Protein 6DNF (pdb70)

Nearest PDB structures (foldseek):
  6dnf-assembly1_A  TM=7.751E-01  e=6.131E-36  Cyphellophora europaea CBS 101466
  6dt0-assembly1_A  TM=9.270E-01  e=1.174E-20  Neurospora crassa
  6c5w-assembly2_B  TM=7.113E-01  e=7.274E-20  Metarhizium acridum CQMa 102
  6c5w-assembly1_A  TM=8.505E-01  e=3.946E-17  Metarhizium acridum CQMa 102
  6c5r-assembly1_A  TM=7.376E-01  e=4.767E-11  Metarhizium acridum CQMa 102

Secondary structure (DSSP, 8-state):
--SEEE--SSS-EEEE----EEEE--TTSBHHHHHHHHHHH----EEEEETTTEEPPTTSBSTTTHHHHHHHT-EEEEETTS--EEEE----HHHHHTTTHHHHHHHHHHHHHHHHHHHHHHHHHHHHHHHHHHHHHHHHHHHHHHHHHHHHTSSS-HHHHHHHHHHHHHHHHHHHHHHHHHHH----TT---HHHHHHHHHHHHHHHHHHHHHHHHHT------/---EEE--SSS-EEEE----EEEE--TTS-HHHHHHHHHHH----EEEEBTTTBEEPTT--HHHHHHHHHTTT-EEEEETTS-S-EEE----HHHHHTTTSHHHHHHHHHHHHHHHHHHHHHHHHHHHHHHHHHHHHHHHHHHHHHHHHHHHTSSS-HHHHHHHHHHHHHHHHHHHHHHHHHHH----SS---HHHHHHHHHHHHHHHHHHHHHHHHHT------/--SEEE--SSS-EEEE----EEEE--TTSBHHHHHHHHHHH----EEEEETTTEEPPTTSBSTTTHHHHHHHT-EEEEETTS--EEEE----HHHHHTTTHHHHHHHHHHHHHHHHHHHHHHHHHHHHHHHHHHHHHHHHHHHHHHHHHHHHTSSS-HHHHHHHHHHHHHHHHHHHHHHHHHHH----TT---HHHHHHHHHHHHHHHHHHHHHHHHHT------/---EEE--SSS-EEEE----EEEE--TTS-HHHHHHHHHHH----EEEEBTTTBEEPTT--HHHHHHHHHTTT-EEEEETTS-S-EEE----HHHHHTTTSHHHHHHHHHHHHHHHHHHHHHHHHHHHHHHHHHHHHHHHHHHHHHHHHHHHTSSS-HHHHHHHHHHHHHHHHHHHHHHHHHHH----SS---HHHHHHHHHHHHHHHHHHHHHHHHHT------

Foldseek 3Di:
DPWEKACDLAWIWTWADVVTDIDTDHQAAFQVVVLVVVDVVDVHDKFWAFDPGDTDDRRDTRVLPLLRCVVVQWIWIDDPPDDDIDIYGGDDLVSVCPVLLVVLVVLVVVLVVVVVLVVVFVVVVVVVVVVVVVVVVVVVVVVVVVVVCVAPPDPCHPVNCVVVVVVVVVVVVVVVVVVVVVVVVGSPPVDDDPVVSVVSVVVSVVSVVVSVVVCVSNVPPDDSD/DPWAKADDLAWIWTQAVVVTDIDTDHQQGFQVVVLVVVDVVDPHDWFWAADPGDTDDRRDTRNLVLLSRQVPQKIKIDDDPDDDIDIYGGDDLCRNCVSLLVVLVVLVVVLVVVVVLVVVVVVVVVVVVVVVVVVVVVVVVVVVVVVCCPAVVDDCHCVNCVVVVVVVVVVVVVVVVVVVVVVVCDPPPDDDDPVVSVVSVVVSVVSVVVSVVVCVVNVPDDDSD/DPWEKACDLAWIWTWADVVTDIDTDHQAAFQVVVLVVVDVVDVHDKFWAFDPGDTDDRRDTRVLPLLRCVVVQWIWIDDPPDDDIDIYGGDDLVSVCPVLLVVLVVLVVVLVVVVVLVVVFVVVVVVVVVVVVVVVVVVVVVVVVVVVCVAPPDPCHPVNCVVVVVVVVVVVVVVVVVVVVVVVVGSPPVDDDPVVSVVSVVVSVVSVVVSVVVCVSNVPPDDSD/DPWAKADDLAWIWTQAVVVTDIDTDHQQGFQVVVLVVVDVVDPHDWFWAADPGDTDDRRDTRNLVLLSRQVPQKIKIDDDPDDDIDIYGGDDLCRNCVSLLVVLVVLVVVLVVVVVLVVVVVVVVVVVVVVVVVVVVVVVVVVVVVVCCPAVVDDCHCVNCVVVVVVVVVVVVVVVVVVVVVVVCDPPPDDDDPVVSVVSVVVSVVSVVVSVVVCVVNVPDDDSD

InterPro domains:
  IPR006769 Calcium uniporter protein, C-terminal [PF04678] (162-282)
  IPR039055 MCU family [PTHR13462] (128-300)

B-factor: mean 136.92, std 26.85, range [88.84, 184.44]

Sequence (900 aa):
TTPSRLLKLVLPLSTVDHAPLALLVHPQQPLSYLERLIQAELPEGEGKDEGEFVRWSPSTEIGDFIRDAARAKEFEVEIEGSPGVIKVAVPSFNDRTYYLRQRLRRTSRKISKLAAIKEECDKAAHRGAQRIALAGCGGLIGYWYIVYRLTFETDLGWDVMEPVTYLVGLSTLIGGYMWFLWHNRLYQAKGFSLQDWEGYLEEANAMRREIKAVASEYDVDWNETTTPSRLLKLVLPLSTVDHAPLALLVHPQQPLSYLERLIQAELPEGEGKDEGEFVRWSPSTEIGDFIRDAARAKEFEVEIEGSPGVIKVAVPSFNDRTYYLRQRLRRTSRKISKLAAIKEECDKAAHRGAQRIALAGCGGLIGYWYIVYRLTFETDLGWDVMEPVTYLVGLSTLIGGYMWFLWHNRLYQAKGFSLQDWEGYLEEANAMRREIKAVASEYDVDWNETTTPSRLLKLVLPLSTVDHAPLALLVHPQQPLSYLERLIQAELPEGEGKDEGEFVRWSPSTEIGDFIRDAARAKEFEVEIEGSPGVIKVAVPSFNDRTYYLRQRLRRTSRKISKLAAIKEECDKAAHRGAQRIALAGCGGLIGYWYIVYRLTFETDLGWDVMEPVTYLVGLSTLIGGYMWFLWHNRLYQAKGFSLQDWEGYLEEANAMRREIKAVASEYDVDWNETTTPSRLLKLVLPLSTVDHAPLALLVHPQQPLSYLERLIQAELPEGEGKDEGEFVRWSPSTEIGDFIRDAARAKEFEVEIEGSPGVIKVAVPSFNDRTYYLRQRLRRTSRKISKLAAIKEECDKAAHRGAQRIALAGCGGLIGYWYIVYRLTFETDLGWDVMEPVTYLVGLSTLIGGYMWFLWHNRLYQAKGFSLQDWEGYLEEANAMRREIKAVASEYDVDWNET

Structure (mmCIF, N/CA/C/O backbone):
data_6DNF
#
_entry.id   6DNF
#
loop_
_entity.id
_entity.type
_entity.pdbx_description
1 polymer 'Mitochondrial calcium uniporter MCU'
2 non-polymer 1-[GLYCEROLYLPHOSPHONYL]-2-[8-(2-HEXYL-CYCLOPROPYL)-OCTANAL-1-YL]-3-[HEXADECANAL-1-YL]-GLYCEROL
3 non-polymer 'CALCIUM ION'
#
loop_
_atom_site.group_PDB
_atom_site.id
_atom_site.type_symbol
_atom_site.label_atom_id
_atom_site.label_alt_id
_atom_site.label_comp_id
_atom_site.label_asym_id
_atom_site.label_entity_id
_atom_site.label_seq_id
_atom_site.pdbx_PDB_ins_code
_atom_site.Cartn_x
_atom_site.Cartn_y
_atom_site.Cartn_z
_atom_site.occupancy
_atom_site.B_iso_or_equiv
_atom_site.auth_seq_id
_atom_site.auth_comp_id
_atom_site.auth_asym_id
_atom_site.auth_atom_id
_atom_site.pdbx_PDB_model_num
ATOM 1 N N . THR A 1 8 ? 134.483 156.140 122.247 1.00 128.88 8 THR A N 1
ATOM 2 C CA . THR A 1 8 ? 135.531 157.031 121.765 1.00 128.88 8 THR A CA 1
ATOM 3 C C . THR A 1 8 ? 136.718 156.221 121.258 1.00 128.88 8 THR A C 1
ATOM 4 O O . THR A 1 8 ? 137.165 155.282 121.917 1.00 128.88 8 THR A O 1
ATOM 14 N N . THR A 1 9 ? 137.234 156.596 120.084 1.00 133.15 9 THR A N 1
ATOM 15 C CA . THR A 1 9 ? 138.291 155.799 119.464 1.00 133.15 9 THR A CA 1
ATOM 16 C C . THR A 1 9 ? 139.650 156.040 120.115 1.00 133.15 9 THR A C 1
ATOM 17 O O . THR A 1 9 ? 140.335 155.055 120.441 1.00 133.15 9 THR A O 1
ATOM 28 N N . PRO A 1 10 ? 140.101 157.274 120.338 1.00 125.37 10 PRO A N 1
ATOM 29 C CA . PRO A 1 10 ? 141.362 157.482 121.059 1.00 125.37 10 PRO A CA 1
ATOM 30 C C . PRO A 1 10 ? 141.153 157.510 122.566 1.00 125.37 10 PRO A C 1
ATOM 31 O O . PRO A 1 10 ? 140.039 157.363 123.069 1.00 125.37 10 PRO A O 1
ATOM 42 N N . SER A 1 11 ? 142.250 157.723 123.289 1.00 115.12 11 SER A N 1
ATOM 43 C CA . SER A 1 11 ? 142.149 157.807 124.739 1.00 115.12 11 SER A CA 1
ATOM 44 C C . SER A 1 11 ? 143.448 158.319 125.335 1.00 115.12 11 SER A C 1
ATOM 45 O O . SER A 1 11 ? 144.473 158.436 124.656 1.00 115.12 11 SER A O 1
ATOM 53 N N . ARG A 1 12 ? 143.379 158.620 126.628 1.00 107.07 12 ARG A N 1
ATOM 54 C CA . ARG A 1 12 ? 144.547 158.868 127.463 1.00 107.07 12 ARG A CA 1
ATOM 55 C C . ARG A 1 12 ? 144.459 157.951 128.667 1.00 107.07 12 ARG A C 1
ATOM 56 O O . ARG A 1 12 ? 143.523 158.055 129.466 1.00 107.07 12 ARG A O 1
ATOM 77 N N . LEU A 1 13 ? 145.443 157.074 128.803 1.00 109.02 13 LEU A N 1
ATOM 78 C CA . LEU A 1 13 ? 145.609 156.292 130.010 1.00 109.02 13 LEU A CA 1
ATOM 79 C C . LEU A 1 13 ? 146.628 156.980 130.891 1.00 109.02 13 LEU A C 1
ATOM 80 O O . LEU A 1 13 ? 147.623 157.525 130.408 1.00 109.02 13 LEU A O 1
ATOM 96 N N . LEU A 1 14 ? 146.358 156.977 132.182 1.00 106.78 14 LEU A N 1
ATOM 97 C CA . LEU A 1 14 ? 147.354 157.389 133.141 1.00 106.78 14 LEU A CA 1
ATOM 98 C C . LEU A 1 14 ? 148.329 156.255 133.393 1.00 106.78 14 LEU A C 1
ATOM 99 O O . LEU A 1 14 ? 147.983 155.074 133.305 1.00 106.78 14 LEU A O 1
ATOM 115 N N . LYS A 1 15 ? 149.554 156.630 133.718 1.00 102.55 15 LYS A N 1
ATOM 116 C CA . LYS A 1 15 ? 150.583 155.712 134.161 1.00 102.55 15 LYS A CA 1
ATOM 117 C C . LYS A 1 15 ? 151.135 156.267 135.468 1.00 102.55 15 LYS A C 1
ATOM 118 O O . LYS A 1 15 ? 150.841 157.396 135.860 1.00 102.55 15 LYS A O 1
ATOM 137 N N . LEU A 1 16 ? 151.946 155.465 136.135 1.00 104.42 16 LEU A N 1
ATOM 138 C CA . LEU A 1 16 ? 152.243 155.634 137.544 1.00 104.42 16 LEU A CA 1
ATOM 139 C C . LEU A 1 16 ? 152.935 156.946 137.869 1.00 104.42 16 LEU A C 1
ATOM 140 O O . LEU A 1 16 ? 152.934 157.350 139.037 1.00 104.42 16 LEU A O 1
ATOM 156 N N . VAL A 1 17 ? 153.543 157.600 136.881 1.00 95.54 17 VAL A N 1
ATOM 157 C CA . VAL A 1 17 ? 154.161 158.907 137.070 1.00 95.54 17 VAL A CA 1
ATOM 158 C C . VAL A 1 17 ? 153.620 159.912 136.069 1.00 95.54 17 VAL A C 1
ATOM 159 O O . VAL A 1 17 ? 153.312 161.055 136.422 1.00 95.54 17 VAL A O 1
ATOM 172 N N . LEU A 1 18 ? 153.526 159.487 134.811 1.00 92.91 18 LEU A N 1
ATOM 173 C CA . LEU A 1 18 ? 153.536 160.375 133.677 1.00 92.91 18 LEU A CA 1
ATOM 174 C C . LEU A 1 18 ? 152.570 159.902 132.594 1.00 92.91 18 LEU A C 1
ATOM 175 O O . LEU A 1 18 ? 152.568 158.708 132.268 1.00 92.91 18 LEU A O 1
ATOM 191 N N . PRO A 1 19 ? 151.744 160.788 132.017 1.00 96.89 19 PRO A N 1
ATOM 192 C CA . PRO A 1 19 ? 150.629 160.315 131.191 1.00 96.89 19 PRO A CA 1
ATOM 193 C C . PRO A 1 19 ? 151.046 159.526 129.958 1.00 96.89 19 PRO A C 1
ATOM 194 O O . PRO A 1 19 ? 152.162 159.633 129.450 1.00 96.89 19 PRO A O 1
ATOM 205 N N . LEU A 1 20 ? 150.097 158.722 129.485 1.00 100.12 20 LEU A N 1
ATOM 206 C CA . LEU A 1 20 ? 150.213 157.907 128.286 1.00 100.12 20 LEU A CA 1
ATOM 207 C C . LEU A 1 20 ? 149.059 158.268 127.364 1.00 100.12 20 LEU A C 1
ATOM 208 O O . LEU A 1 20 ? 147.898 158.221 127.782 1.00 100.12 20 LEU A O 1
ATOM 224 N N . SER A 1 21 ? 149.373 158.641 126.125 1.00 99.33 21 SER A N 1
ATOM 225 C CA . SER A 1 21 ? 148.369 159.091 125.163 1.00 99.33 21 SER A CA 1
ATOM 226 C C . SER A 1 21 ? 148.303 158.098 124.018 1.00 99.33 21 SER A C 1
ATOM 227 O O . SER A 1 21 ? 149.319 157.847 123.361 1.00 99.33 21 SER A O 1
ATOM 235 N N . THR A 1 22 ? 147.111 157.541 123.781 1.00 105.88 22 THR A N 1
ATOM 236 C CA . THR A 1 22 ? 146.857 156.615 122.688 1.00 105.88 22 THR A CA 1
ATOM 237 C C . THR A 1 22 ? 146.007 157.340 121.658 1.00 105.88 22 THR A C 1
ATOM 238 O O . THR A 1 22 ? 144.839 157.653 121.919 1.00 105.88 22 THR A O 1
ATOM 249 N N . VAL A 1 23 ? 146.592 157.587 120.494 1.00 108.66 23 VAL A N 1
ATOM 250 C CA . VAL A 1 23 ? 145.960 158.342 119.422 1.00 108.66 23 VAL A CA 1
ATOM 251 C C . VAL A 1 23 ? 145.736 157.412 118.242 1.00 108.66 23 VAL A C 1
ATOM 252 O O . VAL A 1 23 ? 146.594 156.582 117.919 1.00 108.66 23 VAL A O 1
ATOM 265 N N . ASP A 1 24 ? 144.576 157.550 117.605 1.00 114.09 24 ASP A N 1
ATOM 266 C CA . ASP A 1 24 ? 144.218 156.784 116.419 1.00 114.09 24 ASP A CA 1
ATOM 267 C C . ASP A 1 24 ? 144.085 157.748 115.253 1.00 114.09 24 ASP A C 1
ATOM 268 O O . ASP A 1 24 ? 143.249 158.657 115.286 1.00 114.09 24 ASP A O 1
ATOM 272 N N . HIS A 1 25 ? 144.912 157.553 114.234 1.00 113.44 25 HIS A N 1
ATOM 273 C CA . HIS A 1 25 ? 144.909 158.409 113.055 1.00 113.44 25 HIS A CA 1
ATOM 274 C C . HIS A 1 25 ? 143.897 157.933 112.019 1.00 113.44 25 HIS A C 1
ATOM 275 O O . HIS A 1 25 ? 143.860 158.439 110.897 1.00 113.44 25 HIS A O 1
ATOM 289 N N . ALA A 1 33 ? 145.901 149.968 114.032 1.00 108.78 33 ALA A N 1
ATOM 290 C CA . ALA A 1 33 ? 147.300 150.225 114.348 1.00 108.78 33 ALA A CA 1
ATOM 291 C C . ALA A 1 33 ? 147.475 151.636 114.898 1.00 108.78 33 ALA A C 1
ATOM 292 O O . ALA A 1 33 ? 148.013 152.507 114.219 1.00 108.78 33 ALA A O 1
ATOM 298 N N . PRO A 1 34 ? 147.019 151.861 116.127 1.00 104.06 34 PRO A N 1
ATOM 299 C CA . PRO A 1 34 ? 147.147 153.192 116.729 1.00 104.06 34 PRO A CA 1
ATOM 300 C C . PRO A 1 34 ? 148.570 153.500 117.156 1.00 104.06 34 PRO A C 1
ATOM 301 O O . PRO A 1 34 ? 149.484 152.718 116.884 1.00 104.06 34 PRO A O 1
ATOM 312 N N . LEU A 1 35 ? 148.764 154.640 117.818 1.00 101.43 35 LEU A N 1
ATOM 313 C CA . LEU A 1 35 ? 150.075 155.089 118.263 1.00 101.43 35 LEU A CA 1
ATOM 314 C C . LEU A 1 35 ? 150.007 155.502 119.723 1.00 101.43 35 LEU A C 1
ATOM 315 O O . LEU A 1 35 ? 148.954 155.905 120.221 1.00 101.43 35 LEU A O 1
ATOM 331 N N . ALA A 1 36 ? 151.151 155.409 120.395 1.00 98.29 36 ALA A N 1
ATOM 332 C CA . ALA A 1 36 ? 151.259 155.637 121.825 1.00 98.29 36 ALA A CA 1
ATOM 333 C C . ALA A 1 36 ? 152.427 156.560 122.120 1.00 98.29 36 ALA A C 1
ATOM 334 O O . ALA A 1 36 ? 153.484 156.450 121.495 1.00 98.29 36 ALA A O 1
ATOM 341 N N . LEU A 1 37 ? 152.231 157.461 123.079 1.00 97.15 37 LEU A N 1
ATOM 342 C CA . LEU A 1 37 ? 153.274 158.384 123.498 1.00 97.15 37 LEU A CA 1
ATOM 343 C C . LEU A 1 37 ? 153.319 158.514 125.008 1.00 97.15 37 LEU A C 1
ATOM 344 O O . LEU A 1 37 ? 152.280 158.504 125.675 1.00 97.15 37 LEU A O 1
ATOM 360 N N . LEU A 1 38 ? 154.536 158.655 125.525 1.00 94.95 38 LEU A N 1
ATOM 361 C CA . LEU A 1 38 ? 154.791 159.063 126.897 1.00 94.95 38 LEU A CA 1
ATOM 362 C C . LEU A 1 38 ? 155.216 160.521 126.933 1.00 94.95 38 LEU A C 1
ATOM 363 O O . LEU A 1 38 ? 155.939 160.988 126.048 1.00 94.95 38 LEU A O 1
ATOM 379 N N . VAL A 1 39 ? 154.773 161.235 127.961 1.00 93.01 39 VAL A N 1
ATOM 380 C CA . VAL A 1 39 ? 155.177 162.616 128.184 1.00 93.01 39 VAL A CA 1
ATOM 381 C C . VAL A 1 39 ? 155.230 162.872 129.677 1.00 93.01 39 VAL A C 1
ATOM 382 O O . VAL A 1 39 ? 154.497 162.256 130.452 1.00 93.01 39 VAL A O 1
ATOM 395 N N . HIS A 1 40 ? 156.073 163.802 130.059 1.00 92.25 40 HIS A N 1
ATOM 396 C CA . HIS A 1 40 ? 156.184 164.305 131.414 1.00 92.25 40 HIS A CA 1
ATOM 397 C C . HIS A 1 40 ? 155.321 165.559 131.544 1.00 92.25 40 HIS A C 1
ATOM 398 O O . HIS A 1 40 ? 155.201 166.324 130.586 1.00 92.25 40 HIS A O 1
ATOM 412 N N . PRO A 1 41 ? 154.688 165.792 132.699 1.00 93.37 41 PRO A N 1
ATOM 413 C CA . PRO A 1 41 ? 153.710 166.888 132.761 1.00 93.37 41 PRO A CA 1
ATOM 414 C C . PRO A 1 41 ? 154.302 168.258 132.511 1.00 93.37 41 PRO A C 1
ATOM 415 O O . PRO A 1 41 ? 153.703 169.072 131.800 1.00 93.37 41 PRO A O 1
ATOM 426 N N . GLN A 1 42 ? 155.469 168.537 133.075 1.00 95.48 42 GLN A N 1
ATOM 427 C CA . GLN A 1 42 ? 156.010 169.884 133.041 1.00 95.48 42 GLN A CA 1
ATOM 428 C C . GLN A 1 42 ? 156.516 170.285 131.666 1.00 95.48 42 GLN A C 1
ATOM 429 O O . GLN A 1 42 ? 156.805 171.465 131.458 1.00 95.48 42 GLN A O 1
ATOM 443 N N . GLN A 1 43 ? 156.621 169.353 130.728 1.00 88.84 43 GLN A N 1
ATOM 444 C CA . GLN A 1 43 ? 156.970 169.707 129.376 1.00 88.84 43 GLN A CA 1
ATOM 445 C C . GLN A 1 43 ? 155.840 170.495 128.732 1.00 88.84 43 GLN A C 1
ATOM 446 O O . GLN A 1 43 ? 154.726 170.546 129.254 1.00 88.84 43 GLN A O 1
ATOM 460 N N . PRO A 1 44 ? 156.101 171.123 127.595 1.00 92.01 44 PRO A N 1
ATOM 461 C CA . PRO A 1 44 ? 155.048 171.829 126.875 1.00 92.01 44 PRO A CA 1
ATOM 462 C C . PRO A 1 44 ? 154.410 170.983 125.797 1.00 92.01 44 PRO A C 1
ATOM 463 O O . PRO A 1 44 ? 154.849 169.864 125.526 1.00 92.01 44 PRO A O 1
ATOM 474 N N . LEU A 1 45 ? 153.389 171.533 125.150 1.00 100.68 45 LEU A N 1
ATOM 475 C CA . LEU A 1 45 ? 152.730 170.848 124.052 1.00 100.68 45 LEU A CA 1
ATOM 476 C C . LEU A 1 45 ? 153.586 170.791 122.793 1.00 100.68 45 LEU A C 1
ATOM 477 O O . LEU A 1 45 ? 153.285 170.005 121.888 1.00 100.68 45 LEU A O 1
ATOM 493 N N . SER A 1 46 ? 154.644 171.592 122.713 1.00 98.20 46 SER A N 1
ATOM 494 C CA . SER A 1 46 ? 155.426 171.646 121.487 1.00 98.20 46 SER A CA 1
ATOM 495 C C . SER A 1 46 ? 156.192 170.354 121.261 1.00 98.20 46 SER A C 1
ATOM 496 O O . SER A 1 46 ? 156.374 169.927 120.116 1.00 98.20 46 SER A O 1
ATOM 504 N N . TYR A 1 47 ? 156.664 169.731 122.338 1.00 99.53 47 TYR A N 1
ATOM 505 C CA . TYR A 1 47 ? 157.279 168.413 122.234 1.00 99.53 47 TYR A CA 1
ATOM 506 C C . TYR A 1 47 ? 156.313 167.426 121.601 1.00 99.53 47 TYR A C 1
ATOM 507 O O . TYR A 1 47 ? 156.680 166.638 120.714 1.00 99.53 47 TYR A O 1
ATOM 525 N N . LEU A 1 48 ? 155.056 167.496 122.020 1.00 98.79 48 LEU A N 1
ATOM 526 C CA . LEU A 1 48 ? 154.040 166.595 121.511 1.00 98.79 48 LEU A CA 1
ATOM 527 C C . LEU A 1 48 ? 153.773 166.872 120.039 1.00 98.79 48 LEU A C 1
ATOM 528 O O . LEU A 1 48 ? 153.644 165.939 119.235 1.00 98.79 48 LEU A O 1
ATOM 544 N N . GLU A 1 49 ? 153.730 168.153 119.665 1.00 106.25 49 GLU A N 1
ATOM 545 C CA . GLU A 1 49 ? 153.603 168.506 118.255 1.00 106.25 49 GLU A CA 1
ATOM 546 C C . GLU A 1 49 ? 154.759 167.952 117.446 1.00 106.25 49 GLU A C 1
ATOM 547 O O . GLU A 1 49 ? 154.567 167.469 116.328 1.00 106.25 49 GLU A O 1
ATOM 559 N N . ARG A 1 50 ? 155.969 168.030 117.988 1.00 103.97 50 ARG A N 1
ATOM 560 C CA . ARG A 1 50 ? 157.136 167.580 117.243 1.00 103.97 50 ARG A CA 1
ATOM 561 C C . ARG A 1 50 ? 157.064 166.084 116.998 1.00 103.97 50 ARG A C 1
ATOM 562 O O . ARG A 1 50 ? 157.393 165.605 115.906 1.00 103.97 50 ARG A O 1
ATOM 583 N N . LEU A 1 51 ? 156.598 165.333 117.992 1.00 96.64 51 LEU A N 1
ATOM 584 C CA . LEU A 1 51 ? 156.459 163.895 117.804 1.00 96.64 51 LEU A CA 1
ATOM 585 C C . LEU A 1 51 ? 155.396 163.577 116.762 1.00 96.64 51 LEU A C 1
ATOM 586 O O . LEU A 1 51 ? 155.620 162.761 115.857 1.00 96.64 51 LEU A O 1
ATOM 602 N N . ILE A 1 52 ? 154.232 164.216 116.872 1.00 101.34 52 ILE A N 1
ATOM 603 C CA . ILE A 1 52 ? 153.158 163.957 115.917 1.00 101.34 52 ILE A CA 1
ATOM 604 C C . ILE A 1 52 ? 153.591 164.338 114.506 1.00 101.34 52 ILE A C 1
ATOM 605 O O . ILE A 1 52 ? 153.198 163.694 113.527 1.00 101.34 52 ILE A O 1
ATOM 621 N N . GLN A 1 53 ? 154.408 165.384 114.375 1.00 106.05 53 GLN A N 1
ATOM 622 C CA . GLN A 1 53 ? 154.880 165.791 113.057 1.00 106.05 53 GLN A CA 1
ATOM 623 C C . GLN A 1 53 ? 155.886 164.797 112.499 1.00 106.05 53 GLN A C 1
ATOM 624 O O . GLN A 1 53 ? 155.830 164.449 111.315 1.00 106.05 53 GLN A O 1
ATOM 638 N N . ALA A 1 54 ? 156.819 164.333 113.330 1.00 103.11 54 ALA A N 1
ATOM 639 C CA . ALA A 1 54 ? 157.778 163.345 112.859 1.00 103.11 54 ALA A CA 1
ATOM 640 C C . ALA A 1 54 ? 157.112 162.018 112.544 1.00 103.11 54 ALA A C 1
ATOM 641 O O . ALA A 1 54 ? 157.688 161.206 111.814 1.00 103.11 54 ALA A O 1
ATOM 648 N N . GLU A 1 55 ? 155.918 161.777 113.080 1.00 106.77 55 GLU A N 1
ATOM 649 C CA . GLU A 1 55 ? 155.164 160.595 112.690 1.00 106.77 55 GLU A CA 1
ATOM 650 C C . GLU A 1 55 ? 154.718 160.694 111.237 1.00 106.77 55 GLU A C 1
ATOM 651 O O . GLU A 1 55 ? 155.080 159.860 110.401 1.00 106.77 55 GLU A O 1
ATOM 663 N N . LEU A 1 56 ? 153.924 161.710 110.925 1.00 110.34 56 LEU A N 1
ATOM 664 C CA . LEU A 1 56 ? 153.317 161.853 109.620 1.00 110.34 56 LEU A CA 1
ATOM 665 C C . LEU A 1 56 ? 154.362 162.201 108.563 1.00 110.34 56 LEU A C 1
ATOM 666 O O . LEU A 1 56 ? 155.487 162.586 108.890 1.00 110.34 56 LEU A O 1
ATOM 682 N N . PRO A 1 57 ? 154.015 162.079 107.267 1.00 111.75 57 PRO A N 1
ATOM 683 C CA . PRO A 1 57 ? 154.938 162.514 106.212 1.00 111.75 57 PRO A CA 1
ATOM 684 C C . PRO A 1 57 ? 154.894 164.020 105.966 1.00 111.75 57 PRO A C 1
ATOM 685 O O . PRO A 1 57 ? 155.428 164.486 104.957 1.00 111.75 57 PRO A O 1
ATOM 696 N N . GLU A 1 110 ? 152.391 169.533 108.145 1.00 115.60 110 GLU A N 1
ATOM 697 C CA . GLU A 1 110 ? 153.269 170.055 109.184 1.00 115.60 110 GLU A CA 1
ATOM 698 C C . GLU A 1 110 ? 152.470 170.651 110.331 1.00 115.60 110 GLU A C 1
ATOM 699 O O . GLU A 1 110 ? 152.778 170.424 111.500 1.00 115.60 110 GLU A O 1
ATOM 706 N N . GLY A 1 111 ? 151.446 171.418 109.985 1.00 118.39 111 GLY A N 1
ATOM 707 C CA . GLY A 1 111 ? 150.683 172.149 110.976 1.00 118.39 111 GLY A CA 1
ATOM 708 C C . GLY A 1 111 ? 149.964 171.238 111.949 1.00 118.39 111 GLY A C 1
ATOM 709 O O . GLY A 1 111 ? 149.687 170.068 111.692 1.00 118.39 111 GLY A O 1
ATOM 713 N N . GLU A 1 112 ? 149.662 171.808 113.111 1.00 112.35 112 GLU A N 1
ATOM 714 C CA . GLU A 1 112 ? 148.937 171.098 114.151 1.00 112.35 112 GLU A CA 1
ATOM 715 C C . GLU A 1 112 ? 148.463 172.101 115.190 1.00 112.35 112 GLU A C 1
ATOM 716 O O . GLU A 1 112 ? 149.097 173.138 115.400 1.00 112.35 112 GLU A O 1
ATOM 728 N N . GLY A 1 113 ? 147.345 171.780 115.835 1.00 110.08 113 GLY A N 1
ATOM 729 C CA . GLY A 1 113 ? 146.757 172.673 116.813 1.00 110.08 113 GLY A CA 1
ATOM 730 C C . GLY A 1 113 ? 145.944 171.917 117.839 1.00 110.08 113 GLY A C 1
ATOM 731 O O . GLY A 1 113 ? 145.405 170.834 117.576 1.00 110.08 113 GLY A O 1
ATOM 735 N N . LYS A 1 114 ? 145.853 172.523 119.018 1.00 110.08 114 LYS A N 1
ATOM 736 C CA . LYS A 1 114 ? 145.220 171.929 120.188 1.00 110.08 114 LYS A CA 1
ATOM 737 C C . LYS A 1 114 ? 144.065 172.821 120.613 1.00 110.08 114 LYS A C 1
ATOM 738 O O . LYS A 1 114 ? 144.217 174.045 120.652 1.00 110.08 114 LYS A O 1
ATOM 757 N N . ASP A 1 115 ? 142.923 172.215 120.941 1.00 112.97 115 ASP A N 1
ATOM 758 C CA . ASP A 1 115 ? 141.733 172.941 121.360 1.00 112.97 115 ASP A CA 1
ATOM 759 C C . ASP A 1 115 ? 141.190 172.383 122.667 1.00 112.97 115 ASP A C 1
ATOM 760 O O . ASP A 1 115 ? 141.138 171.161 122.874 1.00 112.97 115 ASP A O 1
ATOM 769 N N . GLU A 1 116 ? 140.780 173.298 123.539 1.00 112.32 116 GLU A N 1
ATOM 770 C CA . GLU A 1 116 ? 140.143 172.953 124.795 1.00 112.32 116 GLU A CA 1
ATOM 771 C C . GLU A 1 116 ? 139.118 174.030 125.119 1.00 112.32 116 GLU A C 1
ATOM 772 O O . GLU A 1 116 ? 138.962 175.008 124.383 1.00 112.32 116 GLU A O 1
ATOM 776 N N . GLY A 1 117 ? 138.424 173.848 126.239 1.00 119.56 117 GLY A N 1
ATOM 777 C CA . GLY A 1 117 ? 137.255 174.646 126.513 1.00 119.56 117 GLY A CA 1
ATOM 778 C C . GLY A 1 117 ? 136.255 174.381 125.401 1.00 119.56 117 GLY A C 1
ATOM 779 O O . GLY A 1 117 ? 136.255 173.327 124.761 1.00 119.56 117 GLY A O 1
ATOM 783 N N . GLU A 1 118 ? 135.387 175.358 125.166 1.00 128.28 118 GLU A N 1
ATOM 784 C CA . GLU A 1 118 ? 134.834 175.476 123.830 1.00 128.28 118 GLU A CA 1
ATOM 785 C C . GLU A 1 118 ? 136.015 175.685 122.901 1.00 128.28 118 GLU A C 1
ATOM 786 O O . GLU A 1 118 ? 136.973 176.382 123.245 1.00 128.28 118 GLU A O 1
ATOM 798 N N . PHE A 1 119 ? 135.955 175.080 121.723 1.00 125.41 119 PHE A N 1
ATOM 799 C CA . PHE A 1 119 ? 137.198 174.748 121.048 1.00 125.41 119 PHE A CA 1
ATOM 800 C C . PHE A 1 119 ? 137.898 175.997 120.539 1.00 125.41 119 PHE A C 1
ATOM 801 O O . PHE A 1 119 ? 137.797 176.358 119.362 1.00 125.41 119 PHE A O 1
ATOM 818 N N . VAL A 1 120 ? 138.612 176.651 121.453 1.00 126.24 120 VAL A N 1
ATOM 819 C CA . VAL A 1 120 ? 139.536 177.733 121.148 1.00 126.24 120 VAL A CA 1
ATOM 820 C C . VAL A 1 120 ? 140.945 177.172 121.241 1.00 126.24 120 VAL A C 1
ATOM 821 O O . VAL A 1 120 ? 141.218 176.258 122.028 1.00 126.24 120 VAL A O 1
ATOM 834 N N . ARG A 1 121 ? 141.846 177.717 120.428 1.00 124.05 121 ARG A N 1
ATOM 835 C CA . ARG A 1 121 ? 143.206 177.208 120.376 1.00 124.05 121 ARG A CA 1
ATOM 836 C C . ARG A 1 121 ? 144.027 177.816 121.502 1.00 124.05 121 ARG A C 1
ATOM 837 O O . ARG A 1 121 ? 144.069 179.039 121.668 1.00 124.05 121 ARG A O 1
ATOM 858 N N . TRP A 1 122 ? 144.658 176.952 122.281 1.00 112.58 122 TRP A N 1
ATOM 859 C CA . TRP A 1 122 ? 145.544 177.345 123.357 1.00 112.58 122 TRP A CA 1
ATOM 860 C C . TRP A 1 122 ? 146.956 177.521 122.824 1.00 112.58 122 TRP A C 1
ATOM 861 O O . TRP A 1 122 ? 147.270 177.151 121.691 1.00 112.58 122 TRP A O 1
ATOM 882 N N . SER A 1 123 ? 147.802 178.080 123.651 1.00 107.90 123 SER A N 1
ATOM 883 C CA . SER A 1 123 ? 149.143 178.386 123.194 1.00 107.90 123 SER A CA 1
ATOM 884 C C . SER A 1 123 ? 150.022 177.139 123.269 1.00 107.90 123 SER A C 1
ATOM 885 O O . SER A 1 123 ? 150.001 176.431 124.278 1.00 107.90 123 SER A O 1
ATOM 893 N N . PRO A 1 124 ? 150.820 176.853 122.237 1.00 101.34 124 PRO A N 1
ATOM 894 C CA . PRO A 1 124 ? 151.632 175.635 122.269 1.00 101.34 124 PRO A CA 1
ATOM 895 C C . PRO A 1 124 ? 152.718 175.668 123.314 1.00 101.34 124 PRO A C 1
ATOM 896 O O . PRO A 1 124 ? 153.217 174.606 123.701 1.00 101.34 124 PRO A O 1
ATOM 907 N N . SER A 1 125 ? 153.103 176.855 123.779 1.00 102.42 125 SER A N 1
ATOM 908 C CA . SER A 1 125 ? 154.120 176.993 124.810 1.00 102.42 125 SER A CA 1
ATOM 909 C C . SER A 1 125 ? 153.554 176.869 126.212 1.00 102.42 125 SER A C 1
ATOM 910 O O . SER A 1 125 ? 154.185 177.345 127.160 1.00 102.42 125 SER A O 1
ATOM 918 N N . THR A 1 126 ? 152.389 176.255 126.361 1.00 103.50 126 THR A N 1
ATOM 919 C CA . THR A 1 126 ? 151.755 176.120 127.655 1.00 103.50 126 THR A CA 1
ATOM 920 C C . THR A 1 126 ? 152.105 174.773 128.274 1.00 103.50 126 THR A C 1
ATOM 921 O O . THR A 1 126 ? 152.464 173.819 127.583 1.00 103.50 126 THR A O 1
ATOM 932 N N . GLU A 1 127 ? 151.995 174.706 129.593 1.00 99.71 127 GLU A N 1
ATOM 933 C CA . GLU A 1 127 ? 152.310 173.505 130.342 1.00 99.71 127 GLU A CA 1
ATOM 934 C C . GLU A 1 127 ? 151.116 172.555 130.350 1.00 99.71 127 GLU A C 1
ATOM 935 O O . GLU A 1 127 ? 149.959 172.981 130.362 1.00 99.71 127 GLU A O 1
ATOM 947 N N . ILE A 1 128 ? 151.407 171.253 130.342 1.00 94.74 128 ILE A N 1
ATOM 948 C CA . ILE A 1 128 ? 150.353 170.245 130.253 1.00 94.74 128 ILE A CA 1
ATOM 949 C C . ILE A 1 128 ? 149.588 170.132 131.564 1.00 94.74 128 ILE A C 1
ATOM 950 O O . ILE A 1 128 ? 148.353 170.208 131.590 1.00 94.74 128 ILE A O 1
ATOM 966 N N . GLY A 1 129 ? 150.305 169.904 132.664 1.00 100.36 129 GLY A N 1
ATOM 967 C CA . GLY A 1 129 ? 149.681 169.778 133.972 1.00 100.36 129 GLY A CA 1
ATOM 968 C C . GLY A 1 129 ? 148.775 170.933 134.354 1.00 100.36 129 GLY A C 1
ATOM 969 O O . GLY A 1 129 ? 147.902 170.764 135.210 1.00 100.36 129 GLY A O 1
ATOM 973 N N . ASP A 1 130 ? 148.966 172.101 133.746 1.00 107.23 130 ASP A N 1
ATOM 974 C CA . ASP A 1 130 ? 148.057 173.226 133.898 1.00 107.23 130 ASP A CA 1
ATOM 975 C C . ASP A 1 130 ? 146.916 173.200 132.894 1.00 107.23 130 ASP A C 1
ATOM 976 O O . ASP A 1 130 ? 146.104 174.131 132.886 1.00 107.23 130 ASP A O 1
ATOM 985 N N . PHE A 1 131 ? 146.828 172.166 132.064 1.00 103.53 131 PHE A N 1
ATOM 986 C CA . PHE A 1 131 ? 145.950 172.132 130.902 1.00 103.53 131 PHE A CA 1
ATOM 987 C C . PHE A 1 131 ? 144.980 170.969 130.934 1.00 103.53 131 PHE A C 1
ATOM 988 O O . PHE A 1 131 ? 143.811 171.110 130.540 1.00 103.53 131 PHE A O 1
ATOM 1005 N N . ILE A 1 132 ? 145.433 169.819 131.421 1.00 104.99 132 ILE A N 1
ATOM 1006 C CA . ILE A 1 132 ? 144.533 168.690 131.592 1.00 104.99 132 ILE A CA 1
ATOM 1007 C C . ILE A 1 132 ? 143.436 169.020 132.592 1.00 104.99 132 ILE A C 1
ATOM 1008 O O . ILE A 1 132 ? 142.336 168.464 132.518 1.00 104.99 132 ILE A O 1
ATOM 1024 N N . ARG A 1 133 ? 143.701 169.923 133.535 1.00 111.50 133 ARG A N 1
ATOM 1025 C CA . ARG A 1 133 ? 142.663 170.310 134.482 1.00 111.50 133 ARG A CA 1
ATOM 1026 C C . ARG A 1 133 ? 141.490 170.972 133.767 1.00 111.50 133 ARG A C 1
ATOM 1027 O O . ARG A 1 133 ? 140.321 170.689 134.065 1.00 111.50 133 ARG A O 1
ATOM 1048 N N . ASP A 1 134 ? 141.780 171.827 132.791 1.00 106.79 134 ASP A N 1
ATOM 1049 C CA . ASP A 1 134 ? 140.716 172.442 132.016 1.00 106.79 134 ASP A CA 1
ATOM 1050 C C . ASP A 1 134 ? 140.050 171.414 131.116 1.00 106.79 134 ASP A C 1
ATOM 1051 O O . ASP A 1 134 ? 138.817 171.398 130.959 1.00 106.79 134 ASP A O 1
ATOM 1060 N N . ALA A 1 135 ? 140.857 170.524 130.543 1.00 108.68 135 ALA A N 1
ATOM 1061 C CA . ALA A 1 135 ? 140.306 169.414 129.777 1.00 108.68 135 ALA A CA 1
ATOM 1062 C C . ALA A 1 135 ? 139.321 168.604 130.602 1.00 108.68 135 ALA A C 1
ATOM 1063 O O . ALA A 1 135 ? 138.360 168.046 130.061 1.00 108.68 135 ALA A O 1
ATOM 1070 N N . ALA A 1 136 ? 139.545 168.534 131.908 1.00 112.33 136 ALA A N 1
ATOM 1071 C CA . ALA A 1 136 ? 138.678 167.767 132.782 1.00 112.33 136 ALA A CA 1
ATOM 1072 C C . ALA A 1 136 ? 137.435 168.549 133.164 1.00 112.33 136 ALA A C 1
ATOM 1073 O O . ALA A 1 136 ? 136.345 167.973 133.247 1.00 112.33 136 ALA A O 1
ATOM 1080 N N . ARG A 1 137 ? 137.564 169.860 133.392 1.00 117.29 137 ARG A N 1
ATOM 1081 C CA . ARG A 1 137 ? 136.363 170.623 133.720 1.00 117.29 137 ARG A CA 1
ATOM 1082 C C . ARG A 1 137 ? 135.415 170.664 132.532 1.00 117.29 137 ARG A C 1
ATOM 1083 O O . ARG A 1 137 ? 134.211 170.879 132.711 1.00 117.29 137 ARG A O 1
ATOM 1104 N N . ALA A 1 138 ? 135.934 170.452 131.317 1.00 110.49 138 ALA A N 1
ATOM 1105 C CA . ALA A 1 138 ? 135.068 170.195 130.170 1.00 110.49 138 ALA A CA 1
ATOM 1106 C C . ALA A 1 138 ? 134.942 168.715 129.835 1.00 110.49 138 ALA A C 1
ATOM 1107 O O . ALA A 1 138 ? 134.021 168.335 129.104 1.00 110.49 138 ALA A O 1
ATOM 1114 N N . LYS A 1 139 ? 135.846 167.876 130.336 1.00 106.92 139 LYS A N 1
ATOM 1115 C CA . LYS A 1 139 ? 135.799 166.429 130.163 1.00 106.92 139 LYS A CA 1
ATOM 1116 C C . LYS A 1 139 ? 136.087 165.997 128.733 1.00 106.92 139 LYS A C 1
ATOM 1117 O O . LYS A 1 139 ? 135.492 165.030 128.251 1.00 106.92 139 LYS A O 1
ATOM 1121 N N . GLU A 1 140 ? 136.984 166.686 128.035 1.00 110.63 140 GLU A N 1
ATOM 1122 C CA . GLU A 1 140 ? 137.347 166.319 126.675 1.00 110.63 140 GLU A CA 1
ATOM 1123 C C . GLU A 1 140 ? 138.631 167.045 126.288 1.00 110.63 140 GLU A C 1
ATOM 1124 O O . GLU A 1 140 ? 139.142 167.890 127.026 1.00 110.63 140 GLU A O 1
ATOM 1128 N N . PHE A 1 141 ? 139.149 166.700 125.112 1.00 110.34 141 PHE A N 1
ATOM 1129 C CA . PHE A 1 141 ? 140.391 167.251 124.586 1.00 110.34 141 PHE A CA 1
ATOM 1130 C C . PHE A 1 141 ? 140.271 167.215 123.073 1.00 110.34 141 PHE A C 1
ATOM 1131 O O . PHE A 1 141 ? 139.701 166.264 122.540 1.00 110.34 141 PHE A O 1
ATOM 1148 N N . GLU A 1 142 ? 140.775 168.241 122.377 1.00 111.20 142 GLU A N 1
ATOM 1149 C CA . GLU A 1 142 ? 140.540 168.363 120.944 1.00 111.20 142 GLU A CA 1
ATOM 1150 C C . GLU A 1 142 ? 141.850 168.548 120.201 1.00 111.20 142 GLU A C 1
ATOM 1151 O O . GLU A 1 142 ? 142.684 169.365 120.600 1.00 111.20 142 GLU A O 1
ATOM 1155 N N . VAL A 1 143 ? 142.013 167.801 119.111 1.00 111.36 143 VAL A N 1
ATOM 1156 C CA . VAL A 1 143 ? 143.189 167.888 118.253 1.00 111.36 143 VAL A CA 1
ATOM 1157 C C . VAL A 1 143 ? 142.754 168.214 116.834 1.00 111.36 143 VAL A C 1
ATOM 1158 O O . VAL A 1 143 ? 141.736 167.701 116.352 1.00 111.36 143 VAL A O 1
ATOM 1171 N N . GLU A 1 144 ? 143.551 169.044 116.156 1.00 113.62 144 GLU A N 1
ATOM 1172 C CA . GLU A 1 144 ? 143.269 169.491 114.802 1.00 113.62 144 GLU A CA 1
ATOM 1173 C C . GLU A 1 144 ? 144.560 169.461 114.001 1.00 113.62 144 GLU A C 1
ATOM 1174 O O . GLU A 1 144 ? 145.609 169.894 114.485 1.00 113.62 144 GLU A O 1
ATOM 1186 N N . ILE A 1 145 ? 144.473 168.942 112.780 1.00 119.09 145 ILE A N 1
ATOM 1187 C CA . ILE A 1 145 ? 145.624 168.767 111.905 1.00 119.09 145 ILE A CA 1
ATOM 1188 C C . ILE A 1 145 ? 145.365 169.488 110.593 1.00 119.09 145 ILE A C 1
ATOM 1189 O O . ILE A 1 145 ? 144.299 169.335 109.987 1.00 119.09 145 ILE A O 1
ATOM 1205 N N . GLU A 1 146 ? 146.358 170.244 110.138 1.00 128.00 146 GLU A N 1
ATOM 1206 C CA . GLU A 1 146 ? 146.248 170.969 108.885 1.00 128.00 146 GLU A CA 1
ATOM 1207 C C . GLU A 1 146 ? 146.394 170.021 107.704 1.00 128.00 146 GLU A C 1
ATOM 1208 O O . GLU A 1 146 ? 147.113 169.020 107.766 1.00 128.00 146 GLU A O 1
ATOM 1212 N N . GLY A 1 147 ? 145.697 170.348 106.620 1.00 134.75 147 GLY A N 1
ATOM 1213 C CA . GLY A 1 147 ? 145.783 169.562 105.407 1.00 134.75 147 GLY A CA 1
ATOM 1214 C C . GLY A 1 147 ? 145.315 168.132 105.533 1.00 134.75 147 GLY A C 1
ATOM 1215 O O . GLY A 1 147 ? 145.796 167.276 104.785 1.00 134.75 147 GLY A O 1
ATOM 1219 N N . SER A 1 148 ? 144.407 167.843 106.455 1.00 137.41 148 SER A N 1
ATOM 1220 C CA . SER A 1 148 ? 143.897 166.501 106.678 1.00 137.41 148 SER A CA 1
ATOM 1221 C C . SER A 1 148 ? 142.442 166.574 107.117 1.00 137.41 148 SER A C 1
ATOM 1222 O O . SER A 1 148 ? 141.962 167.644 107.505 1.00 137.41 148 SER A O 1
ATOM 1230 N N . PRO A 1 149 ? 141.706 165.462 107.061 1.00 145.21 149 PRO A N 1
ATOM 1231 C CA . PRO A 1 149 ? 140.368 165.428 107.661 1.00 145.21 149 PRO A CA 1
ATOM 1232 C C . PRO A 1 149 ? 140.445 165.244 109.173 1.00 145.21 149 PRO A C 1
ATOM 1233 O O . PRO A 1 149 ? 141.516 165.223 109.776 1.00 145.21 149 PRO A O 1
ATOM 1244 N N . GLY A 1 150 ? 139.270 165.109 109.778 1.00 137.03 150 GLY A N 1
ATOM 1245 C CA . GLY A 1 150 ? 139.168 164.698 111.163 1.00 137.03 150 GLY A CA 1
ATOM 1246 C C . GLY A 1 150 ? 139.447 165.804 112.156 1.00 137.03 150 GLY A C 1
ATOM 1247 O O . GLY A 1 150 ? 140.365 166.608 111.968 1.00 137.03 150 GLY A O 1
ATOM 1251 N N . VAL A 1 151 ? 138.654 165.848 113.222 1.00 125.49 151 VAL A N 1
ATOM 1252 C CA . VAL A 1 151 ? 138.865 166.750 114.345 1.00 125.49 151 VAL A CA 1
ATOM 1253 C C . VAL A 1 151 ? 138.646 165.906 115.586 1.00 125.49 151 VAL A C 1
ATOM 1254 O O . VAL A 1 151 ? 137.502 165.588 115.930 1.00 125.49 151 VAL A O 1
ATOM 1267 N N . ILE A 1 152 ? 139.728 165.543 116.254 1.00 118.36 152 ILE A N 1
ATOM 1268 C CA . ILE A 1 152 ? 139.722 164.389 117.140 1.00 118.36 152 ILE A CA 1
ATOM 1269 C C . ILE A 1 152 ? 139.334 164.810 118.546 1.00 118.36 152 ILE A C 1
ATOM 1270 O O . ILE A 1 152 ? 139.991 165.661 119.154 1.00 118.36 152 ILE A O 1
ATOM 1286 N N . LYS A 1 153 ? 138.277 164.191 119.060 1.00 119.43 153 LYS A N 1
ATOM 1287 C CA . LYS A 1 153 ? 137.989 164.170 120.484 1.00 119.43 153 LYS A CA 1
ATOM 1288 C C . LYS A 1 153 ? 138.915 163.174 121.166 1.00 119.43 153 LYS A C 1
ATOM 1289 O O . LYS A 1 153 ? 139.316 162.171 120.574 1.00 119.43 153 LYS A O 1
ATOM 1308 N N . VAL A 1 154 ? 139.276 163.466 122.415 1.00 117.38 154 VAL A N 1
ATOM 1309 C CA . VAL A 1 154 ? 140.000 162.518 123.250 1.00 117.38 154 VAL A CA 1
ATOM 1310 C C . VAL A 1 154 ? 139.508 162.659 124.681 1.00 117.38 154 VAL A C 1
ATOM 1311 O O . VAL A 1 154 ? 139.178 163.757 125.144 1.00 117.38 154 VAL A O 1
ATOM 1324 N N . ALA A 1 155 ? 139.490 161.529 125.381 1.00 118.44 155 ALA A N 1
ATOM 1325 C CA . ALA A 1 155 ? 139.087 161.479 126.770 1.00 118.44 155 ALA A CA 1
ATOM 1326 C C . ALA A 1 155 ? 140.124 162.159 127.652 1.00 118.44 155 ALA A C 1
ATOM 1327 O O . ALA A 1 155 ? 141.151 162.656 127.187 1.00 118.44 155 ALA A O 1
ATOM 1334 N N . VAL A 1 156 ? 139.824 162.191 128.948 1.00 111.71 156 VAL A N 1
ATOM 1335 C CA . VAL A 1 156 ? 140.704 162.810 129.938 1.00 111.71 156 VAL A CA 1
ATOM 1336 C C . VAL A 1 156 ? 140.621 162.023 131.234 1.00 111.71 156 VAL A C 1
ATOM 1337 O O . VAL A 1 156 ? 139.581 161.432 131.556 1.00 111.71 156 VAL A O 1
ATOM 1350 N N . PRO A 1 157 ? 141.706 161.995 132.008 1.00 111.59 157 PRO A N 1
ATOM 1351 C CA . PRO A 1 157 ? 141.607 161.469 133.370 1.00 111.59 157 PRO A CA 1
ATOM 1352 C C . PRO A 1 157 ? 140.923 162.426 134.328 1.00 111.59 157 PRO A C 1
ATOM 1353 O O . PRO A 1 157 ? 141.145 163.638 134.313 1.00 111.59 157 PRO A O 1
ATOM 1364 N N . SER A 1 158 ? 140.100 161.848 135.192 1.00 113.56 158 SER A N 1
ATOM 1365 C CA . SER A 1 158 ? 139.416 162.599 136.230 1.00 113.56 158 SER A CA 1
ATOM 1366 C C . SER A 1 158 ? 140.356 162.814 137.408 1.00 113.56 158 SER A C 1
ATOM 1367 O O . SER A 1 158 ? 141.551 162.518 137.351 1.00 113.56 158 SER A O 1
ATOM 1375 N N . PHE A 1 159 ? 139.805 163.330 138.502 1.00 116.47 159 PHE A N 1
ATOM 1376 C CA . PHE A 1 159 ? 140.560 163.434 139.741 1.00 116.47 159 PHE A CA 1
ATOM 1377 C C . PHE A 1 159 ? 140.932 162.060 140.268 1.00 116.47 159 PHE A C 1
ATOM 1378 O O . PHE A 1 159 ? 142.106 161.785 140.553 1.00 116.47 159 PHE A O 1
ATOM 1395 N N . ASN A 1 160 ? 139.927 161.198 140.431 1.00 121.02 160 ASN A N 1
ATOM 1396 C CA . ASN A 1 160 ? 140.150 159.837 140.904 1.00 121.02 160 ASN A CA 1
ATOM 1397 C C . ASN A 1 160 ? 141.188 159.126 140.056 1.00 121.02 160 ASN A C 1
ATOM 1398 O O . ASN A 1 160 ? 142.001 158.349 140.568 1.00 121.02 160 ASN A O 1
ATOM 1409 N N . ASP A 1 161 ? 141.180 159.394 138.753 1.00 115.02 161 ASP A N 1
ATOM 1410 C CA . ASP A 1 161 ? 142.149 158.781 137.858 1.00 115.02 161 ASP A CA 1
ATOM 1411 C C . ASP A 1 161 ? 143.569 159.205 138.210 1.00 115.02 161 ASP A C 1
ATOM 1412 O O . ASP A 1 161 ? 144.485 158.376 138.222 1.00 115.02 161 ASP A O 1
ATOM 1421 N N . ARG A 1 162 ? 143.773 160.489 138.506 1.00 108.36 162 ARG A N 1
ATOM 1422 C CA . ARG A 1 162 ? 145.101 160.946 138.892 1.00 108.36 162 ARG A CA 1
ATOM 1423 C C . ARG A 1 162 ? 145.501 160.387 140.242 1.00 108.36 162 ARG A C 1
ATOM 1424 O O . ARG A 1 162 ? 146.679 160.092 140.466 1.00 108.36 162 ARG A O 1
ATOM 1445 N N . THR A 1 163 ? 144.544 160.235 141.152 1.00 121.37 163 THR A N 1
ATOM 1446 C CA . THR A 1 163 ? 144.870 159.732 142.478 1.00 121.37 163 THR A CA 1
ATOM 1447 C C . THR A 1 163 ? 145.045 158.225 142.511 1.00 121.37 163 THR A C 1
ATOM 1448 O O . THR A 1 163 ? 145.607 157.704 143.478 1.00 121.37 163 THR A O 1
ATOM 1459 N N . TYR A 1 164 ? 144.572 157.511 141.500 1.00 120.07 164 TYR A N 1
ATOM 1460 C CA . TYR A 1 164 ? 144.716 156.068 141.512 1.00 120.07 164 TYR A CA 1
ATOM 1461 C C . TYR A 1 164 ? 146.189 155.711 141.374 1.00 120.07 164 TYR A C 1
ATOM 1462 O O . TYR A 1 164 ? 146.987 156.483 140.841 1.00 120.07 164 TYR A O 1
ATOM 1480 N N . TYR A 1 165 ? 146.547 154.551 141.921 1.00 120.10 165 TYR A N 1
ATOM 1481 C CA . TYR A 1 165 ? 147.911 154.065 142.124 1.00 120.10 165 TYR A CA 1
ATOM 1482 C C . TYR A 1 165 ? 148.656 154.833 143.210 1.00 120.10 165 TYR A C 1
ATOM 1483 O O . TYR A 1 165 ? 149.830 154.538 143.457 1.00 120.10 165 TYR A O 1
ATOM 1501 N N . LEU A 1 166 ? 148.022 155.806 143.859 1.00 125.85 166 LEU A N 1
ATOM 1502 C CA . LEU A 1 166 ? 148.632 156.614 144.904 1.00 125.85 166 LEU A CA 1
ATOM 1503 C C . LEU A 1 166 ? 147.778 156.484 146.159 1.00 125.85 166 LEU A C 1
ATOM 1504 O O . LEU A 1 166 ? 148.251 156.155 147.259 1.00 125.85 166 LEU A O 1
ATOM 1520 N N . ARG A 1 167 ? 146.484 156.707 145.945 1.00 127.84 167 ARG A N 1
ATOM 1521 C CA . ARG A 1 167 ? 145.469 156.536 146.972 1.00 127.84 167 ARG A CA 1
ATOM 1522 C C . ARG A 1 167 ? 145.491 155.118 147.524 1.00 127.84 167 ARG A C 1
ATOM 1523 O O . ARG A 1 167 ? 145.438 154.905 148.745 1.00 127.84 167 ARG A O 1
ATOM 1544 N N . GLN A 1 168 ? 145.599 154.137 146.631 1.00 133.87 168 GLN A N 1
ATOM 1545 C CA . GLN A 1 168 ? 145.665 152.741 147.036 1.00 133.87 168 GLN A CA 1
ATOM 1546 C C . GLN A 1 168 ? 146.888 152.474 147.905 1.00 133.87 168 GLN A C 1
ATOM 1547 O O . GLN A 1 168 ? 146.827 151.692 148.864 1.00 133.87 168 GLN A O 1
ATOM 1561 N N . ARG A 1 169 ? 148.008 153.126 147.595 1.00 130.26 169 ARG A N 1
ATOM 1562 C CA . ARG A 1 169 ? 149.220 152.899 148.369 1.00 130.26 169 ARG A CA 1
ATOM 1563 C C . ARG A 1 169 ? 149.080 153.487 149.767 1.00 130.26 169 ARG A C 1
ATOM 1564 O O . ARG A 1 169 ? 149.509 152.873 150.759 1.00 130.26 169 ARG A O 1
ATOM 1585 N N . LEU A 1 170 ? 148.444 154.657 149.868 1.00 134.59 170 LEU A N 1
ATOM 1586 C CA . LEU A 1 170 ? 148.098 155.190 151.182 1.00 134.59 170 LEU A CA 1
ATOM 1587 C C . LEU A 1 170 ? 147.235 154.208 151.959 1.00 134.59 170 LEU A C 1
ATOM 1588 O O . LEU A 1 170 ? 147.424 154.015 153.167 1.00 134.59 170 LEU A O 1
ATOM 1604 N N . ARG A 1 171 ? 146.263 153.603 151.280 1.00 136.25 171 ARG A N 1
ATOM 1605 C CA . ARG A 1 171 ? 145.357 152.671 151.942 1.00 136.25 171 ARG A CA 1
ATOM 1606 C C . ARG A 1 171 ? 146.115 151.478 152.512 1.00 136.25 171 ARG A C 1
ATOM 1607 O O . ARG A 1 171 ? 145.884 151.062 153.657 1.00 136.25 171 ARG A O 1
ATOM 1628 N N . ARG A 1 172 ? 147.025 150.912 151.717 1.00 139.93 172 ARG A N 1
ATOM 1629 C CA . ARG A 1 172 ? 147.833 149.792 152.191 1.00 139.93 172 ARG A CA 1
ATOM 1630 C C . ARG A 1 172 ? 148.657 150.182 153.409 1.00 139.93 172 ARG A C 1
ATOM 1631 O O . ARG A 1 172 ? 148.758 149.417 154.382 1.00 139.93 172 ARG A O 1
ATOM 1652 N N . THR A 1 173 ? 149.270 151.363 153.369 1.00 143.24 173 THR A N 1
ATOM 1653 C CA . THR A 1 173 ? 150.060 151.804 154.511 1.00 143.24 173 THR A CA 1
ATOM 1654 C C . THR A 1 173 ? 149.197 151.944 155.761 1.00 143.24 173 THR A C 1
ATOM 1655 O O . THR A 1 173 ? 149.617 151.565 156.862 1.00 143.24 173 THR A O 1
ATOM 1666 N N . SER A 1 174 ? 147.985 152.474 155.608 1.00 145.12 174 SER A N 1
ATOM 1667 C CA . SER A 1 174 ? 147.080 152.594 156.747 1.00 145.12 174 SER A CA 1
ATOM 1668 C C . SER A 1 174 ? 146.748 151.227 157.334 1.00 145.12 174 SER A C 1
ATOM 1669 O O . SER A 1 174 ? 146.718 151.051 158.566 1.00 145.12 174 SER A O 1
ATOM 1677 N N . ARG A 1 175 ? 146.477 150.255 156.458 1.00 144.99 175 ARG A N 1
ATOM 1678 C CA . ARG A 1 175 ? 146.248 148.885 156.904 1.00 144.99 175 ARG A CA 1
ATOM 1679 C C . ARG A 1 175 ? 147.408 148.391 157.752 1.00 144.99 175 ARG A C 1
ATOM 1680 O O . ARG A 1 175 ? 147.209 147.829 158.835 1.00 144.99 175 ARG A O 1
ATOM 1701 N N . LYS A 1 176 ? 148.634 148.598 157.274 1.00 149.63 176 LYS A N 1
ATOM 1702 C CA . LYS A 1 176 ? 149.790 148.117 158.025 1.00 149.63 176 LYS A CA 1
ATOM 1703 C C . LYS A 1 176 ? 149.969 148.870 159.337 1.00 149.63 176 LYS A C 1
ATOM 1704 O O . LYS A 1 176 ? 150.550 148.329 160.283 1.00 149.63 176 LYS A O 1
ATOM 1723 N N . ILE A 1 177 ? 149.481 150.108 159.419 1.00 151.28 177 ILE A N 1
ATOM 1724 C CA . ILE A 1 177 ? 149.643 150.878 160.651 1.00 151.28 177 ILE A CA 1
ATOM 1725 C C . ILE A 1 177 ? 148.684 150.393 161.731 1.00 151.28 177 ILE A C 1
ATOM 1726 O O . ILE A 1 177 ? 149.010 150.431 162.928 1.00 151.28 177 ILE A O 1
ATOM 1742 N N . SER A 1 178 ? 147.472 149.994 161.334 1.00 155.26 178 SER A N 1
ATOM 1743 C CA . SER A 1 178 ? 146.415 149.709 162.310 1.00 155.26 178 SER A CA 1
ATOM 1744 C C . SER A 1 178 ? 146.832 148.630 163.311 1.00 155.26 178 SER A C 1
ATOM 1745 O O . SER A 1 178 ? 146.669 148.791 164.533 1.00 155.26 178 SER A O 1
ATOM 1753 N N . LYS A 1 179 ? 147.353 147.513 162.804 1.00 158.08 179 LYS A N 1
ATOM 1754 C CA . LYS A 1 179 ? 147.732 146.401 163.669 1.00 158.08 179 LYS A CA 1
ATOM 1755 C C . LYS A 1 179 ? 148.776 146.835 164.683 1.00 158.08 179 LYS A C 1
ATOM 1756 O O . LYS A 1 179 ? 148.627 146.598 165.887 1.00 158.08 179 LYS A O 1
ATOM 1775 N N . LEU A 1 180 ? 149.829 147.497 164.206 1.00 160.51 180 LEU A N 1
ATOM 1776 C CA . LEU A 1 180 ? 150.902 147.943 165.082 1.00 160.51 180 LEU A CA 1
ATOM 1777 C C . LEU A 1 180 ? 150.375 148.889 166.153 1.00 160.51 180 LEU A C 1
ATOM 1778 O O . LEU A 1 180 ? 150.834 148.862 167.306 1.00 160.51 180 LEU A O 1
ATOM 1794 N N . ALA A 1 181 ? 149.383 149.709 165.801 1.00 159.44 181 ALA A N 1
ATOM 1795 C CA . ALA A 1 181 ? 148.755 150.561 166.804 1.00 159.44 181 ALA A CA 1
ATOM 1796 C C . ALA A 1 181 ? 148.078 149.726 167.884 1.00 159.44 181 ALA A C 1
ATOM 1797 O O . ALA A 1 181 ? 148.179 150.039 169.079 1.00 159.44 181 ALA A O 1
ATOM 1804 N N . ALA A 1 182 ? 147.383 148.660 167.484 1.00 162.14 182 ALA A N 1
ATOM 1805 C CA . ALA A 1 182 ? 146.757 147.785 168.478 1.00 162.14 182 ALA A CA 1
ATOM 1806 C C . ALA A 1 182 ? 147.801 147.141 169.386 1.00 162.14 182 ALA A C 1
ATOM 1807 O O . ALA A 1 182 ? 147.577 146.969 170.595 1.00 162.14 182 ALA A O 1
ATOM 1814 N N . ILE A 1 183 ? 148.943 146.764 168.814 1.00 163.26 183 ILE A N 1
ATOM 1815 C CA . ILE A 1 183 ? 150.007 146.159 169.612 1.00 163.26 183 ILE A CA 1
ATOM 1816 C C . ILE A 1 183 ? 150.492 147.148 170.665 1.00 163.26 183 ILE A C 1
ATOM 1817 O O . ILE A 1 183 ? 150.685 146.800 171.844 1.00 163.26 183 ILE A O 1
ATOM 1833 N N . LYS A 1 184 ? 150.699 148.400 170.247 1.00 165.57 184 LYS A N 1
ATOM 1834 C CA . LYS A 1 184 ? 151.122 149.432 171.187 1.00 165.57 184 LYS A CA 1
ATOM 1835 C C . LYS A 1 184 ? 150.088 149.625 172.284 1.00 165.57 184 LYS A C 1
ATOM 1836 O O . LYS A 1 184 ? 150.440 149.814 173.456 1.00 165.57 184 LYS A O 1
ATOM 1855 N N . GLU A 1 185 ? 148.807 149.600 171.911 1.00 167.03 185 GLU A N 1
ATOM 1856 C CA . GLU A 1 185 ? 147.726 149.703 172.887 1.00 167.03 185 GLU A CA 1
ATOM 1857 C C . GLU A 1 185 ? 147.868 148.639 173.968 1.00 167.03 185 GLU A C 1
ATOM 1858 O O . GLU A 1 185 ? 147.880 148.946 175.169 1.00 167.03 185 GLU A O 1
ATOM 1870 N N . GLU A 1 186 ? 147.986 147.379 173.544 1.00 169.23 186 GLU A N 1
ATOM 1871 C CA . GLU A 1 186 ? 148.102 146.270 174.489 1.00 169.23 186 GLU A CA 1
ATOM 1872 C C . GLU A 1 186 ? 149.280 146.467 175.435 1.00 169.23 186 GLU A C 1
ATOM 1873 O O . GLU A 1 186 ? 149.137 146.366 176.666 1.00 169.23 186 GLU A O 1
ATOM 1885 N N . CYS A 1 187 ? 150.457 146.752 174.874 1.00 169.32 187 CYS A N 1
ATOM 1886 C CA . CYS A 1 187 ? 151.656 146.839 175.702 1.00 169.32 187 CYS A CA 1
ATOM 1887 C C . CYS A 1 187 ? 151.562 147.990 176.699 1.00 169.32 187 CYS A C 1
ATOM 1888 O O . CYS A 1 187 ? 151.923 147.840 177.880 1.00 169.32 187 CYS A O 1
ATOM 1896 N N . ASP A 1 188 ? 151.066 149.145 176.246 1.00 170.02 188 ASP A N 1
ATOM 1897 C CA . ASP A 1 188 ? 150.941 150.288 177.139 1.00 170.02 188 ASP A CA 1
ATOM 1898 C C . ASP A 1 188 ? 149.978 149.989 178.275 1.00 170.02 188 ASP A C 1
ATOM 1899 O O . ASP A 1 188 ? 150.236 150.357 179.427 1.00 170.02 188 ASP A O 1
ATOM 1908 N N . LYS A 1 189 ? 148.866 149.310 177.978 1.00 171.98 189 LYS A N 1
ATOM 1909 C CA . LYS A 1 189 ? 147.915 149.004 179.041 1.00 171.98 189 LYS A CA 1
ATOM 1910 C C . LYS A 1 189 ? 148.522 148.057 180.065 1.00 171.98 189 LYS A C 1
ATOM 1911 O O . LYS A 1 189 ? 148.317 148.232 181.274 1.00 171.98 189 LYS A O 1
ATOM 1930 N N . ALA A 1 190 ? 149.283 147.062 179.605 1.00 170.73 190 ALA A N 1
ATOM 1931 C CA . ALA A 1 190 ? 149.947 146.155 180.539 1.00 170.73 190 ALA A CA 1
ATOM 1932 C C . ALA A 1 190 ? 150.862 146.921 181.493 1.00 170.73 190 ALA A C 1
ATOM 1933 O O . ALA A 1 190 ? 150.758 146.792 182.728 1.00 170.73 190 ALA A O 1
ATOM 1940 N N . ALA A 1 191 ? 151.757 147.741 180.932 1.00 169.89 191 ALA A N 1
ATOM 1941 C CA . ALA A 1 191 ? 152.702 148.472 181.773 1.00 169.89 191 ALA A CA 1
ATOM 1942 C C . ALA A 1 191 ? 151.981 149.430 182.716 1.00 169.89 191 ALA A C 1
ATOM 1943 O O . ALA A 1 191 ? 152.387 149.605 183.876 1.00 169.89 191 ALA A O 1
ATOM 1950 N N . HIS A 1 192 ? 150.892 150.037 182.246 1.00 174.32 192 HIS A N 1
ATOM 1951 C CA . HIS A 1 192 ? 150.159 150.985 183.071 1.00 174.32 192 HIS A CA 1
ATOM 1952 C C . HIS A 1 192 ? 149.511 150.292 184.259 1.00 174.32 192 HIS A C 1
ATOM 1953 O O . HIS A 1 192 ? 149.528 150.823 185.376 1.00 174.32 192 HIS A O 1
ATOM 1967 N N . ARG A 1 193 ? 148.937 149.104 184.044 1.00 177.68 193 ARG A N 1
ATOM 1968 C CA . ARG A 1 193 ? 148.346 148.378 185.165 1.00 177.68 193 ARG A CA 1
ATOM 1969 C C . ARG A 1 193 ? 149.409 148.003 186.182 1.00 177.68 193 ARG A C 1
ATOM 1970 O O . ARG A 1 193 ? 149.185 148.116 187.397 1.00 177.68 193 ARG A O 1
ATOM 1991 N N . GLY A 1 194 ? 150.577 147.563 185.705 1.00 174.18 194 GLY A N 1
ATOM 1992 C CA . GLY A 1 194 ? 151.662 147.254 186.627 1.00 174.18 194 GLY A CA 1
ATOM 1993 C C . GLY A 1 194 ? 152.030 148.439 187.502 1.00 174.18 194 GLY A C 1
ATOM 1994 O O . GLY A 1 194 ? 152.094 148.332 188.739 1.00 174.18 194 GLY A O 1
ATOM 1998 N N . ALA A 1 195 ? 152.256 149.594 186.868 1.00 176.40 195 ALA A N 1
ATOM 1999 C CA . ALA A 1 195 ? 152.634 150.792 187.612 1.00 176.40 195 ALA A CA 1
ATOM 2000 C C . ALA A 1 195 ? 151.555 151.188 188.608 1.00 176.40 195 ALA A C 1
ATOM 2001 O O . ALA A 1 195 ? 151.854 151.490 189.770 1.00 176.40 195 ALA A O 1
ATOM 2008 N N . GLN A 1 196 ? 150.295 151.191 188.170 1.00 177.20 196 GLN A N 1
ATOM 2009 C CA . GLN A 1 196 ? 149.202 151.621 189.033 1.00 177.20 196 GLN A CA 1
ATOM 2010 C C . GLN A 1 196 ? 149.106 150.739 190.270 1.00 177.20 196 GLN A C 1
ATOM 2011 O O . GLN A 1 196 ? 148.972 151.236 191.398 1.00 177.20 196 GLN A O 1
ATOM 2025 N N . ARG A 1 197 ? 149.195 149.422 190.082 1.00 174.45 197 ARG A N 1
ATOM 2026 C CA . ARG A 1 197 ? 149.022 148.517 191.211 1.00 174.45 197 ARG A CA 1
ATOM 2027 C C . ARG A 1 197 ? 150.167 148.647 192.208 1.00 174.45 197 ARG A C 1
ATOM 2028 O O . ARG A 1 197 ? 149.935 148.767 193.422 1.00 174.45 197 ARG A O 1
ATOM 2049 N N . ILE A 1 198 ? 151.413 148.623 191.723 1.00 174.67 198 ILE A N 1
ATOM 2050 C CA . ILE A 1 198 ? 152.531 148.726 192.659 1.00 174.67 198 ILE A CA 1
ATOM 2051 C C . ILE A 1 198 ? 152.516 150.081 193.359 1.00 174.67 198 ILE A C 1
ATOM 2052 O O . ILE A 1 198 ? 152.863 150.188 194.548 1.00 174.67 198 ILE A O 1
ATOM 2068 N N . ALA A 1 199 ? 152.070 151.126 192.657 1.00 174.68 199 ALA A N 1
ATOM 2069 C CA . ALA A 1 199 ? 151.973 152.446 193.260 1.00 174.68 199 ALA A CA 1
ATOM 2070 C C . ALA A 1 199 ? 150.975 152.456 194.409 1.00 174.68 199 ALA A C 1
ATOM 2071 O O . ALA A 1 199 ? 151.262 152.982 195.494 1.00 174.68 199 ALA A O 1
ATOM 2078 N N . LEU A 1 200 ? 149.782 151.905 194.182 1.00 172.14 200 LEU A N 1
ATOM 2079 C CA . LEU A 1 200 ? 148.790 151.875 195.250 1.00 172.14 200 LEU A CA 1
ATOM 2080 C C . LEU A 1 200 ? 149.280 151.052 196.432 1.00 172.14 200 LEU A C 1
ATOM 2081 O O . LEU A 1 200 ? 148.991 151.389 197.590 1.00 172.14 200 LEU A O 1
ATOM 2097 N N . ALA A 1 201 ? 150.042 149.989 196.165 1.00 174.20 201 ALA A N 1
ATOM 2098 C CA . ALA A 1 201 ? 150.619 149.210 197.257 1.00 174.20 201 ALA A CA 1
ATOM 2099 C C . ALA A 1 201 ? 151.543 150.072 198.110 1.00 174.20 201 ALA A C 1
ATOM 2100 O O . ALA A 1 201 ? 151.452 150.078 199.348 1.00 174.20 201 ALA A O 1
ATOM 2107 N N . GLY A 1 202 ? 152.441 150.812 197.460 1.00 171.99 202 GLY A N 1
ATOM 2108 C CA . GLY A 1 202 ? 153.327 151.694 198.206 1.00 171.99 202 GLY A CA 1
ATOM 2109 C C . GLY A 1 202 ? 152.575 152.750 198.995 1.00 171.99 202 GLY A C 1
ATOM 2110 O O . GLY A 1 202 ? 152.964 153.103 200.116 1.00 171.99 202 GLY A O 1
ATOM 2114 N N . CYS A 1 203 ? 151.482 153.265 198.426 1.00 169.95 203 CYS A N 1
ATOM 2115 C CA . CYS A 1 203 ? 150.692 154.267 199.134 1.00 169.95 203 CYS A CA 1
ATOM 2116 C C . CYS A 1 203 ? 150.079 153.681 200.395 1.00 169.95 203 CYS A C 1
ATOM 2117 O O . CYS A 1 203 ? 150.053 154.330 201.453 1.00 169.95 203 CYS A O 1
ATOM 2125 N N . GLY A 1 204 ? 149.571 152.453 200.295 1.00 166.75 204 GLY A N 1
ATOM 2126 C CA . GLY A 1 204 ? 149.055 151.786 201.475 1.00 166.75 204 GLY A CA 1
ATOM 2127 C C . GLY A 1 204 ? 150.126 151.600 202.528 1.00 166.75 204 GLY A C 1
ATOM 2128 O O . GLY A 1 204 ? 149.875 151.768 203.725 1.00 166.75 204 GLY A O 1
ATOM 2132 N N . GLY A 1 205 ? 151.342 151.271 202.091 1.00 164.12 205 GLY A N 1
ATOM 2133 C CA . GLY A 1 205 ? 152.441 151.136 203.033 1.00 164.12 205 GLY A CA 1
ATOM 2134 C C . GLY A 1 205 ? 152.706 152.420 203.795 1.00 164.12 205 GLY A C 1
ATOM 2135 O O . GLY A 1 205 ? 152.853 152.417 205.024 1.00 164.12 205 GLY A O 1
ATOM 2139 N N . LEU A 1 206 ? 152.766 153.539 203.073 1.00 160.00 206 LEU A N 1
ATOM 2140 C CA . LEU A 1 206 ? 153.039 154.813 203.730 1.00 160.00 206 LEU A CA 1
ATOM 2141 C C . LEU A 1 206 ? 151.930 155.178 204.705 1.00 160.00 206 LEU A C 1
ATOM 2142 O O . LEU A 1 206 ? 152.197 155.670 205.809 1.00 160.00 206 LEU A O 1
ATOM 2158 N N . ILE A 1 207 ? 150.675 154.950 204.315 1.00 157.49 207 ILE A N 1
ATOM 2159 C CA . ILE A 1 207 ? 149.578 155.291 205.216 1.00 157.49 207 ILE A CA 1
ATOM 2160 C C . ILE A 1 207 ? 149.616 154.402 206.456 1.00 157.49 207 ILE A C 1
ATOM 2161 O O . ILE A 1 207 ? 149.297 154.850 207.572 1.00 157.49 207 ILE A O 1
ATOM 2177 N N . GLY A 1 208 ? 150.033 153.145 206.294 1.00 157.36 208 GLY A N 1
ATOM 2178 C CA . GLY A 1 208 ? 150.204 152.286 207.449 1.00 157.36 208 GLY A CA 1
ATOM 2179 C C . GLY A 1 208 ? 151.264 152.817 208.390 1.00 157.36 208 GLY A C 1
ATOM 2180 O O . GLY A 1 208 ? 151.080 152.829 209.611 1.00 157.36 208 GLY A O 1
ATOM 2184 N N . TYR A 1 209 ? 152.384 153.275 207.828 1.00 152.78 209 TYR A N 1
ATOM 2185 C CA . TYR A 1 209 ? 153.430 153.879 208.647 1.00 152.78 209 TYR A CA 1
ATOM 2186 C C . TYR A 1 209 ? 152.896 155.091 209.397 1.00 152.78 209 TYR A C 1
ATOM 2187 O O . TYR A 1 209 ? 153.229 155.310 210.570 1.00 152.78 209 TYR A O 1
ATOM 2205 N N . TRP A 1 210 ? 152.052 155.881 208.733 1.00 150.70 210 TRP A N 1
ATOM 2206 C CA . TRP A 1 210 ? 151.477 157.065 209.359 1.00 150.70 210 TRP A CA 1
ATOM 2207 C C . TRP A 1 210 ? 150.663 156.686 210.585 1.00 150.70 210 TRP A C 1
ATOM 2208 O O . TRP A 1 210 ? 150.856 157.237 211.681 1.00 150.70 210 TRP A O 1
ATOM 2229 N N . TYR A 1 211 ? 149.747 155.734 210.413 1.00 152.24 211 TYR A N 1
ATOM 2230 C CA . TYR A 1 211 ? 148.909 155.312 211.531 1.00 152.24 211 TYR A CA 1
ATOM 2231 C C . TYR A 1 211 ? 149.751 154.735 212.658 1.00 152.24 211 TYR A C 1
ATOM 2232 O O . TYR A 1 211 ? 149.478 154.979 213.842 1.00 152.24 211 TYR A O 1
ATOM 2250 N N . ILE A 1 212 ? 150.787 153.973 212.306 1.00 149.60 212 ILE A N 1
ATOM 2251 C CA . ILE A 1 212 ? 151.624 153.346 213.321 1.00 149.60 212 ILE A CA 1
ATOM 2252 C C . ILE A 1 212 ? 152.316 154.407 214.153 1.00 149.60 212 ILE A C 1
ATOM 2253 O O . ILE A 1 212 ? 152.366 154.323 215.385 1.00 149.60 212 ILE A O 1
ATOM 2269 N N . VAL A 1 213 ? 152.868 155.418 213.490 1.00 145.94 213 VAL A N 1
ATOM 2270 C CA . VAL A 1 213 ? 153.592 156.444 214.223 1.00 145.94 213 VAL A CA 1
ATOM 2271 C C . VAL A 1 213 ? 152.638 157.232 215.104 1.00 145.94 213 VAL A C 1
ATOM 2272 O O . VAL A 1 213 ? 152.970 157.577 216.243 1.00 145.94 213 VAL A O 1
ATOM 2285 N N . TYR A 1 214 ? 151.428 157.497 214.614 1.00 151.60 214 TYR A N 1
ATOM 2286 C CA . TYR A 1 214 ? 150.481 158.271 215.411 1.00 151.60 214 TYR A CA 1
ATOM 2287 C C . TYR A 1 214 ? 150.076 157.509 216.665 1.00 151.60 214 TYR A C 1
ATOM 2288 O O . TYR A 1 214 ? 150.063 158.069 217.773 1.00 151.60 214 TYR A O 1
ATOM 2306 N N . ARG A 1 215 ? 149.766 156.219 216.514 1.00 154.34 215 ARG A N 1
ATOM 2307 C CA . ARG A 1 215 ? 149.387 155.415 217.671 1.00 154.34 215 ARG A CA 1
ATOM 2308 C C . ARG A 1 215 ? 150.542 155.289 218.651 1.00 154.34 215 ARG A C 1
ATOM 2309 O O . ARG A 1 215 ? 150.366 155.475 219.859 1.00 154.34 215 ARG A O 1
ATOM 2330 N N . LEU A 1 216 ? 151.735 154.962 218.151 1.00 150.35 216 LEU A N 1
ATOM 2331 C CA . LEU A 1 216 ? 152.871 154.779 219.042 1.00 150.35 216 LEU A CA 1
ATOM 2332 C C . LEU A 1 216 ? 153.228 156.068 219.759 1.00 150.35 216 LEU A C 1
ATOM 2333 O O . LEU A 1 216 ? 153.694 156.032 220.904 1.00 150.35 216 LEU A O 1
ATOM 2349 N N . THR A 1 217 ? 153.013 157.213 219.117 1.00 150.43 217 THR A N 1
ATOM 2350 C CA . THR A 1 217 ? 153.249 158.482 219.787 1.00 150.43 217 THR A CA 1
ATOM 2351 C C . THR A 1 217 ? 152.239 158.697 220.900 1.00 150.43 217 THR A C 1
ATOM 2352 O O . THR A 1 217 ? 152.604 158.823 222.074 1.00 150.43 217 THR A O 1
ATOM 2363 N N . PHE A 1 218 ? 150.955 158.742 220.545 1.00 154.56 218 PHE A N 1
ATOM 2364 C CA . PHE A 1 218 ? 149.924 159.235 221.447 1.00 154.56 218 PHE A CA 1
ATOM 2365 C C . PHE A 1 218 ? 149.077 158.112 222.041 1.00 154.56 218 PHE A C 1
ATOM 2366 O O . PHE A 1 218 ? 147.892 158.305 222.322 1.00 154.56 218 PHE A O 1
ATOM 2383 N N . GLU A 1 219 ? 149.673 156.931 222.228 1.00 153.91 219 GLU A N 1
ATOM 2384 C CA . GLU A 1 219 ? 148.999 155.836 222.912 1.00 153.91 219 GLU A CA 1
ATOM 2385 C C . GLU A 1 219 ? 149.932 155.027 223.805 1.00 153.91 219 GLU A C 1
ATOM 2386 O O . GLU A 1 219 ? 149.554 153.925 224.220 1.00 153.91 219 GLU A O 1
ATOM 2390 N N . THR A 1 220 ? 151.131 155.525 224.112 1.00 150.14 220 THR A N 1
ATOM 2391 C CA . THR A 1 220 ? 152.101 154.790 224.910 1.00 150.14 220 THR A CA 1
ATOM 2392 C C . THR A 1 220 ? 152.824 155.745 225.844 1.00 150.14 220 THR A C 1
ATOM 2393 O O . THR A 1 220 ? 152.655 156.966 225.782 1.00 150.14 220 THR A O 1
ATOM 2404 N N . ASP A 1 221 ? 153.712 155.130 226.621 1.00 150.73 221 ASP A N 1
ATOM 2405 C CA . ASP A 1 221 ? 154.624 155.826 227.501 1.00 150.73 221 ASP A CA 1
ATOM 2406 C C . ASP A 1 221 ? 156.018 155.798 226.848 1.00 150.73 221 ASP A C 1
ATOM 2407 O O . ASP A 1 221 ? 156.962 156.380 227.383 1.00 150.73 221 ASP A O 1
ATOM 2414 N N . LEU A 1 222 ? 156.150 155.126 225.696 1.00 148.59 222 LEU A N 1
ATOM 2415 C CA . LEU A 1 222 ? 157.434 155.053 225.009 1.00 148.59 222 LEU A CA 1
ATOM 2416 C C . LEU A 1 222 ? 157.898 156.441 224.580 1.00 148.59 222 LEU A C 1
ATOM 2417 O O . LEU A 1 222 ? 158.910 156.952 225.073 1.00 148.59 222 LEU A O 1
ATOM 2433 N N . GLY A 1 223 ? 157.163 157.067 223.664 1.00 144.23 223 GLY A N 1
ATOM 2434 C CA . GLY A 1 223 ? 157.390 158.451 223.312 1.00 144.23 223 GLY A CA 1
ATOM 2435 C C . GLY A 1 223 ? 158.354 158.657 222.158 1.00 144.23 223 GLY A C 1
ATOM 2436 O O . GLY A 1 223 ? 159.079 157.762 221.711 1.00 144.23 223 GLY A O 1
ATOM 2440 N N . TRP A 1 224 ? 158.359 159.903 221.679 1.00 143.08 224 TRP A N 1
ATOM 2441 C CA . TRP A 1 224 ? 159.256 160.300 220.602 1.00 143.08 224 TRP A CA 1
ATOM 2442 C C . TRP A 1 224 ? 160.706 160.050 220.963 1.00 143.08 224 TRP A C 1
ATOM 2443 O O . TRP A 1 224 ? 161.514 159.716 220.088 1.00 143.08 224 TRP A O 1
ATOM 2464 N N . ASP A 1 225 ? 161.032 160.153 222.254 1.00 145.38 225 ASP A N 1
ATOM 2465 C CA . ASP A 1 225 ? 162.371 159.862 222.748 1.00 145.38 225 ASP A CA 1
ATOM 2466 C C . ASP A 1 225 ? 162.778 158.412 222.520 1.00 145.38 225 ASP A C 1
ATOM 2467 O O . ASP A 1 225 ? 163.938 158.064 222.767 1.00 145.38 225 ASP A O 1
ATOM 2476 N N . VAL A 1 226 ? 161.846 157.558 222.097 1.00 146.27 226 VAL A N 1
ATOM 2477 C CA . VAL A 1 226 ? 162.165 156.220 221.629 1.00 146.27 226 VAL A CA 1
ATOM 2478 C C . VAL A 1 226 ? 161.860 156.057 220.146 1.00 146.27 226 VAL A C 1
ATOM 2479 O O . VAL A 1 226 ? 162.452 155.181 219.498 1.00 146.27 226 VAL A O 1
ATOM 2492 N N . MET A 1 227 ? 160.968 156.873 219.587 1.00 147.23 227 MET A N 1
ATOM 2493 C CA . MET A 1 227 ? 160.523 156.652 218.216 1.00 147.23 227 MET A CA 1
ATOM 2494 C C . MET A 1 227 ? 161.419 157.303 217.171 1.00 147.23 227 MET A C 1
ATOM 2495 O O . MET A 1 227 ? 161.545 156.769 216.066 1.00 147.23 227 MET A O 1
ATOM 2509 N N . GLU A 1 228 ? 162.008 158.456 217.481 1.00 143.60 228 GLU A N 1
ATOM 2510 C CA . GLU A 1 228 ? 162.819 159.189 216.507 1.00 143.60 228 GLU A CA 1
ATOM 2511 C C . GLU A 1 228 ? 163.896 158.337 215.835 1.00 143.60 228 GLU A C 1
ATOM 2512 O O . GLU A 1 228 ? 163.997 158.373 214.593 1.00 143.60 228 GLU A O 1
ATOM 2524 N N . PRO A 1 229 ? 164.698 157.548 216.558 1.00 143.81 229 PRO A N 1
ATOM 2525 C CA . PRO A 1 229 ? 165.718 156.742 215.879 1.00 143.81 229 PRO A CA 1
ATOM 2526 C C . PRO A 1 229 ? 165.123 155.715 214.955 1.00 143.81 229 PRO A C 1
ATOM 2527 O O . PRO A 1 229 ? 165.714 155.402 213.917 1.00 143.81 229 PRO A O 1
ATOM 2538 N N . VAL A 1 230 ? 163.965 155.170 215.323 1.00 147.03 230 VAL A N 1
ATOM 2539 C CA . VAL A 1 230 ? 163.268 154.236 214.448 1.00 147.03 230 VAL A CA 1
ATOM 2540 C C . VAL A 1 230 ? 162.985 154.903 213.114 1.00 147.03 230 VAL A C 1
ATOM 2541 O O . VAL A 1 230 ? 163.136 154.296 212.049 1.00 147.03 230 VAL A O 1
ATOM 2554 N N . THR A 1 231 ? 162.625 156.185 213.154 1.00 145.83 231 THR A N 1
ATOM 2555 C CA . THR A 1 231 ? 162.324 156.914 211.932 1.00 145.83 231 THR A CA 1
ATOM 2556 C C . THR A 1 231 ? 163.574 157.113 211.098 1.00 145.83 231 THR A C 1
ATOM 2557 O O . THR A 1 231 ? 163.558 156.916 209.876 1.00 145.83 231 THR A O 1
ATOM 2568 N N . TYR A 1 232 ? 164.662 157.534 211.745 1.00 143.91 232 TYR A N 1
ATOM 2569 C CA . TYR A 1 232 ? 165.914 157.725 211.020 1.00 143.91 232 TYR A CA 1
ATOM 2570 C C . TYR A 1 232 ? 166.339 156.433 210.336 1.00 143.91 232 TYR A C 1
ATOM 2571 O O . TYR A 1 232 ? 166.687 156.418 209.144 1.00 143.91 232 TYR A O 1
ATOM 2589 N N . LEU A 1 233 ? 166.258 155.330 211.071 1.00 152.29 233 LEU A N 1
ATOM 2590 C CA . LEU A 1 233 ? 166.696 154.039 210.564 1.00 152.29 233 LEU A CA 1
ATOM 2591 C C . LEU A 1 233 ? 165.802 153.564 209.429 1.00 152.29 233 LEU A C 1
ATOM 2592 O O . LEU A 1 233 ? 166.286 152.989 208.449 1.00 152.29 233 LEU A O 1
ATOM 2608 N N . VAL A 1 234 ? 164.498 153.819 209.532 1.00 152.00 234 VAL A N 1
ATOM 2609 C CA . VAL A 1 234 ? 163.574 153.400 208.485 1.00 152.00 234 VAL A CA 1
ATOM 2610 C C . VAL A 1 234 ? 163.812 154.200 207.214 1.00 152.00 234 VAL A C 1
ATOM 2611 O O . VAL A 1 234 ? 163.770 153.654 206.104 1.00 152.00 234 VAL A O 1
ATOM 2624 N N . GLY A 1 235 ? 164.061 155.501 207.348 1.00 152.99 235 GLY A N 1
ATOM 2625 C CA . GLY A 1 235 ? 164.379 156.296 206.176 1.00 152.99 235 GLY A CA 1
ATOM 2626 C C . GLY A 1 235 ? 165.642 155.812 205.498 1.00 152.99 235 GLY A C 1
ATOM 2627 O O . GLY A 1 235 ? 165.716 155.733 204.266 1.00 152.99 235 GLY A O 1
ATOM 2631 N N . LEU A 1 236 ? 166.639 155.439 206.295 1.00 157.89 236 LEU A N 1
ATOM 2632 C CA . LEU A 1 236 ? 167.879 154.956 205.705 1.00 157.89 236 LEU A CA 1
ATOM 2633 C C . LEU A 1 236 ? 167.668 153.607 205.028 1.00 157.89 236 LEU A C 1
ATOM 2634 O O . LEU A 1 236 ? 168.240 153.339 203.963 1.00 157.89 236 LEU A O 1
ATOM 2650 N N . SER A 1 237 ? 166.823 152.760 205.616 1.00 160.66 237 SER A N 1
ATOM 2651 C CA . SER A 1 237 ? 166.489 151.490 204.983 1.00 160.66 237 SER A CA 1
ATOM 2652 C C . SER A 1 237 ? 165.791 151.716 203.652 1.00 160.66 237 SER A C 1
ATOM 2653 O O . SER A 1 237 ? 166.031 150.990 202.678 1.00 160.66 237 SER A O 1
ATOM 2661 N N . THR A 1 238 ? 164.918 152.719 203.594 1.00 162.30 238 THR A N 1
ATOM 2662 C CA . THR A 1 238 ? 164.246 153.034 202.341 1.00 162.30 238 THR A CA 1
ATOM 2663 C C . THR A 1 238 ? 165.245 153.488 201.290 1.00 162.30 238 THR A C 1
ATOM 2664 O O . THR A 1 238 ? 165.143 153.102 200.119 1.00 162.30 238 THR A O 1
ATOM 2675 N N . LEU A 1 239 ? 166.211 154.319 201.688 1.00 163.00 239 LEU A N 1
ATOM 2676 C CA . LEU A 1 239 ? 167.262 154.720 200.757 1.00 163.00 239 LEU A CA 1
ATOM 2677 C C . LEU A 1 239 ? 168.009 153.507 200.226 1.00 163.00 239 LEU A C 1
ATOM 2678 O O . LEU A 1 239 ? 168.290 153.415 199.024 1.00 163.00 239 LEU A O 1
ATOM 2694 N N . ILE A 1 240 ? 168.336 152.569 201.113 1.00 167.65 240 ILE A N 1
ATOM 2695 C CA . ILE A 1 240 ? 169.085 151.382 200.707 1.00 167.65 240 ILE A CA 1
ATOM 2696 C C . ILE A 1 240 ? 168.280 150.571 199.699 1.00 167.65 240 ILE A C 1
ATOM 2697 O O . ILE A 1 240 ? 168.800 150.132 198.664 1.00 167.65 240 ILE A O 1
ATOM 2713 N N . GLY A 1 241 ? 166.999 150.351 199.997 1.00 170.69 241 GLY A N 1
ATOM 2714 C CA . GLY A 1 241 ? 166.157 149.593 199.086 1.00 170.69 241 GLY A CA 1
ATOM 2715 C C . GLY A 1 241 ? 166.014 150.261 197.733 1.00 170.69 241 GLY A C 1
ATOM 2716 O O . GLY A 1 241 ? 166.044 149.596 196.692 1.00 170.69 241 GLY A O 1
ATOM 2720 N N . GLY A 1 242 ? 165.872 151.585 197.725 1.00 172.83 242 GLY A N 1
ATOM 2721 C CA . GLY A 1 242 ? 165.748 152.290 196.464 1.00 172.83 242 GLY A CA 1
ATOM 2722 C C . GLY A 1 242 ? 167.017 152.200 195.647 1.00 172.83 242 GLY A C 1
ATOM 2723 O O . GLY A 1 242 ? 166.975 152.003 194.427 1.00 172.83 242 GLY A O 1
ATOM 2727 N N . TYR A 1 243 ? 168.145 152.286 196.340 1.00 177.56 243 TYR A N 1
ATOM 2728 C CA . TYR A 1 243 ? 169.449 152.198 195.711 1.00 177.56 243 TYR A CA 1
ATOM 2729 C C . TYR A 1 243 ? 169.633 150.826 195.070 1.00 177.56 243 TYR A C 1
ATOM 2730 O O . TYR A 1 243 ? 170.160 150.712 193.965 1.00 177.56 243 TYR A O 1
ATOM 2748 N N . MET A 1 244 ? 169.191 149.785 195.768 1.00 179.39 244 MET A N 1
ATOM 2749 C CA . MET A 1 244 ? 169.320 148.422 195.268 1.00 179.39 244 MET A CA 1
ATOM 2750 C C . MET A 1 244 ? 168.400 148.176 194.079 1.00 179.39 244 MET A C 1
ATOM 2751 O O . MET A 1 244 ? 168.797 147.517 193.110 1.00 179.39 244 MET A O 1
ATOM 2765 N N . TRP A 1 245 ? 167.193 148.736 194.126 1.00 180.06 245 TRP A N 1
ATOM 2766 C CA . TRP A 1 245 ? 166.253 148.607 193.017 1.00 180.06 245 TRP A CA 1
ATOM 2767 C C . TRP A 1 245 ? 166.826 149.280 191.773 1.00 180.06 245 TRP A C 1
ATOM 2768 O O . TRP A 1 245 ? 166.759 148.731 190.676 1.00 180.06 245 TRP A O 1
ATOM 2789 N N . PHE A 1 246 ? 167.398 150.467 191.954 1.00 179.35 246 PHE A N 1
ATOM 2790 C CA . PHE A 1 246 ? 168.019 151.190 190.850 1.00 179.35 246 PHE A CA 1
ATOM 2791 C C . PHE A 1 246 ? 169.142 150.369 190.230 1.00 179.35 246 PHE A C 1
ATOM 2792 O O . PHE A 1 246 ? 169.231 150.229 189.001 1.00 179.35 246 PHE A O 1
ATOM 2809 N N . LEU A 1 247 ? 169.991 149.792 191.082 1.00 180.74 247 LEU A N 1
ATOM 2810 C CA . LEU A 1 247 ? 171.089 148.967 190.599 1.00 180.74 247 LEU A CA 1
ATOM 2811 C C . LEU A 1 247 ? 170.570 147.779 189.804 1.00 180.74 247 LEU A C 1
ATOM 2812 O O . LEU A 1 247 ? 171.080 147.475 188.719 1.00 180.74 247 LEU A O 1
ATOM 2828 N N . TRP A 1 248 ? 169.555 147.110 190.344 1.00 180.69 248 TRP A N 1
ATOM 2829 C CA . TRP A 1 248 ? 168.983 145.934 189.700 1.00 180.69 248 TRP A CA 1
ATOM 2830 C C . TRP A 1 248 ? 168.385 146.275 188.342 1.00 180.69 248 TRP A C 1
ATOM 2831 O O . TRP A 1 248 ? 168.550 145.523 187.384 1.00 180.69 248 TRP A O 1
ATOM 2852 N N . HIS A 1 249 ? 167.713 147.424 188.265 1.00 182.95 249 HIS A N 1
ATOM 2853 C CA . HIS A 1 249 ? 167.123 147.878 187.008 1.00 182.95 249 HIS A CA 1
ATOM 2854 C C . HIS A 1 249 ? 168.228 148.121 185.987 1.00 182.95 249 HIS A C 1
ATOM 2855 O O . HIS A 1 249 ? 168.097 147.728 184.830 1.00 182.95 249 HIS A O 1
ATOM 2869 N N . ASN A 1 250 ? 169.318 148.762 186.404 1.00 182.95 250 ASN A N 1
ATOM 2870 C CA . ASN A 1 250 ? 170.447 148.926 185.495 1.00 182.95 250 ASN A CA 1
ATOM 2871 C C . ASN A 1 250 ? 171.122 147.597 185.177 1.00 182.95 250 ASN A C 1
ATOM 2872 O O . ASN A 1 250 ? 171.774 147.473 184.134 1.00 182.95 250 ASN A O 1
ATOM 2883 N N . ARG A 1 251 ? 170.986 146.603 186.049 1.00 180.71 251 ARG A N 1
ATOM 2884 C CA . ARG A 1 251 ? 171.592 145.297 185.813 1.00 180.71 251 ARG A CA 1
ATOM 2885 C C . ARG A 1 251 ? 171.000 144.636 184.573 1.00 180.71 251 ARG A C 1
ATOM 2886 O O . ARG A 1 251 ? 171.462 144.868 183.455 1.00 180.71 251 ARG A O 1
ATOM 2890 N N . LEU A 1 270 ? 161.567 145.983 175.020 1.00 157.07 270 LEU A N 1
ATOM 2891 C CA . LEU A 1 270 ? 160.361 145.888 175.833 1.00 157.07 270 LEU A CA 1
ATOM 2892 C C . LEU A 1 270 ? 159.267 145.208 175.017 1.00 157.07 270 LEU A C 1
ATOM 2893 O O . LEU A 1 270 ? 158.616 144.274 175.484 1.00 157.07 270 LEU A O 1
ATOM 2908 N N . TYR A 1 271 ? 159.077 145.685 173.788 1.00 163.61 271 TYR A N 1
ATOM 2909 C CA . TYR A 1 271 ? 158.100 145.111 172.864 1.00 163.61 271 TYR A CA 1
ATOM 2910 C C . TYR A 1 271 ? 158.730 143.867 172.257 1.00 163.61 271 TYR A C 1
ATOM 2911 O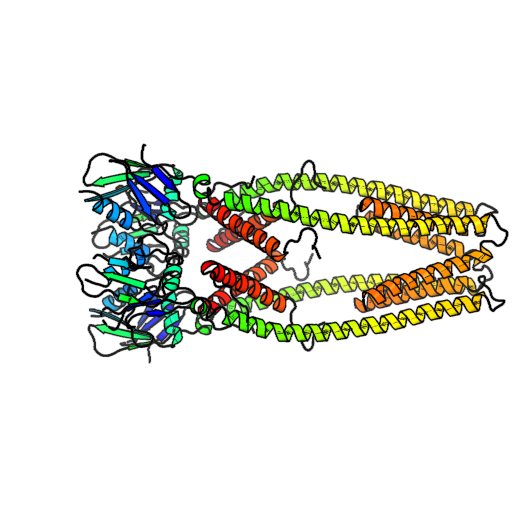 O . TYR A 1 271 ? 159.339 143.911 171.187 1.00 163.61 271 TYR A O 1
ATOM 2929 N N . GLN A 1 272 ? 158.589 142.741 172.954 1.00 161.16 272 GLN A N 1
ATOM 2930 C CA . GLN A 1 272 ? 159.269 141.509 172.565 1.00 161.16 272 GLN A CA 1
ATOM 2931 C C . GLN A 1 272 ? 158.385 140.593 171.722 1.00 161.16 272 GLN A C 1
ATOM 2932 O O . GLN A 1 272 ? 158.698 140.320 170.559 1.00 161.16 272 GLN A O 1
ATOM 2936 N N . ALA A 1 273 ? 157.273 140.125 172.288 1.00 165.10 273 ALA A N 1
ATOM 2937 C CA . ALA A 1 273 ? 156.493 139.060 171.666 1.00 165.10 273 ALA A CA 1
ATOM 2938 C C . ALA A 1 273 ? 155.796 139.555 170.411 1.00 165.10 273 ALA A C 1
ATOM 2939 O O . ALA A 1 273 ? 156.061 139.062 169.311 1.00 165.10 273 ALA A O 1
ATOM 2946 N N . LYS A 1 274 ? 154.903 140.532 170.565 1.00 163.75 274 LYS A N 1
ATOM 2947 C CA . LYS A 1 274 ? 154.370 141.280 169.428 1.00 163.75 274 LYS A CA 1
ATOM 2948 C C . LYS A 1 274 ? 155.364 142.394 169.093 1.00 163.75 274 LYS A C 1
ATOM 2949 O O . LYS A 1 274 ? 155.070 143.590 169.151 1.00 163.75 274 LYS A O 1
ATOM 2953 N N . GLY A 1 275 ? 156.573 141.971 168.737 1.00 163.71 275 GLY A N 1
ATOM 2954 C CA . GLY A 1 275 ? 157.700 142.876 168.656 1.00 163.71 275 GLY A CA 1
ATOM 2955 C C . GLY A 1 275 ? 157.673 143.686 167.379 1.00 163.71 275 GLY A C 1
ATOM 2956 O O . GLY A 1 275 ? 157.403 143.156 166.298 1.00 163.71 275 GLY A O 1
ATOM 2960 N N . PHE A 1 276 ? 157.941 144.981 167.513 1.00 159.96 276 PHE A N 1
ATOM 2961 C CA . PHE A 1 276 ? 158.085 145.858 166.367 1.00 159.96 276 PHE A CA 1
ATOM 2962 C C . PHE A 1 276 ? 159.056 146.972 166.715 1.00 159.96 276 PHE A C 1
ATOM 2963 O O . PHE A 1 276 ? 159.522 147.088 167.851 1.00 159.96 276 PHE A O 1
ATOM 2980 N N . SER A 1 277 ? 159.352 147.791 165.712 1.00 163.50 277 SER A N 1
ATOM 2981 C CA . SER A 1 277 ? 160.193 148.964 165.880 1.00 163.50 277 SER A CA 1
ATOM 2982 C C . SER A 1 277 ? 159.334 150.213 165.928 1.00 163.50 277 SER A C 1
ATOM 2983 O O . SER A 1 277 ? 158.459 150.415 165.082 1.00 163.50 277 SER A O 1
ATOM 2991 N N . LEU A 1 278 ? 159.598 151.056 166.924 1.00 165.68 278 LEU A N 1
ATOM 2992 C CA . LEU A 1 278 ? 158.975 152.371 166.957 1.00 165.68 278 LEU A CA 1
ATOM 2993 C C . LEU A 1 278 ? 159.344 153.179 165.720 1.00 165.68 278 LEU A C 1
ATOM 2994 O O . LEU A 1 278 ? 158.541 153.988 165.238 1.00 165.68 278 LEU A O 1
ATOM 3010 N N . GLN A 1 279 ? 160.541 152.948 165.175 1.00 166.35 279 GLN A N 1
ATOM 3011 C CA . GLN A 1 279 ? 160.982 153.694 164.005 1.00 166.35 279 GLN A CA 1
ATOM 3012 C C . GLN A 1 279 ? 160.294 153.208 162.738 1.00 166.35 279 GLN A C 1
ATOM 3013 O O . GLN A 1 279 ? 160.090 153.995 161.812 1.00 166.35 279 GLN A O 1
ATOM 3027 N N . ASP A 1 280 ? 159.914 151.930 162.679 1.00 162.14 280 ASP A N 1
ATOM 3028 C CA . ASP A 1 280 ? 159.141 151.440 161.541 1.00 162.14 280 ASP A CA 1
ATOM 3029 C C . ASP A 1 280 ? 157.776 152.115 161.490 1.00 162.14 280 ASP A C 1
ATOM 3030 O O . ASP A 1 280 ? 157.345 152.618 160.441 1.00 162.14 280 ASP A O 1
ATOM 3039 N N . TRP A 1 281 ? 157.076 152.111 162.625 1.00 158.98 281 TRP A N 1
ATOM 3040 C CA . TRP A 1 281 ? 155.824 152.841 162.760 1.00 158.98 281 TRP A CA 1
ATOM 3041 C C . TRP A 1 281 ? 156.007 154.310 162.393 1.00 158.98 281 TRP A C 1
ATOM 3042 O O . TRP A 1 281 ? 155.199 154.887 161.646 1.00 158.98 281 TRP A O 1
ATOM 3063 N N . GLU A 1 282 ? 157.092 154.919 162.879 1.00 160.61 282 GLU A N 1
ATOM 3064 C CA . GLU A 1 282 ? 157.353 156.327 162.604 1.00 160.61 282 GLU A CA 1
ATOM 3065 C C . GLU A 1 282 ? 157.548 156.571 161.113 1.00 160.61 282 GLU A C 1
ATOM 3066 O O . GLU A 1 282 ? 157.032 157.550 160.564 1.00 160.61 282 GLU A O 1
ATOM 3078 N N . GLY A 1 283 ? 158.289 155.692 160.443 1.00 157.92 283 GLY A N 1
ATOM 3079 C CA . GLY A 1 283 ? 158.548 155.884 159.029 1.00 157.92 283 GLY A CA 1
ATOM 3080 C C . GLY A 1 283 ? 157.300 155.713 158.189 1.00 157.92 283 GLY A C 1
ATOM 3081 O O . GLY A 1 283 ? 157.085 156.451 157.222 1.00 157.92 283 GLY A O 1
ATOM 3085 N N . TYR A 1 284 ? 156.460 154.738 158.542 1.00 151.96 284 TYR A N 1
ATOM 3086 C CA . TYR A 1 284 ? 155.189 154.597 157.842 1.00 151.96 284 TYR A CA 1
ATOM 3087 C C . TYR A 1 284 ? 154.337 155.850 157.999 1.00 151.96 284 TYR A C 1
ATOM 3088 O O . TYR A 1 284 ? 153.752 156.343 157.021 1.00 151.96 284 TYR A O 1
ATOM 3106 N N . LEU A 1 285 ? 154.263 156.388 159.219 1.00 154.11 285 LEU A N 1
ATOM 3107 C CA . LEU A 1 285 ? 153.506 157.619 159.428 1.00 154.11 285 LEU A CA 1
ATOM 3108 C C . LEU A 1 285 ? 154.093 158.766 158.613 1.00 154.11 285 LEU A C 1
ATOM 3109 O O . LEU A 1 285 ? 153.356 159.584 158.039 1.00 154.11 285 LEU A O 1
ATOM 3125 N N . GLU A 1 286 ? 155.424 158.837 158.556 1.00 155.44 286 GLU A N 1
ATOM 3126 C CA . GLU A 1 286 ? 156.095 159.882 157.794 1.00 155.44 286 GLU A CA 1
ATOM 3127 C C . GLU A 1 286 ? 155.732 159.800 156.321 1.00 155.44 286 GLU A C 1
ATOM 3128 O O . GLU A 1 286 ? 155.488 160.826 155.675 1.00 155.44 286 GLU A O 1
ATOM 3140 N N . GLU A 1 287 ? 155.699 158.587 155.772 1.00 152.70 287 GLU A N 1
ATOM 3141 C CA . GLU A 1 287 ? 155.279 158.422 154.386 1.00 152.70 287 GLU A CA 1
ATOM 3142 C C . GLU A 1 287 ? 153.849 158.897 154.192 1.00 152.70 287 GLU A C 1
ATOM 3143 O O . GLU A 1 287 ? 153.552 159.648 153.250 1.00 152.70 287 GLU A O 1
ATOM 3155 N N . ALA A 1 288 ? 152.956 158.474 155.087 1.00 144.96 288 ALA A N 1
ATOM 3156 C CA . ALA A 1 288 ? 151.540 158.777 154.931 1.00 144.96 288 ALA A CA 1
ATOM 3157 C C . ALA A 1 288 ? 151.288 160.277 154.931 1.00 144.96 288 ALA A C 1
ATOM 3158 O O . ALA A 1 288 ? 150.436 160.769 154.178 1.00 144.96 288 ALA A O 1
ATOM 3165 N N . ASN A 1 289 ? 152.018 161.015 155.769 1.00 148.70 289 ASN A N 1
ATOM 3166 C CA . ASN A 1 289 ? 151.834 162.463 155.826 1.00 148.70 289 ASN A CA 1
ATOM 3167 C C . ASN A 1 289 ? 152.077 163.102 154.463 1.00 148.70 289 ASN A C 1
ATOM 3168 O O . ASN A 1 289 ? 151.231 163.843 153.945 1.00 148.70 289 ASN A O 1
ATOM 3179 N N . ALA A 1 290 ? 153.230 162.813 153.861 1.00 142.41 290 ALA A N 1
ATOM 3180 C CA . ALA A 1 290 ? 153.564 163.413 152.576 1.00 142.41 290 ALA A CA 1
ATOM 3181 C C . ALA A 1 290 ? 152.618 162.951 151.478 1.00 142.41 290 ALA A C 1
ATOM 3182 O O . ALA A 1 290 ? 152.298 163.726 150.564 1.00 142.41 290 ALA A O 1
ATOM 3189 N N . MET A 1 291 ? 152.160 161.701 151.546 1.00 137.86 291 MET A N 1
ATOM 3190 C CA . MET A 1 291 ? 151.192 161.228 150.564 1.00 137.86 291 MET A CA 1
ATOM 3191 C C . MET A 1 291 ? 149.911 162.049 150.638 1.00 137.86 291 MET A C 1
ATOM 3192 O O . MET A 1 291 ? 149.361 162.478 149.611 1.00 137.86 291 MET A O 1
ATOM 3206 N N . ARG A 1 292 ? 149.441 162.306 151.858 1.00 138.20 292 ARG A N 1
ATOM 3207 C CA . ARG A 1 292 ? 148.252 163.129 152.028 1.00 138.20 292 ARG A CA 1
ATOM 3208 C C . ARG A 1 292 ? 148.491 164.545 151.530 1.00 138.20 292 ARG A C 1
ATOM 3209 O O . ARG A 1 292 ? 147.586 165.172 150.967 1.00 138.20 292 ARG A O 1
ATOM 3230 N N . ARG A 1 293 ? 149.698 165.070 151.738 1.00 142.26 293 ARG A N 1
ATOM 3231 C CA . ARG A 1 293 ? 149.993 166.418 151.264 1.00 142.26 293 ARG A CA 1
ATOM 3232 C C . ARG A 1 293 ? 149.887 166.489 149.748 1.00 142.26 293 ARG A C 1
ATOM 3233 O O . ARG A 1 293 ? 149.286 167.420 149.197 1.00 142.26 293 ARG A O 1
ATOM 3254 N N . GLU A 1 294 ? 150.466 165.506 149.057 1.00 136.52 294 GLU A N 1
ATOM 3255 C CA . GLU A 1 294 ? 150.379 165.475 147.600 1.00 136.52 294 GLU A CA 1
ATOM 3256 C C . GLU A 1 294 ? 148.932 165.403 147.142 1.00 136.52 294 GLU A C 1
ATOM 3257 O O . GLU A 1 294 ? 148.519 166.114 146.211 1.00 136.52 294 GLU A O 1
ATOM 3269 N N . ILE A 1 295 ? 148.145 164.548 147.791 1.00 129.67 295 ILE A N 1
ATOM 3270 C CA . ILE A 1 295 ? 146.761 164.357 147.376 1.00 129.67 295 ILE A CA 1
ATOM 3271 C C . ILE A 1 295 ? 145.968 165.641 147.568 1.00 129.67 295 ILE A C 1
ATOM 3272 O O . ILE A 1 295 ? 145.196 166.047 146.692 1.00 129.67 295 ILE A O 1
ATOM 3288 N N . LYS A 1 296 ? 146.148 166.304 148.709 1.00 130.71 296 LYS A N 1
ATOM 3289 C CA . LYS A 1 296 ? 145.427 167.545 148.953 1.00 130.71 296 LYS A CA 1
ATOM 3290 C C . LYS A 1 296 ? 145.882 168.642 148.008 1.00 130.71 296 LYS A C 1
ATOM 3291 O O . LYS A 1 296 ? 145.081 169.500 147.623 1.00 130.71 296 LYS A O 1
ATOM 3310 N N . ALA A 1 297 ? 147.156 168.628 147.622 1.00 129.01 297 ALA A N 1
ATOM 3311 C CA . ALA A 1 297 ? 147.639 169.586 146.639 1.00 129.01 297 ALA A CA 1
ATOM 3312 C C . ALA A 1 297 ? 146.901 169.415 145.321 1.00 129.01 297 ALA A C 1
ATOM 3313 O O . ALA A 1 297 ? 146.407 170.387 144.734 1.00 129.01 297 ALA A O 1
ATOM 3320 N N . VAL A 1 298 ? 146.797 168.174 144.853 1.00 123.42 298 VAL A N 1
ATOM 3321 C CA . VAL A 1 298 ? 146.085 167.918 143.604 1.00 123.42 298 VAL A CA 1
ATOM 3322 C C . VAL A 1 298 ? 144.615 168.297 143.743 1.00 123.42 298 VAL A C 1
ATOM 3323 O O . VAL A 1 298 ? 143.996 168.829 142.809 1.00 123.42 298 VAL A O 1
ATOM 3336 N N . ALA A 1 299 ? 144.038 168.032 144.914 1.00 123.39 299 ALA A N 1
ATOM 3337 C CA . ALA A 1 299 ? 142.640 168.363 145.156 1.00 123.39 299 ALA A CA 1
ATOM 3338 C C . ALA A 1 299 ? 142.404 169.855 145.033 1.00 123.39 299 ALA A C 1
ATOM 3339 O O . ALA A 1 299 ? 141.457 170.295 144.374 1.00 123.39 299 ALA A O 1
ATOM 3346 N N . SER A 1 300 ? 143.249 170.648 145.683 1.00 126.00 300 SER A N 1
ATOM 3347 C CA . SER A 1 300 ? 143.176 172.092 145.521 1.00 126.00 300 SER A CA 1
ATOM 3348 C C . SER A 1 300 ? 143.387 172.494 144.071 1.00 126.00 300 SER A C 1
ATOM 3349 O O . SER A 1 300 ? 142.798 173.476 143.608 1.00 126.00 300 SER A O 1
ATOM 3357 N N . GLU A 1 301 ? 144.216 171.749 143.339 1.00 121.34 301 GLU A N 1
ATOM 3358 C CA . GLU A 1 301 ? 144.468 172.105 141.948 1.00 121.34 301 GLU A CA 1
ATOM 3359 C C . GLU A 1 301 ? 143.217 171.924 141.102 1.00 121.34 301 GLU A C 1
ATOM 3360 O O . GLU A 1 301 ? 142.993 172.683 140.152 1.00 121.34 301 GLU A O 1
ATOM 3372 N N . TYR A 1 302 ? 142.393 170.926 141.428 1.00 117.41 302 TYR A N 1
ATOM 3373 C CA . TYR A 1 302 ? 141.084 170.780 140.796 1.00 117.41 302 TYR A CA 1
ATOM 3374 C C . TYR A 1 302 ? 139.946 171.356 141.628 1.00 117.41 302 TYR A C 1
ATOM 3375 O O . TYR A 1 302 ? 138.859 171.585 141.086 1.00 117.41 302 TYR A O 1
ATOM 3393 N N . ASP A 1 303 ? 140.162 171.583 142.923 1.00 124.31 303 ASP A N 1
ATOM 3394 C CA . ASP A 1 303 ? 139.135 172.107 143.823 1.00 124.31 303 ASP A CA 1
ATOM 3395 C C . ASP A 1 303 ? 137.913 171.185 143.871 1.00 124.31 303 ASP A C 1
ATOM 3396 O O . ASP A 1 303 ? 136.802 171.564 143.499 1.00 124.31 303 ASP A O 1
ATOM 3400 N N . VAL A 1 304 ? 138.147 169.948 144.316 1.00 127.78 304 VAL A N 1
ATOM 3401 C CA . VAL A 1 304 ? 137.105 168.924 144.367 1.00 127.78 304 VAL A CA 1
ATOM 3402 C C . VAL A 1 304 ? 137.096 168.253 145.745 1.00 127.78 304 VAL A C 1
ATOM 3403 O O . VAL A 1 304 ? 136.850 167.047 145.857 1.00 127.78 304 VAL A O 1
ATOM 3416 N N . ASP A 1 305 ? 137.445 169.017 146.791 1.00 133.49 305 ASP A N 1
ATOM 3417 C CA . ASP A 1 305 ? 137.152 168.755 148.209 1.00 133.49 305 ASP A CA 1
ATOM 3418 C C . ASP A 1 305 ? 137.292 167.294 148.647 1.00 133.49 305 ASP A C 1
ATOM 3419 O O . ASP A 1 305 ? 136.315 166.647 149.036 1.00 133.49 305 ASP A O 1
ATOM 3428 N N . TRP A 1 306 ? 138.517 166.782 148.623 1.00 128.36 306 TRP A N 1
ATOM 3429 C CA . TRP A 1 306 ? 138.744 165.352 148.775 1.00 128.36 306 TRP A CA 1
ATOM 3430 C C . TRP A 1 306 ? 138.356 164.855 150.161 1.00 128.36 306 TRP A C 1
ATOM 3431 O O . TRP A 1 306 ? 138.593 165.520 151.172 1.00 128.36 306 TRP A O 1
ATOM 3452 N N . ASN A 1 307 ? 137.761 163.665 150.190 1.00 138.42 307 ASN A N 1
ATOM 3453 C CA . ASN A 1 307 ? 137.452 162.940 151.412 1.00 138.42 307 ASN A CA 1
ATOM 3454 C C . ASN A 1 307 ? 138.419 161.777 151.560 1.00 138.42 307 ASN A C 1
ATOM 3455 O O . ASN A 1 307 ? 138.715 161.078 150.588 1.00 138.42 307 ASN A O 1
ATOM 3466 N N . GLU A 1 308 ? 138.901 161.564 152.784 1.00 142.05 308 GLU A N 1
ATOM 3467 C CA . GLU A 1 308 ? 139.804 160.445 153.021 1.00 142.05 308 GLU A CA 1
ATOM 3468 C C . GLU A 1 308 ? 139.085 159.108 152.901 1.00 142.05 308 GLU A C 1
ATOM 3469 O O . GLU A 1 308 ? 139.712 158.100 152.559 1.00 142.05 308 GLU A O 1
ATOM 3481 N N . THR A 1 309 ? 137.786 159.076 153.175 1.00 137.76 309 THR A N 1
ATOM 3482 C CA . THR A 1 309 ? 137.013 157.845 153.089 1.00 137.76 309 THR A CA 1
ATOM 3483 C C . THR A 1 309 ? 136.518 157.619 151.666 1.00 137.76 309 THR A C 1
ATOM 3484 O O . THR A 1 309 ? 135.410 158.020 151.315 1.00 137.76 309 THR A O 1
ATOM 3488 N N . THR B 1 8 ? 170.818 199.355 123.611 1.00 126.22 8 THR B N 1
ATOM 3489 C CA . THR B 1 8 ? 170.078 198.111 123.442 1.00 126.22 8 THR B CA 1
ATOM 3490 C C . THR B 1 8 ? 168.631 198.271 123.881 1.00 126.22 8 THR B C 1
ATOM 3491 O O . THR B 1 8 ? 168.281 198.000 125.030 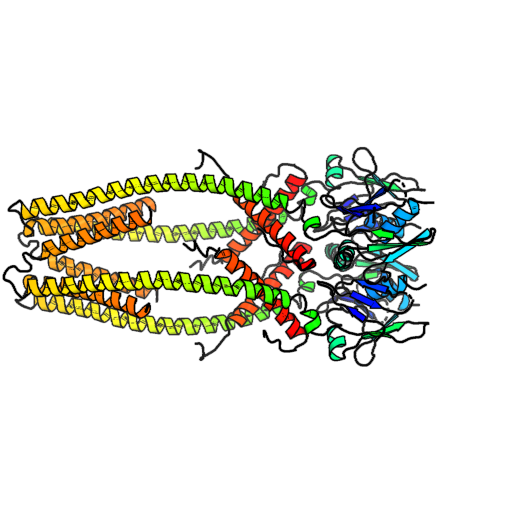1.00 126.22 8 THR B O 1
ATOM 3501 N N . THR B 1 9 ? 167.796 198.719 122.949 1.00 130.13 9 THR B N 1
ATOM 3502 C CA . THR B 1 9 ? 166.364 198.824 123.217 1.00 130.13 9 THR B CA 1
ATOM 3503 C C . THR B 1 9 ? 165.730 197.488 123.590 1.00 130.13 9 THR B C 1
ATOM 3504 O O . THR B 1 9 ? 165.051 197.426 124.629 1.00 130.13 9 THR B O 1
ATOM 3515 N N . PRO B 1 10 ? 165.894 196.403 122.830 1.00 123.89 10 PRO B N 1
ATOM 3516 C CA . PRO B 1 10 ? 165.156 195.176 123.149 1.00 123.89 10 PRO B CA 1
ATOM 3517 C C . PRO B 1 10 ? 165.711 194.511 124.395 1.00 123.89 10 PRO B C 1
ATOM 3518 O O . PRO B 1 10 ? 166.755 194.891 124.928 1.00 123.89 10 PRO B O 1
ATOM 3529 N N . SER B 1 11 ? 164.999 193.495 124.863 1.00 116.88 11 SER B N 1
ATOM 3530 C CA . SER B 1 11 ? 165.354 192.902 126.145 1.00 116.88 11 SER B CA 1
ATOM 3531 C C . SER B 1 11 ? 164.603 191.594 126.328 1.00 116.88 11 SER B C 1
ATOM 3532 O O . SER B 1 11 ? 163.842 191.152 125.460 1.00 116.88 11 SER B O 1
ATOM 3540 N N . ARG B 1 12 ? 164.835 190.981 127.484 1.00 114.04 12 ARG B N 1
ATOM 3541 C CA . ARG B 1 12 ? 164.169 189.755 127.892 1.00 114.04 12 ARG B CA 1
ATOM 3542 C C . ARG B 1 12 ? 163.483 190.026 129.217 1.00 114.04 12 ARG B C 1
ATOM 3543 O O . ARG B 1 12 ? 164.149 190.172 130.247 1.00 114.04 12 ARG B O 1
ATOM 3564 N N . LEU B 1 13 ? 162.164 190.081 129.186 1.00 116.15 13 LEU B N 1
ATOM 3565 C CA . LEU B 1 13 ? 161.360 190.343 130.361 1.00 116.15 13 LEU B CA 1
ATOM 3566 C C . LEU B 1 13 ? 160.921 189.025 130.970 1.00 116.15 13 LEU B C 1
ATOM 3567 O O . LEU B 1 13 ? 160.780 188.015 130.278 1.00 116.15 13 LEU B O 1
ATOM 3583 N N . LEU B 1 14 ? 160.725 189.044 132.276 1.00 114.81 14 LEU B N 1
ATOM 3584 C CA . LEU B 1 14 ? 160.214 187.902 133.008 1.00 114.81 14 LEU B CA 1
ATOM 3585 C C . LEU B 1 14 ? 158.714 188.024 133.225 1.00 114.81 14 LEU B C 1
ATOM 3586 O O . LEU B 1 14 ? 158.149 189.120 133.245 1.00 114.81 14 LEU B O 1
ATOM 3602 N N . LYS B 1 15 ? 158.080 186.870 133.385 1.00 112.55 15 LYS B N 1
ATOM 3603 C CA . LYS B 1 15 ? 156.735 186.754 133.908 1.00 112.55 15 LYS B CA 1
ATOM 3604 C C . LYS B 1 15 ? 156.769 185.604 134.906 1.00 112.55 15 LYS B C 1
ATOM 3605 O O . LYS B 1 15 ? 157.777 184.906 135.024 1.00 112.55 15 LYS B O 1
ATOM 3624 N N . LEU B 1 16 ? 155.665 185.430 135.636 1.00 116.36 16 LEU B N 1
ATOM 3625 C CA . LEU B 1 16 ? 155.612 184.587 136.828 1.00 116.36 16 LEU B CA 1
ATOM 3626 C C . LEU B 1 16 ? 156.231 183.204 136.653 1.00 116.36 16 LEU B C 1
ATOM 3627 O O . LEU B 1 16 ? 156.776 182.666 137.623 1.00 116.36 16 LEU B O 1
ATOM 3643 N N . VAL B 1 17 ? 156.140 182.606 135.465 1.00 110.27 17 VAL B N 1
ATOM 3644 C CA . VAL B 1 17 ? 156.819 181.344 135.186 1.00 110.27 17 VAL B CA 1
ATOM 3645 C C . VAL B 1 17 ? 157.649 181.446 133.918 1.00 110.27 17 VAL B C 1
ATOM 3646 O O . VAL B 1 17 ? 158.865 181.226 133.932 1.00 110.27 17 VAL B O 1
ATOM 3659 N N . LEU B 1 18 ? 156.992 181.776 132.822 1.00 109.19 18 LEU B N 1
ATOM 3660 C CA . LEU B 1 18 ? 157.557 181.657 131.497 1.00 109.19 18 LEU B CA 1
ATOM 3661 C C . LEU B 1 18 ? 158.210 182.965 131.071 1.00 109.19 18 LEU B C 1
ATOM 3662 O O . LEU B 1 18 ? 157.552 184.010 131.136 1.00 109.19 18 LEU B O 1
ATOM 3678 N N . PRO B 1 19 ? 159.479 182.978 130.655 1.00 105.69 19 PRO B N 1
ATOM 3679 C CA . PRO B 1 19 ? 160.066 184.221 130.156 1.00 105.69 19 PRO B CA 1
ATOM 3680 C C . PRO B 1 19 ? 159.363 184.751 128.918 1.00 105.69 19 PRO B C 1
ATOM 3681 O O . PRO B 1 19 ? 158.495 184.117 128.316 1.00 105.69 19 PRO B O 1
ATOM 3692 N N . LEU B 1 20 ? 159.776 185.959 128.549 1.00 115.45 20 LEU B N 1
ATOM 3693 C CA . LEU B 1 20 ? 159.228 186.723 127.443 1.00 115.45 20 LEU B CA 1
ATOM 3694 C C . LEU B 1 20 ? 160.373 187.478 126.792 1.00 115.45 20 LEU B C 1
ATOM 3695 O O . LEU B 1 20 ? 161.283 187.935 127.486 1.00 115.45 20 LEU B O 1
ATOM 3711 N N . SER B 1 21 ? 160.326 187.611 125.470 1.00 113.87 21 SER B N 1
ATOM 3712 C CA . SER B 1 21 ? 161.368 188.299 124.716 1.00 113.87 21 SER B CA 1
ATOM 3713 C C . SER B 1 21 ? 160.742 189.462 123.966 1.00 113.87 21 SER B C 1
ATOM 3714 O O . SER B 1 21 ? 159.817 189.259 123.172 1.00 113.87 21 SER B O 1
ATOM 3722 N N . THR B 1 22 ? 161.237 190.674 124.228 1.00 115.64 22 THR B N 1
ATOM 3723 C CA . THR B 1 22 ? 160.828 191.871 123.505 1.00 115.64 22 THR B CA 1
ATOM 3724 C C . THR B 1 22 ? 161.913 192.189 122.491 1.00 115.64 22 THR B C 1
ATOM 3725 O O . THR B 1 22 ? 162.974 192.715 122.850 1.00 115.64 22 THR B O 1
ATOM 3736 N N . VAL B 1 23 ? 161.645 191.868 121.229 1.00 118.21 23 VAL B N 1
ATOM 3737 C CA . VAL B 1 23 ? 162.606 192.040 120.148 1.00 118.21 23 VAL B CA 1
ATOM 3738 C C . VAL B 1 23 ? 162.199 193.271 119.356 1.00 118.21 23 VAL B C 1
ATOM 3739 O O . VAL B 1 23 ? 161.028 193.418 118.983 1.00 118.21 23 VAL B O 1
ATOM 3752 N N . ASP B 1 24 ? 163.168 194.146 119.096 1.00 119.35 24 ASP B N 1
ATOM 3753 C CA . ASP B 1 24 ? 162.944 195.429 118.445 1.00 119.35 24 ASP B CA 1
ATOM 3754 C C . ASP B 1 24 ? 163.626 195.413 117.089 1.00 119.35 24 ASP B C 1
ATOM 3755 O O . ASP B 1 24 ? 164.794 195.027 116.983 1.00 119.35 24 ASP B O 1
ATOM 3759 N N . HIS B 1 25 ? 162.894 195.831 116.065 1.00 124.80 25 HIS B N 1
ATOM 3760 C CA . HIS B 1 25 ? 163.381 195.839 114.696 1.00 124.80 25 HIS B CA 1
ATOM 3761 C C . HIS B 1 25 ? 163.550 197.258 114.167 1.00 124.80 25 HIS B C 1
ATOM 3762 O O . HIS B 1 25 ? 162.646 197.805 113.535 1.00 124.80 25 HIS B O 1
ATOM 3776 N N . ALA B 1 33 ? 156.382 197.663 115.233 1.00 134.16 33 ALA B N 1
ATOM 3777 C CA . ALA B 1 33 ? 156.892 197.928 116.571 1.00 134.16 33 ALA B CA 1
ATOM 3778 C C . ALA B 1 33 ? 157.578 196.677 117.127 1.00 134.16 33 ALA B C 1
ATOM 3779 O O . ALA B 1 33 ? 157.413 195.592 116.572 1.00 134.16 33 ALA B O 1
ATOM 3785 N N . PRO B 1 34 ? 158.354 196.818 118.206 1.00 129.37 34 PRO B N 1
ATOM 3786 C CA . PRO B 1 34 ? 158.945 195.629 118.828 1.00 129.37 34 PRO B CA 1
ATOM 3787 C C . PRO B 1 34 ? 157.869 194.692 119.343 1.00 129.37 34 PRO B C 1
ATOM 3788 O O . PRO B 1 34 ? 156.846 195.129 119.874 1.00 129.37 34 PRO B O 1
ATOM 3799 N N . LEU B 1 35 ? 158.119 193.395 119.195 1.00 121.87 35 LEU B N 1
ATOM 3800 C CA . LEU B 1 35 ? 157.121 192.376 119.479 1.00 121.87 35 LEU B CA 1
ATOM 3801 C C . LEU B 1 35 ? 157.541 191.522 120.666 1.00 121.87 35 LEU B C 1
ATOM 3802 O O . LEU B 1 35 ? 158.733 191.304 120.918 1.00 121.87 35 LEU B O 1
ATOM 3818 N N . ALA B 1 36 ? 156.530 191.045 121.388 1.00 118.35 36 ALA B N 1
ATOM 3819 C CA . ALA B 1 36 ? 156.693 190.268 122.607 1.00 118.35 36 ALA B CA 1
ATOM 3820 C C . ALA B 1 36 ? 156.347 188.817 122.321 1.00 118.35 36 ALA B C 1
ATOM 3821 O O . ALA B 1 36 ? 155.239 188.521 121.862 1.00 118.35 36 ALA B O 1
ATOM 3828 N N . LEU B 1 37 ? 157.290 187.920 122.599 1.00 117.00 37 LEU B N 1
ATOM 3829 C CA . LEU B 1 37 ? 157.141 186.506 122.294 1.00 117.00 37 LEU B CA 1
ATOM 3830 C C . LEU B 1 37 ? 157.320 185.683 123.558 1.00 117.00 37 LEU B C 1
ATOM 3831 O O . LEU B 1 37 ? 158.264 185.902 124.325 1.00 117.00 37 LEU B O 1
ATOM 3847 N N . LEU B 1 38 ? 156.417 184.728 123.753 1.00 110.53 38 LEU B N 1
ATOM 3848 C CA . LEU B 1 38 ? 156.411 183.855 124.915 1.00 110.53 38 LEU B CA 1
ATOM 3849 C C . LEU B 1 38 ? 157.073 182.524 124.597 1.00 110.53 38 LEU B C 1
ATOM 3850 O O . LEU B 1 38 ? 156.887 181.969 123.511 1.00 110.53 38 LEU B O 1
ATOM 3866 N N . VAL B 1 39 ? 157.844 182.015 125.556 1.00 102.36 39 VAL B N 1
ATOM 3867 C CA . VAL B 1 39 ? 158.546 180.748 125.423 1.00 102.36 39 VAL B CA 1
ATOM 3868 C C . VAL B 1 39 ? 158.586 180.064 126.777 1.00 102.36 39 VAL B C 1
ATOM 3869 O O . VAL B 1 39 ? 158.473 180.711 127.821 1.00 102.36 39 VAL B O 1
ATOM 3882 N N . HIS B 1 40 ? 158.771 178.749 126.752 1.00 97.31 40 HIS B N 1
ATOM 3883 C CA . HIS B 1 40 ? 158.924 177.913 127.932 1.00 97.31 40 HIS B CA 1
ATOM 3884 C C . HIS B 1 40 ? 160.388 177.531 128.116 1.00 97.31 40 HIS B C 1
ATOM 3885 O O . HIS B 1 40 ? 161.088 177.308 127.126 1.00 97.31 40 HIS B O 1
ATOM 3899 N N . PRO B 1 41 ? 160.915 177.437 129.342 1.00 100.09 41 PRO B N 1
ATOM 3900 C CA . PRO B 1 41 ? 162.371 177.291 129.491 1.00 100.09 41 PRO B CA 1
ATOM 3901 C C . PRO B 1 41 ? 162.944 176.024 128.896 1.00 100.09 41 PRO B C 1
ATOM 3902 O O . PRO B 1 41 ? 164.091 176.038 128.437 1.00 100.09 41 PRO B O 1
ATOM 3913 N N . GLN B 1 42 ? 162.194 174.931 128.886 1.00 94.78 42 GLN B N 1
ATOM 3914 C CA . GLN B 1 42 ? 162.676 173.690 128.296 1.00 94.78 42 GLN B CA 1
ATOM 3915 C C . GLN B 1 42 ? 162.527 173.664 126.784 1.00 94.78 42 GLN B C 1
ATOM 3916 O O . GLN B 1 42 ? 162.865 172.657 126.159 1.00 94.78 42 GLN B O 1
ATOM 3930 N N . GLN B 1 43 ? 162.042 174.738 126.189 1.00 95.31 43 GLN B N 1
ATOM 3931 C CA . GLN B 1 43 ? 161.632 174.732 124.803 1.00 95.31 43 GLN B CA 1
ATOM 3932 C C . GLN B 1 43 ? 162.825 175.085 123.925 1.00 95.31 43 GLN B C 1
ATOM 3933 O O . GLN B 1 43 ? 163.384 176.176 124.081 1.00 95.31 43 GLN B O 1
ATOM 3947 N N . PRO B 1 44 ? 163.253 174.221 123.008 1.00 93.40 44 PRO B N 1
ATOM 3948 C CA . PRO B 1 44 ? 164.525 174.450 122.325 1.00 93.40 44 PRO B CA 1
ATOM 3949 C C . PRO B 1 44 ? 164.496 175.635 121.377 1.00 93.40 44 PRO B C 1
ATOM 3950 O O . PRO B 1 44 ? 163.449 176.080 120.906 1.00 93.40 44 PRO B O 1
ATOM 3961 N N . LEU B 1 45 ? 165.701 176.123 121.079 1.00 95.94 45 LEU B N 1
ATOM 3962 C CA . LEU B 1 45 ? 165.874 177.334 120.291 1.00 95.94 45 LEU B CA 1
ATOM 3963 C C . LEU B 1 45 ? 165.321 177.213 118.881 1.00 95.94 45 LEU B C 1
ATOM 3964 O O . LEU B 1 45 ? 164.979 178.231 118.273 1.00 95.94 45 LEU B O 1
ATOM 3980 N N . SER B 1 46 ? 165.247 176.005 118.330 1.00 97.85 46 SER B N 1
ATOM 3981 C CA . SER B 1 46 ? 164.727 175.867 116.980 1.00 97.85 46 SER B CA 1
ATOM 3982 C C . SER B 1 46 ? 163.272 176.299 116.905 1.00 97.85 46 SER B C 1
ATOM 3983 O O . SER B 1 46 ? 162.826 176.812 115.872 1.00 97.85 46 SER B O 1
ATOM 3991 N N . TYR B 1 47 ? 162.522 176.126 117.993 1.00 101.70 47 TYR B N 1
ATOM 3992 C CA . TYR B 1 47 ? 161.173 176.671 118.045 1.00 101.70 47 TYR B CA 1
ATOM 3993 C C . TYR B 1 47 ? 161.208 178.184 117.925 1.00 101.70 47 TYR B C 1
ATOM 3994 O O . TYR B 1 47 ? 160.363 178.789 117.252 1.00 101.70 47 TYR B O 1
ATOM 4012 N N . LEU B 1 48 ? 162.188 178.809 118.572 1.00 100.91 48 LEU B N 1
ATOM 4013 C CA . LEU B 1 48 ? 162.331 180.253 118.482 1.00 100.91 48 LEU B CA 1
ATOM 4014 C C . LEU B 1 48 ? 162.651 180.664 117.055 1.00 100.91 48 LEU B C 1
ATOM 4015 O O . LEU B 1 48 ? 162.122 181.664 116.550 1.00 100.91 48 LEU B O 1
ATOM 4031 N N . GLU B 1 49 ? 163.498 179.882 116.383 1.00 106.51 49 GLU B N 1
ATOM 4032 C CA . GLU B 1 49 ? 163.787 180.135 114.977 1.00 106.51 49 GLU B CA 1
ATOM 4033 C C . GLU B 1 49 ? 162.522 180.071 114.144 1.00 106.51 49 GLU B C 1
ATOM 4034 O O . GLU B 1 49 ? 162.295 180.920 113.279 1.00 106.51 49 GLU B O 1
ATOM 4046 N N . ARG B 1 50 ? 161.692 179.062 114.381 1.00 109.42 50 ARG B N 1
ATOM 4047 C CA . ARG B 1 50 ? 160.493 178.909 113.566 1.00 109.42 50 ARG B CA 1
ATOM 4048 C C . ARG B 1 50 ? 159.533 180.065 113.804 1.00 109.42 50 ARG B C 1
ATOM 4049 O O . ARG B 1 50 ? 158.931 180.586 112.856 1.00 109.42 50 ARG B O 1
ATOM 4070 N N . LEU B 1 51 ? 159.411 180.501 115.060 1.00 107.20 51 LEU B N 1
ATOM 4071 C CA . LEU B 1 51 ? 158.598 181.671 115.372 1.00 107.20 51 LEU B CA 1
ATOM 4072 C C . LEU B 1 51 ? 159.077 182.891 114.602 1.00 107.20 51 LEU B C 1
ATOM 4073 O O . LEU B 1 51 ? 158.312 183.520 113.860 1.00 107.20 51 LEU B O 1
ATOM 4089 N N . ILE B 1 52 ? 160.347 183.248 114.784 1.00 108.52 52 ILE B N 1
ATOM 4090 C CA . ILE B 1 52 ? 160.877 184.457 114.165 1.00 108.52 52 ILE B CA 1
ATOM 4091 C C . ILE B 1 52 ? 160.799 184.367 112.648 1.00 108.52 52 ILE B C 1
ATOM 4092 O O . ILE B 1 52 ? 160.529 185.363 111.967 1.00 108.52 52 ILE B O 1
ATOM 4108 N N . GLN B 1 53 ? 161.033 183.177 112.093 1.00 113.60 53 GLN B N 1
ATOM 4109 C CA . GLN B 1 53 ? 160.929 182.997 110.651 1.00 113.60 53 GLN B CA 1
ATOM 4110 C C . GLN B 1 53 ? 159.518 183.273 110.163 1.00 113.60 53 GLN B C 1
ATOM 4111 O O . GLN B 1 53 ? 159.320 184.021 109.199 1.00 113.60 53 GLN B O 1
ATOM 4125 N N . ALA B 1 54 ? 158.520 182.682 110.817 1.00 115.38 54 ALA B N 1
ATOM 4126 C CA . ALA B 1 54 ? 157.148 182.903 110.383 1.00 115.38 54 ALA B CA 1
ATOM 4127 C C . ALA B 1 54 ? 156.707 184.335 110.641 1.00 115.38 54 ALA B C 1
ATOM 4128 O O . ALA B 1 54 ? 155.757 184.813 110.012 1.00 115.38 54 ALA B O 1
ATOM 4135 N N . GLU B 1 55 ? 157.384 185.036 111.550 1.00 115.62 55 GLU B N 1
ATOM 4136 C CA . GLU B 1 55 ? 156.970 186.387 111.899 1.00 115.62 55 GLU B CA 1
ATOM 4137 C C . GLU B 1 55 ? 157.275 187.374 110.781 1.00 115.62 55 GLU B C 1
ATOM 4138 O O . GLU B 1 55 ? 156.607 188.407 110.658 1.00 115.62 55 GLU B O 1
ATOM 4150 N N . LEU B 1 56 ? 158.276 187.077 109.963 1.00 116.62 56 LEU B N 1
ATOM 4151 C CA . LEU B 1 56 ? 158.911 188.059 109.104 1.00 116.62 56 LEU B CA 1
ATOM 4152 C C . LEU B 1 56 ? 158.840 187.641 107.644 1.00 116.62 56 LEU B C 1
ATOM 4153 O O . LEU B 1 56 ? 158.605 186.470 107.334 1.00 116.62 56 LEU B O 1
ATOM 4169 N N . PRO B 1 57 ? 159.043 188.580 106.703 1.00 119.90 57 PRO B N 1
ATOM 4170 C CA . PRO B 1 57 ? 159.040 188.167 105.296 1.00 119.90 57 PRO B CA 1
ATOM 4171 C C . PRO B 1 57 ? 160.287 187.385 104.902 1.00 119.90 57 PRO B C 1
ATOM 4172 O O . PRO B 1 57 ? 160.163 186.422 104.146 1.00 119.90 57 PRO B O 1
ATOM 4183 N N . GLU B 1 110 ? 166.339 183.699 105.442 1.00 118.60 110 GLU B N 1
ATOM 4184 C CA . GLU B 1 110 ? 165.560 182.858 106.342 1.00 118.60 110 GLU B CA 1
ATOM 4185 C C . GLU B 1 110 ? 166.376 182.399 107.545 1.00 118.60 110 GLU B C 1
ATOM 4186 O O . GLU B 1 110 ? 165.842 182.251 108.643 1.00 118.60 110 GLU B O 1
ATOM 4193 N N . GLY B 1 111 ? 167.671 182.178 107.336 1.00 113.69 111 GLY B N 1
ATOM 4194 C CA . GLY B 1 111 ? 168.529 181.618 108.364 1.00 113.69 111 GLY B CA 1
ATOM 4195 C C . GLY B 1 111 ? 168.619 182.450 109.624 1.00 113.69 111 GLY B C 1
ATOM 4196 O O . GLY B 1 111 ? 168.010 183.519 109.717 1.00 113.69 111 GLY B O 1
ATOM 4200 N N . GLU B 1 112 ? 169.376 181.970 110.606 1.00 108.67 112 GLU B N 1
ATOM 4201 C CA . GLU B 1 112 ? 169.432 182.633 111.898 1.00 108.67 112 GLU B CA 1
ATOM 4202 C C . GLU B 1 112 ? 170.582 182.054 112.710 1.00 108.67 112 GLU B C 1
ATOM 4203 O O . GLU B 1 112 ? 171.022 180.928 112.464 1.00 108.67 112 GLU B O 1
ATOM 4215 N N . GLY B 1 113 ? 171.065 182.836 113.673 1.00 109.28 113 GLY B N 1
ATOM 4216 C CA . GLY B 1 113 ? 172.183 182.418 114.496 1.00 109.28 113 GLY B CA 1
ATOM 4217 C C . GLY B 1 113 ? 172.222 183.179 115.802 1.00 109.28 113 GLY B C 1
ATOM 4218 O O . GLY B 1 113 ? 171.788 184.332 115.897 1.00 109.28 113 GLY B O 1
ATOM 4222 N N . LYS B 1 114 ? 172.766 182.510 116.812 1.00 101.77 114 LYS B N 1
ATOM 4223 C CA . LYS B 1 114 ? 172.846 183.017 118.170 1.00 101.77 114 LYS B CA 1
ATOM 4224 C C . LYS B 1 114 ? 174.311 183.200 118.544 1.00 101.77 114 LYS B C 1
ATOM 4225 O O . LYS B 1 114 ? 175.192 182.597 117.932 1.00 101.77 114 LYS B O 1
ATOM 4244 N N . ASP B 1 115 ? 174.575 184.011 119.571 1.00 105.45 115 ASP B N 1
ATOM 4245 C CA . ASP B 1 115 ? 175.942 184.246 120.020 1.00 105.45 115 ASP B CA 1
ATOM 4246 C C . ASP B 1 115 ? 175.961 184.668 121.484 1.00 105.45 115 ASP B C 1
ATOM 4247 O O . ASP B 1 115 ? 175.088 185.403 121.959 1.00 105.45 115 ASP B O 1
ATOM 4256 N N . GLU B 1 116 ? 177.011 184.234 122.177 1.00 103.72 116 GLU B N 1
ATOM 4257 C CA . GLU B 1 116 ? 177.202 184.527 123.590 1.00 103.72 116 GLU B CA 1
ATOM 4258 C C . GLU B 1 116 ? 178.690 184.463 123.901 1.00 103.72 116 GLU B C 1
ATOM 4259 O O . GLU B 1 116 ? 179.485 183.987 123.089 1.00 103.72 116 GLU B O 1
ATOM 4263 N N . GLY B 1 117 ? 179.051 184.926 125.099 1.00 111.61 117 GLY B N 1
ATOM 4264 C CA . GLY B 1 117 ? 180.440 185.120 125.474 1.00 111.61 117 GLY B CA 1
ATOM 4265 C C . GLY B 1 117 ? 181.133 185.980 124.439 1.00 111.61 117 GLY B C 1
ATOM 4266 O O . GLY B 1 117 ? 180.537 186.878 123.838 1.00 111.61 117 GLY B O 1
ATOM 4270 N N . GLU B 1 118 ? 182.413 185.703 124.217 1.00 117.28 118 GLU B N 1
ATOM 4271 C CA . GLU B 1 118 ? 182.988 186.048 122.928 1.00 117.28 118 GLU B CA 1
ATOM 4272 C C . GLU B 1 118 ? 182.215 185.265 121.883 1.00 117.28 118 GLU B C 1
ATOM 4273 O O . GLU B 1 118 ? 181.916 184.086 122.077 1.00 117.28 118 GLU B O 1
ATOM 4285 N N . PHE B 1 119 ? 181.872 185.924 120.785 1.00 111.04 119 PHE B N 1
ATOM 4286 C CA . PHE B 1 119 ? 180.706 185.517 120.002 1.00 111.04 119 PHE B CA 1
ATOM 4287 C C . PHE B 1 119 ? 180.964 184.160 119.358 1.00 111.04 119 PHE B C 1
ATOM 4288 O O . PHE B 1 119 ? 181.675 184.055 118.357 1.00 111.04 119 PHE B O 1
ATOM 4305 N N . VAL B 1 120 ? 180.383 183.114 119.950 1.00 103.62 120 VAL B N 1
ATOM 4306 C CA . VAL B 1 120 ? 180.401 181.761 119.408 1.00 103.62 120 VAL B CA 1
ATOM 4307 C C . VAL B 1 120 ? 178.973 181.345 119.108 1.00 103.62 120 VAL B C 1
ATOM 4308 O O . VAL B 1 120 ? 178.059 181.628 119.888 1.00 103.62 120 VAL B O 1
ATOM 4321 N N . ARG B 1 121 ? 178.789 180.627 118.008 1.00 103.00 121 ARG B N 1
ATOM 4322 C CA . ARG B 1 121 ? 177.474 180.114 117.664 1.00 103.00 121 ARG B CA 1
ATOM 4323 C C . ARG B 1 121 ? 177.214 178.843 118.456 1.00 103.00 121 ARG B C 1
ATOM 4324 O O . ARG B 1 121 ? 178.037 177.924 118.464 1.00 103.00 121 ARG B O 1
ATOM 4345 N N . TRP B 1 122 ? 176.083 178.816 119.144 1.00 96.02 122 TRP B N 1
ATOM 4346 C CA . TRP B 1 122 ? 175.624 177.667 119.896 1.00 96.02 122 TRP B CA 1
ATOM 4347 C C . TRP B 1 122 ? 174.852 176.726 118.981 1.00 96.02 122 TRP B C 1
ATOM 4348 O O . TRP B 1 122 ? 174.586 177.027 117.816 1.00 96.02 122 TRP B O 1
ATOM 4369 N N . SER B 1 123 ? 174.487 175.575 119.521 1.00 90.42 123 SER B N 1
ATOM 4370 C CA . SER B 1 123 ? 173.670 174.647 118.780 1.00 90.42 123 SER B CA 1
ATOM 4371 C C . SER B 1 123 ? 172.222 175.123 118.771 1.00 90.42 123 SER B C 1
ATOM 4372 O O . SER B 1 123 ? 171.804 175.864 119.660 1.00 90.42 123 SER B O 1
ATOM 4380 N N . PRO B 1 124 ? 171.431 174.716 117.777 1.00 90.40 124 PRO B N 1
ATOM 4381 C CA . PRO B 1 124 ? 170.025 175.120 117.769 1.00 90.40 124 PRO B CA 1
ATOM 4382 C C . PRO B 1 124 ? 169.125 174.232 118.609 1.00 90.40 124 PRO B C 1
ATOM 4383 O O . PRO B 1 124 ? 168.020 174.643 118.969 1.00 90.40 124 PRO B O 1
ATOM 4394 N N . SER B 1 125 ? 169.568 173.014 118.911 1.00 94.36 125 SER B N 1
ATOM 4395 C CA . SER B 1 125 ? 168.785 172.093 119.726 1.00 94.36 125 SER B CA 1
ATOM 4396 C C . SER B 1 125 ? 169.120 172.182 121.204 1.00 94.36 125 SER B C 1
ATOM 4397 O O . SER B 1 125 ? 168.734 171.293 121.967 1.00 94.36 125 SER B O 1
ATOM 4405 N N . THR B 1 126 ? 169.834 173.220 121.616 1.00 92.47 126 THR B N 1
ATOM 4406 C CA . THR B 1 126 ? 170.137 173.428 123.019 1.00 92.47 126 THR B CA 1
ATOM 4407 C C . THR B 1 126 ? 168.954 174.043 123.751 1.00 92.47 126 THR B C 1
ATOM 4408 O O . THR B 1 126 ? 168.196 174.847 123.205 1.00 92.47 126 THR B O 1
ATOM 4419 N N . GLU B 1 127 ? 168.825 173.672 125.013 1.00 99.83 127 GLU B N 1
ATOM 4420 C CA . GLU B 1 127 ? 167.770 174.149 125.881 1.00 99.83 127 GLU B CA 1
ATOM 4421 C C . GLU B 1 127 ? 168.040 175.591 126.306 1.00 99.83 127 GLU B C 1
ATOM 4422 O O . GLU B 1 127 ? 169.186 176.038 126.380 1.00 99.83 127 GLU B O 1
ATOM 4434 N N . ILE B 1 128 ? 166.961 176.323 126.585 1.00 94.96 128 ILE B N 1
ATOM 4435 C CA . ILE B 1 128 ? 167.071 177.734 126.946 1.00 94.96 128 ILE B CA 1
ATOM 4436 C C . ILE B 1 128 ? 167.449 177.899 128.407 1.00 94.96 128 ILE B C 1
ATOM 4437 O O . ILE B 1 128 ? 168.413 178.600 128.739 1.00 94.96 128 ILE B O 1
ATOM 4453 N N . GLY B 1 129 ? 166.688 177.271 129.302 1.00 98.96 129 GLY B N 1
ATOM 4454 C CA . GLY B 1 129 ? 166.847 177.450 130.738 1.00 98.96 129 GLY B CA 1
ATOM 4455 C C . GLY B 1 129 ? 168.241 177.182 131.269 1.00 98.96 129 GLY B C 1
ATOM 4456 O O . GLY B 1 129 ? 168.520 177.539 132.419 1.00 98.96 129 GLY B O 1
ATOM 4460 N N . ASP B 1 130 ? 169.106 176.554 130.481 1.00 104.48 130 ASP B N 1
ATOM 4461 C CA . ASP B 1 130 ? 170.530 176.485 130.757 1.00 104.48 130 ASP B CA 1
ATOM 4462 C C . ASP B 1 130 ? 171.315 177.539 129.996 1.00 104.48 130 ASP B C 1
ATOM 4463 O O . ASP B 1 130 ? 172.349 178.006 130.478 1.00 104.48 130 ASP B O 1
ATOM 4472 N N . PHE B 1 131 ? 170.823 177.927 128.822 1.00 98.45 131 PHE B N 1
ATOM 4473 C CA . PHE B 1 131 ? 171.522 178.874 127.958 1.00 98.45 131 PHE B CA 1
ATOM 4474 C C . PHE B 1 131 ? 171.566 180.266 128.568 1.00 98.45 131 PHE B C 1
ATOM 4475 O O . PHE B 1 131 ? 172.606 180.943 128.550 1.00 98.45 131 PHE B O 1
ATOM 4492 N N . ILE B 1 132 ? 170.434 180.711 129.109 1.00 101.33 132 ILE B N 1
ATOM 4493 C CA . ILE B 1 132 ? 170.359 181.990 129.795 1.00 101.33 132 ILE B CA 1
ATOM 4494 C C . ILE B 1 132 ? 171.393 182.126 130.905 1.00 101.33 132 ILE B C 1
ATOM 4495 O O . ILE B 1 132 ? 171.780 183.242 131.242 1.00 101.33 132 ILE B O 1
ATOM 4511 N N . ARG B 1 133 ? 171.882 181.025 131.462 1.00 104.71 133 ARG B N 1
ATOM 4512 C CA . ARG B 1 133 ? 172.853 181.119 132.546 1.00 104.71 133 ARG B CA 1
ATOM 4513 C C . ARG B 1 133 ? 174.210 181.584 132.027 1.00 104.71 133 ARG B C 1
ATOM 4514 O O . ARG B 1 133 ? 174.807 182.543 132.547 1.00 104.71 133 ARG B O 1
ATOM 4535 N N . ASP B 1 134 ? 174.721 180.899 131.007 1.00 103.25 134 ASP B N 1
ATOM 4536 C CA . ASP B 1 134 ? 175.910 181.369 130.313 1.00 103.25 134 ASP B CA 1
ATOM 4537 C C . ASP B 1 134 ? 175.727 182.782 129.794 1.00 103.25 134 ASP B C 1
ATOM 4538 O O . ASP B 1 134 ? 176.684 183.563 129.768 1.00 103.25 134 ASP B O 1
ATOM 4547 N N . ALA B 1 135 ? 174.510 183.138 129.389 1.00 104.22 135 ALA B N 1
ATOM 4548 C CA . ALA B 1 135 ? 174.270 184.522 129.003 1.00 104.22 135 ALA B CA 1
ATOM 4549 C C . ALA B 1 135 ? 174.426 185.454 130.194 1.00 104.22 135 ALA B C 1
ATOM 4550 O O . ALA B 1 135 ? 174.990 186.547 130.073 1.00 104.22 135 ALA B O 1
ATOM 4557 N N . ALA B 1 136 ? 173.940 185.030 131.358 1.00 103.67 136 ALA B N 1
ATOM 4558 C CA . ALA B 1 136 ? 173.981 185.862 132.549 1.00 103.67 136 ALA B CA 1
ATOM 4559 C C . ALA B 1 136 ? 175.391 186.041 133.063 1.00 103.67 136 ALA B C 1
ATOM 4560 O O . ALA B 1 136 ? 175.633 186.941 133.874 1.00 103.67 136 ALA B O 1
ATOM 4567 N N . ARG B 1 137 ? 176.312 185.175 132.644 1.00 107.43 137 ARG B N 1
ATOM 4568 C CA . ARG B 1 137 ? 177.719 185.421 132.951 1.00 107.43 137 ARG B CA 1
ATOM 4569 C C . ARG B 1 137 ? 178.159 186.808 132.493 1.00 107.43 137 ARG B C 1
ATOM 4570 O O . ARG B 1 137 ? 179.003 187.433 133.145 1.00 107.43 137 ARG B O 1
ATOM 4591 N N . ALA B 1 138 ? 177.603 187.302 131.385 1.00 106.08 138 ALA B N 1
ATOM 4592 C CA . ALA B 1 138 ? 177.988 188.579 130.794 1.00 106.08 138 ALA B CA 1
ATOM 4593 C C . ALA B 1 138 ? 176.898 189.633 130.854 1.00 106.08 138 ALA B C 1
ATOM 4594 O O . ALA B 1 138 ? 177.207 190.824 130.748 1.00 106.08 138 ALA B O 1
ATOM 4601 N N . LYS B 1 139 ? 175.639 189.223 130.982 1.00 105.74 139 LYS B N 1
ATOM 4602 C CA . LYS B 1 139 ? 174.504 190.136 130.986 1.00 105.74 139 LYS B CA 1
ATOM 4603 C C . LYS B 1 139 ? 174.313 190.767 129.613 1.00 105.74 139 LYS B C 1
ATOM 4604 O O . LYS B 1 139 ? 173.926 191.933 129.508 1.00 105.74 139 LYS B O 1
ATOM 4608 N N . GLU B 1 140 ? 174.579 190.001 128.558 1.00 108.76 140 GLU B N 1
ATOM 4609 C CA . GLU B 1 140 ? 174.332 190.446 127.195 1.00 108.76 140 GLU B CA 1
ATOM 4610 C C . GLU B 1 140 ? 174.265 189.223 126.292 1.00 108.76 140 GLU B C 1
ATOM 4611 O O . GLU B 1 140 ? 174.908 188.207 126.561 1.00 108.76 140 GLU B O 1
ATOM 4615 N N . PHE B 1 141 ? 173.473 189.323 125.222 1.00 107.86 141 PHE B N 1
ATOM 4616 C CA . PHE B 1 141 ? 173.243 188.188 124.335 1.00 107.86 141 PHE B CA 1
ATOM 4617 C C . PHE B 1 141 ? 172.988 188.639 122.905 1.00 107.86 141 PHE B C 1
ATOM 4618 O O . PHE B 1 141 ? 172.153 189.510 122.668 1.00 107.86 141 PHE B O 1
ATOM 4635 N N . GLU B 1 142 ? 173.686 188.022 121.946 1.00 106.65 142 GLU B N 1
ATOM 4636 C CA . GLU B 1 142 ? 173.741 188.522 120.579 1.00 106.65 142 GLU B CA 1
ATOM 4637 C C . GLU B 1 142 ? 172.955 187.632 119.630 1.00 106.65 142 GLU B C 1
ATOM 4638 O O . GLU B 1 142 ? 172.912 186.410 119.797 1.00 106.65 142 GLU B O 1
ATOM 4642 N N . VAL B 1 143 ? 172.376 188.261 118.607 1.00 113.34 143 VAL B N 1
ATOM 4643 C CA . VAL B 1 143 ? 171.532 187.601 117.619 1.00 113.34 143 VAL B CA 1
ATOM 4644 C C . VAL B 1 143 ? 171.929 188.079 116.230 1.00 113.34 143 VAL B C 1
ATOM 4645 O O . VAL B 1 143 ? 172.243 189.260 116.034 1.00 113.34 143 VAL B O 1
ATOM 4658 N N . GLU B 1 144 ? 171.872 187.164 115.260 1.00 114.73 144 GLU B N 1
ATOM 4659 C CA . GLU B 1 144 ? 172.269 187.417 113.885 1.00 114.73 144 GLU B CA 1
ATOM 4660 C C . GLU B 1 144 ? 171.257 186.751 112.971 1.00 114.73 144 GLU B C 1
ATOM 4661 O O . GLU B 1 144 ? 170.725 185.688 113.299 1.00 114.73 144 GLU B O 1
ATOM 4673 N N . ILE B 1 145 ? 171.003 187.372 111.823 1.00 115.48 145 ILE B N 1
ATOM 4674 C CA . ILE B 1 145 ? 169.967 186.930 110.899 1.00 115.48 145 ILE B CA 1
ATOM 4675 C C . ILE B 1 145 ? 170.534 186.905 109.490 1.00 115.48 145 ILE B C 1
ATOM 4676 O O . ILE B 1 145 ? 171.124 187.891 109.036 1.00 115.48 145 ILE B O 1
ATOM 4692 N N . GLU B 1 146 ? 170.334 185.786 108.800 1.00 122.56 146 GLU B N 1
ATOM 4693 C CA . GLU B 1 146 ? 170.538 185.723 107.361 1.00 122.56 146 GLU B CA 1
ATOM 4694 C C . GLU B 1 146 ? 169.243 186.123 106.667 1.00 122.56 146 GLU B C 1
ATOM 4695 O O . GLU B 1 146 ? 168.259 185.376 106.687 1.00 122.56 146 GLU B O 1
ATOM 4699 N N . GLY B 1 147 ? 169.251 187.300 106.051 1.00 129.78 147 GLY B N 1
ATOM 4700 C CA . GLY B 1 147 ? 168.061 187.916 105.503 1.00 129.78 147 GLY B CA 1
ATOM 4701 C C . GLY B 1 147 ? 167.962 189.399 105.780 1.00 129.78 147 GLY B C 1
ATOM 4702 O O . GLY B 1 147 ? 167.159 190.081 105.130 1.00 129.78 147 GLY B O 1
ATOM 4706 N N . SER B 1 148 ? 168.741 189.917 106.720 1.00 137.54 148 SER B N 1
ATOM 4707 C CA . SER B 1 148 ? 168.852 191.343 106.975 1.00 137.54 148 SER B CA 1
ATOM 4708 C C . SER B 1 148 ? 170.275 191.627 107.434 1.00 137.54 148 SER B C 1
ATOM 4709 O O . SER B 1 148 ? 170.972 190.715 107.893 1.00 137.54 148 SER B O 1
ATOM 4717 N N . PRO B 1 149 ? 170.742 192.872 107.320 1.00 146.77 149 PRO B N 1
ATOM 4718 C CA . PRO B 1 149 ? 172.089 193.192 107.804 1.00 146.77 149 PRO B CA 1
ATOM 4719 C C . PRO B 1 149 ? 172.131 193.369 109.316 1.00 146.77 149 PRO B C 1
ATOM 4720 O O . PRO B 1 149 ? 171.153 193.156 110.034 1.00 146.77 149 PRO B O 1
ATOM 4731 N N . GLY B 1 150 ? 173.306 193.775 109.786 1.00 142.45 150 GLY B N 1
ATOM 4732 C CA . GLY B 1 150 ? 173.487 194.187 111.159 1.00 142.45 150 GLY B CA 1
ATOM 4733 C C . GLY B 1 150 ? 173.588 193.033 112.137 1.00 142.45 150 GLY B C 1
ATOM 4734 O O . GLY B 1 150 ? 173.615 191.853 111.781 1.00 142.45 150 GLY B O 1
ATOM 4738 N N . VAL B 1 151 ? 173.661 193.410 113.413 1.00 131.04 151 VAL B N 1
ATOM 4739 C CA . VAL B 1 151 ? 173.715 192.469 114.523 1.00 131.04 151 VAL B CA 1
ATOM 4740 C C . VAL B 1 151 ? 172.903 193.059 115.662 1.00 131.04 151 VAL B C 1
ATOM 4741 O O . VAL B 1 151 ? 172.846 194.280 115.837 1.00 131.04 151 VAL B O 1
ATOM 4754 N N . ILE B 1 152 ? 172.275 192.184 116.442 1.00 120.28 152 ILE B N 1
ATOM 4755 C CA . ILE B 1 152 ? 171.348 192.589 117.490 1.00 120.28 152 ILE B CA 1
ATOM 4756 C C . ILE B 1 152 ? 171.906 192.187 118.844 1.00 120.28 152 ILE B C 1
ATOM 4757 O O . ILE B 1 152 ? 172.505 191.117 118.988 1.00 120.28 152 ILE B O 1
ATOM 4773 N N . LYS B 1 153 ? 171.687 193.044 119.838 1.00 116.59 153 LYS B N 1
ATOM 4774 C CA . LYS B 1 153 ? 172.052 192.794 121.221 1.00 116.59 153 LYS B CA 1
ATOM 4775 C C . LYS B 1 153 ? 170.790 192.759 122.066 1.00 116.59 153 LYS B C 1
ATOM 4776 O O . LYS B 1 153 ? 169.800 193.425 121.754 1.00 116.59 153 LYS B O 1
ATOM 4795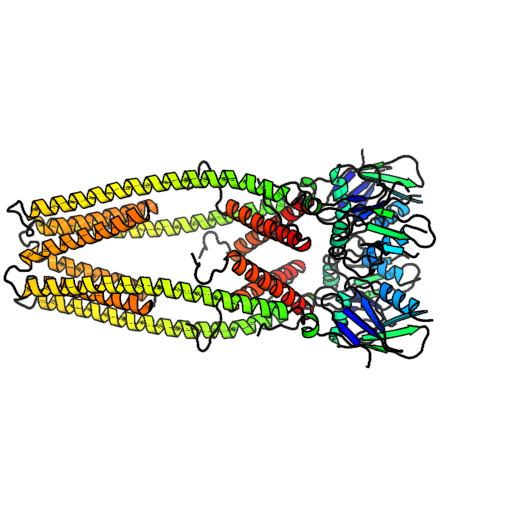 N N . VAL B 1 154 ? 170.831 191.966 123.135 1.00 116.01 154 VAL B N 1
ATOM 4796 C CA . VAL B 1 154 ? 169.661 191.709 123.962 1.00 116.01 154 VAL B CA 1
ATOM 4797 C C . VAL B 1 154 ? 170.096 191.601 125.413 1.00 116.01 154 VAL B C 1
ATOM 4798 O O . VAL B 1 154 ? 171.185 191.110 125.727 1.00 116.01 154 VAL B O 1
ATOM 4811 N N . ALA B 1 155 ? 169.201 192.025 126.298 1.00 114.38 155 ALA B N 1
ATOM 4812 C CA . ALA B 1 155 ? 169.438 192.011 127.726 1.00 114.38 155 ALA B CA 1
ATOM 4813 C C . ALA B 1 155 ? 169.474 190.580 128.243 1.00 114.38 155 ALA B C 1
ATOM 4814 O O . ALA B 1 155 ? 169.285 189.612 127.503 1.00 114.38 155 ALA B O 1
ATOM 4821 N N . VAL B 1 156 ? 169.741 190.458 129.541 1.00 111.56 156 VAL B N 1
ATOM 4822 C CA . VAL B 1 156 ? 169.644 189.178 130.244 1.00 111.56 156 VAL B CA 1
ATOM 4823 C C . VAL B 1 156 ? 169.123 189.434 131.648 1.00 111.56 156 VAL B C 1
ATOM 4824 O O . VAL B 1 156 ? 169.347 190.507 132.222 1.00 111.56 156 VAL B O 1
ATOM 4837 N N . PRO B 1 157 ? 168.418 188.466 132.233 1.00 111.10 157 PRO B N 1
ATOM 4838 C CA . PRO B 1 157 ? 168.041 188.600 133.641 1.00 111.10 157 PRO B CA 1
ATOM 4839 C C . PRO B 1 157 ? 169.200 188.356 134.591 1.00 111.10 157 PRO B C 1
ATOM 4840 O O . PRO B 1 157 ? 170.251 187.830 134.225 1.00 111.10 157 PRO B O 1
ATOM 4851 N N . SER B 1 158 ? 168.968 188.746 135.839 1.00 112.42 158 SER B N 1
ATOM 4852 C CA . SER B 1 158 ? 169.862 188.483 136.951 1.00 112.42 158 SER B CA 1
ATOM 4853 C C . SER B 1 158 ? 169.208 187.494 137.905 1.00 112.42 158 SER B C 1
ATOM 4854 O O . SER B 1 158 ? 168.105 186.995 137.672 1.00 112.42 158 SER B O 1
ATOM 4862 N N . PHE B 1 159 ? 169.901 187.219 139.008 1.00 117.87 159 PHE B N 1
ATOM 4863 C CA . PHE B 1 159 ? 169.340 186.350 140.032 1.00 117.87 159 PHE B CA 1
ATOM 4864 C C . PHE B 1 159 ? 168.110 186.982 140.665 1.00 117.87 159 PHE B C 1
ATOM 4865 O O . PHE B 1 159 ? 167.042 186.358 140.747 1.00 117.87 159 PHE B O 1
ATOM 4882 N N . ASN B 1 160 ? 168.249 188.230 141.121 1.00 122.62 160 ASN B N 1
ATOM 4883 C CA . ASN B 1 160 ? 167.135 188.938 141.736 1.00 122.62 160 ASN B CA 1
ATOM 4884 C C . ASN B 1 160 ? 165.953 189.036 140.790 1.00 122.62 160 ASN B C 1
ATOM 4885 O O . ASN B 1 160 ? 164.800 189.016 141.231 1.00 122.62 160 ASN B O 1
ATOM 4896 N N . ASP B 1 161 ? 166.221 189.128 139.490 1.00 117.92 161 ASP B N 1
ATOM 4897 C CA . ASP B 1 161 ? 165.142 189.155 138.514 1.00 117.92 161 ASP B CA 1
ATOM 4898 C C . ASP B 1 161 ? 164.353 187.856 138.541 1.00 117.92 161 ASP B C 1
ATOM 4899 O O . ASP B 1 161 ? 163.121 187.867 138.627 1.00 117.92 161 ASP B O 1
ATOM 4908 N N . ARG B 1 162 ? 165.048 186.719 138.478 1.00 112.82 162 ARG B N 1
ATOM 4909 C CA . ARG B 1 162 ? 164.347 185.442 138.416 1.00 112.82 162 ARG B CA 1
ATOM 4910 C C . ARG B 1 162 ? 163.605 185.160 139.710 1.00 112.82 162 ARG B C 1
ATOM 4911 O O . ARG B 1 162 ? 162.501 184.607 139.689 1.00 112.82 162 ARG B O 1
ATOM 4932 N N . THR B 1 163 ? 164.190 185.527 140.844 1.00 121.48 163 THR B N 1
ATOM 4933 C CA . THR B 1 163 ? 163.521 185.269 142.109 1.00 121.48 163 THR B CA 1
ATOM 4934 C C . THR B 1 163 ? 162.395 186.254 142.382 1.00 121.48 163 THR B C 1
ATOM 4935 O O . THR B 1 163 ? 161.538 185.979 143.229 1.00 121.48 163 THR B O 1
ATOM 4946 N N . TYR B 1 164 ? 162.374 187.385 141.686 1.00 127.16 164 TYR B N 1
ATOM 4947 C CA . TYR B 1 164 ? 161.305 188.353 141.869 1.00 127.16 164 TYR B CA 1
ATOM 4948 C C . TYR B 1 164 ? 160.022 187.786 141.282 1.00 127.16 164 TYR B C 1
ATOM 4949 O O . TYR B 1 164 ? 160.019 187.275 140.160 1.00 127.16 164 TYR B O 1
ATOM 4967 N N . TYR B 1 165 ? 158.944 187.875 142.059 1.00 127.38 165 TYR B N 1
ATOM 4968 C CA . TYR B 1 165 ? 157.668 187.164 141.908 1.00 127.38 165 TYR B CA 1
ATOM 4969 C C . TYR B 1 165 ? 157.763 185.741 142.443 1.00 127.38 165 TYR B C 1
ATOM 4970 O O . TYR B 1 165 ? 156.785 184.989 142.324 1.00 127.38 165 TYR B O 1
ATOM 4988 N N . LEU B 1 166 ? 158.897 185.344 143.019 1.00 130.10 166 LEU B N 1
ATOM 4989 C CA . LEU B 1 166 ? 159.034 184.086 143.743 1.00 130.10 166 LEU B CA 1
ATOM 4990 C C . LEU B 1 166 ? 159.506 184.281 145.173 1.00 130.10 166 LEU B C 1
ATOM 4991 O O . LEU B 1 166 ? 159.417 183.352 145.977 1.00 130.10 166 LEU B O 1
ATOM 5007 N N . ARG B 1 167 ? 159.996 185.472 145.500 1.00 131.16 167 ARG B N 1
ATOM 5008 C CA . ARG B 1 167 ? 160.533 185.803 146.810 1.00 131.16 167 ARG B CA 1
ATOM 5009 C C . ARG B 1 167 ? 159.492 186.531 147.661 1.00 131.16 167 ARG B C 1
ATOM 5010 O O . ARG B 1 167 ? 159.459 186.391 148.898 1.00 131.16 167 ARG B O 1
ATOM 5031 N N . GLN B 1 168 ? 158.615 187.278 146.991 1.00 141.36 168 GLN B N 1
ATOM 5032 C CA . GLN B 1 168 ? 157.512 187.960 147.651 1.00 141.36 168 GLN B CA 1
ATOM 5033 C C . GLN B 1 168 ? 156.613 186.977 148.392 1.00 141.36 168 GLN B C 1
ATOM 5034 O O . GLN B 1 168 ? 156.091 187.287 149.471 1.00 141.36 168 GLN B O 1
ATOM 5048 N N . ARG B 1 169 ? 156.419 185.788 147.824 1.00 139.98 169 ARG B N 1
ATOM 5049 C CA . ARG B 1 169 ? 155.565 184.792 148.459 1.00 139.98 169 ARG B CA 1
ATOM 5050 C C . ARG B 1 169 ? 156.158 184.332 149.780 1.00 139.98 169 ARG B C 1
ATOM 5051 O O . ARG B 1 169 ? 155.445 184.200 150.784 1.00 139.98 169 ARG B O 1
ATOM 5072 N N . LEU B 1 170 ? 157.462 184.059 149.781 1.00 141.30 170 LEU B N 1
ATOM 5073 C CA . LEU B 1 170 ? 158.175 183.744 151.011 1.00 141.30 170 LEU B CA 1
ATOM 5074 C C . LEU B 1 170 ? 157.974 184.838 152.045 1.00 141.30 170 LEU B C 1
ATOM 5075 O O . LEU B 1 170 ? 157.730 184.565 153.227 1.00 141.30 170 LEU B O 1
ATOM 5091 N N . ARG B 1 171 ? 158.079 186.092 151.606 1.00 144.72 171 ARG B N 1
ATOM 5092 C CA . ARG B 1 171 ? 157.929 187.211 152.532 1.00 144.72 171 ARG B CA 1
ATOM 5093 C C . ARG B 1 171 ? 156.539 187.219 153.167 1.00 144.72 171 ARG B C 1
ATOM 5094 O O . ARG B 1 171 ? 156.392 187.344 154.393 1.00 144.72 171 ARG B O 1
ATOM 5115 N N . ARG B 1 172 ? 155.504 187.074 152.340 1.00 145.02 172 ARG B N 1
ATOM 5116 C CA . ARG B 1 172 ? 154.135 187.073 152.849 1.00 145.02 172 ARG B CA 1
ATOM 5117 C C . ARG B 1 172 ? 153.903 185.921 153.816 1.00 145.02 172 ARG B C 1
ATOM 5118 O O . ARG B 1 172 ? 153.230 186.077 154.848 1.00 145.02 172 ARG B O 1
ATOM 5139 N N . THR B 1 173 ? 154.439 184.748 153.488 1.00 150.06 173 THR B N 1
ATOM 5140 C CA . THR B 1 173 ? 154.259 183.599 154.359 1.00 150.06 173 THR B CA 1
ATOM 5141 C C . THR B 1 173 ? 154.938 183.831 155.700 1.00 150.06 173 THR B C 1
ATOM 5142 O O . THR B 1 173 ? 154.400 183.466 156.754 1.00 150.06 173 THR B O 1
ATOM 5153 N N . SER B 1 174 ? 156.114 184.459 155.678 1.00 153.05 174 SER B N 1
ATOM 5154 C CA . SER B 1 174 ? 156.778 184.828 156.922 1.00 153.05 174 SER B CA 1
ATOM 5155 C C . SER B 1 174 ? 155.910 185.768 157.747 1.00 153.05 174 SER B C 1
ATOM 5156 O O . SER B 1 174 ? 155.857 185.660 158.979 1.00 153.05 174 SER B O 1
ATOM 5164 N N . ARG B 1 175 ? 155.217 186.697 157.084 1.00 151.74 175 ARG B N 1
ATOM 5165 C CA . ARG B 1 175 ? 154.334 187.606 157.813 1.00 151.74 175 ARG B CA 1
ATOM 5166 C C . ARG B 1 175 ? 153.218 186.845 158.520 1.00 151.74 175 ARG B C 1
ATOM 5167 O O . ARG B 1 175 ? 152.936 187.085 159.708 1.00 151.74 175 ARG B O 1
ATOM 5188 N N . LYS B 1 176 ? 152.555 185.943 157.793 1.00 157.19 176 LYS B N 1
ATOM 5189 C CA . LYS B 1 176 ? 151.513 185.117 158.404 1.00 157.19 176 LYS B CA 1
ATOM 5190 C C . LYS B 1 176 ? 152.051 184.357 159.610 1.00 157.19 176 LYS B C 1
ATOM 5191 O O . LYS B 1 176 ? 151.396 184.274 160.664 1.00 157.19 176 LYS B O 1
ATOM 5210 N N . ILE B 1 177 ? 153.241 183.774 159.458 1.00 158.39 177 ILE B N 1
ATOM 5211 C CA . ILE B 1 177 ? 153.838 182.998 160.539 1.00 158.39 177 ILE B CA 1
ATOM 5212 C C . ILE B 1 177 ? 154.072 183.878 161.758 1.00 158.39 177 ILE B C 1
ATOM 5213 O O . ILE B 1 177 ? 153.834 183.459 162.897 1.00 158.39 177 ILE B O 1
ATOM 5229 N N . SER B 1 178 ? 154.551 185.103 161.538 1.00 162.93 178 SER B N 1
ATOM 5230 C CA . SER B 1 178 ? 154.794 186.014 162.651 1.00 162.93 178 SER B CA 1
ATOM 5231 C C . SER B 1 178 ? 153.505 186.304 163.405 1.00 162.93 178 SER B C 1
ATOM 5232 O O . SER B 1 178 ? 153.475 186.291 164.645 1.00 162.93 178 SER B O 1
ATOM 5240 N N . LYS B 1 179 ? 152.425 186.562 162.665 1.00 164.03 179 LYS B N 1
ATOM 5241 C CA . LYS B 1 179 ? 151.137 186.833 163.303 1.00 164.03 179 LYS B CA 1
ATOM 5242 C C . LYS B 1 179 ? 150.695 185.666 164.179 1.00 164.03 179 LYS B C 1
ATOM 5243 O O . LYS B 1 179 ? 150.370 185.836 165.369 1.00 164.03 179 LYS B O 1
ATOM 5262 N N . LEU B 1 180 ? 150.670 184.466 163.598 1.00 170.13 180 LEU B N 1
ATOM 5263 C CA . LEU B 1 180 ? 150.180 183.310 164.340 1.00 170.13 180 LEU B CA 1
ATOM 5264 C C . LEU B 1 180 ? 151.074 183.007 165.537 1.00 170.13 180 LEU B C 1
ATOM 5265 O O . LEU B 1 180 ? 150.590 182.583 166.598 1.00 170.13 180 LEU B O 1
ATOM 5281 N N . ALA B 1 181 ? 152.379 183.246 165.396 1.00 173.69 181 ALA B N 1
ATOM 5282 C CA . ALA B 1 181 ? 153.289 183.069 166.519 1.00 173.69 181 ALA B CA 1
ATOM 5283 C C . ALA B 1 181 ? 152.963 184.035 167.646 1.00 173.69 181 ALA B C 1
ATOM 5284 O O . ALA B 1 181 ? 153.020 183.666 168.825 1.00 173.69 181 ALA B O 1
ATOM 5291 N N . ALA B 1 182 ? 152.634 185.283 167.304 1.00 174.97 182 ALA B N 1
ATOM 5292 C CA . ALA B 1 182 ? 152.246 186.250 168.327 1.00 174.97 182 ALA B CA 1
ATOM 5293 C C . ALA B 1 182 ? 151.025 185.772 169.099 1.00 174.97 182 ALA B C 1
ATOM 5294 O O . ALA B 1 182 ? 150.973 185.873 170.334 1.00 174.97 182 ALA B O 1
ATOM 5301 N N . ILE B 1 183 ? 150.033 185.242 168.384 1.00 174.80 183 ILE B N 1
ATOM 5302 C CA . ILE B 1 183 ? 148.818 184.759 169.043 1.00 174.80 183 ILE B CA 1
ATOM 5303 C C . ILE B 1 183 ? 149.147 183.611 169.998 1.00 174.80 183 ILE B C 1
ATOM 5304 O O . ILE B 1 183 ? 148.690 183.571 171.158 1.00 174.80 183 ILE B O 1
ATOM 5320 N N . LYS B 1 184 ? 149.920 182.643 169.498 1.00 176.48 184 LYS B N 1
ATOM 5321 C CA . LYS B 1 184 ? 150.408 181.532 170.309 1.00 176.48 184 LYS B CA 1
ATOM 5322 C C . LYS B 1 184 ? 151.073 182.029 171.586 1.00 176.48 184 LYS B C 1
ATOM 5323 O O . LYS B 1 184 ? 150.786 181.550 172.694 1.00 176.48 184 LYS B O 1
ATOM 5342 N N . GLU B 1 185 ? 151.964 183.007 171.436 1.00 182.36 185 GLU B N 1
ATOM 5343 C CA . GLU B 1 185 ? 152.700 183.545 172.568 1.00 182.36 185 GLU B CA 1
ATOM 5344 C C . GLU B 1 185 ? 151.754 184.161 173.591 1.00 182.36 185 GLU B C 1
ATOM 5345 O O . GLU B 1 185 ? 151.937 183.983 174.801 1.00 182.36 185 GLU B O 1
ATOM 5357 N N . GLU B 1 186 ? 150.725 184.873 173.122 1.00 180.50 186 GLU B N 1
ATOM 5358 C CA . GLU B 1 186 ? 149.773 185.497 174.041 1.00 180.50 186 GLU B CA 1
ATOM 5359 C C . GLU B 1 186 ? 149.067 184.454 174.897 1.00 180.50 186 GLU B C 1
ATOM 5360 O O . GLU B 1 186 ? 148.971 184.593 176.128 1.00 180.50 186 GLU B O 1
ATOM 5372 N N . CYS B 1 187 ? 148.553 183.401 174.259 1.00 183.67 187 CYS B N 1
ATOM 5373 C CA . CYS B 1 187 ? 147.864 182.371 175.036 1.00 183.67 187 CYS B CA 1
ATOM 5374 C C . CYS B 1 187 ? 148.817 181.698 176.022 1.00 183.67 187 CYS B C 1
ATOM 5375 O O . CYS B 1 187 ? 148.434 181.369 177.162 1.00 183.67 187 CYS B O 1
ATOM 5383 N N . ASP B 1 188 ? 150.074 181.516 175.612 1.00 184.44 188 ASP B N 1
ATOM 5384 C CA . ASP B 1 188 ? 151.058 180.935 176.517 1.00 184.44 188 ASP B CA 1
ATOM 5385 C C . ASP B 1 188 ? 151.264 181.822 177.739 1.00 184.44 188 ASP B C 1
ATOM 5386 O O . ASP B 1 188 ? 151.359 181.326 178.870 1.00 184.44 188 ASP B O 1
ATOM 5395 N N . LYS B 1 189 ? 151.320 183.139 177.530 1.00 181.85 189 LYS B N 1
ATOM 5396 C CA . LYS B 1 189 ? 151.477 184.054 178.657 1.00 181.85 189 LYS B CA 1
ATOM 5397 C C . LYS B 1 189 ? 150.287 183.970 179.599 1.00 181.85 189 LYS B C 1
ATOM 5398 O O . LYS B 1 189 ? 150.446 184.071 180.821 1.00 181.85 189 LYS B O 1
ATOM 5417 N N . ALA B 1 190 ? 149.085 183.786 179.048 1.00 180.15 190 ALA B N 1
ATOM 5418 C CA . ALA B 1 190 ? 147.904 183.656 179.901 1.00 180.15 190 ALA B CA 1
ATOM 5419 C C . ALA B 1 190 ? 148.032 182.454 180.831 1.00 180.15 190 ALA B C 1
ATOM 5420 O O . ALA B 1 190 ? 147.852 182.564 182.059 1.00 180.15 190 ALA B O 1
ATOM 5427 N N . ALA B 1 191 ? 148.349 181.290 180.255 1.00 181.30 191 ALA B N 1
ATOM 5428 C CA . ALA B 1 191 ? 148.498 180.089 181.077 1.00 181.30 191 ALA B CA 1
ATOM 5429 C C . ALA B 1 191 ? 149.615 180.255 182.105 1.00 181.30 191 ALA B C 1
ATOM 5430 O O . ALA B 1 191 ? 149.487 179.822 183.263 1.00 181.30 191 ALA B O 1
ATOM 5437 N N . HIS B 1 192 ? 150.712 180.903 181.703 1.00 181.61 192 HIS B N 1
ATOM 5438 C CA . HIS B 1 192 ? 151.831 181.113 182.614 1.00 181.61 192 HIS B CA 1
ATOM 5439 C C . HIS B 1 192 ? 151.430 181.995 183.791 1.00 181.61 192 HIS B C 1
ATOM 5440 O O . HIS B 1 192 ? 151.849 181.755 184.931 1.00 181.61 192 HIS B O 1
ATOM 5454 N N . ARG B 1 193 ? 150.618 183.021 183.536 1.00 183.49 193 ARG B N 1
ATOM 5455 C CA . ARG B 1 193 ? 150.166 183.887 184.619 1.00 183.49 193 ARG B CA 1
ATOM 5456 C C . ARG B 1 193 ? 149.291 183.123 185.600 1.00 183.49 193 ARG B C 1
ATOM 5457 O O . ARG B 1 193 ? 149.404 183.312 186.820 1.00 183.49 193 ARG B O 1
ATOM 5478 N N . GLY B 1 194 ? 148.399 182.271 185.088 1.00 181.79 194 GLY B N 1
ATOM 5479 C CA . GLY B 1 194 ? 147.616 181.426 185.984 1.00 181.79 194 GLY B CA 1
ATOM 5480 C C . GLY B 1 194 ? 148.492 180.559 186.876 1.00 181.79 194 GLY B C 1
ATOM 5481 O O . GLY B 1 194 ? 148.262 180.446 188.093 1.00 181.79 194 GLY B O 1
ATOM 5485 N N . ALA B 1 195 ? 149.524 179.951 186.285 1.00 180.85 195 ALA B N 1
ATOM 5486 C CA . ALA B 1 195 ? 150.437 179.127 187.071 1.00 180.85 195 ALA B CA 1
ATOM 5487 C C . ALA B 1 195 ? 151.151 179.949 188.138 1.00 180.85 195 ALA B C 1
ATOM 5488 O O . ALA B 1 195 ? 151.307 179.498 189.279 1.00 180.85 195 ALA B O 1
ATOM 5495 N N . GLN B 1 196 ? 151.606 181.153 187.778 1.00 182.84 196 GLN B N 1
ATOM 5496 C CA . GLN B 1 196 ? 152.285 182.019 188.741 1.00 182.84 196 GLN B CA 1
ATOM 5497 C C . GLN B 1 196 ? 151.371 182.360 189.911 1.00 182.84 196 GLN B C 1
ATOM 5498 O O . GLN B 1 196 ? 151.811 182.401 191.072 1.00 182.84 196 GLN B O 1
ATOM 5512 N N . ARG B 1 197 ? 150.098 182.626 189.613 1.00 180.53 197 ARG B N 1
ATOM 5513 C CA . ARG B 1 197 ? 149.111 182.896 190.654 1.00 180.53 197 ARG B CA 1
ATOM 5514 C C . ARG B 1 197 ? 149.040 181.740 191.643 1.00 180.53 197 ARG B C 1
ATOM 5515 O O . ARG B 1 197 ? 149.154 181.934 192.865 1.00 180.53 197 ARG B O 1
ATOM 5536 N N . ILE B 1 198 ? 148.880 180.520 191.123 1.00 177.32 198 ILE B N 1
ATOM 5537 C CA . ILE B 1 198 ? 148.780 179.356 192.005 1.00 177.32 198 ILE B CA 1
ATOM 5538 C C . ILE B 1 198 ? 150.068 179.174 192.806 1.00 177.32 198 ILE B C 1
ATOM 5539 O O . ILE B 1 198 ? 150.041 178.786 193.983 1.00 177.32 198 ILE B O 1
ATOM 5555 N N . ALA B 1 199 ? 151.213 179.474 192.195 1.00 179.49 199 ALA B N 1
ATOM 5556 C CA . ALA B 1 199 ? 152.484 179.251 192.873 1.00 179.49 199 ALA B CA 1
ATOM 5557 C C . ALA B 1 199 ? 152.656 180.194 194.054 1.00 179.49 199 ALA B C 1
ATOM 5558 O O . ALA B 1 199 ? 153.101 179.779 195.133 1.00 179.49 199 ALA B O 1
ATOM 5565 N N . LEU B 1 200 ? 152.332 181.471 193.863 1.00 179.68 200 LEU B N 1
ATOM 5566 C CA . LEU B 1 200 ? 152.435 182.411 194.974 1.00 179.68 200 LEU B CA 1
ATOM 5567 C C . LEU B 1 200 ? 151.440 182.055 196.073 1.00 179.68 200 LEU B C 1
ATOM 5568 O O . LEU B 1 200 ? 151.751 182.167 197.274 1.00 179.68 200 LEU B O 1
ATOM 5584 N N . ALA B 1 201 ? 150.244 181.597 195.674 1.00 182.59 201 ALA B N 1
ATOM 5585 C CA . ALA B 1 201 ? 149.280 181.097 196.649 1.00 182.59 201 ALA B CA 1
ATOM 5586 C C . ALA B 1 201 ? 149.879 179.974 197.482 1.00 182.59 201 ALA B C 1
ATOM 5587 O O . ALA B 1 201 ? 149.631 179.882 198.689 1.00 182.59 201 ALA B O 1
ATOM 5594 N N . GLY B 1 202 ? 150.675 179.111 196.853 1.00 176.92 202 GLY B N 1
ATOM 5595 C CA . GLY B 1 202 ? 151.307 178.036 197.603 1.00 176.92 202 GLY B CA 1
ATOM 5596 C C . GLY B 1 202 ? 152.377 178.543 198.552 1.00 176.92 202 GLY B C 1
ATOM 5597 O O . GLY B 1 202 ? 152.446 178.122 199.710 1.00 176.92 202 GLY B O 1
ATOM 5601 N N . CYS B 1 203 ? 153.225 179.454 198.070 1.00 176.82 203 CYS B N 1
ATOM 5602 C CA . CYS B 1 203 ? 154.333 179.960 198.884 1.00 176.82 203 CYS B CA 1
ATOM 5603 C C . CYS B 1 203 ? 153.838 180.629 200.161 1.00 176.82 203 CYS B C 1
ATOM 5604 O O . CYS B 1 203 ? 154.498 180.558 201.216 1.00 176.82 203 CYS B O 1
ATOM 5612 N N . GLY B 1 204 ? 152.696 181.318 200.071 1.00 174.64 204 GLY B N 1
ATOM 5613 C CA . GLY B 1 204 ? 152.143 181.953 201.257 1.00 174.64 204 GLY B CA 1
ATOM 5614 C C . GLY B 1 204 ? 151.914 180.969 202.389 1.00 174.64 204 GLY B C 1
ATOM 5615 O O . GLY B 1 204 ? 152.150 181.283 203.561 1.00 174.64 204 GLY B O 1
ATOM 5619 N N . GLY B 1 205 ? 151.485 179.754 202.049 1.00 172.22 205 GLY B N 1
ATOM 5620 C CA . GLY B 1 205 ? 151.230 178.757 203.073 1.00 172.22 205 GLY B CA 1
ATOM 5621 C C . GLY B 1 205 ? 152.489 178.337 203.804 1.00 172.22 205 GLY B C 1
ATOM 5622 O O . GLY B 1 205 ? 152.475 178.158 205.023 1.00 172.22 205 GLY B O 1
ATOM 5626 N N . LEU B 1 206 ? 153.596 178.179 203.076 1.00 167.11 206 LEU B N 1
ATOM 5627 C CA . LEU B 1 206 ? 154.848 177.818 203.729 1.00 167.11 206 LEU B CA 1
ATOM 5628 C C . LEU B 1 206 ? 155.326 178.934 204.642 1.00 167.11 206 LEU B C 1
ATOM 5629 O O . LEU B 1 206 ? 155.849 178.675 205.737 1.00 167.11 206 LEU B O 1
ATOM 5645 N N . ILE B 1 207 ? 155.172 180.184 204.205 1.00 167.03 207 ILE B N 1
ATOM 5646 C CA . ILE B 1 207 ? 155.588 181.285 205.070 1.00 167.03 207 ILE B CA 1
ATOM 5647 C C . ILE B 1 207 ? 154.747 181.294 206.343 1.00 167.03 207 ILE B C 1
ATOM 5648 O O . ILE B 1 207 ? 155.265 181.481 207.457 1.00 167.03 207 ILE B O 1
ATOM 5664 N N . GLY B 1 208 ? 153.445 181.046 206.202 1.00 165.48 208 GLY B N 1
ATOM 5665 C CA . GLY B 1 208 ? 152.590 180.977 207.376 1.00 165.48 208 GLY B CA 1
ATOM 5666 C C . GLY B 1 208 ? 152.957 179.819 208.281 1.00 165.48 208 GLY B C 1
ATOM 5667 O O . GLY B 1 208 ? 152.858 179.915 209.506 1.00 165.48 208 GLY B O 1
ATOM 5671 N N . TYR B 1 209 ? 153.392 178.712 207.685 1.00 159.84 209 TYR B N 1
ATOM 5672 C CA . TYR B 1 209 ? 153.839 177.562 208.458 1.00 159.84 209 TYR B CA 1
ATOM 5673 C C . TYR B 1 209 ? 155.041 177.926 209.315 1.00 159.84 209 TYR B C 1
ATOM 5674 O O . TYR B 1 209 ? 155.099 177.598 210.508 1.00 159.84 209 TYR B O 1
ATOM 5692 N N . TRP B 1 210 ? 156.021 178.595 208.707 1.00 159.90 210 TRP B N 1
ATOM 5693 C CA . TRP B 1 210 ? 157.195 179.039 209.454 1.00 159.90 210 TRP B CA 1
ATOM 5694 C C . TRP B 1 210 ? 156.791 179.945 210.610 1.00 159.90 210 TRP B C 1
ATOM 5695 O O . TRP B 1 210 ? 157.291 179.803 211.740 1.00 159.90 210 TRP B O 1
ATOM 5716 N N . TYR B 1 211 ? 155.869 180.871 210.343 1.00 160.74 211 TYR B N 1
ATOM 5717 C CA . TYR B 1 211 ? 155.399 181.780 211.382 1.00 160.74 211 TYR B CA 1
ATOM 5718 C C . TYR B 1 211 ? 154.770 181.008 212.530 1.00 160.74 211 TYR B C 1
ATOM 5719 O O . TYR B 1 211 ? 155.066 181.260 213.704 1.00 160.74 211 TYR B O 1
ATOM 5737 N N . ILE B 1 212 ? 153.912 180.046 212.198 1.00 158.53 212 ILE B N 1
ATOM 5738 C CA . ILE B 1 212 ? 153.224 179.261 213.215 1.00 158.53 212 ILE B CA 1
ATOM 5739 C C . ILE B 1 212 ? 154.230 178.512 214.064 1.00 158.53 212 ILE B C 1
ATOM 5740 O O . ILE B 1 212 ? 154.101 178.439 215.293 1.00 158.53 212 ILE B O 1
ATOM 5756 N N . VAL B 1 213 ? 155.243 177.940 213.421 1.00 155.26 213 VAL B N 1
ATOM 5757 C CA . VAL B 1 213 ? 156.212 177.137 214.151 1.00 155.26 213 VAL B CA 1
ATOM 5758 C C . VAL B 1 213 ? 156.959 178.008 215.147 1.00 155.26 213 VAL B C 1
ATOM 5759 O O . VAL B 1 213 ? 157.086 177.661 216.330 1.00 155.26 213 VAL B O 1
ATOM 5772 N N . TYR B 1 214 ? 157.438 179.168 214.693 1.00 159.91 214 TYR B N 1
ATOM 5773 C CA . TYR B 1 214 ? 158.191 180.029 215.600 1.00 159.91 214 TYR B CA 1
ATOM 5774 C C . TYR B 1 214 ? 157.322 180.509 216.749 1.00 159.91 214 TYR B C 1
ATOM 5775 O O . TYR B 1 214 ? 157.763 180.525 217.906 1.00 159.91 214 TYR B O 1
ATOM 5793 N N . ARG B 1 215 ? 156.084 180.906 216.451 1.00 161.09 215 ARG B N 1
ATOM 5794 C CA . ARG B 1 215 ? 155.219 181.435 217.496 1.00 161.09 215 ARG B CA 1
ATOM 5795 C C . ARG B 1 215 ? 154.925 180.369 218.540 1.00 161.09 215 ARG B C 1
ATOM 5796 O O . ARG B 1 215 ? 155.101 180.599 219.742 1.00 161.09 215 ARG B O 1
ATOM 5817 N N . LEU B 1 216 ? 154.518 179.176 218.097 1.00 159.44 216 LEU B N 1
ATOM 5818 C CA . LEU B 1 216 ? 154.178 178.130 219.054 1.00 159.44 216 LEU B CA 1
ATOM 5819 C C . LEU B 1 216 ? 155.394 177.675 219.839 1.00 159.44 216 LEU B C 1
ATOM 5820 O O . LEU B 1 216 ? 155.263 177.279 221.003 1.00 159.44 216 LEU B O 1
ATOM 5836 N N . THR B 1 217 ? 156.581 177.725 219.238 1.00 156.60 217 THR B N 1
ATOM 5837 C CA . THR B 1 217 ? 157.760 177.272 219.962 1.00 156.60 217 THR B CA 1
ATOM 5838 C C . THR B 1 217 ? 158.191 178.297 220.998 1.00 156.60 217 THR B C 1
ATOM 5839 O O . THR B 1 217 ? 158.177 178.023 222.202 1.00 156.60 217 THR B O 1
ATOM 5850 N N . PHE B 1 218 ? 158.562 179.493 220.545 1.00 158.85 218 PHE B N 1
ATOM 5851 C CA . PHE B 1 218 ? 159.185 180.482 221.410 1.00 158.85 218 PHE B CA 1
ATOM 5852 C C . PHE B 1 218 ? 158.190 181.504 221.947 1.00 158.85 218 PHE B C 1
ATOM 5853 O O . PHE B 1 218 ? 158.592 182.607 222.335 1.00 158.85 218 PHE B O 1
ATOM 5870 N N . GLU B 1 219 ? 156.901 181.162 221.973 1.00 161.70 219 GLU B N 1
ATOM 5871 C CA . GLU B 1 219 ? 155.892 181.951 222.665 1.00 161.70 219 GLU B CA 1
ATOM 5872 C C . GLU B 1 219 ? 155.059 181.107 223.623 1.00 161.70 219 GLU B C 1
ATOM 5873 O O . GLU B 1 219 ? 154.055 181.601 224.149 1.00 161.70 219 GLU B O 1
ATOM 5877 N N . THR B 1 220 ? 155.443 179.852 223.862 1.00 161.64 220 THR B N 1
ATOM 5878 C CA . THR B 1 220 ? 154.676 178.943 224.700 1.00 161.64 220 THR B CA 1
ATOM 5879 C C . THR B 1 220 ? 155.627 178.089 225.523 1.00 161.64 220 THR B C 1
ATOM 5880 O O . THR B 1 220 ? 156.851 178.192 225.410 1.00 161.64 220 THR B O 1
ATOM 5891 N N . ASP B 1 221 ? 155.023 177.224 226.335 1.00 160.39 221 ASP B N 1
ATOM 5892 C CA . ASP B 1 221 ? 155.750 176.278 227.167 1.00 160.39 221 ASP B CA 1
ATOM 5893 C C . ASP B 1 221 ? 155.632 174.838 226.644 1.00 160.39 221 ASP B C 1
ATOM 5894 O O . ASP B 1 221 ? 156.107 173.909 227.297 1.00 160.39 221 ASP B O 1
ATOM 5901 N N . LEU B 1 222 ? 155.009 174.642 225.480 1.00 157.42 222 LEU B N 1
ATOM 5902 C CA . LEU B 1 222 ? 154.858 173.297 224.937 1.00 157.42 222 LEU B CA 1
ATOM 5903 C C . LEU B 1 222 ? 156.214 172.735 224.536 1.00 157.42 222 LEU B C 1
ATOM 5904 O O . LEU B 1 222 ? 156.677 171.747 225.113 1.00 157.42 222 LEU B O 1
ATOM 5920 N N . GLY B 1 223 ? 156.853 173.355 223.551 1.00 153.36 223 GLY B N 1
ATOM 5921 C CA . GLY B 1 223 ? 158.248 173.106 223.257 1.00 153.36 223 GLY B CA 1
ATOM 5922 C C . GLY B 1 223 ? 158.463 172.179 222.072 1.00 153.36 223 GLY B C 1
ATOM 5923 O O . GLY B 1 223 ? 157.551 171.523 221.556 1.00 153.36 223 GLY B O 1
ATOM 5927 N N . TRP B 1 224 ? 159.727 172.138 221.650 1.00 145.26 224 TRP B N 1
ATOM 5928 C CA . TRP B 1 224 ? 160.125 171.281 220.544 1.00 145.26 224 TRP B CA 1
ATOM 5929 C C . TRP B 1 224 ? 159.869 169.821 220.858 1.00 145.26 224 TRP B C 1
ATOM 5930 O O . TRP B 1 224 ? 159.537 169.049 219.955 1.00 145.26 224 TRP B O 1
ATOM 5951 N N . ASP B 1 225 ? 159.983 169.436 222.131 1.00 151.07 225 ASP B N 1
ATOM 5952 C CA . ASP B 1 225 ? 159.658 168.074 222.533 1.00 151.07 225 ASP B CA 1
ATOM 5953 C C . ASP B 1 225 ? 158.215 167.724 222.210 1.00 151.07 225 ASP B C 1
ATOM 5954 O O . ASP B 1 225 ? 157.882 166.544 222.057 1.00 151.07 225 ASP B O 1
ATOM 5963 N N . VAL B 1 226 ? 157.348 168.733 222.102 1.00 151.63 226 VAL B N 1
ATOM 5964 C CA . VAL B 1 226 ? 155.957 168.527 221.725 1.00 151.63 226 VAL B CA 1
ATOM 5965 C C . VAL B 1 226 ? 155.721 168.786 220.245 1.00 151.63 226 VAL B C 1
ATOM 5966 O O . VAL B 1 226 ? 154.735 168.280 219.686 1.00 151.63 226 VAL B O 1
ATOM 5979 N N . MET B 1 227 ? 156.605 169.526 219.584 1.00 149.82 227 MET B N 1
ATOM 5980 C CA . MET B 1 227 ? 156.384 169.960 218.211 1.00 149.82 227 MET B CA 1
ATOM 5981 C C . MET B 1 227 ? 157.053 169.090 217.161 1.00 149.82 227 MET B C 1
ATOM 5982 O O . MET B 1 227 ? 156.445 168.824 216.125 1.00 149.82 227 MET B O 1
ATOM 5996 N N . GLU B 1 228 ? 158.295 168.664 217.398 1.00 145.15 228 GLU B N 1
ATOM 5997 C CA . GLU B 1 228 ? 159.055 167.818 216.470 1.00 145.15 228 GLU B CA 1
ATOM 5998 C C . GLU B 1 228 ? 158.260 166.670 215.856 1.00 145.15 228 GLU B C 1
ATOM 5999 O O . GLU B 1 228 ? 158.313 166.504 214.625 1.00 145.15 228 GLU B O 1
ATOM 6011 N N . PRO B 1 229 ? 157.515 165.865 216.619 1.00 144.84 229 PRO B N 1
ATOM 6012 C CA . PRO B 1 229 ? 156.765 164.779 215.986 1.00 144.84 229 PRO B CA 1
ATOM 6013 C C . PRO B 1 229 ? 155.732 165.300 215.025 1.00 144.84 229 PRO B C 1
ATOM 6014 O O . PRO B 1 229 ? 155.485 164.689 213.981 1.00 144.84 229 PRO B O 1
ATOM 6025 N N . VAL B 1 230 ? 155.134 166.443 215.353 1.00 148.59 230 VAL B N 1
ATOM 6026 C CA . VAL B 1 230 ? 154.171 167.058 214.451 1.00 148.59 230 VAL B CA 1
ATOM 6027 C C . VAL B 1 230 ? 154.857 167.426 213.150 1.00 148.59 230 VAL B C 1
ATOM 6028 O O . VAL B 1 230 ? 154.269 167.336 212.068 1.00 148.59 230 VAL B O 1
ATOM 6041 N N . THR B 1 231 ? 156.125 167.819 213.233 1.00 147.76 231 THR B N 1
ATOM 6042 C CA . THR B 1 231 ? 156.858 168.201 212.037 1.00 147.76 231 THR B CA 1
ATOM 6043 C C . THR B 1 231 ? 157.090 166.996 211.146 1.00 147.76 231 THR B C 1
ATOM 6044 O O . THR B 1 231 ? 156.828 167.045 209.935 1.00 147.76 231 THR B O 1
ATOM 6055 N N . TYR B 1 232 ? 157.582 165.901 211.732 1.00 145.13 232 TYR B N 1
ATOM 6056 C CA . TYR B 1 232 ? 157.783 164.688 210.946 1.00 145.13 232 TYR B CA 1
ATOM 6057 C C . TYR B 1 232 ? 156.465 164.224 210.349 1.00 145.13 232 TYR B C 1
ATOM 6058 O O . TYR B 1 232 ? 156.397 163.805 209.181 1.00 145.13 232 TYR B O 1
ATOM 6076 N N . LEU B 1 233 ? 155.401 164.350 211.134 1.00 150.24 233 LEU B N 1
ATOM 6077 C CA . LEU B 1 233 ? 154.080 163.912 210.725 1.00 150.24 233 LEU B CA 1
ATOM 6078 C C . LEU B 1 233 ? 153.601 164.695 209.512 1.00 150.24 233 LEU B C 1
ATOM 6079 O O . LEU B 1 233 ? 153.137 164.118 208.521 1.00 150.24 233 LEU B O 1
ATOM 6095 N N . VAL B 1 234 ? 153.737 166.018 209.564 1.00 151.52 234 VAL B N 1
ATOM 6096 C CA . VAL B 1 234 ? 153.262 166.860 208.475 1.00 151.52 234 VAL B CA 1
ATOM 6097 C C . VAL B 1 234 ? 154.116 166.659 207.237 1.00 151.52 234 VAL B C 1
ATOM 6098 O O . VAL B 1 234 ? 153.617 166.724 206.109 1.00 151.52 234 VAL B O 1
ATOM 6111 N N . GLY B 1 235 ? 155.415 166.427 207.416 1.0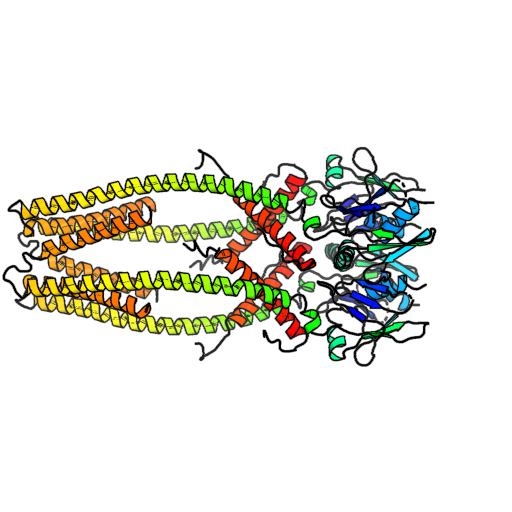0 153.48 235 GLY B N 1
ATOM 6112 C CA . GLY B 1 235 ? 156.261 166.185 206.262 1.00 153.48 235 GLY B CA 1
ATOM 6113 C C . GLY B 1 235 ? 155.859 164.925 205.524 1.00 153.48 235 GLY B C 1
ATOM 6114 O O . GLY B 1 235 ? 155.740 164.914 204.290 1.00 153.48 235 GLY B O 1
ATOM 6118 N N . LEU B 1 236 ? 155.609 163.853 206.274 1.00 154.84 236 LEU B N 1
ATOM 6119 C CA . LEU B 1 236 ? 155.162 162.623 205.640 1.00 154.84 236 LEU B CA 1
ATOM 6120 C C . LEU B 1 236 ? 153.791 162.807 205.003 1.00 154.84 236 LEU B C 1
ATOM 6121 O O . LEU B 1 236 ? 153.528 162.291 203.909 1.00 154.84 236 LEU B O 1
ATOM 6137 N N . SER B 1 237 ? 152.909 163.551 205.672 1.00 156.06 237 SER B N 1
ATOM 6138 C CA . SER B 1 237 ? 151.597 163.842 205.108 1.00 156.06 237 SER B CA 1
ATOM 6139 C C . SER B 1 237 ? 151.718 164.591 203.791 1.00 156.06 237 SER B C 1
ATOM 6140 O O . SER B 1 237 ? 150.941 164.359 202.861 1.00 156.06 237 SER B O 1
ATOM 6148 N N . THR B 1 238 ? 152.691 165.493 203.694 1.00 154.39 238 THR B N 1
ATOM 6149 C CA . THR B 1 238 ? 152.863 166.265 202.471 1.00 154.39 238 THR B CA 1
ATOM 6150 C C . THR B 1 238 ? 153.365 165.387 201.339 1.00 154.39 238 THR B C 1
ATOM 6151 O O . THR B 1 238 ? 152.912 165.520 200.192 1.00 154.39 238 THR B O 1
ATOM 6162 N N . LEU B 1 239 ? 154.324 164.508 201.635 1.00 156.47 239 LEU B N 1
ATOM 6163 C CA . LEU B 1 239 ? 154.758 163.550 200.622 1.00 156.47 239 LEU B CA 1
ATOM 6164 C C . LEU B 1 239 ? 153.582 162.717 200.138 1.00 156.47 239 LEU B C 1
ATOM 6165 O O . LEU B 1 239 ? 153.410 162.506 198.930 1.00 156.47 239 LEU B O 1
ATOM 6181 N N . ILE B 1 240 ? 152.744 162.266 201.072 1.00 159.12 240 ILE B N 1
ATOM 6182 C CA . ILE B 1 240 ? 151.562 161.485 200.716 1.00 159.12 240 ILE B CA 1
ATOM 6183 C C . ILE B 1 240 ? 150.642 162.295 199.813 1.00 159.12 240 ILE B C 1
ATOM 6184 O O . ILE B 1 240 ? 150.098 161.784 198.829 1.00 159.12 240 ILE B O 1
ATOM 6200 N N . GLY B 1 241 ? 150.438 163.566 200.151 1.00 165.25 241 GLY B N 1
ATOM 6201 C CA . GLY B 1 241 ? 149.543 164.396 199.364 1.00 165.25 241 GLY B CA 1
ATOM 6202 C C . GLY B 1 241 ? 150.016 164.560 197.935 1.00 165.25 241 GLY B C 1
ATOM 6203 O O . GLY B 1 241 ? 149.247 164.380 196.985 1.00 165.25 241 GLY B O 1
ATOM 6207 N N . GLY B 1 242 ? 151.292 164.901 197.764 1.00 167.59 242 GLY B N 1
ATOM 6208 C CA . GLY B 1 242 ? 151.835 165.022 196.421 1.00 167.59 242 GLY B CA 1
ATOM 6209 C C . GLY B 1 242 ? 151.752 163.715 195.661 1.00 167.59 242 GLY B C 1
ATOM 6210 O O . GLY B 1 242 ? 151.476 163.693 194.455 1.00 167.59 242 GLY B O 1
ATOM 6214 N N . TYR B 1 243 ? 151.902 162.626 196.400 1.00 167.48 243 TYR B N 1
ATOM 6215 C CA . TYR B 1 243 ? 151.810 161.296 195.835 1.00 167.48 243 TYR B CA 1
ATOM 6216 C C . TYR B 1 243 ? 150.402 161.086 195.288 1.00 167.48 243 TYR B C 1
ATOM 6217 O O . TYR B 1 243 ? 150.222 160.502 194.222 1.00 167.48 243 TYR B O 1
ATOM 6235 N N . MET B 1 244 ? 149.404 161.576 196.018 1.00 171.54 244 MET B N 1
ATOM 6236 C CA . MET B 1 244 ? 148.014 161.408 195.610 1.00 171.54 244 MET B CA 1
ATOM 6237 C C . MET B 1 244 ? 147.687 162.277 194.406 1.00 171.54 244 MET B C 1
ATOM 6238 O O . MET B 1 244 ? 146.917 161.865 193.531 1.00 171.54 244 MET B O 1
ATOM 6252 N N . TRP B 1 245 ? 148.333 163.442 194.320 1.00 179.62 245 TRP B N 1
ATOM 6253 C CA . TRP B 1 245 ? 148.165 164.331 193.170 1.00 179.62 245 TRP B CA 1
ATOM 6254 C C . TRP B 1 245 ? 148.674 163.606 191.933 1.00 179.62 245 TRP B C 1
ATOM 6255 O O . TRP B 1 245 ? 148.029 163.604 190.886 1.00 179.62 245 TRP B O 1
ATOM 6276 N N . PHE B 1 246 ? 149.842 162.985 192.071 1.00 173.98 246 PHE B N 1
ATOM 6277 C CA . PHE B 1 246 ? 150.420 162.174 191.003 1.00 173.98 246 PHE B CA 1
ATOM 6278 C C . PHE B 1 246 ? 149.468 161.064 190.573 1.00 173.98 246 PHE B C 1
ATOM 6279 O O . PHE B 1 246 ? 149.193 160.886 189.380 1.00 173.98 246 PHE B O 1
ATOM 6296 N N . LEU B 1 247 ? 148.938 160.324 191.547 1.00 172.70 247 LEU B N 1
ATOM 6297 C CA . LEU B 1 247 ? 148.064 159.196 191.240 1.00 172.70 247 LEU B CA 1
ATOM 6298 C C . LEU B 1 247 ? 146.822 159.648 190.483 1.00 172.70 247 LEU B C 1
ATOM 6299 O O . LEU B 1 247 ? 146.450 159.055 189.464 1.00 172.70 247 LEU B O 1
ATOM 6315 N N . TRP B 1 248 ? 146.170 160.682 191.000 1.00 176.89 248 TRP B N 1
ATOM 6316 C CA . TRP B 1 248 ? 144.943 161.187 190.403 1.00 176.89 248 TRP B CA 1
ATOM 6317 C C . TRP B 1 248 ? 145.156 161.704 188.991 1.00 176.89 248 TRP B C 1
ATOM 6318 O O . TRP B 1 248 ? 144.314 161.500 188.118 1.00 176.89 248 TRP B O 1
ATOM 6339 N N . HIS B 1 249 ? 146.274 162.391 188.791 1.00 176.46 249 HIS B N 1
ATOM 6340 C CA . HIS B 1 249 ? 146.651 162.917 187.486 1.00 176.46 249 HIS B CA 1
ATOM 6341 C C . HIS B 1 249 ? 146.912 161.791 186.493 1.00 176.46 249 HIS B C 1
ATOM 6342 O O . HIS B 1 249 ? 146.596 161.910 185.311 1.00 176.46 249 HIS B O 1
ATOM 6356 N N . ASN B 1 250 ? 147.496 160.699 186.978 1.00 178.65 250 ASN B N 1
ATOM 6357 C CA . ASN B 1 250 ? 147.828 159.572 186.112 1.00 178.65 250 ASN B CA 1
ATOM 6358 C C . ASN B 1 250 ? 146.676 158.591 185.949 1.00 178.65 250 ASN B C 1
ATOM 6359 O O . ASN B 1 250 ? 146.662 157.823 184.980 1.00 178.65 250 ASN B O 1
ATOM 6370 N N . ARG B 1 251 ? 145.714 158.594 186.864 1.00 172.41 251 ARG B N 1
ATOM 6371 C CA . ARG B 1 251 ? 144.573 157.692 186.767 1.00 172.41 251 ARG B CA 1
ATOM 6372 C C . ARG B 1 251 ? 143.577 158.184 185.723 1.00 172.41 251 ARG B C 1
ATOM 6373 O O . ARG B 1 251 ? 143.200 157.445 184.812 1.00 172.41 251 ARG B O 1
ATOM 6377 N N . LEU B 1 270 ? 141.341 174.480 171.965 1.00 176.95 270 LEU B N 1
ATOM 6378 C CA . LEU B 1 270 ? 141.487 175.232 173.206 1.00 176.95 270 LEU B CA 1
ATOM 6379 C C . LEU B 1 270 ? 141.437 176.726 172.927 1.00 176.95 270 LEU B C 1
ATOM 6380 O O . LEU B 1 270 ? 140.902 177.499 173.719 1.00 176.95 270 LEU B O 1
ATOM 6395 N N . TYR B 1 271 ? 141.993 177.129 171.789 1.00 177.89 271 TYR B N 1
ATOM 6396 C CA . TYR B 1 271 ? 142.230 178.533 171.480 1.00 177.89 271 TYR B CA 1
ATOM 6397 C C . TYR B 1 271 ? 140.975 179.092 170.821 1.00 177.89 271 TYR B C 1
ATOM 6398 O O . TYR B 1 271 ? 140.990 179.530 169.674 1.00 177.89 271 TYR B O 1
ATOM 6416 N N . GLN B 1 272 ? 139.876 179.083 171.566 1.00 180.51 272 GLN B N 1
ATOM 6417 C CA . GLN B 1 272 ? 138.676 179.761 171.102 1.00 180.51 272 GLN B CA 1
ATOM 6418 C C . GLN B 1 272 ? 138.839 181.277 171.076 1.00 180.51 272 GLN B C 1
ATOM 6419 O O . GLN B 1 272 ? 138.032 181.961 170.438 1.00 180.51 272 GLN B O 1
ATOM 6423 N N . ALA B 1 273 ? 139.865 181.815 171.742 1.00 183.43 273 ALA B N 1
ATOM 6424 C CA . ALA B 1 273 ? 140.043 183.261 171.803 1.00 183.43 273 ALA B CA 1
ATOM 6425 C C . ALA B 1 273 ? 140.476 183.811 170.451 1.00 183.43 273 ALA B C 1
ATOM 6426 O O . ALA B 1 273 ? 139.765 184.610 169.831 1.00 183.43 273 ALA B O 1
ATOM 6433 N N . LYS B 1 274 ? 141.647 183.391 169.980 1.00 183.11 274 LYS B N 1
ATOM 6434 C CA . LYS B 1 274 ? 142.135 183.694 168.635 1.00 183.11 274 LYS B CA 1
ATOM 6435 C C . LYS B 1 274 ? 142.687 182.377 168.102 1.00 183.11 274 LYS B C 1
ATOM 6436 O O . LYS B 1 274 ? 143.879 182.091 168.234 1.00 183.11 274 LYS B O 1
ATOM 6440 N N . GLY B 1 275 ? 141.811 181.577 167.501 1.00 181.00 275 GLY B N 1
ATOM 6441 C CA . GLY B 1 275 ? 142.183 180.230 167.112 1.00 181.00 275 GLY B CA 1
ATOM 6442 C C . GLY B 1 275 ? 143.105 180.212 165.907 1.00 181.00 275 GLY B C 1
ATOM 6443 O O . GLY B 1 275 ? 143.004 181.038 165.000 1.00 181.00 275 GLY B O 1
ATOM 6447 N N . PHE B 1 276 ? 144.023 179.251 165.917 1.00 175.86 276 PHE B N 1
ATOM 6448 C CA . PHE B 1 276 ? 144.869 178.969 164.771 1.00 175.86 276 PHE B CA 1
ATOM 6449 C C . PHE B 1 276 ? 145.127 177.473 164.725 1.00 175.86 276 PHE B C 1
ATOM 6450 O O . PHE B 1 276 ? 145.417 176.852 165.751 1.00 175.86 276 PHE B O 1
ATOM 6467 N N . SER B 1 277 ? 145.004 176.900 163.535 1.00 173.51 277 SER B N 1
ATOM 6468 C CA . SER B 1 277 ? 145.222 175.474 163.363 1.00 173.51 277 SER B CA 1
ATOM 6469 C C . SER B 1 277 ? 146.712 175.182 163.324 1.00 173.51 277 SER B C 1
ATOM 6470 O O . SER B 1 277 ? 147.457 175.806 162.562 1.00 173.51 277 SER B O 1
ATOM 6478 N N . LEU B 1 278 ? 147.147 174.233 164.155 1.00 171.96 278 LEU B N 1
ATOM 6479 C CA . LEU B 1 278 ? 148.526 173.769 164.087 1.00 171.96 278 LEU B CA 1
ATOM 6480 C C . LEU B 1 278 ? 148.849 173.221 162.707 1.00 171.96 278 LEU B C 1
ATOM 6481 O O . LEU B 1 278 ? 149.988 173.328 162.238 1.00 171.96 278 LEU B O 1
ATOM 6497 N N . GLN B 1 279 ? 147.858 172.625 162.041 1.00 173.56 279 GLN B N 1
ATOM 6498 C CA . GLN B 1 279 ? 148.057 172.180 160.668 1.00 173.56 279 GLN B CA 1
ATOM 6499 C C . GLN B 1 279 ? 148.399 173.353 159.760 1.00 173.56 279 GLN B C 1
ATOM 6500 O O . GLN B 1 279 ? 149.241 173.227 158.866 1.00 173.56 279 GLN B O 1
ATOM 6514 N N . ASP B 1 280 ? 147.789 174.513 159.998 1.00 169.58 280 ASP B N 1
ATOM 6515 C CA . ASP B 1 280 ? 148.034 175.667 159.140 1.00 169.58 280 ASP B CA 1
ATOM 6516 C C . ASP B 1 280 ? 149.432 176.230 159.365 1.00 169.58 280 ASP B C 1
ATOM 6517 O O . ASP B 1 280 ? 150.157 176.526 158.404 1.00 169.58 280 ASP B O 1
ATOM 6526 N N . TRP B 1 281 ? 149.798 176.421 160.633 1.00 170.74 281 TRP B N 1
ATOM 6527 C CA . TRP B 1 281 ? 151.156 176.789 161.016 1.00 170.74 281 TRP B CA 1
ATOM 6528 C C . TRP B 1 281 ? 152.178 175.859 160.373 1.00 170.74 281 TRP B C 1
ATOM 6529 O O . TRP B 1 281 ? 153.127 176.306 159.713 1.00 170.74 281 TRP B O 1
ATOM 6550 N N . GLU B 1 282 ? 151.974 174.552 160.541 1.00 167.90 282 GLU B N 1
ATOM 6551 C CA . GLU B 1 282 ? 152.888 173.557 159.997 1.00 167.90 282 GLU B CA 1
ATOM 6552 C C . GLU B 1 282 ? 152.971 173.647 158.477 1.00 167.90 282 GLU B C 1
ATOM 6553 O O . GLU B 1 282 ? 154.064 173.568 157.900 1.00 167.90 282 GLU B O 1
ATOM 6565 N N . GLY B 1 283 ? 151.824 173.801 157.812 1.00 164.28 283 GLY B N 1
ATOM 6566 C CA . GLY B 1 283 ? 151.817 173.847 156.362 1.00 164.28 283 GLY B CA 1
ATOM 6567 C C . GLY B 1 283 ? 152.551 175.057 155.829 1.00 164.28 283 GLY B C 1
ATOM 6568 O O . GLY B 1 283 ? 153.346 174.957 154.892 1.00 164.28 283 GLY B O 1
ATOM 6572 N N . TYR B 1 284 ? 152.291 176.222 156.425 1.00 161.42 284 TYR B N 1
ATOM 6573 C CA . TYR B 1 284 ? 153.012 177.426 156.034 1.00 161.42 284 TYR B CA 1
ATOM 6574 C C . TYR B 1 284 ? 154.507 177.261 156.253 1.00 161.42 284 TYR B C 1
ATOM 6575 O O . TYR B 1 284 ? 155.315 177.654 155.400 1.00 161.42 284 TYR B O 1
ATOM 6593 N N . LEU B 1 285 ? 154.895 176.656 157.375 1.00 158.76 285 LEU B N 1
ATOM 6594 C CA . LEU B 1 285 ? 156.312 176.508 157.682 1.00 158.76 285 LEU B CA 1
ATOM 6595 C C . LEU B 1 285 ? 156.999 175.618 156.651 1.00 158.76 285 LEU B C 1
ATOM 6596 O O . LEU B 1 285 ? 158.053 175.973 156.097 1.00 158.76 285 LEU B O 1
ATOM 6612 N N . GLU B 1 286 ? 156.396 174.465 156.359 1.00 157.95 286 GLU B N 1
ATOM 6613 C CA . GLU B 1 286 ? 156.967 173.555 155.376 1.00 157.95 286 GLU B CA 1
ATOM 6614 C C . GLU B 1 286 ? 157.009 174.178 153.987 1.00 157.95 286 GLU B C 1
ATOM 6615 O O . GLU B 1 286 ? 158.009 174.025 153.271 1.00 157.95 286 GLU B O 1
ATOM 6627 N N . GLU B 1 287 ? 155.938 174.862 153.578 1.00 156.75 287 GLU B N 1
ATOM 6628 C CA . GLU B 1 287 ? 155.936 175.508 152.272 1.00 156.75 287 GLU B CA 1
ATOM 6629 C C . GLU B 1 287 ? 157.050 176.537 152.164 1.00 156.75 287 GLU B C 1
ATOM 6630 O O . GLU B 1 287 ? 157.745 176.607 151.141 1.00 156.75 287 GLU B O 1
ATOM 6642 N N . ALA B 1 288 ? 157.241 177.335 153.211 1.00 151.75 288 ALA B N 1
ATOM 6643 C CA . ALA B 1 288 ? 158.308 178.322 153.185 1.00 151.75 288 ALA B CA 1
ATOM 6644 C C . ALA B 1 288 ? 159.667 177.654 153.057 1.00 151.75 288 ALA B C 1
ATOM 6645 O O . ALA B 1 288 ? 160.525 178.120 152.296 1.00 151.75 288 ALA B O 1
ATOM 6652 N N . ASN B 1 289 ? 159.880 176.552 153.777 1.00 149.41 289 ASN B N 1
ATOM 6653 C CA . ASN B 1 289 ? 161.168 175.874 153.672 1.00 149.41 289 ASN B CA 1
ATOM 6654 C C . ASN B 1 289 ? 161.389 175.312 152.272 1.00 149.41 289 ASN B C 1
ATOM 6655 O O . ASN B 1 289 ? 162.518 175.334 151.761 1.00 149.41 289 ASN B O 1
ATOM 6666 N N . ALA B 1 290 ? 160.328 174.830 151.627 1.00 146.72 290 ALA B N 1
ATOM 6667 C CA . ALA B 1 290 ? 160.469 174.351 150.254 1.00 146.72 290 ALA B CA 1
ATOM 6668 C C . ALA B 1 290 ? 160.847 175.489 149.315 1.00 146.72 290 ALA B C 1
ATOM 6669 O O . ALA B 1 290 ? 161.697 175.322 148.425 1.00 146.72 290 ALA B O 1
ATOM 6676 N N . MET B 1 291 ? 160.212 176.649 149.494 1.00 144.80 291 MET B N 1
ATOM 6677 C CA . MET B 1 291 ? 160.582 177.826 148.713 1.00 144.80 291 MET B CA 1
ATOM 6678 C C . MET B 1 291 ? 162.055 178.164 148.907 1.00 144.80 291 MET B C 1
ATOM 6679 O O . MET B 1 291 ? 162.767 178.482 147.943 1.00 144.80 291 MET B O 1
ATOM 6693 N N . ARG B 1 292 ? 162.527 178.083 150.151 1.00 140.32 292 ARG B N 1
ATOM 6694 C CA . ARG B 1 292 ? 163.928 178.363 150.443 1.00 140.32 292 ARG B CA 1
ATOM 6695 C C . ARG B 1 292 ? 164.845 177.408 149.698 1.00 140.32 292 ARG B C 1
ATOM 6696 O O . ARG B 1 292 ? 165.876 177.818 149.149 1.00 140.32 292 ARG B O 1
ATOM 6717 N N . ARG B 1 293 ? 164.502 176.121 149.695 1.00 140.68 293 ARG B N 1
ATOM 6718 C CA . ARG B 1 293 ? 165.346 175.148 149.011 1.00 140.68 293 ARG B CA 1
ATOM 6719 C C . ARG B 1 293 ? 165.408 175.439 147.522 1.00 140.68 293 ARG B C 1
ATOM 6720 O O . ARG B 1 293 ? 166.486 175.387 146.915 1.00 140.68 293 ARG B O 1
ATOM 6741 N N . GLU B 1 294 ? 164.261 175.757 146.921 1.00 136.95 294 GLU B N 1
ATOM 6742 C CA . GLU B 1 294 ? 164.236 176.081 145.498 1.00 136.95 294 GLU B CA 1
ATOM 6743 C C . GLU B 1 294 ? 165.130 177.278 145.200 1.00 136.95 294 GLU B C 1
ATOM 6744 O O . GLU B 1 294 ? 165.914 177.272 144.235 1.00 136.95 294 GLU B O 1
ATOM 6756 N N . ILE B 1 295 ? 165.057 178.300 146.048 1.00 130.51 295 ILE B N 1
ATOM 6757 C CA . ILE B 1 295 ? 165.797 179.525 145.783 1.00 130.51 295 ILE B CA 1
ATOM 6758 C C . ILE B 1 295 ? 167.291 179.297 145.953 1.00 130.51 295 ILE B C 1
ATOM 6759 O O . ILE B 1 295 ? 168.098 179.794 145.161 1.00 130.51 295 ILE B O 1
ATOM 6775 N N . LYS B 1 296 ? 167.691 178.558 146.987 1.00 130.86 296 LYS B N 1
ATOM 6776 C CA . LYS B 1 296 ? 169.112 178.285 147.166 1.00 130.86 296 LYS B CA 1
ATOM 6777 C C . LYS B 1 296 ? 169.649 177.395 146.058 1.00 130.86 296 LYS B C 1
ATOM 6778 O O . LYS B 1 296 ? 170.819 177.524 145.675 1.00 130.86 296 LYS B O 1
ATOM 6797 N N . ALA B 1 297 ? 168.819 176.499 145.525 1.00 126.18 297 ALA B N 1
ATOM 6798 C CA . ALA B 1 297 ? 169.247 175.696 144.388 1.00 126.18 297 ALA B CA 1
ATOM 6799 C C . ALA B 1 297 ? 169.536 176.580 143.185 1.00 126.18 297 ALA B C 1
ATOM 6800 O O . ALA B 1 297 ? 170.576 176.440 142.531 1.00 126.18 297 ALA B O 1
ATOM 6807 N N . VAL B 1 298 ? 168.630 177.511 142.885 1.00 119.38 298 VAL B N 1
ATOM 6808 C CA . VAL B 1 298 ? 168.877 178.437 141.780 1.00 119.38 298 VAL B CA 1
ATOM 6809 C C . VAL B 1 298 ? 170.119 179.279 142.052 1.00 119.38 298 VAL B C 1
ATOM 6810 O O . VAL B 1 298 ? 170.907 179.576 141.142 1.00 119.38 298 VAL B O 1
ATOM 6823 N N . ALA B 1 299 ? 170.310 179.679 143.308 1.00 120.80 299 ALA B N 1
ATOM 6824 C CA . ALA B 1 299 ? 171.475 180.472 143.676 1.00 120.80 299 ALA B CA 1
ATOM 6825 C C . ALA B 1 299 ? 172.763 179.733 143.365 1.00 120.80 299 ALA B C 1
ATOM 6826 O O . ALA B 1 299 ? 173.666 180.276 142.721 1.00 120.80 299 ALA B O 1
ATOM 6833 N N . SER B 1 300 ? 172.865 178.489 143.821 1.00 121.47 300 SER B N 1
ATOM 6834 C CA . SER B 1 300 ? 174.028 177.681 143.487 1.00 121.47 300 SER B CA 1
ATOM 6835 C C . SER B 1 300 ? 174.142 177.472 141.988 1.00 121.47 300 SER B C 1
ATOM 6836 O O . SER B 1 300 ? 175.252 177.341 141.464 1.00 121.47 300 SER B O 1
ATOM 6844 N N . GLU B 1 301 ? 173.014 177.441 141.282 1.00 116.06 301 GLU B N 1
ATOM 6845 C CA . GLU B 1 301 ? 173.071 177.363 139.830 1.00 116.06 301 GLU B CA 1
ATOM 6846 C C . GLU B 1 301 ? 173.587 178.649 139.200 1.00 116.06 301 GLU B C 1
ATOM 6847 O O . GLU B 1 301 ? 173.928 178.637 138.013 1.00 116.06 301 GLU B O 1
ATOM 6859 N N . TYR B 1 302 ? 173.632 179.755 139.951 1.00 111.24 302 TYR B N 1
ATOM 6860 C CA . TYR B 1 302 ? 174.337 180.956 139.513 1.00 111.24 302 TYR B CA 1
ATOM 6861 C C . TYR B 1 302 ? 175.565 181.286 140.351 1.00 111.24 302 TYR B C 1
ATOM 6862 O O . TYR B 1 302 ? 176.399 182.075 139.899 1.00 111.24 302 TYR B O 1
ATOM 6880 N N . ASP B 1 303 ? 175.686 180.728 141.557 1.00 117.85 303 ASP B N 1
ATOM 6881 C CA . ASP B 1 303 ? 176.787 181.048 142.470 1.00 117.85 303 ASP B CA 1
ATOM 6882 C C . ASP B 1 303 ? 176.737 182.515 142.903 1.00 117.85 303 ASP B C 1
ATOM 6883 O O . ASP B 1 303 ? 177.703 183.259 142.738 1.00 117.85 303 ASP B O 1
ATOM 6887 N N . VAL B 1 304 ? 175.588 182.930 143.443 1.00 118.86 304 VAL B N 1
ATOM 6888 C CA . VAL B 1 304 ? 175.356 184.325 143.809 1.00 118.86 304 VAL B CA 1
ATOM 6889 C C . VAL B 1 304 ? 174.781 184.405 145.229 1.00 118.86 304 VAL B C 1
ATOM 6890 O O . VAL B 1 304 ? 173.978 185.291 145.535 1.00 118.86 304 VAL B O 1
ATOM 6903 N N . ASP B 1 305 ? 175.154 183.449 146.090 1.00 126.59 305 ASP B N 1
ATOM 6904 C CA . ASP B 1 305 ? 175.124 183.542 147.558 1.00 126.59 305 ASP B CA 1
ATOM 6905 C C . ASP B 1 305 ? 173.982 184.350 148.183 1.00 126.59 305 ASP B C 1
ATOM 6906 O O . ASP B 1 305 ? 174.219 185.322 148.906 1.00 126.59 305 ASP B O 1
ATOM 6915 N N . TRP B 1 306 ? 172.745 183.934 147.937 1.00 127.73 306 TRP B N 1
ATOM 6916 C CA . TRP B 1 306 ? 171.579 184.696 148.368 1.00 127.73 306 TRP B CA 1
ATOM 6917 C C . TRP B 1 306 ? 171.497 184.798 149.886 1.00 127.73 306 TRP B C 1
ATOM 6918 O O . TRP B 1 306 ? 171.607 183.794 150.597 1.00 127.73 306 TRP B O 1
ATOM 6939 N N . ASN B 1 307 ? 171.296 186.019 150.373 1.00 136.54 307 ASN B N 1
ATOM 6940 C CA . ASN B 1 307 ? 170.970 186.270 151.768 1.00 136.54 307 ASN B CA 1
ATOM 6941 C C . ASN B 1 307 ? 169.462 186.388 151.937 1.00 136.54 307 ASN B C 1
ATOM 6942 O O . ASN B 1 307 ? 168.755 186.876 151.051 1.00 136.54 307 ASN B O 1
ATOM 6953 N N . GLU B 1 308 ? 168.972 185.957 153.100 1.00 138.91 308 GLU B N 1
ATOM 6954 C CA . GLU B 1 308 ? 167.540 186.041 153.365 1.00 138.91 308 GLU B CA 1
ATOM 6955 C C . GLU B 1 308 ? 167.141 187.445 153.805 1.00 138.91 308 GLU B C 1
ATOM 6956 O O . GLU B 1 308 ? 166.025 187.898 153.526 1.00 138.91 308 GLU B O 1
ATOM 6968 N N . THR B 1 309 ? 168.030 188.145 154.500 1.00 138.54 309 THR B N 1
ATOM 6969 C CA . THR B 1 309 ? 167.759 189.514 154.917 1.00 138.54 309 THR B CA 1
ATOM 6970 C C . THR B 1 309 ? 167.840 190.464 153.728 1.00 138.54 309 THR B C 1
ATOM 6971 O O . THR B 1 309 ? 168.287 190.084 152.646 1.00 138.54 309 THR B O 1
ATOM 6975 N N . THR C 1 8 ? 196.141 174.484 122.247 1.00 129.36 8 THR C N 1
ATOM 6976 C CA . THR C 1 8 ? 195.093 173.593 121.765 1.00 129.36 8 THR C CA 1
ATOM 6977 C C . THR C 1 8 ? 193.906 174.403 121.258 1.00 129.36 8 THR C C 1
ATOM 6978 O O . THR C 1 8 ? 193.459 175.342 121.917 1.00 129.36 8 THR C O 1
ATOM 6988 N N . THR C 1 9 ? 193.390 174.028 120.084 1.00 133.81 9 THR C N 1
ATOM 6989 C CA . THR C 1 9 ? 192.333 174.825 119.464 1.00 133.81 9 THR C CA 1
ATOM 6990 C C . THR C 1 9 ? 190.974 174.584 120.115 1.00 133.81 9 THR C C 1
ATOM 6991 O O . THR C 1 9 ? 190.289 175.569 120.441 1.00 133.81 9 THR C O 1
ATOM 7002 N N . PRO C 1 10 ? 190.523 173.350 120.338 1.00 125.82 10 PRO C N 1
ATOM 7003 C CA . PRO C 1 10 ? 189.262 173.142 121.059 1.00 125.82 10 PRO C CA 1
ATOM 7004 C C . PRO C 1 10 ? 189.471 173.114 122.566 1.00 125.82 10 PRO C C 1
ATOM 7005 O O . PRO C 1 10 ? 190.585 173.261 123.069 1.00 125.82 10 PRO C O 1
ATOM 7016 N N . SER C 1 11 ? 188.374 172.901 123.289 1.00 115.87 11 SER C N 1
ATOM 7017 C CA . SER C 1 11 ? 188.475 172.817 124.739 1.00 115.87 11 SER C CA 1
ATOM 7018 C C . SER C 1 11 ? 187.176 172.305 125.335 1.00 115.87 11 SER C C 1
ATOM 7019 O O . SER C 1 11 ? 186.151 172.188 124.656 1.00 115.87 11 SER C O 1
ATOM 7027 N N . ARG C 1 12 ? 187.245 172.004 126.628 1.00 107.68 12 ARG C N 1
ATOM 7028 C CA . ARG C 1 12 ? 186.077 171.756 127.463 1.00 107.68 12 ARG C CA 1
ATOM 7029 C C . ARG C 1 12 ? 186.165 172.673 128.667 1.00 107.68 12 ARG C C 1
ATOM 7030 O O . ARG C 1 12 ? 187.101 172.569 129.466 1.00 107.68 12 ARG C O 1
ATOM 7051 N N . LEU C 1 13 ? 185.181 173.550 128.803 1.00 109.48 13 LEU C N 1
ATOM 7052 C CA . LEU C 1 13 ? 185.015 174.332 130.010 1.00 109.48 13 LEU C CA 1
ATOM 7053 C C . LEU C 1 13 ? 183.996 173.644 130.891 1.00 109.48 13 LEU C C 1
ATOM 7054 O O . LEU C 1 13 ? 183.001 173.099 130.408 1.00 109.48 13 LEU C O 1
ATOM 7070 N N . LEU C 1 14 ? 184.266 173.647 132.182 1.00 106.89 14 LEU C N 1
ATOM 7071 C CA . LEU C 1 14 ? 183.270 173.235 133.141 1.00 106.89 14 LEU C CA 1
ATOM 7072 C C . LEU C 1 14 ? 182.295 174.369 133.393 1.00 106.89 14 LEU C C 1
ATOM 7073 O O . LEU C 1 14 ? 182.641 175.550 133.305 1.00 106.89 14 LEU C O 1
ATOM 7089 N N . LYS C 1 15 ? 181.070 173.994 133.718 1.00 103.38 15 LYS C N 1
ATOM 7090 C CA . LYS C 1 15 ? 180.041 174.912 134.161 1.00 103.38 15 LYS C CA 1
ATOM 7091 C C . LYS C 1 15 ? 179.489 174.357 135.468 1.00 103.38 15 LYS C C 1
ATOM 7092 O O . LYS C 1 15 ? 179.783 173.228 135.860 1.00 103.38 15 LYS C O 1
ATOM 7111 N N . LEU C 1 16 ? 178.678 175.159 136.135 1.00 104.77 16 LEU C N 1
ATOM 7112 C CA . LEU C 1 16 ? 178.381 174.990 137.544 1.00 104.77 16 LEU C CA 1
ATOM 7113 C C . LEU C 1 16 ? 177.689 173.678 137.869 1.00 104.77 16 LEU C C 1
ATOM 7114 O O . LEU C 1 16 ? 177.690 173.274 139.037 1.00 104.77 16 LEU C O 1
ATOM 7130 N N . VAL C 1 17 ? 177.081 173.024 136.881 1.00 95.69 17 VAL C N 1
ATOM 7131 C CA . VAL C 1 17 ? 176.463 171.717 137.070 1.00 95.69 17 VAL C CA 1
ATOM 7132 C C . VAL C 1 17 ? 177.004 170.712 136.069 1.00 95.69 17 VAL C C 1
ATOM 7133 O O . VAL C 1 17 ? 177.312 169.569 136.422 1.00 95.69 17 VAL C O 1
ATOM 7146 N N . LEU C 1 18 ? 177.098 171.137 134.811 1.00 93.22 18 LEU C N 1
ATOM 7147 C CA . LEU C 1 18 ? 177.088 170.249 133.677 1.00 93.22 18 LEU C CA 1
ATOM 7148 C C . LEU C 1 18 ? 178.054 170.722 132.594 1.00 93.22 18 LEU C C 1
ATOM 7149 O O . LEU C 1 18 ? 178.056 171.916 132.268 1.00 93.22 18 LEU C O 1
ATOM 7165 N N . PRO C 1 19 ? 178.880 169.836 132.017 1.00 97.17 19 PRO C N 1
ATOM 7166 C CA . PRO C 1 19 ? 179.995 170.309 131.191 1.00 97.17 19 PRO C CA 1
ATOM 7167 C C . PRO C 1 19 ? 179.578 171.098 129.958 1.00 97.17 19 PRO C C 1
ATOM 7168 O O . PRO C 1 19 ? 178.462 170.991 129.450 1.00 97.17 19 PRO C O 1
ATOM 7179 N N . LEU C 1 20 ? 180.527 171.902 129.485 1.00 100.82 20 LEU C N 1
ATOM 7180 C CA . LEU C 1 20 ? 180.411 172.717 128.286 1.00 100.82 20 LEU C CA 1
ATOM 7181 C C . LEU C 1 20 ? 181.565 172.356 127.364 1.00 100.82 20 LEU C C 1
ATOM 7182 O O . LEU C 1 20 ? 182.726 172.403 127.782 1.00 100.82 20 LEU C O 1
ATOM 7198 N N . SER C 1 21 ? 181.251 171.983 126.125 1.00 99.93 21 SER C N 1
ATOM 7199 C CA . SER C 1 21 ? 182.255 171.533 125.163 1.00 99.93 21 SER C CA 1
ATOM 7200 C C . SER C 1 21 ? 182.321 172.526 124.018 1.00 99.93 21 SER C C 1
ATOM 7201 O O . SER C 1 21 ? 181.305 172.777 123.361 1.00 99.93 21 SER C O 1
ATOM 7209 N N . THR C 1 22 ? 183.513 173.083 123.781 1.00 106.61 22 THR C N 1
ATOM 7210 C CA . THR C 1 22 ? 183.767 174.009 122.688 1.00 106.61 22 THR C CA 1
ATOM 7211 C C . THR C 1 22 ? 184.617 173.284 121.658 1.00 106.61 22 THR C C 1
ATOM 7212 O O . THR C 1 22 ? 185.785 172.971 121.919 1.00 106.61 22 THR C O 1
ATOM 7223 N N . VAL C 1 23 ? 184.032 173.037 120.494 1.00 109.94 23 VAL C N 1
ATOM 7224 C CA . VAL C 1 23 ? 184.664 172.282 119.422 1.00 109.94 23 VAL C CA 1
ATOM 7225 C C . VAL C 1 23 ? 184.888 173.212 118.242 1.00 109.94 23 VAL C C 1
ATOM 7226 O O . VAL C 1 23 ? 184.030 174.042 117.919 1.00 109.94 23 VAL C O 1
ATOM 7239 N N . ASP C 1 24 ? 186.048 173.074 117.605 1.00 114.92 24 ASP C N 1
ATOM 7240 C CA . ASP C 1 24 ? 186.406 173.840 116.419 1.00 114.92 24 ASP C CA 1
ATOM 7241 C C . ASP C 1 24 ? 186.539 172.876 115.253 1.00 114.92 24 ASP C C 1
ATOM 7242 O O . ASP C 1 24 ? 187.375 171.967 115.286 1.00 114.92 24 ASP C O 1
ATOM 7246 N N . HIS C 1 25 ? 185.712 173.071 114.234 1.00 114.04 25 HIS C N 1
ATOM 7247 C CA . HIS C 1 25 ? 185.715 172.215 113.055 1.00 114.04 25 HIS C CA 1
ATOM 7248 C C . HIS C 1 25 ? 186.727 172.691 112.019 1.00 114.04 25 HIS C C 1
ATOM 7249 O O . HIS C 1 25 ? 186.764 172.185 110.897 1.00 114.04 25 HIS C O 1
ATOM 7263 N N . ALA C 1 33 ? 184.723 180.656 114.032 1.00 108.80 33 ALA C N 1
ATOM 7264 C CA . ALA C 1 33 ? 183.324 180.399 114.348 1.00 108.80 33 ALA C CA 1
ATOM 7265 C C . ALA C 1 33 ? 183.149 178.988 114.898 1.00 108.80 33 ALA C C 1
ATOM 7266 O O . ALA C 1 33 ? 182.611 178.117 114.219 1.00 108.80 33 ALA C O 1
ATOM 7272 N N . PRO C 1 34 ? 183.605 178.763 116.127 1.00 104.59 34 PRO C N 1
ATOM 7273 C CA . PRO C 1 34 ? 183.477 177.432 116.729 1.00 104.59 34 PRO C CA 1
ATOM 7274 C C . PRO C 1 34 ? 182.054 177.124 117.156 1.00 104.59 34 PRO C C 1
ATOM 7275 O O . PRO C 1 34 ? 181.140 177.906 116.884 1.00 104.59 34 PRO C O 1
ATOM 7286 N N . LEU C 1 35 ? 181.860 175.984 117.818 1.00 102.53 35 LEU C N 1
ATOM 7287 C CA . LEU C 1 35 ? 180.549 175.535 118.263 1.00 102.53 35 LEU C CA 1
ATOM 7288 C C . LEU C 1 35 ? 180.617 175.122 119.723 1.00 102.53 35 LEU C C 1
ATOM 7289 O O . LEU C 1 35 ? 181.670 174.719 120.221 1.00 102.53 35 LEU C O 1
ATOM 7305 N N . ALA C 1 36 ? 179.473 175.215 120.395 1.00 99.53 36 ALA C N 1
ATOM 7306 C CA . ALA C 1 36 ? 179.365 174.987 121.825 1.00 99.53 36 ALA C CA 1
ATOM 7307 C C . ALA C 1 36 ? 178.197 174.064 122.120 1.00 99.53 36 ALA C C 1
ATOM 7308 O O . ALA C 1 36 ? 177.140 174.174 121.495 1.00 99.53 36 ALA C O 1
ATOM 7315 N N . LEU C 1 37 ? 178.393 173.163 123.079 1.00 97.75 37 LEU C N 1
ATOM 7316 C CA . LEU C 1 37 ? 177.350 172.240 123.498 1.00 97.75 37 LEU C CA 1
ATOM 7317 C C . LEU C 1 37 ? 177.305 172.110 125.008 1.00 97.75 37 LEU C C 1
ATOM 7318 O O . LEU C 1 37 ? 178.344 172.120 125.675 1.00 97.75 37 LEU C O 1
ATOM 7334 N N . LEU C 1 38 ? 176.088 171.969 125.525 1.00 95.23 38 LEU C N 1
ATOM 7335 C CA . LEU C 1 38 ? 175.833 171.561 126.897 1.00 95.23 38 LEU C CA 1
ATOM 7336 C C . LEU C 1 38 ? 175.408 170.103 126.933 1.00 95.23 38 LEU C C 1
ATOM 7337 O O . LEU C 1 38 ? 174.685 169.636 126.048 1.00 95.23 38 LEU C O 1
ATOM 7353 N N . VAL C 1 39 ? 175.851 169.389 127.961 1.00 93.19 39 VAL C N 1
ATOM 7354 C CA . VAL C 1 39 ? 175.447 168.008 128.184 1.00 93.19 39 VAL C CA 1
ATOM 7355 C C . VAL C 1 39 ? 175.394 167.752 129.677 1.00 93.19 39 VAL C C 1
ATOM 7356 O O . VAL C 1 39 ? 176.127 168.368 130.452 1.00 93.19 39 VAL C O 1
ATOM 7369 N N . HIS C 1 40 ? 174.551 166.822 130.059 1.00 92.04 40 HIS C N 1
ATOM 7370 C CA . HIS C 1 40 ? 174.440 166.319 131.414 1.00 92.04 40 HIS C CA 1
ATOM 7371 C C . HIS C 1 40 ? 175.303 165.065 131.544 1.00 92.04 40 HIS C C 1
ATOM 7372 O O . HIS C 1 40 ? 175.423 164.300 130.586 1.00 92.04 40 HIS C O 1
ATOM 7386 N N . PRO C 1 41 ? 175.936 164.832 132.699 1.00 93.39 41 PRO C N 1
ATOM 7387 C CA . PRO C 1 41 ? 176.914 163.736 132.761 1.00 93.39 41 PRO C CA 1
ATOM 7388 C C . PRO C 1 41 ? 176.322 162.366 132.511 1.00 93.39 41 PRO C C 1
ATOM 7389 O O . PRO C 1 41 ? 176.921 161.552 131.800 1.00 93.39 41 PRO C O 1
ATOM 7400 N N . GLN C 1 42 ? 175.155 162.087 133.075 1.00 95.21 42 GLN C N 1
ATOM 7401 C CA . GLN C 1 42 ? 174.614 160.740 133.041 1.00 95.21 42 GLN C CA 1
ATOM 7402 C C . GLN C 1 42 ? 174.108 160.339 131.666 1.00 95.21 42 GLN C C 1
ATOM 7403 O O . GLN C 1 42 ? 173.819 159.159 131.458 1.00 95.21 42 GLN C O 1
ATOM 7417 N N . GLN C 1 43 ? 174.003 161.271 130.728 1.00 88.97 43 GLN C N 1
ATOM 7418 C CA . GLN C 1 43 ? 173.654 160.917 129.376 1.00 88.97 43 GLN C CA 1
ATOM 7419 C C . GLN C 1 43 ? 174.784 160.129 128.732 1.00 88.97 43 GLN C C 1
ATOM 7420 O O . GLN C 1 43 ? 175.898 160.078 129.254 1.00 88.97 43 GLN C O 1
ATOM 7434 N N . PRO C 1 44 ? 174.523 159.501 127.595 1.00 92.29 44 PRO C N 1
ATOM 7435 C CA . PRO C 1 44 ? 175.576 158.795 126.875 1.00 92.29 44 PRO C CA 1
ATOM 7436 C C . PRO C 1 44 ? 176.214 159.641 125.797 1.00 92.29 44 PRO C C 1
ATOM 7437 O O . PRO C 1 44 ? 175.775 160.760 125.526 1.00 92.29 44 PRO C O 1
ATOM 7448 N N . LEU C 1 45 ? 177.235 159.091 125.150 1.00 101.00 45 LEU C N 1
ATOM 7449 C CA . LEU C 1 45 ? 177.894 159.776 124.052 1.00 101.00 45 LEU C CA 1
ATOM 7450 C C . LEU C 1 45 ? 177.038 159.833 122.793 1.00 101.00 45 LEU C C 1
ATOM 7451 O O . LEU C 1 45 ? 177.339 160.619 121.888 1.00 101.00 45 LEU C O 1
ATOM 7467 N N . SER C 1 46 ? 175.980 159.032 122.713 1.00 98.43 46 SER C N 1
ATOM 7468 C CA . SER C 1 46 ? 175.198 158.978 121.487 1.00 98.43 46 SER C CA 1
ATOM 7469 C C . SER C 1 46 ? 174.432 160.270 121.261 1.00 98.43 46 SER C C 1
ATOM 7470 O O . SER C 1 46 ? 174.250 160.697 120.116 1.00 98.43 46 SER C O 1
ATOM 7478 N N . TYR C 1 47 ? 173.960 160.893 122.338 1.00 99.75 47 TYR C N 1
ATOM 7479 C CA . TYR C 1 47 ? 173.345 162.211 122.234 1.00 99.75 47 TYR C CA 1
ATOM 7480 C C . TYR C 1 47 ? 174.311 163.198 121.601 1.00 99.75 47 TYR C C 1
ATOM 7481 O O . TYR C 1 47 ? 173.944 163.986 120.714 1.00 99.75 47 TYR C O 1
ATOM 7499 N N . LEU C 1 48 ? 175.568 163.128 122.020 1.00 99.21 48 LEU C N 1
ATOM 7500 C CA . LEU C 1 48 ? 176.584 164.029 121.511 1.00 99.21 48 LEU C CA 1
ATOM 7501 C C . LEU C 1 48 ? 176.851 163.752 120.039 1.00 99.21 48 LEU C C 1
ATOM 7502 O O . LEU C 1 48 ? 176.980 164.685 119.235 1.00 99.21 48 LEU C O 1
ATOM 7518 N N . GLU C 1 49 ? 176.894 162.471 119.665 1.00 106.85 49 GLU C N 1
ATOM 7519 C CA . GLU C 1 49 ? 177.021 162.118 118.255 1.00 106.85 49 GLU C CA 1
ATOM 7520 C C . GLU C 1 49 ? 175.865 162.672 117.446 1.00 106.85 49 GLU C C 1
ATOM 7521 O O . GLU C 1 49 ? 176.057 163.155 116.328 1.00 106.85 49 GLU C O 1
ATOM 7533 N N . ARG C 1 50 ? 174.655 162.594 117.988 1.00 104.68 50 ARG C N 1
ATOM 7534 C CA . ARG C 1 50 ? 173.488 163.044 117.243 1.00 104.68 50 ARG C CA 1
ATOM 7535 C C . ARG C 1 50 ? 173.560 164.540 116.998 1.00 104.68 50 ARG C C 1
ATOM 7536 O O . ARG C 1 50 ? 173.231 165.019 115.906 1.00 104.68 50 ARG C O 1
ATOM 7557 N N . LEU C 1 51 ? 174.026 165.291 117.992 1.00 97.37 51 LEU C N 1
ATOM 7558 C CA . LEU C 1 51 ? 174.165 166.729 117.804 1.00 97.37 51 LEU C CA 1
ATOM 7559 C C . LEU C 1 51 ? 175.228 167.047 116.762 1.00 97.37 51 LEU C C 1
ATOM 7560 O O . LEU C 1 51 ? 175.004 167.863 115.857 1.00 97.37 51 LEU C O 1
ATOM 7576 N N . ILE C 1 52 ? 176.392 166.408 116.872 1.00 101.89 52 ILE C N 1
ATOM 7577 C CA . ILE C 1 52 ? 177.466 166.667 115.917 1.00 101.89 52 ILE C CA 1
ATOM 7578 C C . ILE C 1 52 ? 177.033 166.286 114.506 1.00 101.89 52 ILE C C 1
ATOM 7579 O O . ILE C 1 52 ? 177.426 166.930 113.527 1.00 101.89 52 ILE C O 1
ATOM 7595 N N . GLN C 1 53 ? 176.216 165.240 114.375 1.00 106.82 53 GLN C N 1
ATOM 7596 C CA . GLN C 1 53 ? 175.744 164.833 113.057 1.00 106.82 53 GLN C CA 1
ATOM 7597 C C . GLN C 1 53 ? 174.738 165.827 112.499 1.00 106.82 53 GLN C C 1
ATOM 7598 O O . GLN C 1 53 ? 174.794 166.175 111.315 1.00 106.82 53 GLN C O 1
ATOM 7612 N N . ALA C 1 54 ? 173.805 166.291 113.330 1.00 104.76 54 ALA C N 1
ATOM 7613 C CA . ALA C 1 54 ? 172.846 167.279 112.859 1.00 104.76 54 ALA C CA 1
ATOM 7614 C C . ALA C 1 54 ? 173.512 168.606 112.544 1.00 104.76 54 ALA C C 1
ATOM 7615 O O . ALA C 1 54 ? 172.936 169.418 111.814 1.00 104.76 54 ALA C O 1
ATOM 7622 N N . GLU C 1 55 ? 174.706 168.847 113.080 1.00 107.35 55 GLU C N 1
ATOM 7623 C CA . GLU C 1 55 ? 175.460 170.029 112.690 1.00 107.35 55 GLU C CA 1
ATOM 7624 C C . GLU C 1 55 ? 175.906 169.930 111.237 1.00 107.35 55 GLU C C 1
ATOM 7625 O O . GLU C 1 55 ? 175.544 170.764 110.401 1.00 107.35 55 GLU C O 1
ATOM 7637 N N . LEU C 1 56 ? 176.700 168.914 110.925 1.00 110.38 56 LEU C N 1
ATOM 7638 C CA . LEU C 1 56 ? 177.307 168.771 109.620 1.00 110.38 56 LEU C CA 1
ATOM 7639 C C . LEU C 1 56 ? 176.262 168.423 108.563 1.00 110.38 56 LEU C C 1
ATOM 7640 O O . LEU C 1 56 ? 175.137 168.038 108.890 1.00 110.38 56 LEU C O 1
ATOM 7656 N N . PRO C 1 57 ? 176.609 168.545 107.267 1.00 111.30 57 PRO C N 1
ATOM 7657 C CA . PRO C 1 57 ? 175.686 168.110 106.212 1.00 111.30 57 PRO C CA 1
ATOM 7658 C C . PRO C 1 57 ? 175.730 166.604 105.966 1.00 111.30 57 PRO C C 1
ATOM 7659 O O . PRO C 1 57 ? 175.196 166.138 104.957 1.00 111.30 57 PRO C O 1
ATOM 7670 N N . GLU C 1 110 ? 178.233 161.091 108.145 1.00 116.28 110 GLU C N 1
ATOM 7671 C CA . GLU C 1 110 ? 177.355 160.569 109.184 1.00 116.28 110 GLU C CA 1
ATOM 7672 C C . GLU C 1 110 ? 178.154 159.973 110.331 1.00 116.28 110 GLU C C 1
ATOM 7673 O O . GLU C 1 110 ? 177.846 160.200 111.500 1.00 116.28 110 GLU C O 1
ATOM 7680 N N . GLY C 1 111 ? 179.178 159.206 109.985 1.00 118.90 111 GLY C N 1
ATOM 7681 C CA . GLY C 1 111 ? 179.941 158.475 110.976 1.00 118.90 111 GLY C CA 1
ATOM 7682 C C . GLY C 1 111 ? 180.660 159.386 111.949 1.00 118.90 111 GLY C C 1
ATOM 7683 O O . GLY C 1 111 ? 180.937 160.556 111.692 1.00 118.90 111 GLY C O 1
ATOM 7687 N N . GLU C 1 112 ? 180.962 158.816 113.111 1.00 112.63 112 GLU C N 1
ATOM 7688 C CA . GLU C 1 112 ? 181.687 159.526 114.151 1.00 112.63 112 GLU C CA 1
ATOM 7689 C C . GLU C 1 112 ? 182.161 158.523 115.190 1.00 112.63 112 GLU C C 1
ATOM 7690 O O . GLU C 1 112 ? 181.527 157.486 115.400 1.00 112.63 112 GLU C O 1
ATOM 7702 N N . GLY C 1 113 ? 183.279 158.844 115.835 1.00 110.82 113 GLY C N 1
ATOM 7703 C CA . GLY C 1 113 ? 183.867 157.951 116.813 1.00 110.82 113 GLY C CA 1
ATOM 7704 C C . GLY C 1 113 ? 184.680 158.707 117.839 1.00 110.82 113 GLY C C 1
ATOM 7705 O O . GLY C 1 113 ? 185.219 159.790 117.576 1.00 110.82 113 GLY C O 1
ATOM 7709 N N . LYS C 1 114 ? 184.771 158.101 119.018 1.00 110.86 114 LYS C N 1
ATOM 7710 C CA . LYS C 1 114 ? 185.404 158.695 120.188 1.00 110.86 114 LYS C CA 1
ATOM 7711 C C . LYS C 1 114 ? 186.559 157.803 120.613 1.00 110.86 114 LYS C C 1
ATOM 7712 O O . LYS C 1 114 ? 186.407 156.579 120.652 1.00 110.86 114 LYS C O 1
ATOM 7731 N N . ASP C 1 115 ? 187.701 158.409 120.941 1.00 114.05 115 ASP C N 1
ATOM 7732 C CA . ASP C 1 115 ? 188.891 157.683 121.360 1.00 114.05 115 ASP C CA 1
ATOM 7733 C C . ASP C 1 115 ? 189.434 158.241 122.667 1.00 114.05 115 ASP C C 1
ATOM 7734 O O . ASP C 1 115 ? 189.486 159.463 122.874 1.00 114.05 115 ASP C O 1
ATOM 7743 N N . GLU C 1 116 ? 189.844 157.326 123.539 1.00 114.11 116 GLU C N 1
ATOM 7744 C CA . GLU C 1 116 ? 190.481 157.671 124.795 1.00 114.11 116 GLU C CA 1
ATOM 7745 C C . GLU C 1 116 ? 191.506 156.594 125.119 1.00 114.11 116 GLU C C 1
ATOM 7746 O O . GLU C 1 116 ? 191.662 155.616 124.383 1.00 114.11 116 GLU C O 1
ATOM 7750 N N . GLY C 1 117 ? 192.200 156.776 126.239 1.00 120.21 117 GLY C N 1
ATOM 7751 C CA . GLY C 1 117 ? 193.369 155.978 126.513 1.00 120.21 117 GLY C CA 1
ATOM 7752 C C . GLY C 1 117 ? 194.369 156.243 125.401 1.00 120.21 117 GLY C C 1
ATOM 7753 O O . GLY C 1 117 ? 194.369 157.297 124.761 1.00 120.21 117 GLY C O 1
ATOM 7757 N N . GLU C 1 118 ? 195.237 155.266 125.166 1.00 129.52 118 GLU C N 1
ATOM 7758 C CA . GLU C 1 118 ? 195.790 155.148 123.830 1.00 129.52 118 GLU C CA 1
ATOM 7759 C C . GLU C 1 118 ? 194.609 154.939 122.901 1.00 129.52 118 GLU C C 1
ATOM 7760 O O . GLU C 1 118 ? 193.651 154.242 123.245 1.00 129.52 118 GLU C O 1
ATOM 7772 N N . PHE C 1 119 ? 194.669 155.544 121.723 1.00 126.98 119 PHE C N 1
ATOM 7773 C CA . PHE C 1 119 ? 193.426 155.876 121.048 1.00 126.98 119 PHE C CA 1
ATOM 7774 C C . PHE C 1 119 ? 192.726 154.627 120.539 1.00 126.98 119 PHE C C 1
ATOM 7775 O O . PHE C 1 119 ? 192.827 154.266 119.362 1.00 126.98 119 PHE C O 1
ATOM 7792 N N . VAL C 1 120 ? 192.012 153.973 121.453 1.00 127.01 120 VAL C N 1
ATOM 7793 C CA . VAL C 1 120 ? 191.088 152.891 121.148 1.00 127.01 120 VAL C CA 1
ATOM 7794 C C . VAL C 1 120 ? 189.679 153.452 121.241 1.00 127.01 120 VAL C C 1
ATOM 7795 O O . VAL C 1 120 ? 189.406 154.366 122.028 1.00 127.01 120 VAL C O 1
ATOM 7808 N N . ARG C 1 121 ? 188.778 152.907 120.428 1.00 125.11 121 ARG C N 1
ATOM 7809 C CA . ARG C 1 121 ? 187.418 153.416 120.376 1.00 125.11 121 ARG C CA 1
ATOM 7810 C C . ARG C 1 121 ? 186.597 152.808 121.502 1.00 125.11 121 ARG C C 1
ATOM 7811 O O . ARG C 1 121 ? 186.555 151.585 121.668 1.00 125.11 121 ARG C O 1
ATOM 7832 N N . TRP C 1 122 ? 185.966 153.672 122.281 1.00 113.94 122 TRP C N 1
ATOM 7833 C CA . TRP C 1 122 ? 185.080 153.279 123.357 1.00 113.94 122 TRP C CA 1
ATOM 7834 C C . TRP C 1 122 ? 183.668 153.103 122.824 1.00 113.94 122 TRP C C 1
ATOM 7835 O O . TRP C 1 122 ? 183.354 153.473 121.691 1.00 113.94 122 TRP C O 1
ATOM 7856 N N . SER C 1 123 ? 182.822 152.544 123.651 1.00 108.55 123 SER C N 1
ATOM 7857 C CA . SER C 1 123 ? 181.481 152.238 123.194 1.00 108.55 123 SER C CA 1
ATOM 7858 C C . SER C 1 123 ? 180.602 153.485 123.269 1.00 108.55 123 SER C C 1
ATOM 7859 O O . SER C 1 123 ? 180.623 154.193 124.278 1.00 108.55 123 SER C O 1
ATOM 7867 N N . PRO C 1 124 ? 179.804 153.771 122.237 1.00 101.41 124 PRO C N 1
ATOM 7868 C CA . PRO C 1 124 ? 178.992 154.989 122.269 1.00 101.41 124 PRO C CA 1
ATOM 7869 C C . PRO C 1 124 ? 177.906 154.956 123.314 1.00 101.41 124 PRO C C 1
ATOM 7870 O O . PRO C 1 124 ? 177.407 156.018 123.701 1.00 101.41 124 PRO C O 1
ATOM 7881 N N . SER C 1 125 ? 177.521 153.769 123.779 1.00 102.15 125 SER C N 1
ATOM 7882 C CA . SER C 1 125 ? 176.504 153.631 124.810 1.00 102.15 125 SER C CA 1
ATOM 7883 C C . SER C 1 125 ? 177.070 153.755 126.212 1.00 102.15 125 SER C C 1
ATOM 7884 O O . SER C 1 125 ? 176.439 153.279 127.160 1.00 102.15 125 SER C O 1
ATOM 7892 N N . THR C 1 126 ? 178.235 154.369 126.361 1.00 103.67 126 THR C N 1
ATOM 7893 C CA . THR C 1 126 ? 178.869 154.504 127.655 1.00 103.67 126 THR C CA 1
ATOM 7894 C C . THR C 1 126 ? 178.519 155.851 128.274 1.00 103.67 126 THR C C 1
ATOM 7895 O O . THR C 1 126 ? 178.160 156.805 127.583 1.00 103.67 126 THR C O 1
ATOM 7906 N N . GLU C 1 127 ? 178.629 155.918 129.593 1.00 99.65 127 GLU C N 1
ATOM 7907 C CA . GLU C 1 127 ? 178.314 157.119 130.342 1.00 99.65 127 GLU C CA 1
ATOM 7908 C C . GLU C 1 127 ? 179.508 158.069 130.350 1.00 99.65 127 GLU C C 1
ATOM 7909 O O . GLU C 1 127 ? 180.665 157.643 130.362 1.00 99.65 127 GLU C O 1
ATOM 7921 N N . ILE C 1 128 ? 179.217 159.371 130.342 1.00 95.06 128 ILE C N 1
ATOM 7922 C CA . ILE C 1 128 ? 180.271 160.379 130.253 1.00 95.06 128 ILE C CA 1
ATOM 7923 C C . ILE C 1 128 ? 181.036 160.492 131.564 1.00 95.06 128 ILE C C 1
ATOM 7924 O O . ILE C 1 128 ? 182.271 160.416 131.590 1.00 95.06 128 ILE C O 1
ATOM 7940 N N . GLY C 1 129 ? 180.319 160.720 132.664 1.00 100.46 129 GLY C N 1
ATOM 7941 C CA . GLY C 1 129 ? 180.943 160.846 133.972 1.00 100.46 129 GLY C CA 1
ATOM 7942 C C . GLY C 1 129 ? 181.848 159.691 134.354 1.00 100.46 129 GLY C C 1
ATOM 7943 O O . GLY C 1 129 ? 182.722 159.860 135.210 1.00 100.46 129 GLY C O 1
ATOM 7947 N N . ASP C 1 130 ? 181.658 158.523 133.746 1.00 107.41 130 ASP C N 1
ATOM 7948 C CA . ASP C 1 130 ? 182.567 157.398 133.898 1.00 107.41 130 ASP C CA 1
ATOM 7949 C C . ASP C 1 130 ? 183.708 157.424 132.894 1.00 107.41 130 ASP C C 1
ATOM 7950 O O . ASP C 1 130 ? 184.520 156.493 132.886 1.00 107.41 130 ASP C O 1
ATOM 7959 N N . PHE C 1 131 ? 183.796 158.458 132.064 1.00 104.60 131 PHE C N 1
ATOM 7960 C CA . PHE C 1 131 ? 184.674 158.492 130.902 1.00 104.60 131 PHE C CA 1
ATOM 7961 C C . PHE C 1 131 ? 185.644 159.655 130.934 1.00 104.60 131 PHE C C 1
ATOM 7962 O O . PHE C 1 131 ? 186.813 159.514 130.540 1.00 104.60 131 PHE C O 1
ATOM 7979 N N . ILE C 1 132 ? 185.191 160.805 131.421 1.00 105.70 132 ILE C N 1
ATOM 7980 C CA . ILE C 1 132 ? 186.091 161.934 131.592 1.00 105.70 132 ILE C CA 1
ATOM 7981 C C . ILE C 1 132 ? 187.188 161.604 132.592 1.00 105.70 132 ILE C C 1
ATOM 7982 O O . ILE C 1 132 ? 188.288 162.160 132.518 1.00 105.70 132 ILE C O 1
ATOM 7998 N N . ARG C 1 133 ? 186.923 160.701 133.535 1.00 112.61 133 ARG C N 1
ATOM 7999 C CA . ARG C 1 133 ? 187.961 160.314 134.482 1.00 112.61 133 ARG C CA 1
ATOM 8000 C C . ARG C 1 133 ? 189.134 159.652 133.767 1.00 112.61 133 ARG C C 1
ATOM 8001 O O . ARG C 1 133 ? 190.303 159.935 134.065 1.00 112.61 133 ARG C O 1
ATOM 8022 N N . ASP C 1 134 ? 188.844 158.797 132.791 1.00 108.29 134 ASP C N 1
ATOM 8023 C CA . ASP C 1 134 ? 189.908 158.182 132.016 1.00 108.29 134 ASP C CA 1
ATOM 8024 C C . ASP C 1 134 ? 190.574 159.210 131.116 1.00 108.29 134 ASP C C 1
ATOM 8025 O O . ASP C 1 134 ? 191.807 159.226 130.959 1.00 108.29 134 ASP C O 1
ATOM 8034 N N . ALA C 1 135 ? 189.767 160.100 130.543 1.00 109.87 135 ALA C N 1
ATOM 8035 C CA . ALA C 1 135 ? 190.318 161.210 129.777 1.00 109.87 135 ALA C CA 1
ATOM 8036 C C . ALA C 1 135 ? 191.303 162.020 130.602 1.00 109.87 135 ALA C C 1
ATOM 8037 O O . ALA C 1 135 ? 192.264 162.578 130.061 1.00 109.87 135 ALA C O 1
ATOM 8044 N N . ALA C 1 136 ? 191.079 162.090 131.908 1.00 113.79 136 ALA C N 1
ATOM 8045 C CA . ALA C 1 136 ? 191.946 162.857 132.782 1.00 113.79 136 ALA C CA 1
ATOM 8046 C C . ALA C 1 136 ? 193.189 162.075 133.164 1.00 113.79 136 ALA C C 1
ATOM 8047 O O . ALA C 1 136 ? 194.279 162.651 133.247 1.00 113.79 136 ALA C O 1
ATOM 8054 N N . ARG C 1 137 ? 193.060 160.764 133.392 1.00 118.84 137 ARG C N 1
ATOM 8055 C CA . ARG C 1 137 ? 194.261 160.001 133.720 1.00 118.84 137 ARG C CA 1
ATOM 8056 C C . ARG C 1 137 ? 195.209 159.960 132.532 1.00 118.84 137 ARG C C 1
ATOM 8057 O O . ARG C 1 137 ? 196.413 159.745 132.711 1.00 118.84 137 ARG C O 1
ATOM 8078 N N . ALA C 1 138 ? 194.690 160.172 131.317 1.00 111.94 138 ALA C N 1
ATOM 8079 C CA . ALA C 1 138 ? 195.556 160.429 130.170 1.00 111.94 138 ALA C CA 1
ATOM 8080 C C . ALA C 1 138 ? 195.682 161.909 129.835 1.00 111.94 138 ALA C C 1
ATOM 8081 O O . ALA C 1 138 ? 196.603 162.289 129.104 1.00 111.94 138 ALA C O 1
ATOM 8088 N N . LYS C 1 139 ? 194.778 162.748 130.336 1.00 108.57 139 LYS C N 1
ATOM 8089 C CA . LYS C 1 139 ? 194.825 164.195 130.163 1.00 108.57 139 LYS C CA 1
ATOM 8090 C C . LYS C 1 139 ? 194.537 164.627 128.733 1.00 108.57 139 LYS C C 1
ATOM 8091 O O . LYS C 1 139 ? 195.132 165.594 128.251 1.00 108.57 139 LYS C O 1
ATOM 8095 N N . GLU C 1 140 ? 193.640 163.938 128.035 1.00 111.50 140 GLU C N 1
ATOM 8096 C CA . GLU C 1 140 ? 193.277 164.305 126.675 1.00 111.50 140 GLU C CA 1
ATOM 8097 C C . GLU C 1 140 ? 191.993 163.579 126.288 1.00 111.50 140 GLU C C 1
ATOM 8098 O O . GLU C 1 140 ? 191.482 162.734 127.026 1.00 111.50 140 GLU C O 1
ATOM 8102 N N . PHE C 1 141 ? 191.475 163.924 125.112 1.00 111.01 141 PHE C N 1
ATOM 8103 C CA . PHE C 1 141 ? 190.233 163.373 124.586 1.00 111.01 141 PHE C CA 1
ATOM 8104 C C . PHE C 1 141 ? 190.353 163.409 123.073 1.00 111.01 141 PHE C C 1
ATOM 8105 O O . PHE C 1 141 ? 190.923 164.360 122.540 1.00 111.01 141 PHE C O 1
ATOM 8122 N N . GLU C 1 142 ? 189.849 162.383 122.377 1.00 111.96 142 GLU C N 1
ATOM 8123 C CA . GLU C 1 142 ? 190.084 162.261 120.944 1.00 111.96 142 GLU C CA 1
ATOM 8124 C C . GLU C 1 142 ? 188.774 162.076 120.201 1.00 111.96 142 GLU C C 1
ATOM 8125 O O . GLU C 1 142 ? 187.940 161.259 120.600 1.00 111.96 142 GLU C O 1
ATOM 8129 N N . VAL C 1 143 ? 188.611 162.823 119.111 1.00 112.28 143 VAL C N 1
ATOM 8130 C CA . VAL C 1 143 ? 187.435 162.736 118.253 1.00 112.28 143 VAL C CA 1
ATOM 8131 C C . VAL C 1 143 ? 187.870 162.410 116.834 1.00 112.28 143 VAL C C 1
ATOM 8132 O O . VAL C 1 143 ? 188.888 162.923 116.352 1.00 112.28 143 VAL C O 1
ATOM 8145 N N . GLU C 1 144 ? 187.073 161.580 116.156 1.00 114.83 144 GLU C N 1
ATOM 8146 C CA . GLU C 1 144 ? 187.355 161.133 114.802 1.00 114.83 144 GLU C CA 1
ATOM 8147 C C . GLU C 1 144 ? 186.064 161.163 114.001 1.00 114.83 144 GLU C C 1
ATOM 8148 O O . GLU C 1 144 ? 185.015 160.730 114.485 1.00 114.83 144 GLU C O 1
ATOM 8160 N N . ILE C 1 145 ? 186.151 161.682 112.780 1.00 119.81 145 ILE C N 1
ATOM 8161 C CA . ILE C 1 145 ? 185.000 161.857 111.905 1.00 119.81 145 ILE C CA 1
ATOM 8162 C C . ILE C 1 145 ? 185.259 161.136 110.593 1.00 119.81 145 ILE C C 1
ATOM 8163 O O . ILE C 1 145 ? 186.325 161.289 109.987 1.00 119.81 145 ILE C O 1
ATOM 8179 N N . GLU C 1 146 ? 184.266 160.380 110.138 1.00 128.60 146 GLU C N 1
ATOM 8180 C CA . GLU C 1 146 ? 184.376 159.655 108.885 1.00 128.60 146 GLU C CA 1
ATOM 8181 C C . GLU C 1 146 ? 184.230 160.603 107.704 1.00 128.60 146 GLU C C 1
ATOM 8182 O O . GLU C 1 146 ? 183.511 161.604 107.766 1.00 128.60 146 GLU C O 1
ATOM 8186 N N . GLY C 1 147 ? 184.927 160.276 106.620 1.00 134.85 147 GLY C N 1
ATOM 8187 C CA . GLY C 1 147 ? 184.841 161.062 105.407 1.00 134.85 147 GLY C CA 1
ATOM 8188 C C . GLY C 1 147 ? 185.309 162.492 105.533 1.00 134.85 147 GLY C C 1
ATOM 8189 O O . GLY C 1 147 ? 184.828 163.348 104.785 1.00 134.85 147 GLY C O 1
ATOM 8193 N N . SER C 1 148 ? 186.217 162.781 106.455 1.00 137.44 148 SER C N 1
ATOM 8194 C CA . SER C 1 148 ? 186.727 164.123 106.678 1.00 137.44 148 SER C CA 1
ATOM 8195 C C . SER C 1 148 ? 188.182 164.050 107.117 1.00 137.44 148 SER C C 1
ATOM 8196 O O . SER C 1 148 ? 188.662 162.980 107.505 1.00 137.44 148 SER C O 1
ATOM 8204 N N . PRO C 1 149 ? 188.918 165.162 107.061 1.00 144.92 149 PRO C N 1
ATOM 8205 C CA . PRO C 1 149 ? 190.256 165.196 107.661 1.00 144.92 149 PRO C CA 1
ATOM 8206 C C . PRO C 1 149 ? 190.179 165.380 109.173 1.00 144.92 149 PRO C C 1
ATOM 8207 O O . PRO C 1 149 ? 189.108 165.401 109.776 1.00 144.92 149 PRO C O 1
ATOM 8218 N N . GLY C 1 150 ? 191.354 165.515 109.778 1.00 136.89 150 GLY C N 1
ATOM 8219 C CA . GLY C 1 150 ? 191.456 165.926 111.163 1.00 136.89 150 GLY C CA 1
ATOM 8220 C C . GLY C 1 150 ? 191.177 164.820 112.156 1.00 136.89 150 GLY C C 1
ATOM 8221 O O . GLY C 1 150 ? 190.259 164.016 111.968 1.00 136.89 150 GLY C O 1
ATOM 8225 N N . VAL C 1 151 ? 191.970 164.776 113.222 1.00 126.00 151 VAL C N 1
ATOM 8226 C CA . VAL C 1 151 ? 191.758 163.874 114.345 1.00 126.00 151 VAL C CA 1
ATOM 8227 C C . VAL C 1 151 ? 191.978 164.718 115.586 1.00 126.00 151 VAL C C 1
ATOM 8228 O O . VAL C 1 151 ? 193.122 165.036 115.930 1.00 126.00 151 VAL C O 1
ATOM 8241 N N . ILE C 1 152 ? 190.896 165.081 116.254 1.00 118.80 152 ILE C N 1
ATOM 8242 C CA . ILE C 1 152 ? 190.902 166.235 117.140 1.00 118.80 152 ILE C CA 1
ATOM 8243 C C . ILE C 1 152 ? 191.290 165.814 118.546 1.00 118.80 152 ILE C C 1
ATOM 8244 O O . ILE C 1 152 ? 190.633 164.963 119.154 1.00 118.80 152 ILE C O 1
ATOM 8260 N N . LYS C 1 153 ? 192.347 166.433 119.060 1.00 120.24 153 LYS C N 1
ATOM 8261 C CA . LYS C 1 153 ? 192.635 166.454 120.484 1.00 120.24 153 LYS C CA 1
ATOM 8262 C C . LYS C 1 153 ? 191.709 167.450 121.166 1.00 120.24 153 LYS C C 1
ATOM 8263 O O . LYS C 1 153 ? 191.308 168.453 120.574 1.00 120.24 153 LYS C O 1
ATOM 8282 N N . VAL C 1 154 ? 191.348 167.158 122.415 1.00 118.06 154 VAL C N 1
ATOM 8283 C CA . VAL C 1 154 ? 190.624 168.106 123.250 1.00 118.06 154 VAL C CA 1
ATOM 8284 C C . VAL C 1 154 ? 191.116 167.965 124.681 1.00 118.06 154 VAL C C 1
ATOM 8285 O O . VAL C 1 154 ? 191.446 166.867 125.144 1.00 118.06 154 VAL C O 1
ATOM 8298 N N . ALA C 1 155 ? 191.134 169.095 125.381 1.00 119.54 155 ALA C N 1
ATOM 8299 C CA . ALA C 1 155 ? 191.537 169.145 126.770 1.00 119.54 155 ALA C CA 1
ATOM 8300 C C . ALA C 1 155 ? 190.500 168.465 127.652 1.00 119.54 155 ALA C C 1
ATOM 8301 O O . ALA C 1 155 ? 189.473 167.968 127.187 1.00 119.54 155 ALA C O 1
ATOM 8308 N N . VAL C 1 156 ? 190.800 168.433 128.948 1.00 112.55 156 VAL C N 1
ATOM 8309 C CA . VAL C 1 156 ? 189.920 167.814 129.938 1.00 112.55 156 VAL C CA 1
ATOM 8310 C C . VAL C 1 156 ? 190.003 168.601 131.234 1.00 112.55 156 VAL C C 1
ATOM 8311 O O . VAL C 1 156 ? 191.043 169.192 131.556 1.00 112.55 156 VAL C O 1
ATOM 8324 N N . PRO C 1 157 ? 188.918 168.629 132.008 1.00 111.80 157 PRO C N 1
ATOM 8325 C CA . PRO C 1 157 ? 189.017 169.155 133.370 1.00 111.80 157 PRO C CA 1
ATOM 8326 C C . PRO C 1 157 ? 189.701 168.198 134.328 1.00 111.80 157 PRO C C 1
ATOM 8327 O O . PRO C 1 157 ? 189.479 166.986 134.313 1.00 111.80 157 PRO C O 1
ATOM 8338 N N . SER C 1 158 ? 190.524 168.776 135.192 1.00 113.58 158 SER C N 1
ATOM 8339 C CA . SER C 1 158 ? 191.208 168.025 136.230 1.00 113.58 158 SER C CA 1
ATOM 8340 C C . SER C 1 158 ? 190.268 167.810 137.408 1.00 113.58 158 SER C C 1
ATOM 8341 O O . SER C 1 158 ? 189.073 168.106 137.351 1.00 113.58 158 SER C O 1
ATOM 8349 N N . PHE C 1 159 ? 190.819 167.294 138.502 1.00 116.48 159 PHE C N 1
ATOM 8350 C CA . PHE C 1 159 ? 190.064 167.190 139.741 1.00 116.48 159 PHE C CA 1
ATOM 8351 C C . PHE C 1 159 ? 189.692 168.564 140.268 1.00 116.48 159 PHE C C 1
ATOM 8352 O O . PHE C 1 159 ? 188.518 168.839 140.553 1.00 116.48 159 PHE C O 1
ATOM 8369 N N . ASN C 1 160 ? 190.697 169.426 140.431 1.00 121.41 160 ASN C N 1
ATOM 8370 C CA . ASN C 1 160 ? 190.474 170.787 140.904 1.00 121.41 160 ASN C CA 1
ATOM 8371 C C . ASN C 1 160 ? 189.436 171.498 140.056 1.00 121.41 160 ASN C C 1
ATOM 8372 O O . ASN C 1 160 ? 188.623 172.275 140.568 1.00 121.41 160 ASN C O 1
ATOM 8383 N N . ASP C 1 161 ? 189.444 171.230 138.753 1.00 114.90 161 ASP C N 1
ATOM 8384 C CA . ASP C 1 161 ? 188.475 171.843 137.858 1.00 114.90 161 ASP C CA 1
ATOM 8385 C C . ASP C 1 161 ? 187.055 171.419 138.210 1.00 114.90 161 ASP C C 1
ATOM 8386 O O . ASP C 1 161 ? 186.139 172.248 138.222 1.00 114.90 161 ASP C O 1
ATOM 8395 N N . ARG C 1 162 ? 186.851 170.135 138.506 1.00 108.27 162 ARG C N 1
ATOM 8396 C CA . ARG C 1 162 ? 185.523 169.678 138.892 1.00 108.27 162 ARG C CA 1
ATOM 8397 C C . ARG C 1 162 ? 185.123 170.237 140.242 1.00 108.27 162 ARG C C 1
ATOM 8398 O O . ARG C 1 162 ? 183.945 170.532 140.466 1.00 108.27 162 ARG C O 1
ATOM 8419 N N . THR C 1 163 ? 186.080 170.389 141.152 1.00 121.29 163 THR C N 1
ATOM 8420 C CA . THR C 1 163 ? 185.754 170.892 142.478 1.00 121.29 163 THR C CA 1
ATOM 8421 C C . THR C 1 163 ? 185.579 172.399 142.511 1.00 121.29 163 THR C C 1
ATOM 8422 O O . THR C 1 163 ? 185.017 172.920 143.478 1.00 121.29 163 THR C O 1
ATOM 8433 N N . TYR C 1 164 ? 186.052 173.113 141.500 1.00 120.32 164 TYR C N 1
ATOM 8434 C CA . TYR C 1 164 ? 185.908 174.556 141.512 1.00 120.32 164 TYR C CA 1
ATOM 8435 C C . TYR C 1 164 ? 184.435 174.913 141.374 1.00 120.32 164 TYR C C 1
ATOM 8436 O O . TYR C 1 164 ? 183.637 174.141 140.841 1.00 120.32 164 TYR C O 1
ATOM 8454 N N . TYR C 1 165 ? 184.077 176.073 141.921 1.00 119.92 165 TYR C N 1
ATOM 8455 C CA . TYR C 1 165 ? 182.713 176.559 142.124 1.00 119.92 165 TYR C CA 1
ATOM 8456 C C . TYR C 1 165 ? 181.968 175.791 143.210 1.00 119.92 165 TYR C C 1
ATOM 8457 O O . TYR C 1 165 ? 180.794 176.086 143.457 1.00 119.92 165 TYR C O 1
ATOM 8475 N N . LEU C 1 166 ? 182.602 174.818 143.859 1.00 125.66 166 LEU C N 1
ATOM 8476 C CA . LEU C 1 166 ? 181.992 174.010 144.904 1.00 125.66 166 LEU C CA 1
ATOM 8477 C C . LEU C 1 166 ? 182.846 174.140 146.159 1.00 125.66 166 LEU C C 1
ATOM 8478 O O . LEU C 1 166 ? 182.373 174.469 147.259 1.00 125.66 166 LEU C O 1
ATOM 8494 N N . ARG C 1 167 ? 184.140 173.917 145.945 1.00 128.03 167 ARG C N 1
ATOM 8495 C CA . ARG C 1 167 ? 185.155 174.088 146.972 1.00 128.03 167 ARG C CA 1
ATOM 8496 C C . ARG C 1 167 ? 185.133 175.506 147.524 1.00 128.03 167 ARG C C 1
ATOM 8497 O O . ARG C 1 167 ? 185.186 175.719 148.745 1.00 128.03 167 ARG C O 1
ATOM 8518 N N . GLN C 1 168 ? 185.025 176.487 146.631 1.00 134.05 168 GLN C N 1
ATOM 8519 C CA . GLN C 1 168 ? 184.959 177.883 147.036 1.00 134.05 168 GLN C CA 1
ATOM 8520 C C . GLN C 1 168 ? 183.736 178.150 147.905 1.00 134.05 168 GLN C C 1
ATOM 8521 O O . GLN C 1 168 ? 183.797 178.932 148.864 1.00 134.05 168 GLN C O 1
ATOM 8535 N N . ARG C 1 169 ? 182.616 177.498 147.595 1.00 130.55 169 ARG C N 1
ATOM 8536 C CA . ARG C 1 169 ? 181.404 177.725 148.369 1.00 130.55 169 ARG C CA 1
ATOM 8537 C C . ARG C 1 169 ? 181.544 177.137 149.767 1.00 130.55 169 ARG C C 1
ATOM 8538 O O . ARG C 1 169 ? 181.115 177.751 150.759 1.00 130.55 169 ARG C O 1
ATOM 8559 N N . LEU C 1 170 ? 182.180 175.967 149.868 1.00 134.68 170 LEU C N 1
ATOM 8560 C CA . LEU C 1 170 ? 182.526 175.434 151.182 1.00 134.68 170 LEU C CA 1
ATOM 8561 C C . LEU C 1 170 ? 183.389 176.416 151.959 1.00 134.68 170 LEU C C 1
ATOM 8562 O O . LEU C 1 170 ? 183.200 176.609 153.167 1.00 134.68 170 LEU C O 1
ATOM 8578 N N . ARG C 1 171 ? 184.361 177.021 151.280 1.00 136.16 171 ARG C N 1
ATOM 8579 C CA . ARG C 1 171 ? 185.267 177.953 151.942 1.00 136.16 171 ARG C CA 1
ATOM 8580 C C . ARG C 1 171 ? 184.509 179.146 152.512 1.00 136.16 171 ARG C C 1
ATOM 8581 O O . ARG C 1 171 ? 184.740 179.562 153.657 1.00 136.16 171 ARG C O 1
ATOM 8602 N N . ARG C 1 172 ? 183.599 179.712 151.717 1.00 139.90 172 ARG C N 1
ATOM 8603 C CA . ARG C 1 172 ? 182.791 180.832 152.191 1.00 139.90 172 ARG C CA 1
ATOM 8604 C C . ARG C 1 172 ? 181.967 180.442 153.409 1.00 139.90 172 ARG C C 1
ATOM 8605 O O . ARG C 1 172 ? 181.866 181.207 154.382 1.00 139.90 172 ARG C O 1
ATOM 8626 N N . THR C 1 173 ? 181.354 179.261 153.369 1.00 143.85 173 THR C N 1
ATOM 8627 C CA . THR C 1 173 ? 180.564 178.820 154.511 1.00 143.85 173 THR C CA 1
ATOM 8628 C C . THR C 1 173 ? 181.427 178.680 155.761 1.00 143.85 173 THR C C 1
ATOM 8629 O O . THR C 1 173 ? 181.007 179.059 156.862 1.00 143.85 173 THR C O 1
ATOM 8640 N N . SER C 1 174 ? 182.639 178.150 155.608 1.00 144.87 174 SER C N 1
ATOM 8641 C CA . SER C 1 174 ? 183.544 178.030 156.747 1.00 144.87 174 SER C CA 1
ATOM 8642 C C . SER C 1 174 ? 183.876 179.397 157.334 1.00 144.87 174 SER C C 1
ATOM 8643 O O . SER C 1 174 ? 183.906 179.573 158.566 1.00 144.87 174 SER C O 1
ATOM 8651 N N . ARG C 1 175 ? 184.147 180.369 156.458 1.00 144.82 175 ARG C N 1
ATOM 8652 C CA . ARG C 1 175 ? 184.376 181.739 156.904 1.00 144.82 175 ARG C CA 1
ATOM 8653 C C . ARG C 1 175 ? 183.216 182.233 157.752 1.00 144.82 175 ARG C C 1
ATOM 8654 O O . ARG C 1 175 ? 183.415 182.795 158.835 1.00 144.82 175 ARG C O 1
ATOM 8675 N N . LYS C 1 176 ? 181.990 182.026 157.274 1.00 149.49 176 LYS C N 1
ATOM 8676 C CA . LYS C 1 176 ? 180.834 182.507 158.025 1.00 149.49 176 LYS C CA 1
ATOM 8677 C C . LYS C 1 176 ? 180.655 181.754 159.337 1.00 149.49 176 LYS C C 1
ATOM 8678 O O . LYS C 1 176 ? 180.074 182.295 160.283 1.00 149.49 176 LYS C O 1
ATOM 8697 N N . ILE C 1 177 ? 181.143 180.516 159.419 1.00 151.63 177 ILE C N 1
ATOM 8698 C CA . ILE C 1 177 ? 180.981 179.746 160.651 1.00 151.63 177 ILE C CA 1
ATOM 8699 C C . ILE C 1 177 ? 181.940 180.231 161.731 1.00 151.63 177 ILE C C 1
ATOM 8700 O O . ILE C 1 177 ? 181.614 180.193 162.928 1.00 151.63 177 ILE C O 1
ATOM 8716 N N . SER C 1 178 ? 183.152 180.630 161.334 1.00 155.56 178 SER C N 1
ATOM 8717 C CA . SER C 1 178 ? 184.209 180.915 162.310 1.00 155.56 178 SER C CA 1
ATOM 8718 C C . SER C 1 178 ? 183.792 181.994 163.311 1.00 155.56 178 SER C C 1
ATOM 8719 O O . SER C 1 178 ? 183.955 181.833 164.533 1.00 155.56 178 SER C O 1
ATOM 8727 N N . LYS C 1 179 ? 183.271 183.111 162.804 1.00 157.97 179 LYS C N 1
ATOM 8728 C CA . LYS C 1 179 ? 182.892 184.223 163.669 1.00 157.97 179 LYS C CA 1
ATOM 8729 C C . LYS C 1 179 ? 181.848 183.789 164.683 1.00 157.97 179 LYS C C 1
ATOM 8730 O O . LYS C 1 179 ? 181.997 184.026 165.887 1.00 157.97 179 LYS C O 1
ATOM 8749 N N . LEU C 1 180 ? 180.795 183.127 164.206 1.00 160.36 180 LEU C N 1
ATOM 8750 C CA . LEU C 1 180 ? 179.722 182.681 165.082 1.00 160.36 180 LEU C CA 1
ATOM 8751 C C . LEU C 1 180 ? 180.249 181.735 166.153 1.00 160.36 180 LEU C C 1
ATOM 8752 O O . LEU C 1 180 ? 179.790 181.762 167.306 1.00 160.36 180 LEU C O 1
ATOM 8768 N N . ALA C 1 181 ? 181.241 180.915 165.801 1.00 159.01 181 ALA C N 1
ATOM 8769 C CA . ALA C 1 181 ? 181.869 180.063 166.804 1.00 159.01 181 ALA C CA 1
ATOM 8770 C C . ALA C 1 181 ? 182.546 180.898 167.884 1.00 159.01 181 ALA C C 1
ATOM 8771 O O . ALA C 1 181 ? 182.445 180.585 169.079 1.00 159.01 181 ALA C O 1
ATOM 8778 N N . ALA C 1 182 ? 183.241 181.964 167.484 1.00 162.04 182 ALA C N 1
ATOM 8779 C CA . ALA C 1 182 ? 183.867 182.839 168.478 1.00 162.04 182 ALA C CA 1
ATOM 8780 C C . ALA C 1 182 ? 182.823 183.483 169.386 1.00 162.04 182 ALA C C 1
ATOM 8781 O O . ALA C 1 182 ? 183.047 183.655 170.595 1.00 162.04 182 ALA C O 1
ATOM 8788 N N . ILE C 1 183 ? 181.681 183.860 168.814 1.00 162.75 183 ILE C N 1
ATOM 8789 C CA . ILE C 1 183 ? 180.617 184.465 169.612 1.00 162.75 183 ILE C CA 1
ATOM 8790 C C . ILE C 1 183 ? 180.132 183.476 170.665 1.00 162.75 183 ILE C C 1
ATOM 8791 O O . ILE C 1 183 ? 179.939 183.824 171.844 1.00 162.75 183 ILE C O 1
ATOM 8807 N N . LYS C 1 184 ? 179.925 182.224 170.247 1.00 165.20 184 LYS C N 1
ATOM 8808 C CA . LYS C 1 184 ? 179.502 181.192 171.187 1.00 165.20 184 LYS C CA 1
ATOM 8809 C C . LYS C 1 184 ? 180.536 180.999 172.284 1.00 165.20 184 LYS C C 1
ATOM 8810 O O . LYS C 1 184 ? 180.184 180.810 173.456 1.00 165.20 184 LYS C O 1
ATOM 8829 N N . GLU C 1 185 ? 181.817 181.024 171.911 1.00 167.26 185 GLU C N 1
ATOM 8830 C CA . GLU C 1 185 ? 182.898 180.921 172.887 1.00 167.26 185 GLU C CA 1
ATOM 8831 C C . GLU C 1 185 ? 182.756 181.985 173.968 1.00 167.26 185 GLU C C 1
ATOM 8832 O O . GLU C 1 185 ? 182.744 181.678 175.169 1.00 167.26 185 GLU C O 1
ATOM 8844 N N . GLU C 1 186 ? 182.638 183.245 173.544 1.00 169.18 186 GLU C N 1
ATOM 8845 C CA . GLU C 1 186 ? 182.522 184.354 174.489 1.00 169.18 186 GLU C CA 1
ATOM 8846 C C . GLU C 1 186 ? 181.344 184.157 175.435 1.00 169.18 186 GLU C C 1
ATOM 8847 O O . GLU C 1 186 ? 181.487 184.258 176.666 1.00 169.18 186 GLU C O 1
ATOM 8859 N N . CYS C 1 187 ? 180.167 183.872 174.874 1.00 168.75 187 CYS C N 1
ATOM 8860 C CA . CYS C 1 187 ? 178.968 183.785 175.702 1.00 168.75 187 CYS C CA 1
ATOM 8861 C C . CYS C 1 187 ? 179.062 182.634 176.699 1.00 168.75 187 CYS C C 1
ATOM 8862 O O . CYS C 1 187 ? 178.701 182.784 177.880 1.00 168.75 187 CYS C O 1
ATOM 8870 N N . ASP C 1 188 ? 179.558 181.479 176.246 1.00 169.79 188 ASP C N 1
ATOM 8871 C CA . ASP C 1 188 ? 179.683 180.336 177.139 1.00 169.79 188 ASP C CA 1
ATOM 8872 C C . ASP C 1 188 ? 180.646 180.635 178.275 1.00 169.79 188 ASP C C 1
ATOM 8873 O O . ASP C 1 188 ? 180.388 180.267 179.427 1.00 169.79 188 ASP C O 1
ATOM 8882 N N . LYS C 1 189 ? 181.758 181.314 177.978 1.00 171.66 189 LYS C N 1
ATOM 8883 C CA . LYS C 1 189 ? 182.709 181.620 179.041 1.00 171.66 189 LYS C CA 1
ATOM 8884 C C . LYS C 1 189 ? 182.102 182.567 180.065 1.00 171.66 189 LYS C C 1
ATOM 8885 O O . LYS C 1 189 ? 182.307 182.392 181.274 1.00 171.66 189 LYS C O 1
ATOM 8904 N N . ALA C 1 190 ? 181.341 183.562 179.605 1.00 170.31 190 ALA C N 1
ATOM 8905 C CA . ALA C 1 190 ? 180.677 184.469 180.539 1.00 170.31 190 ALA C CA 1
ATOM 8906 C C . ALA C 1 190 ? 179.762 183.703 181.493 1.00 170.31 190 ALA C C 1
ATOM 8907 O O . ALA C 1 190 ? 179.866 183.832 182.728 1.00 170.31 190 ALA C O 1
ATOM 8914 N N . ALA C 1 191 ? 178.867 182.883 180.932 1.00 169.53 191 ALA C N 1
ATOM 8915 C CA . ALA C 1 191 ? 177.922 182.152 181.773 1.00 169.53 191 ALA C CA 1
ATOM 8916 C C . ALA C 1 191 ? 178.643 181.194 182.716 1.00 169.53 191 ALA C C 1
ATOM 8917 O O . ALA C 1 191 ? 178.237 181.019 183.876 1.00 169.53 191 ALA C O 1
ATOM 8924 N N . HIS C 1 192 ? 179.732 180.587 182.246 1.00 174.14 192 HIS C N 1
ATOM 8925 C CA . HIS C 1 192 ? 180.465 179.639 183.071 1.00 174.14 192 HIS C CA 1
ATOM 8926 C C . HIS C 1 192 ? 181.113 180.332 184.259 1.00 174.14 192 HIS C C 1
ATOM 8927 O O . HIS C 1 192 ? 181.096 179.801 185.376 1.00 174.14 192 HIS C O 1
ATOM 8941 N N . ARG C 1 193 ? 181.687 181.520 184.044 1.00 177.31 193 ARG C N 1
ATOM 8942 C CA . ARG C 1 193 ? 182.278 182.246 185.165 1.00 177.31 193 ARG C CA 1
ATOM 8943 C C . ARG C 1 193 ? 181.215 182.621 186.182 1.00 177.31 193 ARG C C 1
ATOM 8944 O O . ARG C 1 193 ? 181.439 182.508 187.397 1.00 177.31 193 ARG C O 1
ATOM 8965 N N . GLY C 1 194 ? 180.047 183.061 185.705 1.00 174.09 194 GLY C N 1
ATOM 8966 C CA . GLY C 1 194 ? 178.962 183.370 186.627 1.00 174.09 194 GLY C CA 1
ATOM 8967 C C . GLY C 1 194 ? 178.594 182.185 187.502 1.00 174.09 194 GLY C C 1
ATOM 8968 O O . GLY C 1 194 ? 178.530 182.292 188.739 1.00 174.09 194 GLY C O 1
ATOM 8972 N N . ALA C 1 195 ? 178.368 181.030 186.868 1.00 176.68 195 ALA C N 1
ATOM 8973 C CA . ALA C 1 195 ? 177.990 179.832 187.612 1.00 176.68 195 ALA C CA 1
ATOM 8974 C C . ALA C 1 195 ? 179.069 179.436 188.608 1.00 176.68 195 ALA C C 1
ATOM 8975 O O . ALA C 1 195 ? 178.770 179.134 189.770 1.00 176.68 195 ALA C O 1
ATOM 8982 N N . GLN C 1 196 ? 180.329 179.433 188.170 1.00 178.44 196 GLN C N 1
ATOM 8983 C CA . GLN C 1 196 ? 181.422 179.003 189.033 1.00 178.44 196 GLN C CA 1
ATOM 8984 C C . GLN C 1 196 ? 181.518 179.885 190.270 1.00 178.44 196 GLN C C 1
ATOM 8985 O O . GLN C 1 196 ? 181.652 179.388 191.398 1.00 178.44 196 GLN C O 1
ATOM 8999 N N . ARG C 1 197 ? 181.429 181.202 190.082 1.00 175.03 197 ARG C N 1
ATOM 9000 C CA . ARG C 1 197 ? 181.602 182.107 191.211 1.00 175.03 197 ARG C CA 1
ATOM 9001 C C . ARG C 1 197 ? 180.457 181.977 192.208 1.00 175.03 197 ARG C C 1
ATOM 9002 O O . ARG C 1 197 ? 180.689 181.857 193.422 1.00 175.03 197 ARG C O 1
ATOM 9023 N N . ILE C 1 198 ? 179.211 182.001 191.723 1.00 175.17 198 ILE C N 1
ATOM 9024 C CA . ILE C 1 198 ? 178.093 181.898 192.659 1.00 175.17 198 ILE C CA 1
ATOM 9025 C C . ILE C 1 198 ? 178.108 180.543 193.359 1.00 175.17 198 ILE C C 1
ATOM 9026 O O . ILE C 1 198 ? 177.761 180.436 194.548 1.00 175.17 198 ILE C O 1
ATOM 9042 N N . ALA C 1 199 ? 178.554 179.498 192.657 1.00 175.29 199 ALA C N 1
ATOM 9043 C CA . ALA C 1 199 ? 178.651 178.178 193.260 1.00 175.29 199 ALA C CA 1
ATOM 9044 C C . ALA C 1 199 ? 179.649 178.168 194.409 1.00 175.29 199 ALA C C 1
ATOM 9045 O O . ALA C 1 199 ? 179.362 177.642 195.494 1.00 175.29 199 ALA C O 1
ATOM 9052 N N . LEU C 1 200 ? 180.842 178.719 194.182 1.00 172.65 200 LEU C N 1
ATOM 9053 C CA . LEU C 1 200 ? 181.834 178.749 195.250 1.00 172.65 200 LEU C CA 1
ATOM 9054 C C . LEU C 1 200 ? 181.344 179.572 196.432 1.00 172.65 200 LEU C C 1
ATOM 9055 O O . LEU C 1 200 ? 181.633 179.235 197.590 1.00 172.65 200 LEU C O 1
ATOM 9071 N N . ALA C 1 201 ? 180.582 180.635 196.165 1.00 175.04 201 ALA C N 1
ATOM 9072 C CA . ALA C 1 201 ? 180.006 181.414 197.257 1.00 175.04 201 ALA C CA 1
ATOM 9073 C C . ALA C 1 201 ? 179.082 180.552 198.110 1.00 175.04 201 ALA C C 1
ATOM 9074 O O . ALA C 1 201 ? 179.173 180.546 199.348 1.00 175.04 201 ALA C O 1
ATOM 9081 N N . GLY C 1 202 ? 178.183 179.812 197.460 1.00 172.56 202 GLY C N 1
ATOM 9082 C CA . GLY C 1 202 ? 177.297 178.930 198.206 1.00 172.56 202 GLY C CA 1
ATOM 9083 C C . GLY C 1 202 ? 178.049 177.874 198.995 1.00 172.56 202 GLY C C 1
ATOM 9084 O O . GLY C 1 202 ? 177.660 177.521 200.116 1.00 172.56 202 GLY C O 1
ATOM 9088 N N . CYS C 1 203 ? 179.142 177.359 198.426 1.00 170.44 203 CYS C N 1
ATOM 9089 C CA . CYS C 1 203 ? 179.932 176.357 199.134 1.00 170.44 203 CYS C CA 1
ATOM 9090 C C . CYS C 1 203 ? 180.545 176.943 200.395 1.00 170.44 203 CYS C C 1
ATOM 9091 O O . CYS C 1 203 ? 180.571 176.294 201.453 1.00 170.44 203 CYS C O 1
ATOM 9099 N N . GLY C 1 204 ? 181.053 178.171 200.295 1.00 167.40 204 GLY C N 1
ATOM 9100 C CA . GLY C 1 204 ? 181.569 178.838 201.475 1.00 167.40 204 GLY C CA 1
ATOM 9101 C C . GLY C 1 204 ? 180.498 179.024 202.528 1.00 167.40 204 GLY C C 1
ATOM 9102 O O . GLY C 1 204 ? 180.749 178.856 203.725 1.00 167.40 204 GLY C O 1
ATOM 9106 N N . GLY C 1 205 ? 179.282 179.353 202.091 1.00 165.30 205 GLY C N 1
ATOM 9107 C CA . GLY C 1 205 ? 178.183 179.488 203.033 1.00 165.30 205 GLY C CA 1
ATOM 9108 C C . GLY C 1 205 ? 177.918 178.204 203.795 1.00 165.30 205 GLY C C 1
ATOM 9109 O O . GLY C 1 205 ? 177.771 178.207 205.024 1.00 165.30 205 GLY C O 1
ATOM 9113 N N . LEU C 1 206 ? 177.858 177.085 203.073 1.00 160.82 206 LEU C N 1
ATOM 9114 C CA . LEU C 1 206 ? 177.585 175.811 203.730 1.00 160.82 206 LEU C CA 1
ATOM 9115 C C . LEU C 1 206 ? 178.694 175.446 204.705 1.00 160.82 206 LEU C C 1
ATOM 9116 O O . LEU C 1 206 ? 178.427 174.954 205.809 1.00 160.82 206 LEU C O 1
ATOM 9132 N N . ILE C 1 207 ? 179.949 175.674 204.315 1.00 158.32 207 ILE C N 1
ATOM 9133 C CA . ILE C 1 207 ? 181.046 175.333 205.216 1.00 158.32 207 ILE C CA 1
ATOM 9134 C C . ILE C 1 207 ? 181.008 176.222 206.456 1.00 158.32 207 ILE C C 1
ATOM 9135 O O . ILE C 1 207 ? 181.327 175.774 207.572 1.00 158.32 207 ILE C O 1
ATOM 9151 N N . GLY C 1 208 ? 180.591 177.479 206.294 1.00 158.20 208 GLY C N 1
ATOM 9152 C CA . GLY C 1 208 ? 180.420 178.338 207.449 1.00 158.20 208 GLY C CA 1
ATOM 9153 C C . GLY C 1 208 ? 179.360 177.807 208.390 1.00 158.20 208 GLY C C 1
ATOM 9154 O O . GLY C 1 208 ? 179.544 177.795 209.611 1.00 158.20 208 GLY C O 1
ATOM 9158 N N . TYR C 1 209 ? 178.240 177.349 207.828 1.00 153.54 209 TYR C N 1
ATOM 9159 C CA . TYR C 1 209 ? 177.194 176.745 208.647 1.00 153.54 209 TYR C CA 1
ATOM 9160 C C . TYR C 1 209 ? 177.728 175.533 209.397 1.00 153.54 209 TYR C C 1
ATOM 9161 O O . TYR C 1 209 ? 177.395 175.314 210.570 1.00 153.54 209 TYR C O 1
ATOM 9179 N N . TRP C 1 210 ? 178.572 174.743 208.733 1.00 151.66 210 TRP C N 1
ATOM 9180 C CA . TRP C 1 210 ? 179.147 173.559 209.359 1.00 151.66 210 TRP C CA 1
ATOM 9181 C C . TRP C 1 210 ? 179.961 173.938 210.585 1.00 151.66 210 TRP C C 1
ATOM 9182 O O . TRP C 1 210 ? 179.768 173.387 211.681 1.00 151.66 210 TRP C O 1
ATOM 9203 N N . TYR C 1 211 ? 180.877 174.890 210.413 1.00 152.88 211 TYR C N 1
ATOM 9204 C CA . TYR C 1 211 ? 181.715 175.312 211.531 1.00 152.88 211 TYR C CA 1
ATOM 9205 C C . TYR C 1 211 ? 180.873 175.889 212.658 1.00 152.88 211 TYR C C 1
ATOM 9206 O O . TYR C 1 211 ? 181.146 175.645 213.842 1.00 152.88 211 TYR C O 1
ATOM 9224 N N . ILE C 1 212 ? 179.837 176.651 212.306 1.00 150.63 212 ILE C N 1
ATOM 9225 C CA . ILE C 1 212 ? 179.000 177.278 213.321 1.00 150.63 212 ILE C CA 1
ATOM 9226 C C . ILE C 1 212 ? 178.308 176.217 214.153 1.00 150.63 212 ILE C C 1
ATOM 9227 O O . ILE C 1 212 ? 178.258 176.301 215.385 1.00 150.63 212 ILE C O 1
ATOM 9243 N N . VAL C 1 213 ? 177.756 175.206 213.490 1.00 146.06 213 VAL C N 1
ATOM 9244 C CA . VAL C 1 213 ? 177.032 174.180 214.223 1.00 146.06 213 VAL C CA 1
ATOM 9245 C C . VAL C 1 213 ? 177.986 173.392 215.104 1.00 146.06 213 VAL C C 1
ATOM 9246 O O . VAL C 1 213 ? 177.654 173.047 216.243 1.00 146.06 213 VAL C O 1
ATOM 9259 N N . TYR C 1 214 ? 179.196 173.127 214.614 1.00 152.35 214 TYR C N 1
ATOM 9260 C CA . TYR C 1 214 ? 180.143 172.353 215.411 1.00 152.35 214 TYR C CA 1
ATOM 9261 C C . TYR C 1 214 ? 180.548 173.115 216.665 1.00 152.35 214 TYR C C 1
ATOM 9262 O O . TYR C 1 214 ? 180.561 172.555 217.773 1.00 152.35 214 TYR C O 1
ATOM 9280 N N . ARG C 1 215 ? 180.858 174.405 216.514 1.00 154.79 215 ARG C N 1
ATOM 9281 C CA . ARG C 1 215 ? 181.237 175.209 217.671 1.00 154.79 215 ARG C CA 1
ATOM 9282 C C . ARG C 1 215 ? 180.082 175.335 218.651 1.00 154.79 215 ARG C C 1
ATOM 9283 O O . ARG C 1 215 ? 180.258 175.149 219.859 1.00 154.79 215 ARG C O 1
ATOM 9304 N N . LEU C 1 216 ? 178.889 175.662 218.151 1.00 150.88 216 LEU C N 1
ATOM 9305 C CA . LEU C 1 216 ? 177.753 175.845 219.042 1.00 150.88 216 LEU C CA 1
ATOM 9306 C C . LEU C 1 216 ? 177.396 174.556 219.759 1.00 150.88 216 LEU C C 1
ATOM 9307 O O . LEU C 1 216 ? 176.930 174.592 220.904 1.00 150.88 216 LEU C O 1
ATOM 9323 N N . THR C 1 217 ? 177.611 173.411 219.117 1.00 150.58 217 THR C N 1
ATOM 9324 C CA . THR C 1 217 ? 177.375 172.142 219.787 1.00 150.58 217 THR C CA 1
ATOM 9325 C C . THR C 1 217 ? 178.385 171.927 220.900 1.00 150.58 217 THR C C 1
ATOM 9326 O O . THR C 1 217 ? 178.020 171.801 222.074 1.00 150.58 217 THR C O 1
ATOM 9337 N N . PHE C 1 218 ? 179.669 171.882 220.545 1.00 154.57 218 PHE C N 1
ATOM 9338 C CA . PHE C 1 218 ? 180.700 171.389 221.447 1.00 154.57 218 PHE C CA 1
ATOM 9339 C C . PHE C 1 218 ? 181.547 172.512 222.041 1.00 154.57 218 PHE C C 1
ATOM 9340 O O . PHE C 1 218 ? 182.732 172.319 222.322 1.00 154.57 218 PHE C O 1
ATOM 9357 N N . GLU C 1 219 ? 180.951 173.693 222.228 1.00 153.95 219 GLU C N 1
ATOM 9358 C CA . GLU C 1 219 ? 181.625 174.788 222.912 1.00 153.95 219 GLU C CA 1
ATOM 9359 C C . GLU C 1 219 ? 180.692 175.597 223.805 1.00 153.95 219 GLU C C 1
ATOM 9360 O O . GLU C 1 219 ? 181.070 176.699 224.220 1.00 153.95 219 GLU C O 1
ATOM 9364 N N . THR C 1 220 ? 179.493 175.099 224.112 1.00 150.31 220 THR C N 1
ATOM 9365 C CA . THR C 1 220 ? 178.523 175.834 224.910 1.00 150.31 220 THR C CA 1
ATOM 9366 C C . THR C 1 220 ? 177.800 174.879 225.844 1.00 150.31 220 THR C C 1
ATOM 9367 O O . THR C 1 220 ? 177.969 173.658 225.782 1.00 150.31 220 THR C O 1
ATOM 9378 N N . ASP C 1 221 ? 176.912 175.494 226.621 1.00 150.77 221 ASP C N 1
ATOM 9379 C CA . ASP C 1 221 ? 175.999 174.798 227.501 1.00 150.77 221 ASP C CA 1
ATOM 9380 C C . ASP C 1 221 ? 174.606 174.826 226.848 1.00 150.77 221 ASP C C 1
ATOM 9381 O O . ASP C 1 221 ? 173.662 174.245 227.383 1.00 150.77 221 ASP C O 1
ATOM 9388 N N . LEU C 1 222 ? 174.474 175.498 225.696 1.00 149.36 222 LEU C N 1
ATOM 9389 C CA . LEU C 1 222 ? 173.190 175.571 225.009 1.00 149.36 222 LEU C CA 1
ATOM 9390 C C . LEU C 1 222 ? 172.726 174.183 224.580 1.00 149.36 222 LEU C C 1
ATOM 9391 O O . LEU C 1 222 ? 171.714 173.672 225.073 1.00 149.36 222 LEU C O 1
ATOM 9407 N N . GLY C 1 223 ? 173.461 173.557 223.664 1.00 145.23 223 GLY C N 1
ATOM 9408 C CA . GLY C 1 223 ? 173.234 172.173 223.312 1.00 145.23 223 GLY C CA 1
ATOM 9409 C C . GLY C 1 223 ? 172.270 171.967 222.158 1.00 145.23 223 GLY C C 1
ATOM 9410 O O . GLY C 1 223 ? 171.545 172.862 221.711 1.00 145.23 223 GLY C O 1
ATOM 9414 N N . TRP C 1 224 ? 172.265 170.721 221.679 1.00 143.75 224 TRP C N 1
ATOM 9415 C CA . TRP C 1 224 ? 171.368 170.324 220.602 1.00 143.75 224 TRP C CA 1
ATOM 9416 C C . TRP C 1 224 ? 169.918 170.574 220.963 1.00 143.75 224 TRP C C 1
ATOM 9417 O O . TRP C 1 224 ? 169.110 170.908 220.088 1.00 143.75 224 TRP C O 1
ATOM 9438 N N . ASP C 1 225 ? 169.592 170.471 222.254 1.00 147.27 225 ASP C N 1
ATOM 9439 C CA . ASP C 1 225 ? 168.253 170.762 222.748 1.00 147.27 225 ASP C CA 1
ATOM 9440 C C . ASP C 1 225 ? 167.846 172.212 222.520 1.00 147.27 225 ASP C C 1
ATOM 9441 O O . ASP C 1 225 ? 166.686 172.560 222.767 1.00 147.27 225 ASP C O 1
ATOM 9450 N N . VAL C 1 226 ? 168.778 173.066 222.097 1.00 147.36 226 VAL C N 1
ATOM 9451 C CA . VAL C 1 226 ? 168.459 174.404 221.629 1.00 147.36 226 VAL C CA 1
ATOM 9452 C C . VAL C 1 226 ? 168.764 174.567 220.146 1.00 147.36 226 VAL C C 1
ATOM 9453 O O . VAL C 1 226 ? 168.172 175.443 219.498 1.00 147.36 226 VAL C O 1
ATOM 9466 N N . MET C 1 227 ? 169.656 173.751 219.587 1.00 148.39 227 MET C N 1
ATOM 9467 C CA . MET C 1 227 ? 170.101 173.972 218.216 1.00 148.39 227 MET C CA 1
ATOM 9468 C C . MET C 1 227 ? 169.205 173.321 217.171 1.00 148.39 227 MET C C 1
ATOM 9469 O O . MET C 1 227 ? 169.079 173.855 216.066 1.00 148.39 227 MET C O 1
ATOM 9483 N N . GLU C 1 228 ? 168.616 172.168 217.481 1.00 144.15 228 GLU C N 1
ATOM 9484 C CA . GLU C 1 228 ? 167.805 171.435 216.507 1.00 144.15 228 GLU C CA 1
ATOM 9485 C C . GLU C 1 228 ? 166.728 172.287 215.835 1.00 144.15 228 GLU C C 1
ATOM 9486 O O . GLU C 1 228 ? 166.626 172.250 214.593 1.00 144.15 228 GLU C O 1
ATOM 9498 N N . PRO C 1 229 ? 165.926 173.076 216.558 1.00 143.93 229 PRO C N 1
ATOM 9499 C CA . PRO C 1 229 ? 164.906 173.882 215.879 1.00 143.93 229 PRO C CA 1
ATOM 9500 C C . PRO C 1 229 ? 165.501 174.909 214.955 1.00 143.93 229 PRO C C 1
ATOM 9501 O O . PRO C 1 229 ? 164.910 175.222 213.917 1.00 143.93 229 PRO C O 1
ATOM 9512 N N . VAL C 1 230 ? 166.659 175.454 215.323 1.00 148.11 230 VAL C N 1
ATOM 9513 C CA . VAL C 1 230 ? 167.356 176.388 214.448 1.00 148.11 230 VAL C CA 1
ATOM 9514 C C . VAL C 1 230 ? 167.639 175.721 213.114 1.00 148.11 230 VAL C C 1
ATOM 9515 O O . VAL C 1 230 ? 167.488 176.328 212.049 1.00 148.11 230 VAL C O 1
ATOM 9528 N N . THR C 1 231 ? 167.999 174.439 213.154 1.00 146.70 231 THR C N 1
ATOM 9529 C CA . THR C 1 231 ? 168.300 173.710 211.932 1.00 146.70 231 THR C CA 1
ATOM 9530 C C . THR C 1 231 ? 167.050 173.511 211.098 1.00 146.70 231 THR C C 1
ATOM 9531 O O . THR C 1 231 ? 167.066 173.708 209.876 1.00 146.70 231 THR C O 1
ATOM 9542 N N . TYR C 1 232 ? 165.962 173.090 211.745 1.00 144.48 232 TYR C N 1
ATOM 9543 C CA . TYR C 1 232 ? 164.710 172.899 211.020 1.00 144.48 232 TYR C CA 1
ATOM 9544 C C . TYR C 1 232 ? 164.285 174.191 210.336 1.00 144.48 232 TYR C C 1
ATOM 9545 O O . TYR C 1 232 ? 163.937 174.206 209.144 1.00 144.48 232 TYR C O 1
ATOM 9563 N N . LEU C 1 233 ? 164.366 175.294 211.071 1.00 153.25 233 LEU C N 1
ATOM 9564 C CA . LEU C 1 233 ? 163.928 176.585 210.564 1.00 153.25 233 LEU C CA 1
ATOM 9565 C C . LEU C 1 233 ? 164.822 177.060 209.429 1.00 153.25 233 LEU C C 1
ATOM 9566 O O . LEU C 1 233 ? 164.338 177.635 208.449 1.00 153.25 233 LEU C O 1
ATOM 9582 N N . VAL C 1 234 ? 166.126 176.805 209.532 1.00 153.22 234 VAL C N 1
ATOM 9583 C CA . VAL C 1 234 ? 167.050 177.224 208.485 1.00 153.22 234 VAL C CA 1
ATOM 9584 C C . VAL C 1 234 ? 166.811 176.424 207.214 1.00 153.22 234 VAL C C 1
ATOM 9585 O O . VAL C 1 234 ? 166.854 176.970 206.104 1.00 153.22 234 VAL C O 1
ATOM 9598 N N . GLY C 1 235 ? 166.563 175.123 207.348 1.00 153.84 235 GLY C N 1
ATOM 9599 C CA . GLY C 1 235 ? 166.245 174.328 206.176 1.00 153.84 235 GLY C CA 1
ATOM 9600 C C . GLY C 1 235 ? 164.982 174.812 205.498 1.00 153.84 235 GLY C C 1
ATOM 9601 O O . GLY C 1 235 ? 164.908 174.891 204.266 1.00 153.84 235 GLY C O 1
ATOM 9605 N N . LEU C 1 236 ? 163.985 175.185 206.295 1.00 158.69 236 LEU C N 1
ATOM 9606 C CA . LEU C 1 236 ? 162.745 175.668 205.705 1.00 158.69 236 LEU C CA 1
ATOM 9607 C C . LEU C 1 236 ? 162.956 177.017 205.028 1.00 158.69 236 LEU C C 1
ATOM 9608 O O . LEU C 1 236 ? 162.384 177.285 203.963 1.00 158.69 236 LEU C O 1
ATOM 9624 N N . SER C 1 237 ? 163.801 177.864 205.616 1.00 161.51 237 SER C N 1
ATOM 9625 C CA . SER C 1 237 ? 164.135 179.134 204.983 1.00 161.51 237 SER C CA 1
ATOM 9626 C C . SER C 1 237 ? 164.833 178.908 203.652 1.00 161.51 237 SER C C 1
ATOM 9627 O O . SER C 1 237 ? 164.593 179.634 202.678 1.00 161.51 237 SER C O 1
ATOM 9635 N N . THR C 1 238 ? 165.706 177.905 203.594 1.00 163.14 238 THR C N 1
ATOM 9636 C CA . THR C 1 238 ? 166.378 177.590 202.341 1.00 163.14 238 THR C CA 1
ATOM 9637 C C . THR C 1 238 ? 165.379 177.136 201.290 1.00 163.14 238 THR C C 1
ATOM 9638 O O . THR C 1 238 ? 165.481 177.522 200.119 1.00 163.14 238 THR C O 1
ATOM 9649 N N . LEU C 1 239 ? 164.413 176.305 201.689 1.00 163.75 239 LEU C N 1
ATOM 9650 C CA . LEU C 1 239 ? 163.362 175.904 200.757 1.00 163.75 239 LEU C CA 1
ATOM 9651 C C . LEU C 1 239 ? 162.615 177.117 200.226 1.00 163.75 239 LEU C C 1
ATOM 9652 O O . LEU C 1 239 ? 162.334 177.209 199.024 1.00 163.75 239 LEU C O 1
ATOM 9668 N N . ILE C 1 240 ? 162.288 178.055 201.113 1.00 168.47 240 ILE C N 1
ATOM 9669 C CA . ILE C 1 240 ? 161.539 179.242 200.707 1.00 168.47 240 ILE C CA 1
ATOM 9670 C C . ILE C 1 240 ? 162.344 180.053 199.699 1.00 168.47 240 ILE C C 1
ATOM 9671 O O . ILE C 1 240 ? 161.824 180.492 198.664 1.00 168.47 240 ILE C O 1
ATOM 9687 N N . GLY C 1 241 ? 163.625 180.273 199.997 1.00 170.99 241 GLY C N 1
ATOM 9688 C CA . GLY C 1 241 ? 164.467 181.031 199.086 1.00 170.99 241 GLY C CA 1
ATOM 9689 C C . GLY C 1 241 ? 164.610 180.363 197.733 1.00 170.99 241 GLY C C 1
ATOM 9690 O O . GLY C 1 241 ? 164.580 181.028 196.692 1.00 170.99 241 GLY C O 1
ATOM 9694 N N . GLY C 1 242 ? 164.752 179.039 197.725 1.00 173.17 242 GLY C N 1
ATOM 9695 C CA . GLY C 1 242 ? 164.876 178.334 196.464 1.00 173.17 242 GLY C CA 1
ATOM 9696 C C . GLY C 1 242 ? 163.607 178.424 195.647 1.00 173.17 242 GLY C C 1
ATOM 9697 O O . GLY C 1 242 ? 163.649 178.621 194.427 1.00 173.17 242 GLY C O 1
ATOM 9701 N N . TYR C 1 243 ? 162.479 178.338 196.340 1.00 177.95 243 TYR C N 1
ATOM 9702 C CA . TYR C 1 243 ? 161.175 178.426 195.710 1.00 177.95 243 TYR C CA 1
ATOM 9703 C C . TYR C 1 243 ? 160.991 179.798 195.070 1.00 177.95 243 TYR C C 1
ATOM 9704 O O . TYR C 1 243 ? 160.465 179.912 193.964 1.00 177.95 243 TYR C O 1
ATOM 9722 N N . MET C 1 244 ? 161.433 180.839 195.768 1.00 179.75 244 MET C N 1
ATOM 9723 C CA . MET C 1 244 ? 161.304 182.202 195.268 1.00 179.75 244 MET C CA 1
ATOM 9724 C C . MET C 1 244 ? 162.224 182.448 194.079 1.00 179.75 244 MET C C 1
ATOM 9725 O O . MET C 1 244 ? 161.827 183.107 193.110 1.00 179.75 244 MET C O 1
ATOM 9739 N N . TRP C 1 245 ? 163.431 181.888 194.126 1.00 180.27 245 TRP C N 1
ATOM 9740 C CA . TRP C 1 245 ? 164.371 182.017 193.017 1.00 180.27 245 TRP C CA 1
ATOM 9741 C C . TRP C 1 245 ? 163.798 181.344 191.773 1.00 180.27 245 TRP C C 1
ATOM 9742 O O . TRP C 1 245 ? 163.865 181.893 190.676 1.00 180.27 245 TRP C O 1
ATOM 9763 N N . PHE C 1 246 ? 163.226 180.157 191.954 1.00 179.47 246 PHE C N 1
ATOM 9764 C CA . PHE C 1 246 ? 162.605 179.434 190.850 1.00 179.47 246 PHE C CA 1
ATOM 9765 C C . PHE C 1 246 ? 161.482 180.255 190.230 1.00 179.47 246 PHE C C 1
ATOM 9766 O O . PHE C 1 246 ? 161.393 180.395 189.001 1.00 179.47 246 PHE C O 1
ATOM 9783 N N . LEU C 1 247 ? 160.633 180.832 191.082 1.00 181.13 247 LEU C N 1
ATOM 9784 C CA . LEU C 1 247 ? 159.535 181.657 190.599 1.00 181.13 247 LEU C CA 1
ATOM 9785 C C . LEU C 1 247 ? 160.054 182.845 189.804 1.00 181.13 247 LEU C C 1
ATOM 9786 O O . LEU C 1 247 ? 159.544 183.149 188.719 1.00 181.13 247 LEU C O 1
ATOM 9802 N N . TRP C 1 248 ? 161.072 183.529 190.326 1.00 180.81 248 TRP C N 1
ATOM 9803 C CA . TRP C 1 248 ? 161.579 184.713 189.647 1.00 180.81 248 TRP C CA 1
ATOM 9804 C C . TRP C 1 248 ? 162.252 184.365 188.328 1.00 180.81 248 TRP C C 1
ATOM 9805 O O . TRP C 1 248 ? 162.164 185.139 187.369 1.00 180.81 248 TRP C O 1
ATOM 9826 N N . HIS C 1 249 ? 162.893 183.196 188.272 1.00 182.68 249 HIS C N 1
ATOM 9827 C CA . HIS C 1 249 ? 163.506 182.727 187.032 1.00 182.68 249 HIS C CA 1
ATOM 9828 C C . HIS C 1 249 ? 162.408 182.492 185.995 1.00 182.68 249 HIS C C 1
ATOM 9829 O O . HIS C 1 249 ? 162.557 182.878 184.837 1.00 182.68 249 HIS C O 1
ATOM 9843 N N . ASN C 1 250 ? 161.306 181.862 186.404 1.00 182.92 250 ASN C N 1
ATOM 9844 C CA . ASN C 1 250 ? 160.177 181.698 185.495 1.00 182.92 250 ASN C CA 1
ATOM 9845 C C . ASN C 1 250 ? 159.502 183.027 185.177 1.00 182.92 250 ASN C C 1
ATOM 9846 O O . ASN C 1 250 ? 158.850 183.151 184.134 1.00 182.92 250 ASN C O 1
ATOM 9857 N N . ARG C 1 251 ? 159.638 184.021 186.049 1.00 180.48 251 ARG C N 1
ATOM 9858 C CA . ARG C 1 251 ? 159.032 185.327 185.813 1.00 180.48 251 ARG C CA 1
ATOM 9859 C C . ARG C 1 251 ? 159.624 185.988 184.573 1.00 180.48 251 ARG C C 1
ATOM 9860 O O . ARG C 1 251 ? 159.162 185.756 183.455 1.00 180.48 251 ARG C O 1
ATOM 9864 N N . LEU C 1 270 ? 169.057 184.641 175.020 1.00 155.70 270 LEU C N 1
ATOM 9865 C CA . LEU C 1 270 ? 170.263 184.736 175.833 1.00 155.70 270 LEU C CA 1
ATOM 9866 C C . LEU C 1 270 ? 171.357 185.416 175.017 1.00 155.70 270 LEU C C 1
ATOM 9867 O O . LEU C 1 270 ? 172.008 186.350 175.484 1.00 155.70 270 LEU C O 1
ATOM 9882 N N . TYR C 1 271 ? 171.547 184.939 173.788 1.00 162.18 271 TYR C N 1
ATOM 9883 C CA . TYR C 1 271 ? 172.524 185.513 172.864 1.00 162.18 271 TYR C CA 1
ATOM 9884 C C . TYR C 1 271 ? 171.894 186.757 172.257 1.00 162.18 271 TYR C C 1
ATOM 9885 O O . TYR C 1 271 ? 171.285 186.713 171.187 1.00 162.18 271 TYR C O 1
ATOM 9903 N N . GLN C 1 272 ? 172.035 187.883 172.954 1.00 160.23 272 GLN C N 1
ATOM 9904 C CA . GLN C 1 272 ? 171.355 189.115 172.565 1.00 160.23 272 GLN C CA 1
ATOM 9905 C C . GLN C 1 272 ? 172.239 190.031 171.722 1.00 160.23 272 GLN C C 1
ATOM 9906 O O . GLN C 1 272 ? 171.926 190.304 170.559 1.00 160.23 272 GLN C O 1
ATOM 9910 N N . ALA C 1 273 ? 173.351 190.499 172.288 1.00 165.02 273 ALA C N 1
ATOM 9911 C CA . ALA C 1 273 ? 174.131 191.564 171.666 1.00 165.02 273 ALA C CA 1
ATOM 9912 C C . ALA C 1 273 ? 174.828 191.069 170.411 1.00 165.02 273 ALA C C 1
ATOM 9913 O O . ALA C 1 273 ? 174.564 191.562 169.311 1.00 165.02 273 ALA C O 1
ATOM 9920 N N . LYS C 1 274 ? 175.721 190.092 170.565 1.00 163.49 274 LYS C N 1
ATOM 9921 C CA . LYS C 1 274 ? 176.254 189.344 169.428 1.00 163.49 274 LYS C CA 1
ATOM 9922 C C . LYS C 1 274 ? 175.260 188.230 169.093 1.00 163.49 274 LYS C C 1
ATOM 9923 O O . LYS C 1 274 ? 175.554 187.034 169.151 1.00 163.49 274 LYS C O 1
ATOM 9927 N N . GLY C 1 275 ? 174.051 188.653 168.737 1.00 163.23 275 GLY C N 1
ATOM 9928 C CA . GLY C 1 275 ? 172.924 187.748 168.656 1.00 163.23 275 GLY C CA 1
ATOM 9929 C C . GLY C 1 275 ? 172.951 186.938 167.379 1.00 163.23 275 GLY C C 1
ATOM 9930 O O . GLY C 1 275 ? 173.221 187.468 166.298 1.00 163.23 275 GLY C O 1
ATOM 9934 N N . PHE C 1 276 ? 172.683 185.643 167.513 1.00 159.23 276 PHE C N 1
ATOM 9935 C CA . PHE C 1 276 ? 172.539 184.766 166.367 1.00 159.23 276 PHE C CA 1
ATOM 9936 C C . PHE C 1 276 ? 171.568 183.652 166.715 1.00 159.23 276 PHE C C 1
ATOM 9937 O O . PHE C 1 276 ? 171.102 183.536 167.851 1.00 159.23 276 PHE C O 1
ATOM 9954 N N . SER C 1 277 ? 171.272 182.833 165.712 1.00 163.01 277 SER C N 1
ATOM 9955 C CA . SER C 1 277 ? 170.431 181.660 165.880 1.00 163.01 277 SER C CA 1
ATOM 9956 C C . SER C 1 277 ? 171.290 180.411 165.928 1.00 163.01 277 SER C C 1
ATOM 9957 O O . SER C 1 277 ? 172.165 180.209 165.082 1.00 163.01 277 SER C O 1
ATOM 9965 N N . LEU C 1 278 ? 171.026 179.568 166.924 1.00 165.37 278 LEU C N 1
ATOM 9966 C CA . LEU C 1 278 ? 171.649 178.253 166.957 1.00 165.37 278 LEU C CA 1
ATOM 9967 C C . LEU C 1 278 ? 171.280 177.445 165.720 1.00 165.37 278 LEU C C 1
ATOM 9968 O O . LEU C 1 278 ? 172.083 176.636 165.238 1.00 165.37 278 LEU C O 1
ATOM 9984 N N . GLN C 1 279 ? 170.083 177.676 165.175 1.00 165.94 279 GLN C N 1
ATOM 9985 C CA . GLN C 1 279 ? 169.642 176.930 164.005 1.00 165.94 279 GLN C CA 1
ATOM 9986 C C . GLN C 1 279 ? 170.330 177.416 162.738 1.00 165.94 279 GLN C C 1
ATOM 9987 O O . GLN C 1 279 ? 170.534 176.629 161.812 1.00 165.94 279 GLN C O 1
ATOM 10001 N N . ASP C 1 280 ? 170.710 178.694 162.679 1.00 162.33 280 ASP C N 1
ATOM 10002 C CA . ASP C 1 280 ? 171.483 179.184 161.541 1.00 162.33 280 ASP C CA 1
ATOM 10003 C C . ASP C 1 280 ? 172.848 178.509 161.490 1.00 162.33 280 ASP C C 1
ATOM 10004 O O . ASP C 1 280 ? 173.279 178.006 160.441 1.00 162.33 280 ASP C O 1
ATOM 10013 N N . TRP C 1 281 ? 173.548 178.513 162.625 1.00 159.24 281 TRP C N 1
ATOM 10014 C CA . TRP C 1 281 ? 174.800 177.783 162.760 1.00 159.24 281 TRP C CA 1
ATOM 10015 C C . TRP C 1 281 ? 174.617 176.314 162.393 1.00 159.24 281 TRP C C 1
ATOM 10016 O O . TRP C 1 281 ? 175.425 175.737 161.646 1.00 159.24 281 TRP C O 1
ATOM 10037 N N . GLU C 1 282 ? 173.532 175.705 162.879 1.00 160.43 282 GLU C N 1
ATOM 10038 C CA . GLU C 1 282 ? 173.271 174.297 162.604 1.00 160.43 282 GLU C CA 1
ATOM 10039 C C . GLU C 1 282 ? 173.076 174.053 161.113 1.00 160.43 282 GLU C C 1
ATOM 10040 O O . GLU C 1 282 ? 173.592 173.074 160.564 1.00 160.43 282 GLU C O 1
ATOM 10052 N N . GLY C 1 283 ? 172.335 174.932 160.443 1.00 158.58 283 GLY C N 1
ATOM 10053 C CA . GLY C 1 283 ? 172.076 174.740 159.029 1.00 158.58 283 GLY C CA 1
ATOM 10054 C C . GLY C 1 283 ? 173.324 174.911 158.189 1.00 158.58 283 GLY C C 1
ATOM 10055 O O . GLY C 1 283 ? 173.539 174.173 157.222 1.00 158.58 283 GLY C O 1
ATOM 10059 N N . TYR C 1 284 ? 174.164 175.886 158.542 1.00 153.00 284 TYR C N 1
ATOM 10060 C CA . TYR C 1 284 ? 175.435 176.027 157.842 1.00 153.00 284 TYR C CA 1
ATOM 10061 C C . TYR C 1 284 ? 176.287 174.774 157.999 1.00 153.00 284 TYR C C 1
ATOM 10062 O O . TYR C 1 284 ? 176.872 174.281 157.021 1.00 153.00 284 TYR C O 1
ATOM 10080 N N . LEU C 1 285 ? 176.361 174.236 159.219 1.00 155.18 285 LEU C N 1
ATOM 10081 C CA . LEU C 1 285 ? 177.118 173.005 159.428 1.00 155.18 285 LEU C CA 1
ATOM 10082 C C . LEU C 1 285 ? 176.531 171.858 158.613 1.00 155.18 285 LE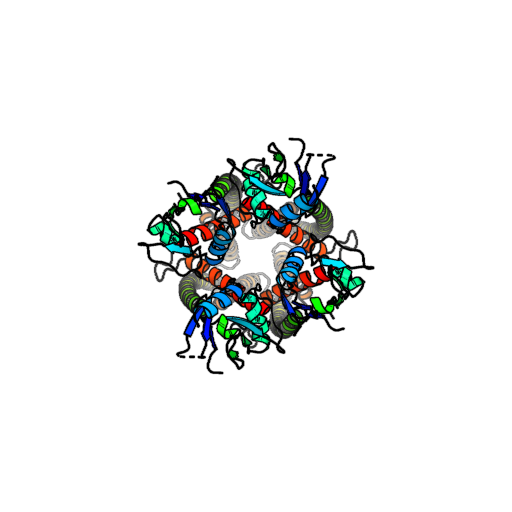U C C 1
ATOM 10083 O O . LEU C 1 285 ? 177.268 171.040 158.039 1.00 155.18 285 LEU C O 1
ATOM 10099 N N . GLU C 1 286 ? 175.200 171.787 158.556 1.00 157.26 286 GLU C N 1
ATOM 10100 C CA . GLU C 1 286 ? 174.529 170.742 157.794 1.00 157.26 286 GLU C CA 1
ATOM 10101 C C . GLU C 1 286 ? 174.892 170.824 156.321 1.00 157.26 286 GLU C C 1
ATOM 10102 O O . GLU C 1 286 ? 175.136 169.798 155.675 1.00 157.26 286 GLU C O 1
ATOM 10114 N N . GLU C 1 287 ? 174.925 172.037 155.772 1.00 153.83 287 GLU C N 1
ATOM 10115 C CA . GLU C 1 287 ? 175.345 172.202 154.386 1.00 153.83 287 GLU C CA 1
ATOM 10116 C C . GLU C 1 287 ? 176.775 171.727 154.192 1.00 153.83 287 GLU C C 1
ATOM 10117 O O . GLU C 1 287 ? 177.072 170.976 153.250 1.00 153.83 287 GLU C O 1
ATOM 10129 N N . ALA C 1 288 ? 177.668 172.150 155.087 1.00 145.74 288 ALA C N 1
ATOM 10130 C CA . ALA C 1 288 ? 179.084 171.847 154.931 1.00 145.74 288 ALA C CA 1
ATOM 10131 C C . ALA C 1 288 ? 179.336 170.347 154.931 1.00 145.74 288 ALA C C 1
ATOM 10132 O O . ALA C 1 288 ? 180.188 169.855 154.178 1.00 145.74 288 ALA C O 1
ATOM 10139 N N . ASN C 1 289 ? 178.606 169.609 155.769 1.00 149.84 289 ASN C N 1
ATOM 10140 C CA . ASN C 1 289 ? 178.790 168.161 155.826 1.00 149.84 289 ASN C CA 1
ATOM 10141 C C . ASN C 1 289 ? 178.547 167.522 154.463 1.00 149.84 289 ASN C C 1
ATOM 10142 O O . ASN C 1 289 ? 179.393 166.781 153.945 1.00 149.84 289 ASN C O 1
ATOM 10153 N N . ALA C 1 290 ? 177.394 167.811 153.861 1.00 143.00 290 ALA C N 1
ATOM 10154 C CA . ALA C 1 290 ? 177.060 167.211 152.576 1.00 143.00 290 ALA C CA 1
ATOM 10155 C C . ALA C 1 290 ? 178.006 167.673 151.478 1.00 143.00 290 ALA C C 1
ATOM 10156 O O . ALA C 1 290 ? 178.325 166.898 150.564 1.00 143.00 290 ALA C O 1
ATOM 10163 N N . MET C 1 291 ? 178.464 168.923 151.546 1.00 138.38 291 MET C N 1
ATOM 10164 C CA . MET C 1 291 ? 179.432 169.396 150.564 1.00 138.38 291 MET C CA 1
ATOM 10165 C C . MET C 1 291 ? 180.713 168.575 150.638 1.00 138.38 291 MET C C 1
ATOM 10166 O O . MET C 1 291 ? 181.263 168.146 149.611 1.00 138.38 291 MET C O 1
ATOM 10180 N N . ARG C 1 292 ? 181.183 168.318 151.858 1.00 138.81 292 ARG C N 1
ATOM 10181 C CA . ARG C 1 292 ? 182.372 167.495 152.028 1.00 138.81 292 ARG C CA 1
ATOM 10182 C C . ARG C 1 292 ? 182.133 166.079 151.530 1.00 138.81 292 ARG C C 1
ATOM 10183 O O . ARG C 1 292 ? 183.038 165.452 150.967 1.00 138.81 292 ARG C O 1
ATOM 10204 N N . ARG C 1 293 ? 180.926 165.554 151.738 1.00 142.25 293 ARG C N 1
ATOM 10205 C CA . ARG C 1 293 ? 180.631 164.206 151.264 1.00 142.25 293 ARG C CA 1
ATOM 10206 C C . ARG C 1 293 ? 180.737 164.135 149.748 1.00 142.25 293 ARG C C 1
ATOM 10207 O O . ARG C 1 293 ? 181.338 163.204 149.197 1.00 142.25 293 ARG C O 1
ATOM 10228 N N . GLU C 1 294 ? 180.158 165.118 149.057 1.00 136.52 294 GLU C N 1
ATOM 10229 C CA . GLU C 1 294 ? 180.245 165.149 147.600 1.00 136.52 294 GLU C CA 1
ATOM 10230 C C . GLU C 1 294 ? 181.692 165.221 147.142 1.00 136.52 294 GLU C C 1
ATOM 10231 O O . GLU C 1 294 ? 182.105 164.510 146.211 1.00 136.52 294 GLU C O 1
ATOM 10243 N N . ILE C 1 295 ? 182.479 166.076 147.791 1.00 129.95 295 ILE C N 1
ATOM 10244 C CA . ILE C 1 295 ? 183.863 166.267 147.376 1.00 129.95 295 ILE C CA 1
ATOM 10245 C C . ILE C 1 295 ? 184.656 164.983 147.568 1.00 129.95 295 ILE C C 1
ATOM 10246 O O . ILE C 1 295 ? 185.428 164.577 146.692 1.00 129.95 295 ILE C O 1
ATOM 10262 N N . LYS C 1 296 ? 184.476 164.320 148.709 1.00 130.76 296 LYS C N 1
ATOM 10263 C CA . LYS C 1 296 ? 185.197 163.079 148.953 1.00 130.76 296 LYS C CA 1
ATOM 10264 C C . LYS C 1 296 ? 184.742 161.982 148.008 1.00 130.76 296 LYS C C 1
ATOM 10265 O O . LYS C 1 296 ? 185.543 161.124 147.623 1.00 130.76 296 LYS C O 1
ATOM 10284 N N . ALA C 1 297 ? 183.468 161.996 147.622 1.00 129.45 297 ALA C N 1
ATOM 10285 C CA . ALA C 1 297 ? 182.985 161.038 146.639 1.00 129.45 297 ALA C CA 1
ATOM 10286 C C . ALA C 1 297 ? 183.723 161.209 145.321 1.00 129.45 297 ALA C C 1
ATOM 10287 O O . ALA C 1 297 ? 184.217 160.237 144.734 1.00 129.45 297 ALA C O 1
ATOM 10294 N N . VAL C 1 298 ? 183.827 162.450 144.853 1.00 123.74 298 VAL C N 1
ATOM 10295 C CA . VAL C 1 298 ? 184.539 162.706 143.604 1.00 123.74 298 VAL C CA 1
ATOM 10296 C C . VAL C 1 298 ? 186.009 162.327 143.743 1.00 123.74 298 VAL C C 1
ATOM 10297 O O . VAL C 1 298 ? 186.628 161.795 142.809 1.00 123.74 298 VAL C O 1
ATOM 10310 N N . ALA C 1 299 ? 186.586 162.592 144.914 1.00 124.10 299 ALA C N 1
ATOM 10311 C CA . ALA C 1 299 ? 187.984 162.261 145.156 1.00 124.10 299 ALA C CA 1
ATOM 10312 C C . ALA C 1 299 ? 188.220 160.769 145.033 1.00 124.10 299 ALA C C 1
ATOM 10313 O O . ALA C 1 299 ? 189.167 160.329 144.374 1.00 124.10 299 ALA C O 1
ATOM 10320 N N . SER C 1 300 ? 187.375 159.976 145.683 1.00 126.80 300 SER C N 1
ATOM 10321 C CA . SER C 1 300 ? 187.448 158.532 145.521 1.00 126.80 300 SER C CA 1
ATOM 10322 C C . SER C 1 300 ? 187.237 158.130 144.071 1.00 126.80 300 SER C C 1
ATOM 10323 O O . SER C 1 300 ? 187.826 157.148 143.608 1.00 126.80 300 SER C O 1
ATOM 10331 N N . GLU C 1 301 ? 186.408 158.875 143.339 1.00 122.14 301 GLU C N 1
ATOM 10332 C CA . GLU C 1 301 ? 186.156 158.519 141.948 1.00 122.14 301 GLU C CA 1
ATOM 10333 C C . GLU C 1 301 ? 187.407 158.700 141.102 1.00 122.14 301 GLU C C 1
ATOM 10334 O O . GLU C 1 301 ? 187.631 157.941 140.152 1.00 122.14 301 GLU C O 1
ATOM 10346 N N . TYR C 1 302 ? 188.231 159.698 141.428 1.00 117.50 302 TYR C N 1
ATOM 10347 C CA . TYR C 1 302 ? 189.540 159.844 140.796 1.00 117.50 302 TYR C CA 1
ATOM 10348 C C . TYR C 1 302 ? 190.678 159.268 141.628 1.00 117.50 302 TYR C C 1
ATOM 10349 O O . TYR C 1 302 ? 191.765 159.039 141.086 1.00 117.50 302 TYR C O 1
ATOM 10367 N N . ASP C 1 303 ? 190.462 159.041 142.923 1.00 124.74 303 ASP C N 1
ATOM 10368 C CA . ASP C 1 303 ? 191.489 158.517 143.823 1.00 124.74 303 ASP C CA 1
ATOM 10369 C C . ASP C 1 303 ? 192.711 159.439 143.871 1.00 124.74 303 ASP C C 1
ATOM 10370 O O . ASP C 1 303 ? 193.822 159.060 143.499 1.00 124.74 303 ASP C O 1
ATOM 10374 N N . VAL C 1 304 ? 192.477 160.676 144.316 1.00 128.08 304 VAL C N 1
ATOM 10375 C CA . VAL C 1 304 ? 193.519 161.700 144.367 1.00 128.08 304 VAL C CA 1
ATOM 10376 C C . VAL C 1 304 ? 193.528 162.371 145.745 1.00 128.08 304 VAL C C 1
ATOM 10377 O O . VAL C 1 304 ? 193.774 163.577 145.857 1.00 128.08 304 VAL C O 1
ATOM 10390 N N . ASP C 1 305 ? 193.179 161.607 146.791 1.00 134.34 305 ASP C N 1
ATOM 10391 C CA . ASP C 1 305 ? 193.472 161.869 148.209 1.00 134.34 305 ASP C CA 1
ATOM 10392 C C . ASP C 1 305 ? 193.332 163.330 148.647 1.00 134.34 305 ASP C C 1
ATOM 10393 O O . ASP C 1 305 ? 194.309 163.977 149.036 1.00 134.34 305 ASP C O 1
ATOM 10402 N N . TRP C 1 306 ? 192.107 163.842 148.623 1.00 129.24 306 TRP C N 1
ATOM 10403 C CA . TRP C 1 306 ? 191.880 165.272 148.775 1.00 129.24 306 TRP C CA 1
ATOM 10404 C C . TRP C 1 306 ? 192.268 165.769 150.161 1.00 129.24 306 TRP C C 1
ATOM 10405 O O . TRP C 1 306 ? 192.031 165.104 151.172 1.00 129.24 306 TRP C O 1
ATOM 10426 N N . ASN C 1 307 ? 192.863 166.959 150.190 1.00 139.33 307 ASN C N 1
ATOM 10427 C CA . ASN C 1 307 ? 193.172 167.684 151.412 1.00 139.33 307 ASN C CA 1
ATOM 10428 C C . ASN C 1 307 ? 192.205 168.847 151.560 1.00 139.33 307 ASN C C 1
ATOM 10429 O O . ASN C 1 307 ? 191.909 169.546 150.588 1.00 139.33 307 ASN C O 1
ATOM 10440 N N . GLU C 1 308 ? 191.723 169.060 152.784 1.00 143.83 308 GLU C N 1
ATOM 10441 C CA . GLU C 1 308 ? 190.820 170.179 153.021 1.00 143.83 308 GLU C CA 1
ATOM 10442 C C . GLU C 1 308 ? 191.539 171.516 152.901 1.00 143.83 308 GLU C C 1
ATOM 10443 O O . GLU C 1 308 ? 190.912 172.524 152.559 1.00 143.83 308 GLU C O 1
ATOM 10455 N N . THR C 1 309 ? 192.838 171.548 153.175 1.00 138.82 309 THR C N 1
ATOM 10456 C CA . THR C 1 309 ? 193.611 172.779 153.089 1.00 138.82 309 THR C CA 1
ATOM 10457 C C . THR C 1 309 ? 194.106 173.005 151.666 1.00 138.82 309 THR C C 1
ATOM 10458 O O . THR C 1 309 ? 195.214 172.604 151.315 1.00 138.82 309 THR C O 1
ATOM 10462 N N . THR D 1 8 ? 159.806 131.269 123.611 1.00 125.00 8 THR D N 1
ATOM 10463 C CA . THR D 1 8 ? 160.546 132.513 123.442 1.00 125.00 8 THR D CA 1
ATOM 10464 C C . THR D 1 8 ? 161.993 132.353 123.881 1.00 125.00 8 THR D C 1
ATOM 10465 O O . THR D 1 8 ? 162.343 132.624 125.030 1.00 125.00 8 THR D O 1
ATOM 10475 N N . THR D 1 9 ? 162.828 131.905 122.949 1.00 128.77 9 THR D N 1
ATOM 10476 C CA . THR D 1 9 ? 164.260 131.800 123.217 1.00 128.77 9 THR D CA 1
ATOM 10477 C C . THR D 1 9 ? 164.894 133.136 123.590 1.00 128.77 9 THR D C 1
ATOM 10478 O O . THR D 1 9 ? 165.573 133.198 124.629 1.00 128.77 9 THR D O 1
ATOM 10489 N N . PRO D 1 10 ? 164.730 134.221 122.830 1.00 122.97 10 PRO D N 1
ATOM 10490 C CA . PRO D 1 10 ? 165.468 135.448 123.149 1.00 122.97 10 PRO D CA 1
ATOM 10491 C C . PRO D 1 10 ? 164.913 136.113 124.395 1.00 122.97 10 PRO D C 1
ATOM 10492 O O . PRO D 1 10 ? 163.869 135.733 124.928 1.00 122.97 10 PRO D O 1
ATOM 10503 N N . SER D 1 11 ? 165.625 137.129 124.863 1.00 116.46 11 SER D N 1
ATOM 10504 C CA . SER D 1 11 ? 165.270 137.722 126.145 1.00 116.46 11 SER D CA 1
ATOM 10505 C C . SER D 1 11 ? 166.021 139.030 126.328 1.00 116.46 11 SER D C 1
ATOM 10506 O O . SER D 1 11 ? 166.782 139.472 125.460 1.00 116.46 11 SER D O 1
ATOM 10514 N N . ARG D 1 12 ? 165.789 139.643 127.484 1.00 113.96 12 ARG D N 1
ATOM 10515 C CA . ARG D 1 12 ? 166.455 140.869 127.892 1.00 113.96 12 ARG D CA 1
ATOM 10516 C C . ARG D 1 12 ? 167.141 140.598 129.217 1.00 113.96 12 ARG D C 1
ATOM 10517 O O . ARG D 1 12 ? 166.475 140.452 130.247 1.00 113.96 12 ARG D O 1
ATOM 10538 N N . LEU D 1 13 ? 168.460 140.543 129.186 1.00 115.82 13 LEU D N 1
ATOM 10539 C CA . LEU D 1 13 ? 169.264 140.281 130.361 1.00 115.82 13 LEU D CA 1
ATOM 10540 C C . LEU D 1 13 ? 169.703 141.599 130.970 1.00 115.82 13 LEU D C 1
ATOM 10541 O O . LEU D 1 13 ? 169.844 142.609 130.278 1.00 115.82 13 LEU D O 1
ATOM 10557 N N . LEU D 1 14 ? 169.899 141.580 132.276 1.00 114.43 14 LEU D N 1
ATOM 10558 C CA . LEU D 1 14 ? 170.410 142.722 133.008 1.00 114.43 14 LEU D CA 1
ATOM 10559 C C . LEU D 1 14 ? 171.910 142.600 133.225 1.00 114.43 14 LEU D C 1
ATOM 10560 O O . LEU D 1 14 ? 172.475 141.504 133.245 1.00 114.43 14 LEU D O 1
ATOM 10576 N N . LYS D 1 15 ? 172.544 143.754 133.385 1.00 112.63 15 LYS D N 1
ATOM 10577 C CA . LYS D 1 15 ? 173.889 143.870 133.908 1.00 112.63 15 LYS D CA 1
ATOM 10578 C C . LYS D 1 15 ? 173.855 145.020 134.906 1.00 112.63 15 LYS D C 1
ATOM 10579 O O . LYS D 1 15 ? 172.847 145.718 135.024 1.00 112.63 15 LYS D O 1
ATOM 10598 N N . LEU D 1 16 ? 174.959 145.194 135.636 1.00 116.77 16 LEU D N 1
ATOM 10599 C CA . LEU D 1 16 ? 175.012 146.037 136.828 1.00 116.77 16 LEU D CA 1
ATOM 10600 C C . LEU D 1 16 ? 174.393 147.420 136.653 1.00 116.77 16 LEU D C 1
ATOM 10601 O O . LEU D 1 16 ? 173.848 147.958 137.623 1.00 116.77 16 LEU D O 1
ATOM 10617 N N . VAL D 1 17 ? 174.484 148.018 135.465 1.00 110.78 17 VAL D N 1
ATOM 10618 C CA . VAL D 1 17 ? 173.805 149.280 135.186 1.00 110.78 17 VAL D CA 1
ATOM 10619 C C . VAL D 1 17 ? 172.975 149.178 133.918 1.00 110.78 17 VAL D C 1
ATOM 10620 O O . VAL D 1 17 ? 171.759 149.398 133.932 1.00 110.78 17 VAL D O 1
ATOM 10633 N N . LEU D 1 18 ? 173.632 148.848 132.822 1.00 109.38 18 LEU D N 1
ATOM 10634 C CA . LEU D 1 18 ? 173.067 148.967 131.497 1.00 109.38 18 LEU D CA 1
ATOM 10635 C C . LEU D 1 18 ? 172.414 147.659 131.071 1.00 109.38 18 LEU D C 1
ATOM 10636 O O . LEU D 1 18 ? 173.072 146.614 131.136 1.00 109.38 18 LEU D O 1
ATOM 10652 N N . PRO D 1 19 ? 171.145 147.646 130.655 1.00 106.10 19 PRO D N 1
ATOM 10653 C CA . PRO D 1 19 ? 170.558 146.403 130.156 1.00 106.10 19 PRO D CA 1
ATOM 10654 C C . PRO D 1 19 ? 171.261 145.873 128.918 1.00 106.10 19 PRO D C 1
ATOM 10655 O O . PRO D 1 19 ? 172.129 146.507 128.316 1.00 106.10 19 PRO D O 1
ATOM 10666 N N . LEU D 1 20 ? 170.848 144.665 128.549 1.00 115.31 20 LEU D N 1
ATOM 10667 C CA . LEU D 1 20 ? 171.396 143.901 127.443 1.00 115.31 20 LEU D CA 1
ATOM 10668 C C . LEU D 1 20 ? 170.251 143.146 126.792 1.00 115.31 20 LEU D C 1
ATOM 10669 O O . LEU D 1 20 ? 169.341 142.689 127.486 1.00 115.31 20 LEU D O 1
ATOM 10685 N N . SER D 1 21 ? 170.298 143.013 125.470 1.00 113.78 21 SER D N 1
ATOM 10686 C CA . SER D 1 21 ? 169.256 142.325 124.716 1.00 113.78 21 SER D CA 1
ATOM 10687 C C . SER D 1 21 ? 169.882 141.162 123.966 1.00 113.78 21 SER D C 1
ATOM 10688 O O . SER D 1 21 ? 170.807 141.365 123.172 1.00 113.78 21 SER D O 1
ATOM 10696 N N . THR D 1 22 ? 169.387 139.950 124.228 1.00 115.18 22 THR D N 1
ATOM 10697 C CA . THR D 1 22 ? 169.796 138.753 123.505 1.00 115.18 22 THR D CA 1
ATOM 10698 C C . THR D 1 22 ? 168.711 138.435 122.491 1.00 115.18 22 THR D C 1
ATOM 10699 O O . THR D 1 22 ? 167.650 137.909 122.850 1.00 115.18 22 THR D O 1
ATOM 10710 N N . VAL D 1 23 ? 168.979 138.756 121.229 1.00 117.89 23 VAL D N 1
ATOM 10711 C CA . VAL D 1 23 ? 168.018 138.584 120.148 1.00 117.89 23 VAL D CA 1
ATOM 10712 C C . VAL D 1 23 ? 168.425 137.353 119.356 1.00 117.89 23 VAL D C 1
ATOM 10713 O O . VAL D 1 23 ? 169.596 137.206 118.983 1.00 117.89 23 VAL D O 1
ATOM 10726 N N . ASP D 1 24 ? 167.456 136.478 119.096 1.00 118.81 24 ASP D N 1
ATOM 10727 C CA . ASP D 1 24 ? 167.680 135.195 118.445 1.00 118.81 24 ASP D CA 1
ATOM 10728 C C . ASP D 1 24 ? 166.998 135.211 117.089 1.00 118.81 24 ASP D C 1
ATOM 10729 O O . ASP D 1 24 ? 165.830 135.597 116.983 1.00 118.81 24 ASP D O 1
ATOM 10733 N N . HIS D 1 25 ? 167.730 134.793 116.065 1.00 124.11 25 HIS D N 1
ATOM 10734 C CA . HIS D 1 25 ? 167.243 134.785 114.696 1.00 124.11 25 HIS D CA 1
ATOM 10735 C C . HIS D 1 25 ? 167.074 133.366 114.167 1.00 124.11 25 HIS D C 1
ATOM 10736 O O . HIS D 1 25 ? 167.978 132.819 113.535 1.00 124.11 25 HIS D O 1
ATOM 10750 N N . ALA D 1 33 ? 174.242 132.961 115.233 1.00 135.41 33 ALA D N 1
ATOM 10751 C CA . ALA D 1 33 ? 173.732 132.696 116.571 1.00 135.41 33 ALA D CA 1
ATOM 10752 C C . ALA D 1 33 ? 173.046 133.947 117.127 1.00 135.41 33 ALA D C 1
ATOM 10753 O O . ALA D 1 33 ? 173.211 135.032 116.572 1.00 135.41 33 ALA D O 1
ATOM 10759 N N . PRO D 1 34 ? 172.270 133.806 118.206 1.00 129.77 34 PRO D N 1
ATOM 10760 C CA . PRO D 1 34 ? 171.679 134.995 118.828 1.00 129.77 34 PRO D CA 1
ATOM 10761 C C . PRO D 1 34 ? 172.755 135.932 119.343 1.00 129.77 34 PRO D C 1
ATOM 10762 O O . PRO D 1 34 ? 173.778 135.495 119.874 1.00 129.77 34 PRO D O 1
ATOM 10773 N N . LEU D 1 35 ? 172.505 137.229 119.195 1.00 121.71 35 LEU D N 1
ATOM 10774 C CA . LEU D 1 35 ? 173.503 138.248 119.479 1.00 121.71 35 LEU D CA 1
ATOM 10775 C C . LEU D 1 35 ? 173.083 139.102 120.666 1.00 121.71 35 LEU D C 1
ATOM 10776 O O . LEU D 1 35 ? 171.891 139.320 120.918 1.00 121.71 35 LEU D O 1
ATOM 10792 N N . ALA D 1 36 ? 174.094 139.579 121.388 1.00 117.74 36 ALA D N 1
ATOM 10793 C CA . ALA D 1 36 ? 173.931 140.356 122.607 1.00 117.74 36 ALA D CA 1
ATOM 10794 C C . ALA D 1 36 ? 174.277 141.807 122.321 1.00 117.74 36 ALA D C 1
ATOM 10795 O O . ALA D 1 36 ? 175.385 142.103 121.862 1.00 117.74 36 ALA D O 1
ATOM 10802 N N . LEU D 1 37 ? 173.334 142.704 122.599 1.00 117.07 37 LEU D N 1
ATOM 10803 C CA . LEU D 1 37 ? 173.483 144.118 122.294 1.00 117.07 37 LEU D CA 1
ATOM 10804 C C . LEU D 1 37 ? 173.304 144.941 123.558 1.00 117.07 37 LEU D C 1
ATOM 10805 O O . LEU D 1 37 ? 172.360 144.722 124.325 1.00 117.07 37 LEU D O 1
ATOM 10821 N N . LEU D 1 38 ? 174.207 145.896 123.753 1.00 110.98 38 LEU D N 1
ATOM 10822 C CA . LEU D 1 38 ? 174.213 146.769 124.915 1.00 110.98 38 LEU D CA 1
ATOM 10823 C C . LEU D 1 38 ? 173.551 148.100 124.597 1.00 110.98 38 LEU D C 1
ATOM 10824 O O . LEU D 1 38 ? 173.737 148.655 123.511 1.00 110.98 38 LEU D O 1
ATOM 10840 N N . VAL D 1 39 ? 172.780 148.609 125.556 1.00 102.84 39 VAL D N 1
ATOM 10841 C CA . VAL D 1 39 ? 172.078 149.876 125.423 1.00 102.84 39 VAL D CA 1
ATOM 10842 C C . VAL D 1 39 ? 172.038 150.560 126.777 1.00 102.84 39 VAL D C 1
ATOM 10843 O O . VAL D 1 39 ? 172.151 149.913 127.821 1.00 102.84 39 VAL D O 1
ATOM 10856 N N . HIS D 1 40 ? 171.853 151.875 126.752 1.00 97.46 40 HIS D N 1
ATOM 10857 C CA . HIS D 1 40 ? 171.700 152.711 127.932 1.00 97.46 40 HIS D CA 1
ATOM 10858 C C . HIS D 1 40 ? 170.236 153.093 128.116 1.00 97.46 40 HIS D C 1
ATOM 10859 O O . HIS D 1 40 ? 169.536 153.316 127.126 1.00 97.46 40 HIS D O 1
ATOM 10873 N N . PRO D 1 41 ? 169.709 153.187 129.342 1.00 99.98 41 PRO D N 1
ATOM 10874 C CA . PRO D 1 41 ? 168.253 153.333 129.491 1.00 99.98 41 PRO D CA 1
ATOM 10875 C C . PRO D 1 41 ? 167.680 154.600 128.896 1.00 99.98 41 PRO D C 1
ATOM 10876 O O . PRO D 1 41 ? 166.533 154.586 128.437 1.00 99.98 41 PRO D O 1
ATOM 10887 N N . GLN D 1 42 ? 168.430 155.693 128.886 1.00 94.04 42 GLN D N 1
ATOM 10888 C CA . GLN D 1 42 ? 167.948 156.934 128.296 1.00 94.04 42 GLN D CA 1
ATOM 10889 C C . GLN D 1 42 ? 168.097 156.960 126.784 1.00 94.04 42 GLN D C 1
ATOM 10890 O O . GLN D 1 42 ? 167.759 157.967 126.159 1.00 94.04 42 GLN D O 1
ATOM 10904 N N . GLN D 1 43 ? 168.582 155.886 126.189 1.00 95.28 43 GLN D N 1
ATOM 10905 C CA . GLN D 1 43 ? 168.992 155.892 124.803 1.00 95.28 43 GLN D CA 1
ATOM 10906 C C . GLN D 1 43 ? 167.799 155.539 123.925 1.00 95.28 43 GLN D C 1
ATOM 10907 O O . GLN D 1 43 ? 167.240 154.448 124.081 1.00 95.28 43 GLN D O 1
ATOM 10921 N N . PRO D 1 44 ? 167.371 156.403 123.008 1.00 93.58 44 PRO D N 1
ATOM 10922 C CA . PRO D 1 44 ? 166.099 156.174 122.325 1.00 93.58 44 PRO D CA 1
ATOM 10923 C C . PRO D 1 44 ? 166.128 154.989 121.377 1.00 93.58 44 PRO D C 1
ATOM 10924 O O . PRO D 1 44 ? 167.175 154.544 120.906 1.00 93.58 44 PRO D O 1
ATOM 10935 N N . LEU D 1 45 ? 164.923 154.501 121.079 1.00 95.80 45 LEU D N 1
ATOM 10936 C CA . LEU D 1 45 ? 164.750 153.290 120.291 1.00 95.80 45 LEU D CA 1
ATOM 10937 C C . LEU D 1 45 ? 165.303 153.411 118.881 1.00 95.80 45 LEU D C 1
ATOM 10938 O O . LEU D 1 45 ? 165.645 152.393 118.273 1.00 95.80 45 LEU D O 1
ATOM 10954 N N . SER D 1 46 ? 165.377 154.619 118.330 1.00 97.73 46 SER D N 1
ATOM 10955 C CA . SER D 1 46 ? 165.897 154.757 116.980 1.00 97.73 46 SER D CA 1
ATOM 10956 C C . SER D 1 46 ? 167.352 154.325 116.905 1.00 97.73 46 SER D C 1
ATOM 10957 O O . SER D 1 46 ? 167.798 153.812 115.872 1.00 97.73 46 SER D O 1
ATOM 10965 N N . TYR D 1 47 ? 168.102 154.498 117.993 1.00 101.68 47 TYR D N 1
ATOM 10966 C CA . TYR D 1 47 ? 169.451 153.953 118.045 1.00 101.68 47 TYR D CA 1
ATOM 10967 C C . TYR D 1 47 ? 169.416 152.440 117.925 1.00 101.68 47 TYR D C 1
ATOM 10968 O O . TYR D 1 47 ? 170.261 151.835 117.252 1.00 101.68 47 TYR D O 1
ATOM 10986 N N . LEU D 1 48 ? 168.436 151.815 118.572 1.00 101.06 48 LEU D N 1
ATOM 10987 C CA . LEU D 1 48 ? 168.293 150.371 118.482 1.00 101.06 48 LEU D CA 1
ATOM 10988 C C . LEU D 1 48 ? 167.973 149.960 117.055 1.00 101.06 48 LEU D C 1
ATOM 10989 O O . LEU D 1 48 ? 168.502 148.960 116.550 1.00 101.06 48 LEU D O 1
ATOM 11005 N N . GLU D 1 49 ? 167.126 150.742 116.383 1.00 106.34 49 GLU D N 1
ATOM 11006 C CA . GLU D 1 49 ? 166.837 150.489 114.977 1.00 106.34 49 GLU D CA 1
ATOM 11007 C C . GLU D 1 49 ? 168.102 150.553 114.144 1.00 106.34 49 GLU D C 1
ATOM 11008 O O . GLU D 1 49 ? 168.329 149.704 113.279 1.00 106.34 49 GLU D O 1
ATOM 11020 N N . ARG D 1 50 ? 168.932 151.562 114.381 1.00 108.82 50 ARG D N 1
ATOM 11021 C CA . ARG D 1 50 ? 170.131 151.715 113.566 1.00 108.82 50 ARG D CA 1
ATOM 11022 C C . ARG D 1 50 ? 171.091 150.559 113.804 1.00 108.82 50 ARG D C 1
ATOM 11023 O O . ARG D 1 50 ? 171.693 150.038 112.856 1.00 108.82 50 ARG D O 1
ATOM 11044 N N . LEU D 1 51 ? 171.213 150.123 115.060 1.00 107.04 51 LEU D N 1
ATOM 11045 C CA . LEU D 1 51 ? 172.026 148.953 115.372 1.00 107.04 51 LEU D CA 1
ATOM 11046 C C . LEU D 1 51 ? 171.547 147.733 114.602 1.00 107.04 51 LEU D C 1
ATOM 11047 O O . LEU D 1 51 ? 172.312 147.104 113.860 1.00 107.04 51 LEU D O 1
ATOM 11063 N N . ILE D 1 52 ? 170.277 147.376 114.784 1.00 108.44 52 ILE D N 1
ATOM 11064 C CA . ILE D 1 52 ? 169.747 146.167 114.165 1.00 108.44 52 ILE D CA 1
ATOM 11065 C C . ILE D 1 52 ? 169.825 146.257 112.648 1.00 108.44 52 ILE D C 1
ATOM 11066 O O . ILE D 1 52 ? 170.095 145.261 111.967 1.00 108.44 52 ILE D O 1
ATOM 11082 N N . GLN D 1 53 ? 169.591 147.447 112.093 1.00 113.13 53 GLN D N 1
ATOM 11083 C CA . GLN D 1 53 ? 169.695 147.627 110.651 1.00 113.13 53 GLN D CA 1
ATOM 11084 C C . GLN D 1 53 ? 171.106 147.351 110.163 1.00 113.13 53 GLN D C 1
ATOM 11085 O O . GLN D 1 53 ? 171.304 146.603 109.199 1.00 113.13 53 GLN D O 1
ATOM 11099 N N . ALA D 1 54 ? 172.104 147.942 110.817 1.00 115.57 54 ALA D N 1
ATOM 11100 C CA . ALA D 1 54 ? 173.476 147.721 110.383 1.00 115.57 54 ALA D CA 1
ATOM 11101 C C . ALA D 1 54 ? 173.917 146.289 110.641 1.00 115.57 54 ALA D C 1
ATOM 11102 O O . ALA D 1 54 ? 174.867 145.811 110.012 1.00 115.57 54 ALA D O 1
ATOM 11109 N N . GLU D 1 55 ? 173.240 145.588 111.550 1.00 115.10 55 GLU D N 1
ATOM 11110 C CA . GLU D 1 55 ? 173.654 144.237 111.899 1.00 115.10 55 GLU D CA 1
ATOM 11111 C C . GLU D 1 55 ? 173.349 143.250 110.781 1.00 115.10 55 GLU D C 1
ATOM 11112 O O . GLU D 1 55 ? 174.017 142.217 110.658 1.00 115.10 55 GLU D O 1
ATOM 11124 N N . LEU D 1 56 ? 172.348 143.547 109.963 1.00 116.25 56 LEU D N 1
ATOM 11125 C CA . LEU D 1 56 ? 171.713 142.565 109.104 1.00 116.25 56 LEU D CA 1
ATOM 11126 C C . LEU D 1 56 ? 171.784 142.983 107.644 1.00 116.25 56 LEU D C 1
ATOM 11127 O O . LEU D 1 56 ? 172.019 144.154 107.334 1.00 116.25 56 LEU D O 1
ATOM 11143 N N . PRO D 1 57 ? 171.581 142.044 106.703 1.00 119.01 57 PRO D N 1
ATOM 11144 C CA . PRO D 1 57 ? 171.584 142.457 105.296 1.00 119.01 57 PRO D CA 1
ATOM 11145 C C . PRO D 1 57 ? 170.337 143.239 104.902 1.00 119.01 57 PRO D C 1
ATOM 11146 O O . PRO D 1 57 ? 170.461 144.202 104.146 1.00 119.01 57 PRO D O 1
ATOM 11157 N N . GLU D 1 110 ? 164.285 146.925 105.442 1.00 119.17 110 GLU D N 1
ATOM 11158 C CA . GLU D 1 110 ? 165.064 147.766 106.342 1.00 119.17 110 GLU D CA 1
ATOM 11159 C C . GLU D 1 110 ? 164.248 148.225 107.545 1.00 119.17 110 GLU D C 1
ATOM 11160 O O . GLU D 1 110 ? 164.782 148.373 108.643 1.00 119.17 110 GLU D O 1
ATOM 11167 N N . GLY D 1 111 ? 162.953 148.446 107.336 1.00 113.33 111 GLY D N 1
ATOM 11168 C CA . GLY D 1 111 ? 162.095 149.006 108.364 1.00 113.33 111 GLY D CA 1
ATOM 11169 C C . GLY D 1 111 ? 162.005 148.174 109.624 1.00 113.33 111 GLY D C 1
ATOM 11170 O O . GLY D 1 111 ? 162.614 147.105 109.717 1.00 113.33 111 GLY D O 1
ATOM 11174 N N . GLU D 1 112 ? 161.248 148.654 110.606 1.00 108.44 112 GLU D N 1
ATOM 11175 C CA . GLU D 1 112 ? 161.192 147.991 111.898 1.00 108.44 112 GLU D CA 1
ATOM 11176 C C . GLU D 1 112 ? 160.042 148.570 112.710 1.00 108.44 112 GLU D C 1
ATOM 11177 O O . GLU D 1 112 ? 159.602 149.696 112.464 1.00 108.44 112 GLU D O 1
ATOM 11189 N N . GLY D 1 113 ? 159.559 147.788 113.673 1.00 108.67 113 GLY D N 1
ATOM 11190 C CA . GLY D 1 113 ? 158.441 148.206 114.496 1.00 108.67 113 GLY D CA 1
ATOM 11191 C C . GLY D 1 113 ? 158.402 147.445 115.802 1.00 108.67 113 GLY D C 1
ATOM 11192 O O . GLY D 1 113 ? 158.836 146.292 115.897 1.00 108.67 113 GLY D O 1
ATOM 11196 N N . LYS D 1 114 ? 157.858 148.114 116.812 1.00 101.35 114 LYS D N 1
ATOM 11197 C CA . LYS D 1 114 ? 157.778 147.607 118.170 1.00 101.35 114 LYS D CA 1
ATOM 11198 C C . LYS D 1 114 ? 156.313 147.424 118.544 1.00 101.35 114 LYS D C 1
ATOM 11199 O O . LYS D 1 114 ? 155.432 148.027 117.932 1.00 101.35 114 LYS D O 1
ATOM 11218 N N . ASP D 1 115 ? 156.049 146.613 119.571 1.00 104.22 115 ASP D N 1
ATOM 11219 C CA . ASP D 1 115 ? 154.682 146.378 120.020 1.00 104.22 115 ASP D CA 1
ATOM 11220 C C . ASP D 1 115 ? 154.663 145.956 121.484 1.00 104.22 115 ASP D C 1
ATOM 11221 O O . ASP D 1 115 ? 155.536 145.221 121.959 1.00 104.22 115 ASP D O 1
ATOM 11230 N N . GLU D 1 116 ? 153.613 146.390 122.177 1.00 102.99 116 GLU D N 1
ATOM 11231 C CA . GLU D 1 116 ? 153.422 146.097 123.590 1.00 102.99 116 GLU D CA 1
ATOM 11232 C C . GLU D 1 116 ? 151.934 146.161 123.901 1.00 102.99 116 GLU D C 1
ATOM 11233 O O . GLU D 1 116 ? 151.139 146.637 123.089 1.00 102.99 116 GLU D O 1
ATOM 11237 N N . GLY D 1 117 ? 151.573 145.698 125.099 1.00 110.91 117 GLY D N 1
ATOM 11238 C CA . GLY D 1 117 ? 150.184 145.504 125.474 1.00 110.91 117 GLY D CA 1
ATOM 11239 C C . GLY D 1 117 ? 149.491 144.644 124.439 1.00 110.91 117 GLY D C 1
ATOM 11240 O O . GLY D 1 117 ? 150.087 143.746 123.838 1.00 110.91 117 GLY D O 1
ATOM 11244 N N . GLU D 1 118 ? 148.211 144.921 124.217 1.00 116.32 118 GLU D N 1
ATOM 11245 C CA . GLU D 1 118 ? 147.636 144.576 122.928 1.00 116.32 118 GLU D CA 1
ATOM 11246 C C . GLU D 1 118 ? 148.409 145.359 121.883 1.00 116.32 118 GLU D C 1
ATOM 11247 O O . GLU D 1 118 ? 148.708 146.538 122.077 1.00 116.32 118 GLU D O 1
ATOM 11259 N N . PHE D 1 119 ? 148.752 144.700 120.785 1.00 110.10 119 PHE D N 1
ATOM 11260 C CA . PHE D 1 119 ? 149.918 145.107 120.002 1.00 110.10 119 PHE D CA 1
ATOM 11261 C C . PHE D 1 119 ? 149.660 146.464 119.358 1.00 110.10 119 PHE D C 1
ATOM 11262 O O . PHE D 1 119 ? 148.949 146.569 118.357 1.00 110.10 119 PHE D O 1
ATOM 11279 N N . VAL D 1 120 ? 150.241 147.510 119.950 1.00 102.86 120 VAL D N 1
ATOM 11280 C CA . VAL D 1 120 ? 150.223 148.863 119.408 1.00 102.86 120 VAL D CA 1
ATOM 11281 C C . VAL D 1 120 ? 151.651 149.279 119.108 1.00 102.86 120 VAL D C 1
ATOM 11282 O O . VAL D 1 120 ? 152.565 148.996 119.888 1.00 102.86 120 VAL D O 1
ATOM 11295 N N . ARG D 1 121 ? 151.835 149.997 118.008 1.00 101.69 121 ARG D N 1
ATOM 11296 C CA . ARG D 1 121 ? 153.150 150.510 117.664 1.00 101.69 121 ARG D CA 1
ATOM 11297 C C . ARG D 1 121 ? 153.410 151.781 118.456 1.00 101.69 121 ARG D C 1
ATOM 11298 O O . ARG D 1 121 ? 152.587 152.700 118.464 1.00 101.69 121 ARG D O 1
ATOM 11319 N N . TRP D 1 122 ? 154.541 151.808 119.144 1.00 95.16 122 TRP D N 1
ATOM 11320 C CA . TRP D 1 122 ? 155.000 152.957 119.896 1.00 95.16 122 TRP D CA 1
ATOM 11321 C C . TRP D 1 122 ? 155.772 153.898 118.981 1.00 95.16 122 TRP D C 1
ATOM 11322 O O . TRP D 1 122 ? 156.038 153.597 117.816 1.00 95.16 122 TRP D O 1
ATOM 11343 N N . SER D 1 123 ? 156.137 155.049 119.521 1.00 89.62 123 SER D N 1
ATOM 11344 C CA . SER D 1 123 ? 156.954 155.977 118.780 1.00 89.62 123 SER D CA 1
ATOM 11345 C C . SER D 1 123 ? 158.402 155.501 118.771 1.00 89.62 123 SER D C 1
ATOM 11346 O O . SER D 1 123 ? 158.820 154.760 119.660 1.00 89.62 123 SER D O 1
ATOM 11354 N N . PRO D 1 124 ? 159.193 155.908 117.777 1.00 90.15 124 PRO D N 1
ATOM 11355 C CA . PRO D 1 124 ? 160.599 155.504 117.769 1.00 90.15 124 PRO D CA 1
ATOM 11356 C C . PRO D 1 124 ? 161.499 156.392 118.609 1.00 90.15 124 PRO D C 1
ATOM 11357 O O . PRO D 1 124 ? 162.604 155.981 118.969 1.00 90.15 124 PRO D O 1
ATOM 11368 N N . SER D 1 125 ? 161.056 157.610 118.911 1.00 93.56 125 SER D N 1
ATOM 11369 C CA . SER D 1 125 ? 161.839 158.531 119.726 1.00 93.56 125 SER D CA 1
ATOM 11370 C C . SER D 1 125 ? 161.504 158.442 121.204 1.00 93.56 125 SER D C 1
ATOM 11371 O O . SER D 1 125 ? 161.890 159.331 121.967 1.00 93.56 125 SER D O 1
ATOM 11379 N N . THR D 1 126 ? 160.790 157.404 121.616 1.00 91.81 126 THR D N 1
ATOM 11380 C CA . THR D 1 126 ? 160.487 157.196 123.019 1.00 91.81 126 THR D CA 1
ATOM 11381 C C . THR D 1 126 ? 161.670 156.581 123.751 1.00 91.81 126 THR D C 1
ATOM 11382 O O . THR D 1 126 ? 162.428 155.777 123.205 1.00 91.81 126 THR D O 1
ATOM 11393 N N . GLU D 1 127 ? 161.799 156.952 125.013 1.00 99.31 127 GLU D N 1
ATOM 11394 C CA . GLU D 1 127 ? 162.854 156.475 125.881 1.00 99.31 127 GLU D CA 1
ATOM 11395 C C . GLU D 1 127 ? 162.584 155.033 126.306 1.00 99.31 127 GLU D C 1
ATOM 11396 O O . GLU D 1 127 ? 161.438 154.586 126.380 1.00 99.31 127 GLU D O 1
ATOM 11408 N N . ILE D 1 128 ? 163.663 154.301 126.585 1.00 94.36 128 ILE D N 1
ATOM 11409 C CA . ILE D 1 128 ? 163.553 152.890 126.946 1.00 94.36 128 ILE D CA 1
ATOM 11410 C C . ILE D 1 128 ? 163.175 152.725 128.407 1.00 94.36 128 ILE D C 1
ATOM 11411 O O . ILE D 1 128 ? 162.211 152.024 128.739 1.00 94.36 128 ILE D O 1
ATOM 11427 N N . GLY D 1 129 ? 163.936 153.353 129.302 1.00 98.22 129 GLY D N 1
ATOM 11428 C CA . GLY D 1 129 ? 163.777 153.174 130.738 1.00 98.22 129 GLY D CA 1
ATOM 11429 C C . GLY D 1 129 ? 162.383 153.442 131.269 1.00 98.22 129 GLY D C 1
ATOM 11430 O O . GLY D 1 129 ? 162.104 153.085 132.419 1.00 98.22 129 GLY D O 1
ATOM 11434 N N . ASP D 1 130 ? 161.518 154.070 130.481 1.00 103.87 130 ASP D N 1
ATOM 11435 C CA . ASP D 1 130 ? 160.094 154.139 130.757 1.00 103.87 130 ASP D CA 1
ATOM 11436 C C . ASP D 1 130 ? 159.309 153.085 129.996 1.00 103.87 130 ASP D C 1
ATOM 11437 O O . ASP D 1 130 ? 158.275 152.618 130.478 1.00 103.87 130 ASP D O 1
ATOM 11446 N N . PHE D 1 131 ? 159.801 152.697 128.822 1.00 97.86 131 PHE D N 1
ATOM 11447 C CA . PHE D 1 131 ? 159.102 151.750 127.958 1.00 97.86 131 PHE D CA 1
ATOM 11448 C C . PHE D 1 131 ? 159.058 150.358 128.568 1.00 97.86 131 PHE D C 1
ATOM 11449 O O . PHE D 1 131 ? 158.018 149.681 128.550 1.00 97.86 131 PHE D O 1
ATOM 11466 N N . ILE D 1 132 ? 160.190 149.913 129.109 1.00 100.71 132 ILE D N 1
ATOM 11467 C CA . ILE D 1 132 ? 160.265 148.634 129.795 1.00 100.71 132 ILE D CA 1
ATOM 11468 C C . ILE D 1 132 ? 159.231 148.498 130.905 1.00 100.71 132 ILE D C 1
ATOM 11469 O O . ILE D 1 132 ? 158.844 147.382 131.242 1.00 100.71 132 ILE D O 1
ATOM 11485 N N . ARG D 1 133 ? 158.742 149.599 131.462 1.00 104.15 133 ARG D N 1
ATOM 11486 C CA . ARG D 1 133 ? 157.771 149.505 132.546 1.00 104.15 133 ARG D CA 1
ATOM 11487 C C . ARG D 1 133 ? 156.414 149.040 132.027 1.00 104.15 133 ARG D C 1
ATOM 11488 O O . ARG D 1 133 ? 155.817 148.081 132.547 1.00 104.15 133 ARG D O 1
ATOM 11509 N N . ASP D 1 134 ? 155.903 149.725 131.007 1.00 102.39 134 ASP D N 1
ATOM 11510 C CA . ASP D 1 134 ? 154.714 149.255 130.313 1.00 102.39 134 ASP D CA 1
ATOM 11511 C C . ASP D 1 134 ? 154.897 147.842 129.794 1.00 102.39 134 ASP D C 1
ATOM 11512 O O . ASP D 1 134 ? 153.940 147.061 129.768 1.00 102.39 134 ASP D O 1
ATOM 11521 N N . ALA D 1 135 ? 156.114 147.486 129.389 1.00 103.47 135 ALA D N 1
ATOM 11522 C CA . ALA D 1 135 ? 156.354 146.102 129.003 1.00 103.47 135 ALA D CA 1
ATOM 11523 C C . ALA D 1 135 ? 156.198 145.170 130.194 1.00 103.47 135 ALA D C 1
ATOM 11524 O O . ALA D 1 135 ? 155.634 144.077 130.073 1.00 103.47 135 ALA D O 1
ATOM 11531 N N . ALA D 1 136 ? 156.684 145.594 131.358 1.00 103.18 136 ALA D N 1
ATOM 11532 C CA . ALA D 1 136 ? 156.643 144.762 132.549 1.00 103.18 136 ALA D CA 1
ATOM 11533 C C . ALA D 1 136 ? 155.233 144.583 133.063 1.00 103.18 136 ALA D C 1
ATOM 11534 O O . ALA D 1 136 ? 154.991 143.683 133.874 1.00 103.18 136 ALA D O 1
ATOM 11541 N N . ARG D 1 137 ? 154.312 145.449 132.644 1.00 106.83 137 ARG D N 1
ATOM 11542 C CA . ARG D 1 137 ? 152.905 145.203 132.951 1.00 106.83 137 ARG D CA 1
ATOM 11543 C C . ARG D 1 137 ? 152.465 143.816 132.493 1.00 106.83 137 ARG D C 1
ATOM 11544 O O . ARG D 1 137 ? 151.621 143.191 133.146 1.00 106.83 137 ARG D O 1
ATOM 11565 N N . ALA D 1 138 ? 153.021 143.322 131.385 1.00 105.44 138 ALA D N 1
ATOM 11566 C CA . ALA D 1 138 ? 152.636 142.045 130.794 1.00 105.44 138 ALA D CA 1
ATOM 11567 C C . ALA D 1 138 ? 153.725 140.991 130.854 1.00 105.44 138 ALA D C 1
ATOM 11568 O O . ALA D 1 138 ? 153.417 139.800 130.748 1.00 105.44 138 ALA D O 1
ATOM 11575 N N . LYS D 1 139 ? 154.985 141.401 130.982 1.00 105.00 139 LYS D N 1
ATOM 11576 C CA . LYS D 1 139 ? 156.120 140.488 130.986 1.00 105.00 139 LYS D CA 1
ATOM 11577 C C . LYS D 1 139 ? 156.311 139.857 129.613 1.00 105.00 139 LYS D C 1
ATOM 11578 O O . LYS D 1 139 ? 156.698 138.691 129.508 1.00 105.00 139 LYS D O 1
ATOM 11582 N N . GLU D 1 140 ? 156.045 140.623 128.558 1.00 107.56 140 GLU D N 1
ATOM 11583 C CA . GLU D 1 140 ? 156.291 140.178 127.195 1.00 107.56 140 GLU D CA 1
ATOM 11584 C C . GLU D 1 140 ? 156.359 141.401 126.292 1.00 107.56 140 GLU D C 1
ATOM 11585 O O . GLU D 1 140 ? 155.716 142.417 126.561 1.00 107.56 140 GLU D O 1
ATOM 11589 N N . PHE D 1 141 ? 157.151 141.301 125.222 1.00 107.05 141 PHE D N 1
ATOM 11590 C CA . PHE D 1 141 ? 157.381 142.436 124.335 1.00 107.05 141 PHE D CA 1
ATOM 11591 C C . PHE D 1 141 ? 157.636 141.985 122.905 1.00 107.05 141 PHE D C 1
ATOM 11592 O O . PHE D 1 141 ? 158.471 141.114 122.668 1.00 107.05 141 PHE D O 1
ATOM 11609 N N . GLU D 1 142 ? 156.938 142.602 121.946 1.00 105.67 142 GLU D N 1
ATOM 11610 C CA . GLU D 1 142 ? 156.883 142.102 120.579 1.00 105.67 142 GLU D CA 1
ATOM 11611 C C . GLU D 1 142 ? 157.669 142.992 119.630 1.00 105.67 142 GLU D C 1
ATOM 11612 O O . GLU D 1 142 ? 157.712 144.214 119.797 1.00 105.67 142 GLU D O 1
ATOM 11616 N N . VAL D 1 143 ? 158.248 142.363 118.607 1.00 113.02 143 VAL D N 1
ATOM 11617 C CA . VAL D 1 143 ? 159.092 143.023 117.619 1.00 113.02 143 VAL D CA 1
ATOM 11618 C C . VAL D 1 143 ? 158.695 142.545 116.230 1.00 113.02 143 VAL D C 1
ATOM 11619 O O . VAL D 1 143 ? 158.381 141.364 116.034 1.00 113.02 143 VAL D O 1
ATOM 11632 N N . GLU D 1 144 ? 158.752 143.460 115.260 1.00 114.69 144 GLU D N 1
ATOM 11633 C CA . GLU D 1 144 ? 158.355 143.207 113.885 1.00 114.69 144 GLU D CA 1
ATOM 11634 C C . GLU D 1 144 ? 159.367 143.873 112.971 1.00 114.69 144 GLU D C 1
ATOM 11635 O O . GLU D 1 144 ? 159.899 144.936 113.299 1.00 114.69 144 GLU D O 1
ATOM 11647 N N . ILE D 1 145 ? 159.621 143.252 111.823 1.00 115.17 145 ILE D N 1
ATOM 11648 C CA . ILE D 1 145 ? 160.657 143.694 110.899 1.00 115.17 145 ILE D CA 1
ATOM 11649 C C . ILE D 1 145 ? 160.090 143.719 109.490 1.00 115.17 145 ILE D C 1
ATOM 11650 O O . ILE D 1 145 ? 159.500 142.733 109.036 1.00 115.17 145 ILE D O 1
ATOM 11666 N N . GLU D 1 146 ? 160.290 144.838 108.800 1.00 121.92 146 GLU D N 1
ATOM 11667 C CA . GLU D 1 146 ? 160.086 144.901 107.361 1.00 121.92 146 GLU D CA 1
ATOM 11668 C C . GLU D 1 146 ? 161.381 144.501 106.667 1.00 121.92 146 GLU D C 1
ATOM 11669 O O . GLU D 1 146 ? 162.365 145.248 106.687 1.00 121.92 146 GLU D O 1
ATOM 11673 N N . GLY D 1 147 ? 161.373 143.324 106.051 1.00 128.82 147 GLY D N 1
ATOM 11674 C CA . GLY D 1 147 ? 162.563 142.708 105.503 1.00 128.82 147 GLY D CA 1
ATOM 11675 C C . GLY D 1 147 ? 162.662 141.225 105.780 1.00 128.82 147 GLY D C 1
ATOM 11676 O O . GLY D 1 147 ? 163.465 140.543 105.130 1.00 128.82 147 GLY D O 1
ATOM 11680 N N . SER D 1 148 ? 161.883 140.707 106.720 1.00 136.48 148 SER D N 1
ATOM 11681 C CA . SER D 1 148 ? 161.772 139.281 106.975 1.00 136.48 148 SER D CA 1
ATOM 11682 C C . SER D 1 148 ? 160.349 138.997 107.434 1.00 136.48 148 SER D C 1
ATOM 11683 O O . SER D 1 148 ? 159.652 139.909 107.893 1.00 136.48 148 SER D O 1
ATOM 11691 N N . PRO D 1 149 ? 159.882 137.752 107.320 1.00 146.23 149 PRO D N 1
ATOM 11692 C CA . PRO D 1 149 ? 158.535 137.432 107.804 1.00 146.23 149 PRO D CA 1
ATOM 11693 C C . PRO D 1 149 ? 158.493 137.255 109.316 1.00 146.23 149 PRO D C 1
ATOM 11694 O O . PRO D 1 149 ? 159.471 137.468 110.034 1.00 146.23 149 PRO D O 1
ATOM 11705 N N . GLY D 1 150 ? 157.318 136.849 109.786 1.00 141.50 150 GLY D N 1
ATOM 11706 C CA . GLY D 1 150 ? 157.137 136.437 111.159 1.00 141.50 150 GLY D CA 1
ATOM 11707 C C . GLY D 1 150 ? 157.036 137.591 112.137 1.00 141.50 150 GLY D C 1
ATOM 11708 O O . GLY D 1 150 ? 157.009 138.771 111.781 1.00 141.50 150 GLY D O 1
ATOM 11712 N N . VAL D 1 151 ? 156.963 137.214 113.413 1.00 129.84 151 VAL D N 1
ATOM 11713 C CA . VAL D 1 151 ? 156.909 138.155 114.523 1.00 129.84 151 VAL D CA 1
ATOM 11714 C C . VAL D 1 151 ? 157.721 137.565 115.662 1.00 129.84 151 VAL D C 1
ATOM 11715 O O . VAL D 1 151 ? 157.778 136.344 115.837 1.00 129.84 151 VAL D O 1
ATOM 11728 N N . ILE D 1 152 ? 158.349 138.440 116.442 1.00 119.83 152 ILE D N 1
ATOM 11729 C CA . ILE D 1 152 ? 159.276 138.035 117.490 1.00 119.83 152 ILE D CA 1
ATOM 11730 C C . ILE D 1 152 ? 158.718 138.437 118.844 1.00 119.83 152 ILE D C 1
ATOM 11731 O O . ILE D 1 152 ? 158.119 139.507 118.988 1.00 119.83 152 ILE D O 1
ATOM 11747 N N . LYS D 1 153 ? 158.937 137.580 119.838 1.00 115.94 153 LYS D N 1
ATOM 11748 C CA . LYS D 1 153 ? 158.572 137.830 121.221 1.00 115.94 153 LYS D CA 1
ATOM 11749 C C . LYS D 1 153 ? 159.834 137.865 122.066 1.00 115.94 153 LYS D C 1
ATOM 11750 O O . LYS D 1 153 ? 160.824 137.199 121.754 1.00 115.94 153 LYS D O 1
ATOM 11769 N N . VAL D 1 154 ? 159.793 138.658 123.135 1.00 115.26 154 VAL D N 1
ATOM 11770 C CA . VAL D 1 154 ? 160.962 138.915 123.962 1.00 115.26 154 VAL D CA 1
ATOM 11771 C C . VAL D 1 154 ? 160.528 139.023 125.413 1.00 115.26 154 VAL D C 1
ATOM 11772 O O . VAL D 1 154 ? 159.439 139.514 125.727 1.00 115.26 154 VAL D O 1
ATOM 11785 N N . ALA D 1 155 ? 161.423 138.599 126.298 1.00 113.60 155 ALA D N 1
ATOM 11786 C CA . ALA D 1 155 ? 161.186 138.613 127.727 1.00 113.60 155 ALA D CA 1
ATOM 11787 C C . ALA D 1 155 ? 161.150 140.044 128.243 1.00 113.60 155 ALA D C 1
ATOM 11788 O O . ALA D 1 155 ? 161.338 141.012 127.503 1.00 113.60 155 ALA D O 1
ATOM 11795 N N . VAL D 1 156 ? 160.884 140.166 129.541 1.00 110.93 156 VAL D N 1
ATOM 11796 C CA . VAL D 1 156 ? 160.980 141.446 130.244 1.00 110.93 156 VAL D CA 1
ATOM 11797 C C . VAL D 1 156 ? 161.501 141.192 131.647 1.00 110.93 156 VAL D C 1
ATOM 11798 O O . VAL D 1 156 ? 161.277 140.116 132.223 1.00 110.93 156 VAL D O 1
ATOM 11811 N N . PRO D 1 157 ? 162.205 142.158 132.233 1.00 110.63 157 PRO D N 1
ATOM 11812 C CA . PRO D 1 157 ? 162.584 142.025 133.640 1.00 110.63 157 PRO D CA 1
ATOM 11813 C C . PRO D 1 157 ? 161.424 142.268 134.591 1.00 110.63 157 PRO D C 1
ATOM 11814 O O . PRO D 1 157 ? 160.373 142.794 134.225 1.00 110.63 157 PRO D O 1
ATOM 11825 N N . SER D 1 158 ? 161.656 141.878 135.839 1.00 111.63 158 SER D N 1
ATOM 11826 C CA . SER D 1 158 ? 160.762 142.141 136.951 1.00 111.63 158 SER D CA 1
ATOM 11827 C C . SER D 1 158 ? 161.416 143.130 137.905 1.00 111.63 158 SER D C 1
ATOM 11828 O O . SER D 1 158 ? 162.519 143.629 137.672 1.00 111.63 158 SER D O 1
ATOM 11836 N N . PHE D 1 159 ? 160.723 143.405 139.007 1.00 117.26 159 PHE D N 1
ATOM 11837 C CA . PHE D 1 159 ? 161.284 144.274 140.032 1.00 117.26 159 PHE D CA 1
ATOM 11838 C C . PHE D 1 159 ? 162.514 143.642 140.665 1.00 117.26 159 PHE D C 1
ATOM 11839 O O . PHE D 1 159 ? 163.582 144.266 140.747 1.00 117.26 159 PHE D O 1
ATOM 11856 N N . ASN D 1 160 ? 162.375 142.394 141.121 1.00 121.82 160 ASN D N 1
ATOM 11857 C CA . ASN D 1 160 ? 163.489 141.686 141.736 1.00 121.82 160 ASN D CA 1
ATOM 11858 C C . ASN D 1 160 ? 164.671 141.588 140.790 1.00 121.82 160 ASN D C 1
ATOM 11859 O O . ASN D 1 160 ? 165.824 141.608 141.231 1.00 121.82 160 ASN D O 1
ATOM 11870 N N . ASP D 1 161 ? 164.403 141.496 139.490 1.00 117.36 161 ASP D N 1
ATOM 11871 C CA . ASP D 1 161 ? 165.482 141.469 138.514 1.00 117.36 161 ASP D CA 1
ATOM 11872 C C . ASP D 1 161 ? 166.271 142.768 138.541 1.00 117.36 161 ASP D C 1
ATOM 11873 O O . ASP D 1 161 ? 167.503 142.757 138.627 1.00 117.36 161 ASP D O 1
ATOM 11882 N N . ARG D 1 162 ? 165.576 143.905 138.478 1.00 112.08 162 ARG D N 1
ATOM 11883 C CA . ARG D 1 162 ? 166.277 145.182 138.416 1.00 112.08 162 ARG D CA 1
ATOM 11884 C C . ARG D 1 162 ? 167.019 145.464 139.710 1.00 112.08 162 ARG D C 1
ATOM 11885 O O . ARG D 1 162 ? 168.123 146.017 139.689 1.00 112.08 162 ARG D O 1
ATOM 11906 N N . THR D 1 163 ? 166.434 145.097 140.844 1.00 120.70 163 THR D N 1
ATOM 11907 C CA . THR D 1 163 ? 167.103 145.355 142.109 1.00 120.70 163 THR D CA 1
ATOM 11908 C C . THR D 1 163 ? 168.229 144.370 142.382 1.00 120.70 163 THR D C 1
ATOM 11909 O O . THR D 1 163 ? 169.086 144.645 143.229 1.00 120.70 163 THR D O 1
ATOM 11920 N N . TYR D 1 164 ? 168.250 143.239 141.686 1.00 126.35 164 TYR D N 1
ATOM 11921 C CA . TYR D 1 164 ? 169.319 142.271 141.869 1.00 126.35 164 TYR D CA 1
ATOM 11922 C C . TYR D 1 164 ? 170.602 142.838 141.282 1.00 126.35 164 TYR D C 1
ATOM 11923 O O . TYR D 1 164 ? 170.605 143.349 140.160 1.00 126.35 164 TYR D O 1
ATOM 11941 N N . TYR D 1 165 ? 171.680 142.749 142.059 1.00 126.84 165 TYR D N 1
ATOM 11942 C CA . TYR D 1 165 ? 172.956 143.460 141.908 1.00 126.84 165 TYR D CA 1
ATOM 11943 C C . TYR D 1 165 ? 172.861 144.883 142.443 1.00 126.84 165 TYR D C 1
ATOM 11944 O O . TYR D 1 165 ? 173.839 145.635 142.324 1.00 126.84 165 TYR D O 1
ATOM 11962 N N . LEU D 1 166 ? 171.727 145.280 143.019 1.00 129.66 166 LEU D N 1
ATOM 11963 C CA . LEU D 1 166 ? 171.590 146.538 143.743 1.00 129.66 166 LEU D CA 1
ATOM 11964 C C . LEU D 1 166 ? 171.118 146.343 145.173 1.00 129.66 166 LEU D C 1
ATOM 11965 O O . LEU D 1 166 ? 171.207 147.272 145.977 1.00 129.66 166 LEU D O 1
ATOM 11981 N N . ARG D 1 167 ? 170.628 145.152 145.500 1.00 131.01 167 ARG D N 1
ATOM 11982 C CA . ARG D 1 167 ? 170.091 144.821 146.810 1.00 131.01 167 ARG D CA 1
ATOM 11983 C C . ARG D 1 167 ? 171.132 144.093 147.661 1.00 131.01 167 ARG D C 1
ATOM 11984 O O . ARG D 1 167 ? 171.165 144.233 148.898 1.00 131.01 167 ARG D O 1
ATOM 12005 N N . GLN D 1 168 ? 172.009 143.346 146.991 1.00 140.72 168 GLN D N 1
ATOM 12006 C CA . GLN D 1 168 ? 173.112 142.664 147.651 1.00 140.72 168 GLN D CA 1
ATOM 12007 C C . GLN D 1 168 ? 174.011 143.647 148.392 1.00 140.72 168 GLN D C 1
ATOM 12008 O O . GLN D 1 168 ? 174.533 143.337 149.471 1.00 140.72 168 GLN D O 1
ATOM 12022 N N . ARG D 1 169 ? 174.205 144.836 147.824 1.00 139.41 169 ARG D N 1
ATOM 12023 C CA . ARG D 1 169 ? 175.059 145.832 148.459 1.00 139.41 169 ARG D CA 1
ATOM 12024 C C . ARG D 1 169 ? 174.466 146.292 149.780 1.00 139.41 169 ARG D C 1
ATOM 12025 O O . ARG D 1 169 ? 175.179 146.424 150.784 1.00 139.41 169 ARG D O 1
ATOM 12046 N N . LEU D 1 170 ? 173.162 146.565 149.781 1.00 140.20 170 LEU D N 1
ATOM 12047 C CA . LEU D 1 170 ? 172.449 146.880 151.011 1.00 140.20 170 LEU D CA 1
ATOM 12048 C C . LEU D 1 170 ? 172.650 145.786 152.045 1.00 140.20 170 LEU D C 1
ATOM 12049 O O . LEU D 1 170 ? 172.894 146.059 153.227 1.00 140.20 170 LEU D O 1
ATOM 12065 N N . ARG D 1 171 ? 172.545 144.532 151.606 1.00 143.64 171 ARG D N 1
ATOM 12066 C CA . ARG D 1 171 ? 172.695 143.413 152.532 1.00 143.64 171 ARG D CA 1
ATOM 12067 C C . ARG D 1 171 ? 174.085 143.405 153.167 1.00 143.64 171 ARG D C 1
ATOM 12068 O O . ARG D 1 171 ? 174.232 143.280 154.393 1.00 143.64 171 ARG D O 1
ATOM 12089 N N . ARG D 1 172 ? 175.120 143.550 152.340 1.00 143.99 172 ARG D N 1
ATOM 12090 C CA . ARG D 1 172 ? 176.489 143.551 152.849 1.00 143.99 172 ARG D CA 1
ATOM 12091 C C . ARG D 1 172 ? 176.721 144.703 153.816 1.00 143.99 172 ARG D C 1
ATOM 12092 O O . ARG D 1 172 ? 177.394 144.547 154.848 1.00 143.99 172 ARG D O 1
ATOM 12113 N N . THR D 1 173 ? 176.185 145.876 153.487 1.00 149.15 173 THR D N 1
ATOM 12114 C CA . THR D 1 173 ? 176.365 147.025 154.359 1.00 149.15 173 THR D CA 1
ATOM 12115 C C . THR D 1 173 ? 175.686 146.793 155.700 1.00 149.15 173 THR D C 1
ATOM 12116 O O . THR D 1 173 ? 176.224 147.158 156.754 1.00 149.15 173 THR D O 1
ATOM 12127 N N . SER D 1 174 ? 174.510 146.165 155.678 1.00 152.32 174 SER D N 1
ATOM 12128 C CA . SER D 1 174 ? 173.846 145.796 156.922 1.00 152.32 174 SER D CA 1
ATOM 12129 C C . SER D 1 174 ? 174.714 144.856 157.747 1.00 152.32 174 SER D C 1
ATOM 12130 O O . SER D 1 174 ? 174.767 144.964 158.979 1.00 152.32 174 SER D O 1
ATOM 12138 N N . ARG D 1 175 ? 175.407 143.927 157.084 1.00 150.75 175 ARG D N 1
ATOM 12139 C CA . ARG D 1 175 ? 176.290 143.018 157.813 1.00 150.75 175 ARG D CA 1
ATOM 12140 C C . ARG D 1 175 ? 177.406 143.779 158.520 1.00 150.75 175 ARG D C 1
ATOM 12141 O O . ARG D 1 175 ? 177.688 143.539 159.708 1.00 150.75 175 ARG D O 1
ATOM 12162 N N . LYS D 1 176 ? 178.069 144.681 157.793 1.00 156.17 176 LYS D N 1
ATOM 12163 C CA . LYS D 1 176 ? 179.111 145.507 158.404 1.00 156.17 176 LYS D CA 1
ATOM 12164 C C . LYS D 1 176 ? 178.573 146.267 159.610 1.00 156.17 176 LYS D C 1
ATOM 12165 O O . LYS D 1 176 ? 179.228 146.350 160.664 1.00 156.17 176 LYS D O 1
ATOM 12184 N N . ILE D 1 177 ? 177.383 146.850 159.458 1.00 157.72 177 ILE D N 1
ATOM 12185 C CA . ILE D 1 177 ? 176.786 147.626 160.539 1.00 157.72 177 ILE D CA 1
ATOM 12186 C C . ILE D 1 177 ? 176.552 146.746 161.758 1.00 157.72 177 ILE D C 1
ATOM 12187 O O . ILE D 1 177 ? 176.790 147.165 162.897 1.00 157.72 177 ILE D O 1
ATOM 12203 N N . SER D 1 178 ? 176.073 145.521 161.538 1.00 162.29 178 SER D N 1
ATOM 12204 C CA . SER D 1 178 ? 175.830 144.610 162.651 1.00 162.29 178 SER D CA 1
ATOM 12205 C C . SER D 1 178 ? 177.119 144.320 163.405 1.00 162.29 178 SER D C 1
ATOM 12206 O O . SER D 1 178 ? 177.149 144.333 164.645 1.00 162.29 178 SER D O 1
ATOM 12214 N N . LYS D 1 179 ? 178.199 144.062 162.665 1.00 162.79 179 LYS D N 1
ATOM 12215 C CA . LYS D 1 179 ? 179.487 143.791 163.303 1.00 162.79 179 LYS D CA 1
ATOM 12216 C C . LYS D 1 179 ? 179.929 144.958 164.179 1.00 162.79 179 LYS D C 1
ATOM 12217 O O . LYS D 1 179 ? 180.254 144.788 165.369 1.00 162.79 179 LYS D O 1
ATOM 12236 N N . LEU D 1 180 ? 179.954 146.158 163.598 1.00 169.32 180 LEU D N 1
ATOM 12237 C CA . LEU D 1 180 ? 180.444 147.314 164.340 1.00 169.32 180 LEU D CA 1
ATOM 12238 C C . LEU D 1 180 ? 179.550 147.617 165.537 1.00 169.32 180 LEU D C 1
ATOM 12239 O O . LEU D 1 180 ? 180.034 148.041 166.598 1.00 169.32 180 LEU D O 1
ATOM 12255 N N . ALA D 1 181 ? 178.245 147.378 165.396 1.00 172.81 181 ALA D N 1
ATOM 12256 C CA . ALA D 1 181 ? 177.335 147.555 166.519 1.00 172.81 181 ALA D CA 1
ATOM 12257 C C . ALA D 1 181 ? 177.661 146.589 167.646 1.00 172.81 181 ALA D C 1
ATOM 12258 O O . ALA D 1 181 ? 177.604 146.958 168.825 1.00 172.81 181 ALA D O 1
ATOM 12265 N N . ALA D 1 182 ? 177.990 145.341 167.304 1.00 173.89 182 ALA D N 1
ATOM 12266 C CA . ALA D 1 182 ? 178.378 144.374 168.327 1.00 173.89 182 ALA D CA 1
ATOM 12267 C C . ALA D 1 182 ? 179.599 144.852 169.099 1.00 173.89 182 ALA D C 1
ATOM 12268 O O . ALA D 1 182 ? 179.651 144.751 170.334 1.00 173.89 182 ALA D O 1
ATOM 12275 N N . ILE D 1 183 ? 180.591 145.382 168.384 1.00 174.17 183 ILE D N 1
ATOM 12276 C CA . ILE D 1 183 ? 181.806 145.865 169.043 1.00 174.17 183 ILE D CA 1
ATOM 12277 C C . ILE D 1 183 ? 181.477 147.013 169.998 1.00 174.17 183 ILE D C 1
ATOM 12278 O O . ILE D 1 183 ? 181.934 147.053 171.158 1.00 174.17 183 ILE D O 1
ATOM 12294 N N . LYS D 1 184 ? 180.704 147.981 169.498 1.00 175.57 184 LYS D N 1
ATOM 12295 C CA . LYS D 1 184 ? 180.216 149.092 170.309 1.00 175.57 184 LYS D CA 1
ATOM 12296 C C . LYS D 1 184 ? 179.551 148.595 171.586 1.00 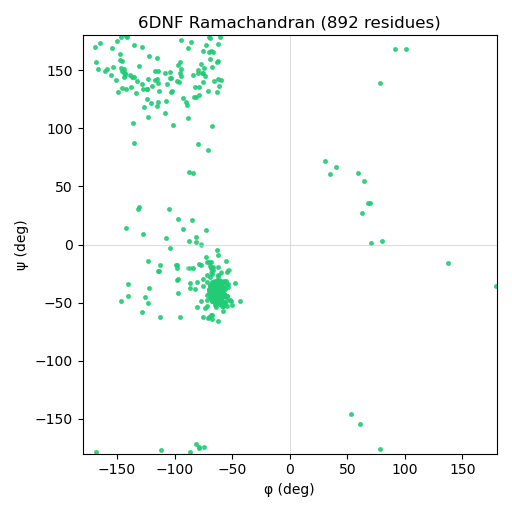175.57 184 LYS D C 1
ATOM 12297 O O . LYS D 1 184 ? 179.838 149.074 172.694 1.00 175.57 184 LYS D O 1
ATOM 12316 N N . GLU D 1 185 ? 178.660 147.617 171.436 1.00 182.42 185 GLU D N 1
ATOM 12317 C CA . GLU D 1 185 ? 177.924 147.079 172.568 1.00 182.42 185 GLU D CA 1
ATOM 12318 C C . GLU D 1 185 ? 178.870 146.463 173.591 1.00 182.42 185 GLU D C 1
ATOM 12319 O O . GLU D 1 185 ? 178.687 146.641 174.801 1.00 182.42 185 GLU D O 1
ATOM 12331 N N . GLU D 1 186 ? 179.899 145.751 173.122 1.00 180.57 186 GLU D N 1
ATOM 12332 C CA . GLU D 1 186 ? 180.851 145.127 174.041 1.00 180.57 186 GLU D CA 1
ATOM 12333 C C . GLU D 1 186 ? 181.557 146.170 174.897 1.00 180.57 186 GLU D C 1
ATOM 12334 O O . GLU D 1 186 ? 181.653 146.031 176.128 1.00 180.57 186 GLU D O 1
ATOM 12346 N N . CYS D 1 187 ? 182.071 147.223 174.259 1.00 183.35 187 CYS D N 1
ATOM 12347 C CA . CYS D 1 187 ? 182.760 148.253 175.036 1.00 183.35 187 CYS D CA 1
ATOM 12348 C C . CYS D 1 187 ? 181.807 148.926 176.022 1.00 183.35 187 CYS D C 1
ATOM 12349 O O . CYS D 1 187 ? 182.190 149.255 177.162 1.00 183.35 187 CYS D O 1
ATOM 12357 N N . ASP D 1 188 ? 180.550 149.108 175.612 1.00 184.35 188 ASP D N 1
ATOM 12358 C CA . ASP D 1 188 ? 179.566 149.689 176.517 1.00 184.35 188 ASP D CA 1
ATOM 12359 C C . ASP D 1 188 ? 179.360 148.802 177.739 1.00 184.35 188 ASP D C 1
ATOM 12360 O O . ASP D 1 188 ? 179.265 149.298 178.870 1.00 184.35 188 ASP D O 1
ATOM 12369 N N . LYS D 1 189 ? 179.304 147.485 177.530 1.00 182.32 189 LYS D N 1
ATOM 12370 C CA . LYS D 1 189 ? 179.147 146.570 178.657 1.00 182.32 189 LYS D CA 1
ATOM 12371 C C . LYS D 1 189 ? 180.337 146.654 179.599 1.00 182.32 189 LYS D C 1
ATOM 12372 O O . LYS D 1 189 ? 180.178 146.553 180.821 1.00 182.32 189 LYS D O 1
ATOM 12391 N N . ALA D 1 190 ? 181.539 146.838 179.048 1.00 180.26 190 ALA D N 1
ATOM 12392 C CA . ALA D 1 190 ? 182.720 146.968 179.901 1.00 180.26 190 ALA D CA 1
ATOM 12393 C C . ALA D 1 190 ? 182.592 148.170 180.831 1.00 180.26 190 ALA D C 1
ATOM 12394 O O . ALA D 1 190 ? 182.772 148.060 182.059 1.00 180.26 190 ALA D O 1
ATOM 12401 N N . ALA D 1 191 ? 182.275 149.334 180.255 1.00 181.34 191 ALA D N 1
ATOM 12402 C CA . ALA D 1 191 ? 182.126 150.535 181.077 1.00 181.34 191 ALA D CA 1
ATOM 12403 C C . ALA D 1 191 ? 181.009 150.369 182.105 1.00 181.34 191 ALA D C 1
ATOM 12404 O O . ALA D 1 191 ? 181.137 150.802 183.263 1.00 181.34 191 ALA D O 1
ATOM 12411 N N . HIS D 1 192 ? 179.912 149.721 181.703 1.00 181.39 192 HIS D N 1
ATOM 12412 C CA . HIS D 1 192 ? 178.793 149.511 182.614 1.00 181.39 192 HIS D CA 1
ATOM 12413 C C . HIS D 1 192 ? 179.194 148.629 183.791 1.00 181.39 192 HIS D C 1
ATOM 12414 O O . HIS D 1 192 ? 178.775 148.869 184.931 1.00 181.39 192 HIS D O 1
ATOM 12428 N N . ARG D 1 193 ? 180.006 147.603 183.536 1.00 182.93 193 ARG D N 1
ATOM 12429 C CA . ARG D 1 193 ? 180.458 146.737 184.619 1.00 182.93 193 ARG D CA 1
ATOM 12430 C C . ARG D 1 193 ? 181.333 147.501 185.600 1.00 182.93 193 ARG D C 1
ATOM 12431 O O . ARG D 1 193 ? 181.220 147.312 186.820 1.00 182.93 193 ARG D O 1
ATOM 12452 N N . GLY D 1 194 ? 182.225 148.353 185.088 1.00 181.33 194 GLY D N 1
ATOM 12453 C CA . GLY D 1 194 ? 183.008 149.198 185.984 1.00 181.33 194 GLY D CA 1
ATOM 12454 C C . GLY D 1 194 ? 182.132 150.065 186.876 1.00 181.33 194 GLY D C 1
ATOM 12455 O O . GLY D 1 194 ? 182.362 150.178 188.093 1.00 181.33 194 GLY D O 1
ATOM 12459 N N . ALA D 1 195 ? 181.100 150.673 186.285 1.00 180.68 195 ALA D N 1
ATOM 12460 C CA . ALA D 1 195 ? 180.187 151.497 187.071 1.00 180.68 195 ALA D CA 1
ATOM 12461 C C . ALA D 1 195 ? 179.473 150.675 188.138 1.00 180.68 195 ALA D C 1
ATOM 12462 O O . ALA D 1 195 ? 179.317 151.126 189.279 1.00 180.68 195 ALA D O 1
ATOM 12469 N N . GLN D 1 196 ? 179.018 149.471 187.778 1.00 182.57 196 GLN D N 1
ATOM 12470 C CA . GLN D 1 196 ? 178.339 148.605 188.741 1.00 182.57 196 GLN D CA 1
ATOM 12471 C C . GLN D 1 196 ? 179.253 148.264 189.911 1.00 182.57 196 GLN D C 1
ATOM 12472 O O . GLN D 1 196 ? 178.813 148.223 191.072 1.00 182.57 196 GLN D O 1
ATOM 12486 N N . ARG D 1 197 ? 180.526 147.998 189.613 1.00 180.12 197 ARG D N 1
ATOM 12487 C CA . ARG D 1 197 ? 181.513 147.728 190.654 1.00 180.12 197 ARG D CA 1
ATOM 12488 C C . ARG D 1 197 ? 181.584 148.884 191.643 1.00 180.12 197 ARG D C 1
ATOM 12489 O O . ARG D 1 197 ? 181.470 148.690 192.865 1.00 180.12 197 ARG D O 1
ATOM 12510 N N . ILE D 1 198 ? 181.744 150.104 191.123 1.00 176.84 198 ILE D N 1
ATOM 12511 C CA . ILE D 1 198 ? 181.844 151.268 192.005 1.00 176.84 198 ILE D CA 1
ATOM 12512 C C . ILE D 1 198 ? 180.556 151.450 192.806 1.00 176.84 198 ILE D C 1
ATOM 12513 O O . ILE D 1 198 ? 180.583 151.838 193.983 1.00 176.84 198 ILE D O 1
ATOM 12529 N N . ALA D 1 199 ? 179.411 151.150 192.195 1.00 179.43 199 ALA D N 1
ATOM 12530 C CA . ALA D 1 199 ? 178.140 151.373 192.873 1.00 179.43 199 ALA D CA 1
ATOM 12531 C C . ALA D 1 199 ? 177.968 150.430 194.054 1.00 179.43 199 ALA D C 1
ATOM 12532 O O . ALA D 1 199 ? 177.523 150.845 195.133 1.00 179.43 199 ALA D O 1
ATOM 12539 N N . LEU D 1 200 ? 178.292 149.153 193.863 1.00 179.42 200 LEU D N 1
ATOM 12540 C CA . LEU D 1 200 ? 178.189 148.213 194.974 1.00 179.42 200 LEU D CA 1
ATOM 12541 C C . LEU D 1 200 ? 179.184 148.569 196.073 1.00 179.42 200 LEU D C 1
ATOM 12542 O O . LEU D 1 200 ? 178.873 148.457 197.274 1.00 179.42 200 LEU D O 1
ATOM 12558 N N . ALA D 1 201 ? 180.380 149.027 195.674 1.00 181.89 201 ALA D N 1
ATOM 12559 C CA . ALA D 1 201 ? 181.344 149.527 196.649 1.00 181.89 201 ALA D CA 1
ATOM 12560 C C . ALA D 1 201 ? 180.745 150.650 197.482 1.00 181.89 201 ALA D C 1
ATOM 12561 O O . ALA D 1 201 ? 180.993 150.742 198.689 1.00 181.89 201 ALA D O 1
ATOM 12568 N N . GLY D 1 202 ? 179.949 151.513 196.853 1.00 176.29 202 GLY D N 1
ATOM 12569 C CA . GLY D 1 202 ? 179.317 152.588 197.603 1.00 176.29 202 GLY D CA 1
ATOM 12570 C C . GLY D 1 202 ? 178.247 152.081 198.552 1.00 176.29 202 GLY D C 1
ATOM 12571 O O . GLY D 1 202 ? 178.178 152.502 199.710 1.00 176.29 202 GLY D O 1
ATOM 12575 N N . CYS D 1 203 ? 177.399 151.170 198.070 1.00 176.49 203 CYS D N 1
ATOM 12576 C CA . CYS D 1 203 ? 176.291 150.664 198.884 1.00 176.49 203 CYS D CA 1
ATOM 12577 C C . CYS D 1 203 ? 176.786 149.995 200.161 1.00 176.49 203 CYS D C 1
ATOM 12578 O O . CYS D 1 203 ? 176.126 150.066 201.216 1.00 176.49 203 CYS D O 1
ATOM 12586 N N . GLY D 1 204 ? 177.928 149.306 200.071 1.00 174.63 204 GLY D N 1
ATOM 12587 C CA . GLY D 1 204 ? 178.481 148.671 201.257 1.00 174.63 204 GLY D CA 1
ATOM 12588 C C . GLY D 1 204 ? 178.710 149.655 202.389 1.00 174.63 204 GLY D C 1
ATOM 12589 O O . GLY D 1 204 ? 178.474 149.341 203.561 1.00 174.63 204 GLY D O 1
ATOM 12593 N N . GLY D 1 205 ? 179.139 150.870 202.049 1.00 172.02 205 GLY D N 1
ATOM 12594 C CA . GLY D 1 205 ? 179.394 151.867 203.073 1.00 172.02 205 GLY D CA 1
ATOM 12595 C C . GLY D 1 205 ? 178.135 152.287 203.804 1.00 172.02 205 GLY D C 1
ATOM 12596 O O . GLY D 1 205 ? 178.149 152.466 205.023 1.00 172.02 205 GLY D O 1
ATOM 12600 N N . LEU D 1 206 ? 177.028 152.445 203.076 1.00 166.68 206 LEU D N 1
ATOM 12601 C CA . LEU D 1 206 ? 175.776 152.806 203.729 1.00 166.68 206 LEU D CA 1
ATOM 12602 C C . LEU D 1 206 ? 175.298 151.690 204.642 1.00 166.68 206 LEU D C 1
ATOM 12603 O O . LEU D 1 206 ? 174.775 151.949 205.737 1.00 166.68 206 LEU D O 1
ATOM 12619 N N . ILE D 1 207 ? 175.452 150.440 204.205 1.00 166.48 207 ILE D N 1
ATOM 12620 C CA . ILE D 1 207 ? 175.036 149.339 205.070 1.00 166.48 207 ILE D CA 1
ATOM 12621 C C . ILE D 1 207 ? 175.877 149.330 206.343 1.00 166.48 207 ILE D C 1
ATOM 12622 O O . ILE D 1 207 ? 175.359 149.143 207.457 1.00 166.48 207 ILE D O 1
ATOM 12638 N N . GLY D 1 208 ? 177.179 149.578 206.202 1.00 164.74 208 GLY D N 1
ATOM 12639 C CA . GLY D 1 208 ? 178.034 149.647 207.376 1.00 164.74 208 GLY D CA 1
ATOM 12640 C C . GLY D 1 208 ? 177.667 150.805 208.281 1.00 164.74 208 GLY D C 1
ATOM 12641 O O . GLY D 1 208 ? 177.766 150.709 209.506 1.00 164.74 208 GLY D O 1
ATOM 12645 N N . TYR D 1 209 ? 177.232 151.912 207.685 1.00 159.04 209 TYR D N 1
ATOM 12646 C CA . TYR D 1 209 ? 176.785 153.062 208.458 1.00 159.04 209 TYR D CA 1
ATOM 12647 C C . TYR D 1 209 ? 175.583 152.698 209.315 1.00 159.04 209 TYR D C 1
ATOM 12648 O O . TYR D 1 209 ? 175.525 153.026 210.508 1.00 159.04 209 TYR D O 1
ATOM 12666 N N . TRP D 1 210 ? 174.603 152.029 208.707 1.00 159.00 210 TRP D N 1
ATOM 12667 C CA . TRP D 1 210 ? 173.429 151.585 209.454 1.00 159.00 210 TRP D CA 1
ATOM 12668 C C . TRP D 1 210 ? 173.833 150.679 210.610 1.00 159.00 210 TRP D C 1
ATOM 12669 O O . TRP D 1 210 ? 173.333 150.821 211.740 1.00 159.00 210 TRP D O 1
ATOM 12690 N N . TYR D 1 211 ? 174.755 149.753 210.343 1.00 159.66 211 TYR D N 1
ATOM 12691 C CA . TYR D 1 211 ? 175.225 148.844 211.382 1.00 159.66 211 TYR D CA 1
ATOM 12692 C C . TYR D 1 211 ? 175.854 149.616 212.530 1.00 159.66 211 TYR D C 1
ATOM 12693 O O . TYR D 1 211 ? 175.558 149.364 213.704 1.00 159.66 211 TYR D O 1
ATOM 12711 N N . ILE D 1 212 ? 176.712 150.578 212.198 1.00 157.42 212 ILE D N 1
ATOM 12712 C CA . ILE D 1 212 ? 177.400 151.363 213.215 1.00 157.42 212 ILE D CA 1
ATOM 12713 C C . ILE D 1 212 ? 176.394 152.112 214.064 1.00 157.42 212 ILE D C 1
ATOM 12714 O O . ILE D 1 212 ? 176.523 152.185 215.293 1.00 157.42 212 ILE D O 1
ATOM 12730 N N . VAL D 1 213 ? 175.381 152.684 213.421 1.00 154.58 213 VAL D N 1
ATOM 12731 C CA . VAL D 1 213 ? 174.412 153.487 214.151 1.00 154.58 213 VAL D CA 1
ATOM 12732 C C . VAL D 1 213 ? 173.665 152.616 215.147 1.00 154.58 213 VAL D C 1
ATOM 12733 O O . VAL D 1 213 ? 173.538 152.963 216.330 1.00 154.58 213 VAL D O 1
ATOM 12746 N N . TYR D 1 214 ? 173.186 151.456 214.693 1.00 158.58 214 TYR D N 1
ATOM 12747 C CA . TYR D 1 214 ? 172.433 150.595 215.600 1.00 158.58 214 TYR D CA 1
ATOM 12748 C C . TYR D 1 214 ? 173.302 150.115 216.749 1.00 158.58 214 TYR D C 1
ATOM 12749 O O . TYR D 1 214 ? 172.861 150.099 217.906 1.00 158.58 214 TYR D O 1
ATOM 12767 N N . ARG D 1 215 ? 174.540 149.718 216.451 1.00 160.43 215 ARG D N 1
ATOM 12768 C CA . ARG D 1 215 ? 175.405 149.189 217.496 1.00 160.43 215 ARG D CA 1
ATOM 12769 C C . ARG D 1 215 ? 175.699 150.255 218.540 1.00 160.43 215 ARG D C 1
ATOM 12770 O O . ARG D 1 215 ? 175.523 150.025 219.742 1.00 160.43 215 ARG D O 1
ATOM 12791 N N . LEU D 1 216 ? 176.093 151.430 218.076 1.00 158.71 216 LEU D N 1
ATOM 12792 C CA . LEU D 1 216 ? 176.431 152.523 218.967 1.00 158.71 216 LEU D CA 1
ATOM 12793 C C . LEU D 1 216 ? 175.238 152.936 219.818 1.00 158.71 216 LEU D C 1
ATOM 12794 O O . LEU D 1 216 ? 175.398 153.285 220.987 1.00 158.71 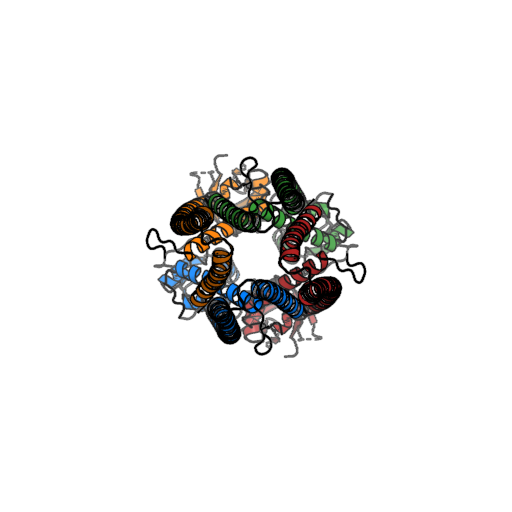216 LEU D O 1
ATOM 12810 N N . THR D 1 217 ? 174.043 152.899 219.238 1.00 155.47 217 THR D N 1
ATOM 12811 C CA . THR D 1 217 ? 172.864 153.352 219.962 1.00 155.47 217 THR D CA 1
ATOM 12812 C C . THR D 1 217 ? 172.433 152.327 220.998 1.00 155.47 217 THR D C 1
ATOM 12813 O O . THR D 1 217 ? 172.447 152.601 222.202 1.00 155.47 217 THR D O 1
ATOM 12824 N N . PHE D 1 218 ? 172.062 151.131 220.545 1.00 157.38 218 PHE D N 1
ATOM 12825 C CA . PHE D 1 218 ? 171.439 150.142 221.410 1.00 157.38 218 PHE D CA 1
ATOM 12826 C C . PHE D 1 218 ? 172.434 149.120 221.947 1.00 157.38 218 PHE D C 1
ATOM 12827 O O . PHE D 1 218 ? 172.032 148.017 222.335 1.00 157.38 218 PHE D O 1
ATOM 12844 N N . GLU D 1 219 ? 173.723 149.462 221.973 1.00 160.14 219 GLU D N 1
ATOM 12845 C CA . GLU D 1 219 ? 174.732 148.673 222.665 1.00 160.14 219 GLU D CA 1
ATOM 12846 C C . GLU D 1 219 ? 175.565 149.517 223.623 1.00 160.14 219 GLU D C 1
ATOM 12847 O O . GLU D 1 219 ? 176.569 149.023 224.149 1.00 160.14 219 GLU D O 1
ATOM 12851 N N . THR D 1 220 ? 175.181 150.772 223.862 1.00 160.62 220 THR D N 1
ATOM 12852 C CA . THR D 1 220 ? 175.948 151.681 224.700 1.00 160.62 220 THR D CA 1
ATOM 12853 C C . THR D 1 220 ? 174.997 152.535 225.523 1.00 160.62 220 THR D C 1
ATOM 12854 O O . THR D 1 220 ? 173.773 152.432 225.410 1.00 160.62 220 THR D O 1
ATOM 12865 N N . ASP D 1 221 ? 175.601 153.400 226.335 1.00 159.13 221 ASP D N 1
ATOM 12866 C CA . ASP D 1 221 ? 174.874 154.346 227.167 1.00 159.13 221 ASP D CA 1
ATOM 12867 C C . ASP D 1 221 ? 174.992 155.786 226.644 1.00 159.13 221 ASP D C 1
ATOM 12868 O O . ASP D 1 221 ? 174.517 156.715 227.297 1.00 159.13 221 ASP D O 1
ATOM 12875 N N . LEU D 1 222 ? 175.615 155.982 225.480 1.00 156.82 222 LEU D N 1
ATOM 12876 C CA . LEU D 1 222 ? 175.766 157.327 224.937 1.00 156.82 222 LEU D CA 1
ATOM 12877 C C . LEU D 1 222 ? 174.410 157.889 224.536 1.00 156.82 222 LEU D C 1
ATOM 12878 O O . LEU D 1 222 ? 173.947 158.877 225.113 1.00 156.82 222 LEU D O 1
ATOM 12894 N N . GLY D 1 223 ? 173.771 157.269 223.551 1.00 153.19 223 GLY D N 1
ATOM 12895 C CA . GLY D 1 223 ? 172.376 157.518 223.257 1.00 153.19 223 GLY D CA 1
ATOM 12896 C C . GLY D 1 223 ? 172.161 158.445 222.072 1.00 153.19 223 GLY D C 1
ATOM 12897 O O . GLY D 1 223 ? 173.073 159.101 221.556 1.00 153.19 223 GLY D O 1
ATOM 12901 N N . TRP D 1 224 ? 170.897 158.486 221.650 1.00 144.72 224 TRP D N 1
ATOM 12902 C CA . TRP D 1 224 ? 170.499 159.343 220.544 1.00 144.72 224 TRP D CA 1
ATOM 12903 C C . TRP D 1 224 ? 170.755 160.803 220.858 1.00 144.72 224 TRP D C 1
ATOM 12904 O O . TRP D 1 224 ? 171.087 161.575 219.955 1.00 144.72 224 TRP D O 1
ATOM 12925 N N . ASP D 1 225 ? 170.641 161.188 222.131 1.00 151.05 225 ASP D N 1
ATOM 12926 C CA . ASP D 1 225 ? 170.965 162.550 222.533 1.00 151.05 225 ASP D CA 1
ATOM 12927 C C . ASP D 1 225 ? 172.409 162.900 222.210 1.00 151.05 225 ASP D C 1
ATOM 12928 O O . ASP D 1 225 ? 172.742 164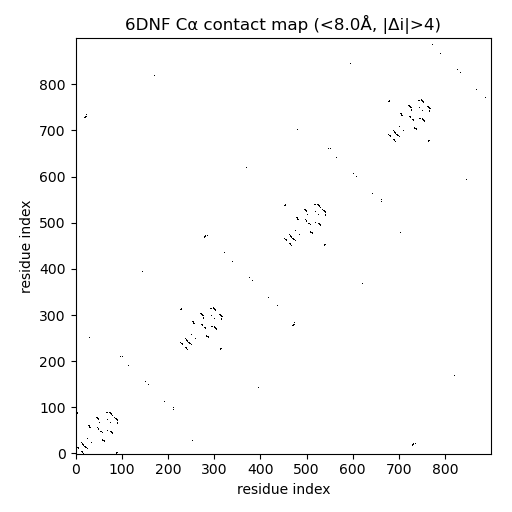.080 222.057 1.00 151.05 225 ASP D O 1
ATOM 12937 N N . VAL D 1 226 ? 173.275 161.891 222.103 1.00 151.43 226 VAL D N 1
ATOM 12938 C CA . VAL D 1 226 ? 174.667 162.097 221.725 1.00 151.43 226 VAL D CA 1
ATOM 12939 C C . VAL D 1 226 ? 174.903 161.838 220.245 1.00 151.43 226 VAL D C 1
ATOM 12940 O O . VAL D 1 226 ? 175.889 162.344 219.686 1.00 151.43 226 VAL D O 1
ATOM 12953 N N . MET D 1 227 ? 174.019 161.098 219.585 1.00 149.77 227 MET D N 1
ATOM 12954 C CA . MET D 1 227 ? 174.240 160.664 218.211 1.00 149.77 227 MET D CA 1
ATOM 12955 C C . MET D 1 227 ? 173.571 161.534 217.162 1.00 149.77 227 MET D C 1
ATOM 12956 O O . MET D 1 227 ? 174.179 161.800 216.126 1.00 149.77 227 MET D O 1
ATOM 12970 N N . GLU D 1 228 ? 172.329 161.960 217.398 1.00 145.40 228 GLU D N 1
ATOM 12971 C CA . GLU D 1 228 ? 171.570 162.806 216.470 1.00 145.40 228 GLU D CA 1
ATOM 12972 C C . GLU D 1 228 ? 172.364 163.953 215.856 1.00 145.40 228 GLU D C 1
ATOM 12973 O O . GLU D 1 228 ? 172.311 164.119 214.625 1.00 145.40 228 GLU D O 1
ATOM 12985 N N . PRO D 1 229 ? 173.109 164.759 216.619 1.00 145.31 229 PRO D N 1
ATOM 12986 C CA . PRO D 1 229 ? 173.859 165.845 215.986 1.00 145.31 229 PRO D CA 1
ATOM 12987 C C . PRO D 1 229 ? 174.892 165.324 215.025 1.00 145.31 229 PRO D C 1
ATOM 12988 O O . PRO D 1 229 ? 175.140 165.935 213.981 1.00 145.31 229 PRO D O 1
ATOM 12999 N N . VAL D 1 230 ? 175.490 164.181 215.353 1.00 149.24 230 VAL D N 1
ATOM 13000 C CA . VAL D 1 230 ? 176.453 163.566 214.451 1.00 149.24 230 VAL D CA 1
ATOM 13001 C C . VAL D 1 230 ? 175.767 163.198 213.150 1.00 149.24 230 VAL D C 1
ATOM 13002 O O . VAL D 1 230 ? 176.355 163.288 212.068 1.00 149.24 230 VAL D O 1
ATOM 13015 N N . THR D 1 231 ? 174.499 162.805 213.233 1.00 147.82 231 THR D N 1
ATOM 13016 C CA . THR D 1 231 ? 173.767 162.423 212.037 1.00 147.82 231 THR D CA 1
ATOM 13017 C C . THR D 1 231 ? 173.534 163.628 211.146 1.00 147.82 231 THR D C 1
ATOM 13018 O O . THR D 1 231 ? 173.796 163.579 209.935 1.00 147.82 231 THR D O 1
ATOM 13029 N N . TYR D 1 232 ? 173.042 164.723 211.732 1.00 146.12 232 TYR D N 1
ATOM 13030 C CA . TYR D 1 232 ? 172.841 165.936 210.946 1.00 146.12 232 TYR D CA 1
ATOM 13031 C C . TYR D 1 232 ? 174.159 166.400 210.349 1.00 146.12 232 TYR D C 1
ATOM 13032 O O . TYR D 1 232 ? 174.227 166.819 209.181 1.00 146.12 232 TYR D O 1
ATOM 13050 N N . LEU D 1 233 ? 175.223 166.274 211.134 1.00 151.06 233 LEU D N 1
ATOM 13051 C CA . LEU D 1 233 ? 176.544 166.712 210.725 1.00 151.06 233 LEU D CA 1
ATOM 13052 C C . LEU D 1 233 ? 177.023 165.929 209.512 1.00 151.06 233 LEU D C 1
ATOM 13053 O O . LEU D 1 233 ? 177.487 166.506 208.521 1.00 151.06 233 LEU D O 1
ATOM 13069 N N . VAL D 1 234 ? 176.887 164.606 209.564 1.00 152.41 234 VAL D N 1
ATOM 13070 C CA . VAL D 1 234 ? 177.362 163.764 208.475 1.00 152.41 234 VAL D CA 1
ATOM 13071 C C . VAL D 1 234 ? 176.508 163.965 207.237 1.00 152.41 234 VAL D C 1
ATOM 13072 O O . VAL D 1 234 ? 177.007 163.900 206.109 1.00 152.41 234 VAL D O 1
ATOM 13085 N N . GLY D 1 235 ? 175.209 164.197 207.416 1.00 154.27 235 GLY D N 1
ATOM 13086 C CA . GLY D 1 235 ? 174.363 164.439 206.262 1.00 154.27 235 GLY D CA 1
ATOM 13087 C C . GLY D 1 235 ? 174.765 165.699 205.524 1.00 154.27 235 GLY D C 1
ATOM 13088 O O . GLY D 1 235 ? 174.884 165.710 204.290 1.00 154.27 235 GLY D O 1
ATOM 13092 N N . LEU D 1 236 ? 175.015 166.771 206.274 1.00 155.82 236 LEU D N 1
ATOM 13093 C CA . LEU D 1 236 ? 175.462 168.001 205.640 1.00 155.82 236 LEU D CA 1
ATOM 13094 C C . LEU D 1 236 ? 176.833 167.817 205.003 1.00 155.82 236 LEU D C 1
ATOM 13095 O O . LEU D 1 236 ? 177.096 168.333 203.909 1.00 155.82 236 LEU D O 1
ATOM 13111 N N . SER D 1 237 ? 177.715 167.073 205.672 1.00 157.23 237 SER D N 1
ATOM 13112 C CA . SER D 1 237 ? 179.027 166.782 205.108 1.00 157.23 237 SER D CA 1
ATOM 13113 C C . SER D 1 237 ? 178.906 166.033 203.791 1.00 157.23 237 SER D C 1
ATOM 13114 O O . SER D 1 237 ? 179.683 166.265 202.861 1.00 157.23 237 SER D O 1
ATOM 13122 N N . THR D 1 238 ? 177.933 165.131 203.694 1.00 155.24 238 THR D N 1
ATOM 13123 C CA . THR D 1 238 ? 177.761 164.359 202.471 1.00 155.24 238 THR D CA 1
ATOM 13124 C C . THR D 1 238 ? 177.259 165.237 201.339 1.00 155.24 238 THR D C 1
ATOM 13125 O O . THR D 1 238 ? 177.712 165.104 200.192 1.00 155.24 238 THR D O 1
ATOM 13136 N N . LEU D 1 239 ? 176.300 166.116 201.635 1.00 157.47 239 LEU D N 1
ATOM 13137 C CA . LEU D 1 239 ? 175.866 167.074 200.622 1.00 157.47 239 LEU D CA 1
ATOM 13138 C C . LEU D 1 239 ? 177.042 167.907 200.138 1.00 157.47 239 LEU D C 1
ATOM 13139 O O . LEU D 1 239 ? 177.214 168.118 198.930 1.00 157.47 239 LEU D O 1
ATOM 13155 N N . ILE D 1 240 ? 177.880 168.358 201.072 1.00 160.40 240 ILE D N 1
ATOM 13156 C CA . ILE D 1 240 ? 179.062 169.139 200.716 1.00 160.40 240 ILE D CA 1
ATOM 13157 C C . ILE D 1 240 ? 179.982 168.329 199.813 1.00 160.40 240 ILE D C 1
ATOM 13158 O O . ILE D 1 240 ? 180.526 168.840 198.829 1.00 160.40 240 ILE D O 1
ATOM 13174 N N . GLY D 1 241 ? 180.186 167.058 200.151 1.00 166.06 241 GLY D N 1
ATOM 13175 C CA . GLY D 1 241 ? 181.081 166.228 199.364 1.00 166.06 241 GLY D CA 1
ATOM 13176 C C . GLY D 1 241 ? 180.608 166.064 197.935 1.00 166.06 241 GLY D C 1
ATOM 13177 O O . GLY D 1 241 ? 181.377 166.244 196.985 1.00 166.06 241 GLY D O 1
ATOM 13181 N N . GLY D 1 242 ? 179.332 165.723 197.764 1.00 168.54 242 GLY D N 1
ATOM 13182 C CA . GLY D 1 242 ? 178.789 165.602 196.421 1.00 168.54 242 GLY D CA 1
ATOM 13183 C C . GLY D 1 242 ? 178.872 166.909 195.661 1.00 168.54 242 GLY D C 1
ATOM 13184 O O . GLY D 1 242 ? 179.148 166.931 194.455 1.00 168.54 242 GLY D O 1
ATOM 13188 N N . TYR D 1 243 ? 178.722 167.998 196.400 1.00 168.45 243 TYR D N 1
ATOM 13189 C CA . TYR D 1 243 ? 178.814 169.327 195.835 1.00 168.45 243 TYR D CA 1
ATOM 13190 C C . TYR D 1 243 ? 180.222 169.537 195.287 1.00 168.45 243 TYR D C 1
ATOM 13191 O O . TYR D 1 243 ? 180.402 170.121 194.221 1.00 168.45 243 TYR D O 1
ATOM 13209 N N . MET D 1 244 ? 181.220 169.048 196.018 1.00 172.83 244 MET D N 1
ATOM 13210 C CA . MET D 1 244 ? 182.610 169.216 195.610 1.00 172.83 244 MET D CA 1
ATOM 13211 C C . MET D 1 244 ? 182.937 168.347 194.406 1.00 172.83 244 MET D C 1
ATOM 13212 O O . MET D 1 244 ? 183.707 168.759 193.531 1.00 172.83 244 MET D O 1
ATOM 13226 N N . TRP D 1 245 ? 182.292 167.181 194.319 1.00 179.89 245 TRP D N 1
ATOM 13227 C CA . TRP D 1 245 ? 182.463 166.294 193.168 1.00 179.89 245 TRP D CA 1
ATOM 13228 C C . TRP D 1 245 ? 181.952 167.021 191.932 1.00 179.89 245 TRP D C 1
ATOM 13229 O O . TRP D 1 245 ? 182.597 167.027 190.886 1.00 179.89 245 TRP D O 1
ATOM 13250 N N . PHE D 1 246 ? 180.782 167.639 192.071 1.00 175.04 246 PHE D N 1
ATOM 13251 C CA . PHE D 1 246 ? 180.204 168.450 191.003 1.00 175.04 246 PHE D CA 1
ATOM 13252 C C . PHE D 1 246 ? 181.156 169.560 190.573 1.00 175.04 246 PHE D C 1
ATOM 13253 O O . PHE D 1 246 ? 181.431 169.738 189.380 1.00 175.04 246 PHE D O 1
ATOM 13270 N N . LEU D 1 247 ? 181.686 170.300 191.547 1.00 173.86 247 LEU D N 1
ATOM 13271 C CA . LEU D 1 247 ? 182.560 171.428 191.240 1.00 173.86 247 LEU D CA 1
ATOM 13272 C C . LEU D 1 247 ? 183.802 170.976 190.483 1.00 173.86 247 LEU D C 1
ATOM 13273 O O . LEU D 1 247 ? 184.174 171.569 189.464 1.00 173.86 247 LEU D O 1
ATOM 13289 N N . TRP D 1 248 ? 184.481 169.957 190.997 1.00 177.96 248 TRP D N 1
ATOM 13290 C CA . TRP D 1 248 ? 185.714 169.474 190.376 1.00 177.96 248 TRP D CA 1
ATOM 13291 C C . TRP D 1 248 ? 185.461 168.952 188.969 1.00 177.96 248 TRP D C 1
ATOM 13292 O O . TRP D 1 248 ? 186.259 169.166 188.058 1.00 177.96 248 TRP D O 1
ATOM 13313 N N . HIS D 1 249 ? 184.342 168.262 188.812 1.00 177.49 249 HIS D N 1
ATOM 13314 C CA . HIS D 1 249 ? 183.934 167.693 187.536 1.00 177.49 249 HIS D CA 1
ATOM 13315 C C . HIS D 1 249 ? 183.686 168.807 186.511 1.00 177.49 249 HIS D C 1
ATOM 13316 O O . HIS D 1 249 ? 183.989 168.654 185.330 1.00 177.49 249 HIS D O 1
ATOM 13330 N N . ASN D 1 250 ? 183.128 169.925 186.978 1.00 179.88 250 ASN D N 1
ATOM 13331 C CA . ASN D 1 250 ? 182.796 171.052 186.112 1.00 179.88 250 ASN D CA 1
ATOM 13332 C C . ASN D 1 250 ? 183.948 172.033 185.949 1.00 179.88 250 ASN D C 1
ATOM 13333 O O . ASN D 1 250 ? 183.962 172.801 184.980 1.00 179.88 250 ASN D O 1
ATOM 13344 N N . ARG D 1 251 ? 184.910 172.030 186.864 1.00 172.91 251 ARG D N 1
ATOM 13345 C CA . ARG D 1 251 ? 186.051 172.932 186.767 1.00 172.91 251 ARG D CA 1
ATOM 13346 C C . ARG D 1 251 ? 187.047 172.440 185.722 1.00 172.91 251 ARG D C 1
ATOM 13347 O O . ARG D 1 251 ? 187.424 173.179 184.812 1.00 172.91 251 ARG D O 1
ATOM 13351 N N . LEU D 1 270 ? 189.283 156.144 171.965 1.00 174.92 270 LEU D N 1
ATOM 13352 C CA . LEU D 1 270 ? 189.137 155.392 173.206 1.00 174.92 270 LEU D CA 1
ATOM 13353 C C . LEU D 1 270 ? 189.187 153.898 172.927 1.00 174.92 270 LEU D C 1
ATOM 13354 O O . LEU D 1 270 ? 189.722 153.125 173.719 1.00 174.92 270 LEU D O 1
ATOM 13369 N N . TYR D 1 271 ? 188.631 153.495 171.789 1.00 176.54 271 TYR D N 1
ATOM 13370 C CA . TYR D 1 271 ? 188.394 152.091 171.480 1.00 176.54 271 TYR D CA 1
ATOM 13371 C C . TYR D 1 271 ? 189.649 151.532 170.821 1.00 176.54 271 TYR D C 1
ATOM 13372 O O . TYR D 1 271 ? 189.634 151.094 169.674 1.00 176.54 271 TYR D O 1
ATOM 13390 N N . GLN D 1 272 ? 190.748 151.541 171.566 1.00 179.10 272 GLN D N 1
ATOM 13391 C CA . GLN D 1 272 ? 191.948 150.863 171.102 1.00 179.10 272 GLN D CA 1
ATOM 13392 C C . GLN D 1 272 ? 191.785 149.347 171.076 1.00 179.10 272 GLN D C 1
ATOM 13393 O O . GLN D 1 272 ? 192.592 148.663 170.438 1.00 179.10 272 GLN D O 1
ATOM 13397 N N . ALA D 1 273 ? 190.759 148.809 171.742 1.00 182.38 273 ALA D N 1
ATOM 13398 C CA . ALA D 1 273 ? 190.581 147.363 171.803 1.00 182.38 273 ALA D CA 1
ATOM 13399 C C . ALA D 1 273 ? 190.148 146.813 170.451 1.00 182.38 273 ALA D C 1
ATOM 13400 O O . ALA D 1 273 ? 190.859 146.014 169.831 1.00 182.38 273 ALA D O 1
ATOM 13407 N N . LYS D 1 274 ? 188.977 147.233 169.980 1.00 182.03 274 LYS D N 1
ATOM 13408 C CA . LYS D 1 274 ? 188.489 146.930 168.635 1.00 182.03 274 LYS D CA 1
ATOM 13409 C C . LYS D 1 274 ? 187.937 148.247 168.102 1.00 182.03 274 LYS D C 1
ATOM 13410 O O . LYS D 1 274 ? 186.745 148.533 168.234 1.00 182.03 274 LYS D O 1
ATOM 13414 N N . GLY D 1 275 ? 188.813 149.047 167.501 1.00 179.93 275 GLY D N 1
ATOM 13415 C CA . GLY D 1 275 ? 188.441 150.394 167.112 1.00 179.93 275 GLY D CA 1
ATOM 13416 C C . GLY D 1 275 ? 187.519 150.412 165.907 1.00 179.93 275 GLY D C 1
ATOM 13417 O O . GLY D 1 275 ? 187.620 149.587 165.000 1.00 179.93 275 GLY D O 1
ATOM 13421 N N . PHE D 1 276 ? 186.601 151.373 165.917 1.00 174.81 276 PHE D N 1
ATOM 13422 C CA . PHE D 1 276 ? 185.755 151.655 164.771 1.00 174.81 276 PHE D CA 1
ATOM 13423 C C . PHE D 1 276 ? 185.497 153.151 164.725 1.00 174.81 276 PHE D C 1
ATOM 13424 O O . PHE D 1 276 ? 185.207 153.772 165.751 1.00 174.81 276 PHE D O 1
ATOM 13441 N N . SER D 1 277 ? 185.620 153.724 163.535 1.00 172.31 277 SER D N 1
ATOM 13442 C CA . SER D 1 277 ? 185.402 155.150 163.363 1.00 172.31 277 SER D CA 1
ATOM 13443 C C . SER D 1 277 ? 183.912 155.442 163.324 1.00 172.31 277 SER D C 1
ATOM 13444 O O . SER D 1 277 ? 183.167 154.818 162.562 1.00 172.31 277 SER D O 1
ATOM 13452 N N . LEU D 1 278 ? 183.477 156.391 164.155 1.00 170.27 278 LEU D N 1
ATOM 13453 C CA . LEU D 1 278 ? 182.098 156.855 164.087 1.00 170.27 278 LEU D CA 1
ATOM 13454 C C . LEU D 1 278 ? 181.775 157.403 162.707 1.00 170.27 278 LEU D C 1
ATOM 13455 O O . LEU D 1 278 ? 180.636 157.296 162.239 1.00 170.27 278 LEU D O 1
ATOM 13471 N N . GLN D 1 279 ? 182.766 157.999 162.041 1.00 172.71 279 GLN D N 1
ATOM 13472 C CA . GLN D 1 279 ? 182.567 158.444 160.668 1.00 172.71 279 GLN D CA 1
ATOM 13473 C C . GLN D 1 279 ? 182.225 157.271 159.760 1.00 172.71 279 GLN D C 1
ATOM 13474 O O . GLN D 1 279 ? 181.383 157.397 158.866 1.00 172.71 279 GLN D O 1
ATOM 13488 N N . ASP D 1 280 ? 182.835 156.111 159.998 1.00 168.99 280 ASP D N 1
ATOM 13489 C CA . ASP D 1 280 ? 182.590 154.957 159.140 1.00 168.99 280 ASP D CA 1
ATOM 13490 C C . ASP D 1 280 ? 181.192 154.394 159.365 1.00 168.99 280 ASP D C 1
ATOM 13491 O O . ASP D 1 280 ? 180.467 154.098 158.404 1.00 168.99 280 ASP D O 1
ATOM 13500 N N . TRP D 1 281 ? 180.826 154.203 160.633 1.00 170.19 281 TRP D N 1
ATOM 13501 C CA . TRP D 1 281 ? 179.468 153.835 161.016 1.00 170.19 281 TRP D CA 1
ATOM 13502 C C . TRP D 1 281 ? 178.446 154.765 160.373 1.00 170.19 281 TRP D C 1
ATOM 13503 O O . TRP D 1 281 ? 177.497 154.318 159.713 1.00 170.19 281 TRP D O 1
ATOM 13524 N N . GLU D 1 282 ? 178.650 156.072 160.541 1.00 167.12 282 GLU D N 1
ATOM 13525 C CA . GLU D 1 282 ? 177.736 157.067 159.997 1.00 167.12 282 GLU D CA 1
ATOM 13526 C C . GLU D 1 282 ? 177.653 156.977 158.477 1.00 167.12 282 GLU D C 1
ATOM 13527 O O . GLU D 1 282 ? 176.560 157.056 157.900 1.00 167.12 282 GLU D O 1
ATOM 13539 N N . GLY D 1 283 ? 178.800 156.823 157.812 1.00 163.67 283 GLY D N 1
ATOM 13540 C CA . GLY D 1 283 ? 178.807 156.777 156.362 1.00 163.67 283 GLY D CA 1
ATOM 13541 C C . GLY D 1 283 ? 178.073 155.567 155.829 1.00 163.67 283 GLY D C 1
ATOM 13542 O O . GLY D 1 283 ? 177.278 155.667 154.892 1.00 163.67 283 GLY D O 1
ATOM 13546 N N . TYR D 1 284 ? 178.333 154.402 156.425 1.00 160.67 284 TYR D N 1
ATOM 13547 C CA . TYR D 1 284 ? 177.612 153.198 156.034 1.00 160.67 284 TYR D CA 1
ATOM 13548 C C . TYR D 1 284 ? 176.117 153.363 156.253 1.00 160.67 284 TYR D C 1
ATOM 13549 O O . TYR D 1 284 ? 175.309 152.970 155.400 1.00 160.67 284 TYR D O 1
ATOM 13567 N N . LEU D 1 285 ? 175.729 153.968 157.375 1.00 157.94 285 LEU D N 1
ATOM 13568 C CA . LEU D 1 285 ? 174.312 154.116 157.682 1.00 157.94 285 LEU D CA 1
ATOM 13569 C C . LEU D 1 285 ? 173.625 155.006 156.651 1.00 157.94 285 LEU D C 1
ATOM 13570 O O . LEU D 1 285 ? 172.571 154.651 156.097 1.00 157.94 285 LEU D O 1
ATOM 13586 N N . GLU D 1 286 ? 174.228 156.159 156.359 1.00 157.17 286 GLU D N 1
ATOM 13587 C CA . GLU D 1 286 ? 173.657 157.069 155.376 1.00 157.17 286 GLU D CA 1
ATOM 13588 C C . GLU D 1 286 ? 173.615 156.446 153.987 1.00 157.17 286 GLU D C 1
ATOM 13589 O O . GLU D 1 286 ? 172.615 156.599 153.271 1.00 157.17 286 GLU D O 1
ATOM 13601 N N . GLU D 1 287 ? 174.686 155.762 153.578 1.00 156.02 287 GLU D N 1
ATOM 13602 C CA . GLU D 1 287 ? 174.688 155.116 152.272 1.00 156.02 287 GLU D CA 1
ATOM 13603 C C . GLU D 1 287 ? 173.574 154.087 152.164 1.00 156.02 287 GLU D C 1
ATOM 13604 O O . GLU D 1 287 ? 172.879 154.017 151.141 1.00 156.02 287 GLU D O 1
ATOM 13616 N N . ALA D 1 288 ? 173.383 153.289 153.211 1.00 150.54 288 ALA D N 1
ATOM 13617 C CA . ALA D 1 288 ? 172.316 152.302 153.185 1.00 150.54 288 ALA D CA 1
ATOM 13618 C C . ALA D 1 288 ? 170.957 152.970 153.057 1.00 150.54 288 ALA D C 1
ATOM 13619 O O . ALA D 1 288 ? 170.099 152.504 152.296 1.00 150.54 288 ALA D O 1
ATOM 13626 N N . ASN D 1 289 ? 170.744 154.072 153.777 1.00 147.67 289 ASN D N 1
ATOM 13627 C CA . ASN D 1 289 ? 169.456 154.750 153.672 1.00 147.67 289 ASN D CA 1
ATOM 13628 C C . ASN D 1 289 ? 169.235 155.312 152.272 1.00 147.67 289 ASN D C 1
ATOM 13629 O O . ASN D 1 289 ? 168.106 155.290 151.761 1.00 147.67 289 ASN D O 1
ATOM 13640 N N . ALA D 1 290 ? 170.296 155.794 151.627 1.00 145.24 290 ALA D N 1
ATOM 13641 C CA . ALA D 1 290 ? 170.155 156.273 150.254 1.00 145.24 290 ALA D CA 1
ATOM 13642 C C . ALA D 1 290 ? 169.777 155.135 149.315 1.00 145.24 290 ALA D C 1
ATOM 13643 O O . ALA D 1 290 ? 168.927 155.302 148.425 1.00 145.24 290 ALA D O 1
ATOM 13650 N N . MET D 1 291 ? 170.412 153.975 149.494 1.00 143.62 291 MET D N 1
ATOM 13651 C CA . MET D 1 291 ? 170.042 152.798 148.713 1.00 143.62 291 MET D CA 1
ATOM 13652 C C . MET D 1 291 ? 168.569 152.460 148.907 1.00 143.62 291 MET D C 1
ATOM 13653 O O . MET D 1 291 ? 167.857 152.142 147.943 1.00 143.62 291 MET D O 1
ATOM 13667 N N . ARG D 1 292 ? 168.097 152.541 150.151 1.00 138.87 292 ARG D N 1
ATOM 13668 C CA . ARG D 1 292 ? 166.696 152.261 150.443 1.00 138.87 292 ARG D CA 1
ATOM 13669 C C . ARG D 1 292 ? 165.779 153.216 149.698 1.00 138.87 292 ARG D C 1
ATOM 13670 O O . ARG D 1 292 ? 164.748 152.806 149.149 1.00 138.87 292 ARG D O 1
ATOM 13691 N N . ARG D 1 293 ? 166.122 154.503 149.695 1.00 139.62 293 ARG D N 1
ATOM 13692 C CA . ARG D 1 293 ? 165.278 155.476 149.011 1.00 139.62 293 ARG D CA 1
ATOM 13693 C C . ARG D 1 293 ? 165.216 155.185 147.522 1.00 139.62 293 ARG D C 1
ATOM 13694 O O . ARG D 1 293 ? 164.138 155.237 146.915 1.00 139.62 293 ARG D O 1
ATOM 13715 N N . GLU D 1 294 ? 166.363 154.867 146.921 1.00 135.74 294 GLU D N 1
ATOM 13716 C CA . GLU D 1 294 ? 166.388 154.543 145.498 1.00 135.74 294 GLU D CA 1
ATOM 13717 C C . GLU D 1 294 ? 165.494 153.346 145.200 1.00 135.74 294 GLU D C 1
ATOM 13718 O O . GLU D 1 294 ? 164.710 153.352 144.235 1.00 135.74 294 GLU D O 1
ATOM 13730 N N . ILE D 1 295 ? 165.567 152.324 146.048 1.00 129.46 295 ILE D N 1
ATOM 13731 C CA . ILE D 1 295 ? 164.827 151.099 145.783 1.00 129.46 295 ILE D CA 1
ATOM 13732 C C . ILE D 1 295 ? 163.333 151.327 145.953 1.00 129.46 295 ILE D C 1
ATOM 13733 O O . ILE D 1 295 ? 162.526 150.830 145.161 1.00 129.46 295 ILE D O 1
ATOM 13749 N N . LYS D 1 296 ? 162.933 152.066 146.987 1.00 129.57 296 LYS D N 1
ATOM 13750 C CA . LYS D 1 296 ? 161.512 152.339 147.166 1.00 129.57 296 LYS D CA 1
ATOM 13751 C C . LYS D 1 296 ? 160.975 153.229 146.058 1.00 129.57 296 LYS D C 1
ATOM 13752 O O . LYS D 1 296 ? 159.805 153.100 145.675 1.00 129.57 296 LYS D O 1
ATOM 13771 N N . ALA D 1 297 ? 161.805 154.125 145.525 1.00 125.79 297 ALA D N 1
ATOM 13772 C CA . ALA D 1 297 ? 161.377 154.928 144.388 1.00 125.79 297 ALA D CA 1
ATOM 13773 C C . ALA D 1 297 ? 161.088 154.044 143.185 1.00 125.79 297 ALA D C 1
ATOM 13774 O O . ALA D 1 297 ? 160.048 154.184 142.531 1.00 125.79 297 ALA D O 1
ATOM 13781 N N . VAL D 1 298 ? 161.994 153.113 142.885 1.00 118.77 298 VAL D N 1
ATOM 13782 C CA . VAL D 1 298 ? 161.747 152.187 141.780 1.00 118.77 298 VAL D CA 1
ATOM 13783 C C . VAL D 1 298 ? 160.505 151.345 142.052 1.00 118.77 298 VAL D C 1
ATOM 13784 O O . VAL D 1 298 ? 159.717 151.048 141.142 1.00 118.77 298 VAL D O 1
ATOM 13797 N N . ALA D 1 299 ? 160.314 150.945 143.308 1.00 120.77 299 ALA D N 1
ATOM 13798 C CA . ALA D 1 299 ? 159.149 150.152 143.676 1.00 120.77 299 ALA D CA 1
ATOM 13799 C C . ALA D 1 299 ? 157.861 150.891 143.365 1.00 120.77 299 ALA D C 1
ATOM 13800 O O . ALA D 1 299 ? 156.958 150.348 142.721 1.00 120.77 299 ALA D O 1
ATOM 13807 N N . SER D 1 300 ? 157.759 152.135 143.821 1.00 120.93 300 SER D N 1
ATOM 13808 C CA . SER D 1 300 ? 156.596 152.943 143.487 1.00 120.93 300 SER D CA 1
ATOM 13809 C C . SER D 1 300 ? 156.482 153.152 141.988 1.00 120.93 300 SER D C 1
ATOM 13810 O O . SER D 1 300 ? 155.372 153.283 141.464 1.00 120.93 300 SER D O 1
ATOM 13818 N N . GLU D 1 301 ? 157.610 153.183 141.282 1.00 115.57 301 GLU D N 1
ATOM 13819 C CA . GLU D 1 301 ? 157.553 153.261 139.830 1.00 115.57 301 GLU D CA 1
ATOM 13820 C C . GLU D 1 301 ? 157.037 151.975 139.200 1.00 115.57 301 GLU D C 1
ATOM 13821 O O . GLU D 1 301 ? 156.696 151.987 138.013 1.00 115.57 301 GLU D O 1
ATOM 13833 N N . TYR D 1 302 ? 156.992 150.869 139.951 1.00 110.50 302 TYR D N 1
ATOM 13834 C CA . TYR D 1 302 ? 156.287 149.668 139.513 1.00 110.50 302 TYR D CA 1
ATOM 13835 C C . TYR D 1 302 ? 155.059 149.338 140.351 1.00 110.50 302 TYR D C 1
ATOM 13836 O O . TYR D 1 302 ? 154.225 148.549 139.899 1.00 110.50 302 TYR D O 1
ATOM 13854 N N . ASP D 1 303 ? 154.938 149.896 141.557 1.00 117.44 303 ASP D N 1
ATOM 13855 C CA . ASP D 1 303 ? 153.837 149.576 142.470 1.00 117.44 303 ASP D CA 1
ATOM 13856 C C . ASP D 1 303 ? 153.887 148.109 142.903 1.00 117.44 303 ASP D C 1
ATOM 13857 O O . ASP D 1 303 ? 152.921 147.365 142.738 1.00 117.44 303 ASP D O 1
ATOM 13861 N N . VAL D 1 304 ? 155.036 147.694 143.443 1.00 118.56 304 VAL D N 1
ATOM 13862 C CA . VAL D 1 304 ? 155.268 146.299 143.809 1.00 118.56 304 VAL D CA 1
ATOM 13863 C C . VAL D 1 304 ? 155.843 146.219 145.229 1.00 118.56 304 VAL D C 1
ATOM 13864 O O . VAL D 1 304 ? 156.646 145.333 145.535 1.00 118.56 304 VAL D O 1
ATOM 13877 N N . ASP D 1 305 ? 155.470 147.175 146.090 1.00 126.49 305 ASP D N 1
ATOM 13878 C CA . ASP D 1 305 ? 155.500 147.082 147.558 1.00 126.49 305 ASP D CA 1
ATOM 13879 C C . ASP D 1 305 ? 156.642 146.274 148.183 1.00 126.49 305 ASP D C 1
ATOM 13880 O O . ASP D 1 305 ? 156.405 145.302 148.906 1.00 126.49 305 ASP D O 1
ATOM 13889 N N . TRP D 1 306 ? 157.879 146.690 147.937 1.00 127.26 306 TRP D N 1
ATOM 13890 C CA . TRP D 1 306 ? 159.045 145.928 148.368 1.00 127.26 306 TRP D CA 1
ATOM 13891 C C . TRP D 1 306 ? 159.127 145.826 149.886 1.00 127.26 306 TRP D C 1
ATOM 13892 O O . TRP D 1 306 ? 159.017 146.830 150.597 1.00 127.26 306 TRP D O 1
ATOM 13913 N N . ASN D 1 307 ? 159.328 144.605 150.373 1.00 136.83 307 ASN D N 1
ATOM 13914 C CA . ASN D 1 307 ? 159.654 144.354 151.768 1.00 136.83 307 ASN D CA 1
ATOM 13915 C C . ASN D 1 307 ? 161.162 144.236 151.937 1.00 136.83 307 ASN D C 1
ATOM 13916 O O . ASN D 1 307 ? 161.869 143.748 151.051 1.00 136.83 307 ASN D O 1
ATOM 13927 N N . GLU D 1 308 ? 161.652 144.667 153.100 1.00 138.54 308 GLU D N 1
ATOM 13928 C CA . GLU D 1 308 ? 163.084 144.583 153.365 1.00 138.54 308 GLU D CA 1
ATOM 13929 C C . GLU D 1 308 ? 163.483 143.179 153.805 1.00 138.54 308 GLU D C 1
ATOM 13930 O O . GLU D 1 308 ? 164.599 142.726 153.526 1.00 138.54 308 GLU D O 1
ATOM 13942 N N . THR D 1 309 ? 162.594 142.479 154.500 1.00 139.36 309 THR D N 1
ATOM 13943 C CA . THR D 1 309 ? 162.865 141.110 154.917 1.00 139.36 309 THR D CA 1
ATOM 13944 C C . THR D 1 309 ? 162.784 140.160 153.728 1.00 139.36 309 THR D C 1
ATOM 13945 O O . THR D 1 309 ? 162.337 140.540 152.646 1.00 139.36 309 THR D O 1
#

Solvent-accessible surface area: 57669 Å² total; per-residue (Å²): 140,118,14,34,32,79,38,25,54,80,18,4,20,8,34,26,31,118,125,47,4,4,2,18,7,79,26,100,45,6,3,14,61,12,16,126,21,13,56,86,54,72,178,191,37,34,19,12,14,4,34,164,98,100,173,89,50,30,6,38,43,8,21,64,4,16,92,7,2,31,194,55,74,15,18,0,15,88,29,65,92,63,121,52,95,36,102,8,43,31,8,50,22,86,63,68,2,101,84,46,84,45,80,9,126,89,20,46,145,111,31,64,156,37,46,55,48,69,94,124,32,66,113,70,62,77,158,40,60,37,178,100,19,98,70,36,10,42,48,64,79,31,42,101,127,93,9,109,120,56,20,133,52,58,153,97,22,27,130,69,12,23,7,63,13,71,24,61,35,17,51,95,115,28,35,43,99,86,158,134,31,185,149,74,69,190,47,91,111,48,45,40,55,101,149,61,65,93,32,58,69,105,74,4,48,48,27,82,118,104,0,118,56,40,8,85,86,43,87,76,135,58,101,108,121,119,119,15,28,30,85,50,109,103,108,41,9,32,10,32,28,22,137,136,78,74,58,18,77,3,20,30,81,1,30,5,54,24,19,41,113,52,23,82,91,90,69,180,173,34,40,23,18,19,7,52,164,114,31,97,21,8,55,54,12,68,6,15,28,4,7,48,19,4,33,196,64,68,35,8,1,19,93,42,62,78,66,128,57,97,44,78,11,33,23,16,52,12,85,64,68,2,118,96,51,73,56,132,8,131,135,26,44,136,97,33,66,143,36,43,55,55,66,92,119,29,66,125,68,74,77,176,33,61,72,194,131,27,104,77,40,2,40,49,57,84,28,57,103,135,95,6,110,122,70,15,113,61,57,151,104,21,31,123,74,20,17,13,58,15,75,37,56,36,20,47,91,124,25,31,44,78,97,182,127,14,204,140,75,91,207,69,106,99,43,59,24,61,111,147,57,65,76,29,51,69,78,111,4,43,51,42,81,152,98,0,99,50,32,6,38,47,34,41,71,94,47,101,101,122,137,117,13,34,32,77,40,25,53,80,19,3,19,7,34,26,30,116,126,45,5,5,2,17,6,78,27,102,44,6,4,13,61,12,17,125,21,12,56,86,53,72,180,192,36,32,20,11,13,4,34,163,99,102,173,86,49,29,8,38,44,9,22,65,3,16,94,8,2,31,195,54,77,16,19,0,16,87,30,65,93,63,123,52,94,34,102,8,43,31,8,52,20,85,62,70,3,101,85,45,86,45,82,10,127,89,19,45,150,111,31,66,155,37,46,55,47,70,94,122,31,65,114,69,62,76,157,39,60,37,176,101,18,97,68,36,10,42,49,63,80,29,43,98,125,93,8,106,120,56,20,134,54,58,154,98,21,27,131,68,11,23,7,61,13,70,24,60,41,21,54,96,95,28,34,44,91,85,161,135,33,200,150,73,75,191,48,91,112,46,46,40,54,101,149,60,66,93,32,60,68,105,74,3,50,47,29,83,116,104,0,118,56,40,8,83,85,45,84,75,137,58,99,110,120,119,120,15,28,31,87,48,112,102,107,40,9,31,9,33,27,22,139,135,77,72,58,19,80,4,20,30,81,2,31,4,55,26,18,40,116,54,21,84,90,89,68,182,174,33,38,23,17,18,8,52,162,115,33,94,20,8,55,54,13,69,7,13,28,3,7,48,21,3,33,200,64,68,36,8,1,18,89,40,62,77,64,130,56,96,44,77,12,33,23,16,52,12,85,66,69,2,120,97,50,74,58,129,10,128,133,26,46,139,99,34,69,141,37,43,55,58,66,93,119,30,67,125,69,74,75,177,32,59,70,196,130,27,104,78,40,3,40,49,69,84,29,57,103,133,95,7,111,123,68,16,114,61,59,151,107,21,31,122,73,20,17,13,56,15,76,36,58,36,20,44,92,125,25,31,44,78,98,204,127,15,205,149,70,99,205,70,106,100,42,61,25,62,113,146,57,65,78,30,51,68,77,109,4,42,52,42,82,153,99,0,99,48,32,7,38,48,32,40,70,95,47,103,102,121

Radius of gyration: 40.2 Å; Cα contacts (8 Å, |Δi|>4): 902; chains: 4; bounding box: 61×67×122 Å

Organism: Cyphellophora europaea (strain CBS 101466) (NCBI:txid1220924)

GO terms:
  GO:0005262 calcium channel activity (F, IDA)
  GO:0036444 calcium import into the mitochondrion (P, IDA)
  GO:0005743 mitochondrial inner membrane (C, IDA)
  GO:0051289 protein homotetramerization (P, IDA)
  GO:0042802 identical protein binding (F, IPI)